Protein AF-E8N208-F1 (afdb_monomer_lite)

Foldseek 3Di:
DQLVLLVLLAPDAPPPQVPPPPQPVVVVLLVVVVVVCPQQAPFAFEEEEGGHPLLVVLVSCLVPLRYQYEYAHQDPVVVVVSVVVCSVVRPSYYYDNGDDPAAGQEYEYADRLQLDFLVRSLVVLLVCLVNHPWKYKYKDKALQQLLVLLSLLLVCVVPVDDDGDRDHPVSNVVSCVSSVWFKKKQKTDADPCQLVSLVRPPPDDPLLSVLSVCCSVLCLDPRVSHNITMIIMTTSDPVNDRPPDPPRIDRDDPVVRPDNDPSSCVVSVVSSVVSVCVVDDDVVSVVSVVVSVVVSVVVVVVVVVVVVVCPDPVVVVVVVVVVVVVVQPDDPDPVVVVVVVVCVVVVVVVVVLCPQLVLVVVLLLVLQVALFEEEEAEDAACQHLDHDLVNQLQVLSQVVRYQYEYEHDPPDPDDAHWDDPDRSYTYHPDDLLSQQPRAAHAYEDELPGCVSVVSHDNYQYEYEDEFDLVVDPDPSVSSVVSVVVCLPPHLAYEAQAPLSCVVSCVSCVVYYHQHAADPLVLLLVLPVDDDQADPLCNVQVVVVQAEAEDEDEDEPFADLVLVLLLLVVCVSYAYEYEEAPPPCVVVVSPCVVRPRYYYPYYDGPSCVSSNLSRHLAYEARTDDDPRQLSDRDHVLLSNLSNLHAYEYEPRNNNVVQPRHQYDPHSVSSNVSVVVRNVRSPPPVSNVSSNVRNVCRHSSVSSVVVVVSQDSVSGRSDLLSVLVVVCVVVVHDDDPVVSVVLSVVLVVLLVVLLVVCVVCCVQDQLAQFAEEEEQCQQVNNQLNSVVSHHPAYEYEHLDPSRQVNNVVVCVSSVHDYHYDNDHLLDPCLCVVAAGQEYEYEQHLQQDPCSLSSLLSNLNRYDAQGKYKYKAFQLQALLCCLANPPGGAHLLSLDAQVLSQQQVCVVVVPDGDRGHDDDAPVVVCVSCVVSQKDKDWDPPDFDQLVRLLVSNVVSLVSSLVRLVVDDHPPVSSVSSNVSSVVVSVVSVVCSPPPVCRVVCRSNHVDRITIMMITHD

pLDDT: mean 77.42, std 19.36, range [30.36, 98.5]

Organism: Anaerolinea thermophila (strain DSM 14523 / JCM 11388 / NBRC 100420 / UNI-1) (NCBI:txid926569)

Radius of gyration: 39.67 Å; chains: 1; bounding box: 84×79×106 Å

InterPro domains:
  IPR013216 Methyltransferase type 11 [PF08241] (771-867)
  IPR029063 S-adenosyl-L-methionine-dependent methyltransferase superfamily [G3DSA:3.40.50.150] (732-886)
  IPR029063 S-adenosyl-L-methionine-dependent methyltransferase superfamily [SSF53335] (754-905)

Structure (mmCIF, N/CA/C/O backbone):
data_AF-E8N208-F1
#
_entry.id   AF-E8N208-F1
#
loop_
_atom_site.group_PDB
_atom_site.id
_atom_site.type_symbol
_atom_site.label_atom_id
_atom_site.label_alt_id
_atom_site.label_comp_id
_atom_site.label_asym_id
_atom_site.label_entity_id
_atom_site.label_seq_id
_atom_site.pdbx_PDB_ins_code
_atom_site.Cartn_x
_atom_site.Cartn_y
_atom_site.Cartn_z
_atom_site.occupancy
_atom_site.B_iso_or_equiv
_atom_site.auth_seq_id
_atom_site.auth_comp_id
_atom_site.auth_asym_id
_atom_site.auth_atom_id
_atom_site.pdbx_PDB_model_num
ATOM 1 N N . MET A 1 1 ? 11.243 49.210 12.773 1.00 34.16 1 MET A N 1
ATOM 2 C CA . MET A 1 1 ? 12.028 47.958 12.659 1.00 34.16 1 MET A CA 1
ATOM 3 C C . MET A 1 1 ? 13.008 47.754 13.817 1.00 34.16 1 MET A C 1
ATOM 5 O O . MET A 1 1 ? 12.880 46.732 14.471 1.00 34.16 1 MET A O 1
ATOM 9 N N . GLN A 1 2 ? 13.943 48.672 14.122 1.00 40.09 2 GLN A N 1
ATOM 10 C CA . GLN A 1 2 ? 14.926 48.462 15.213 1.00 40.09 2 GLN A CA 1
ATOM 11 C C . GLN A 1 2 ? 14.310 48.450 16.634 1.00 40.09 2 GLN A C 1
ATOM 13 O O . GLN A 1 2 ? 14.629 47.556 17.413 1.00 40.09 2 GLN A O 1
ATOM 18 N N . GLU A 1 3 ? 13.372 49.351 16.958 1.00 40.22 3 GLU A N 1
ATOM 19 C CA . GLU A 1 3 ? 12.637 49.322 18.246 1.00 40.22 3 GLU A CA 1
ATOM 20 C C . GLU A 1 3 ? 11.702 48.111 18.378 1.00 40.22 3 GLU A C 1
ATOM 22 O O . GLU A 1 3 ? 11.586 47.507 19.441 1.00 40.22 3 GLU A O 1
ATOM 27 N N . GLU A 1 4 ? 11.050 47.724 17.280 1.00 44.53 4 GLU A N 1
ATOM 28 C CA . GLU A 1 4 ? 10.112 46.598 17.246 1.00 44.53 4 GLU A CA 1
ATOM 29 C C . GLU A 1 4 ? 10.820 45.264 17.532 1.00 44.53 4 GLU A C 1
ATOM 31 O O . GLU A 1 4 ? 10.284 44.405 18.225 1.00 44.53 4 GLU A O 1
ATOM 36 N N . TRP A 1 5 ? 12.065 45.123 17.069 1.00 52.34 5 TRP A N 1
ATOM 37 C CA . TRP A 1 5 ? 12.926 43.976 17.347 1.00 52.34 5 TRP A CA 1
ATOM 38 C C . TRP A 1 5 ? 13.444 43.956 18.797 1.00 52.34 5 TRP A C 1
ATOM 40 O O . TRP A 1 5 ? 13.391 42.918 19.454 1.00 52.34 5 TRP A O 1
ATOM 50 N N . LEU A 1 6 ? 13.866 45.105 19.341 1.00 47.66 6 LEU A N 1
ATOM 51 C CA . LEU A 1 6 ? 14.288 45.221 20.746 1.00 47.66 6 LEU A CA 1
ATOM 52 C C . LEU A 1 6 ? 13.152 44.926 21.732 1.00 47.66 6 LEU A C 1
ATOM 54 O O . LEU A 1 6 ? 13.389 44.339 22.788 1.00 47.66 6 LEU A O 1
ATOM 58 N N . ASN A 1 7 ? 11.920 45.299 21.386 1.00 48.69 7 ASN A N 1
ATOM 59 C CA . ASN A 1 7 ? 10.739 44.963 22.177 1.00 48.69 7 ASN A CA 1
ATOM 60 C C . ASN A 1 7 ? 10.411 43.463 22.106 1.00 48.69 7 ASN A C 1
ATOM 62 O O . ASN A 1 7 ? 10.060 42.879 23.127 1.00 48.69 7 ASN A O 1
ATOM 66 N N . ARG A 1 8 ? 10.609 42.814 20.947 1.00 50.25 8 ARG A N 1
ATOM 67 C CA . ARG A 1 8 ? 10.438 41.355 20.788 1.00 50.25 8 ARG A CA 1
ATOM 68 C C . ARG A 1 8 ? 11.477 40.530 21.559 1.00 50.25 8 ARG A C 1
ATOM 70 O O . ARG A 1 8 ? 11.149 39.446 22.020 1.00 50.25 8 ARG A O 1
ATOM 77 N N . LEU A 1 9 ? 12.696 41.044 21.751 1.00 46.03 9 LEU A N 1
ATOM 78 C CA . LEU A 1 9 ? 13.729 40.405 22.585 1.00 46.03 9 LEU A CA 1
ATOM 79 C C . LEU A 1 9 ? 13.490 40.539 24.101 1.00 46.03 9 LEU A C 1
ATOM 81 O O . LEU A 1 9 ? 14.233 39.942 24.874 1.00 46.03 9 LEU A O 1
ATOM 85 N N . ASN A 1 10 ? 12.522 41.350 24.542 1.00 46.81 10 ASN A N 1
ATOM 86 C CA . ASN A 1 10 ? 12.307 41.710 25.949 1.00 46.81 10 ASN A CA 1
ATOM 87 C C . ASN A 1 10 ? 11.037 41.072 26.550 1.00 46.81 10 ASN A C 1
ATOM 89 O O . ASN A 1 10 ? 10.277 41.739 27.251 1.00 46.81 10 ASN A O 1
ATOM 93 N N . THR A 1 11 ? 10.804 39.780 26.310 1.00 50.25 11 THR A N 1
ATOM 94 C CA . THR A 1 11 ? 9.727 39.006 26.958 1.00 50.25 11 THR A CA 1
ATOM 95 C C . THR A 1 11 ? 10.131 38.445 28.333 1.00 50.25 11 THR A C 1
ATOM 97 O O . THR A 1 11 ? 11.313 38.373 28.668 1.00 50.25 11 THR A O 1
ATOM 100 N N . VAL A 1 12 ? 9.119 38.108 29.145 1.00 46.12 12 VAL A N 1
ATOM 101 C CA . VAL A 1 12 ? 9.138 37.798 30.593 1.00 46.12 12 VAL A CA 1
ATOM 102 C C . VAL A 1 12 ? 10.417 37.096 31.095 1.00 46.12 12 VAL A C 1
ATOM 104 O O . VAL A 1 12 ? 10.746 35.981 30.700 1.00 46.12 12 VAL A O 1
ATOM 107 N N . SER A 1 13 ? 11.118 37.756 32.027 1.00 45.16 13 SER A N 1
ATOM 108 C CA . SER A 1 13 ? 12.423 37.338 32.557 1.00 45.16 13 SER A CA 1
ATOM 109 C C . SER A 1 13 ? 12.367 36.063 33.417 1.00 45.16 13 SER A C 1
ATOM 111 O O . SER A 1 13 ? 11.624 35.968 34.399 1.00 45.16 13 SER A O 1
ATOM 113 N N . PHE A 1 14 ? 13.260 35.123 33.092 1.00 44.62 14 PHE A N 1
ATOM 114 C CA . PHE A 1 14 ? 13.618 33.904 33.831 1.00 44.62 14 PHE A CA 1
ATOM 115 C C . PHE A 1 14 ? 14.007 34.113 35.304 1.00 44.62 14 PHE A C 1
ATOM 117 O O . PHE A 1 14 ? 13.986 33.191 36.121 1.00 44.62 14 PHE A O 1
ATOM 124 N N . LEU A 1 15 ? 14.328 35.343 35.698 1.00 49.44 15 LEU A N 1
ATOM 125 C CA . LEU A 1 15 ? 15.315 35.556 36.750 1.00 49.44 15 LEU A CA 1
ATOM 126 C C . LEU A 1 15 ? 14.773 36.079 38.085 1.00 49.44 15 LEU A C 1
ATOM 128 O O . LEU A 1 15 ? 15.570 36.334 38.985 1.00 49.44 15 LEU A O 1
ATOM 132 N N . LYS A 1 16 ? 13.451 36.122 38.315 1.00 44.47 16 LYS A N 1
ATOM 133 C CA . LYS A 1 16 ? 12.931 36.364 39.684 1.00 44.47 16 LYS A CA 1
ATOM 134 C C . LYS A 1 16 ? 13.411 35.315 40.709 1.00 44.47 16 LYS A C 1
ATOM 136 O O . LYS A 1 16 ? 13.384 35.595 41.904 1.00 44.47 16 LYS A O 1
ATOM 141 N N . LEU A 1 17 ? 13.852 34.130 40.265 1.00 43.59 17 LEU A N 1
ATOM 142 C CA . LEU A 1 17 ? 14.281 33.014 41.128 1.00 43.59 17 LEU A CA 1
ATOM 143 C C . LEU A 1 17 ? 15.786 32.697 41.071 1.00 43.59 17 LEU A C 1
ATOM 145 O O . LEU A 1 17 ? 16.362 32.394 42.111 1.00 43.59 17 LEU A O 1
ATOM 149 N N . PHE A 1 18 ? 16.448 32.833 39.916 1.00 44.03 18 PHE A N 1
ATOM 150 C CA . PHE A 1 18 ? 17.887 32.528 39.758 1.00 44.03 18 PHE A CA 1
ATOM 151 C C . PHE A 1 18 ? 18.795 33.415 40.629 1.00 44.03 18 PHE A C 1
ATOM 153 O O . PHE A 1 18 ? 19.931 33.062 40.928 1.00 44.03 18 PHE A O 1
ATOM 160 N N . LEU A 1 19 ? 18.304 34.595 41.029 1.00 44.56 19 LEU A N 1
ATOM 161 C CA . LEU A 1 19 ? 19.074 35.597 41.767 1.00 44.56 19 LEU A CA 1
ATOM 162 C C . LEU A 1 19 ? 18.880 35.549 43.287 1.00 44.56 19 LEU A C 1
ATOM 164 O O . LEU A 1 19 ? 19.514 36.343 43.987 1.00 44.56 19 LEU A O 1
ATOM 168 N N . LYS A 1 20 ? 18.088 34.612 43.829 1.00 47.81 20 LYS A N 1
ATOM 169 C CA . LYS A 1 20 ? 18.207 34.300 45.259 1.00 47.81 20 LYS A CA 1
ATOM 170 C C . LYS A 1 20 ? 19.536 33.574 45.463 1.00 47.81 20 LYS A C 1
ATOM 172 O O . LYS A 1 20 ? 19.741 32.500 44.912 1.00 47.81 20 LYS A O 1
ATOM 177 N N . LYS A 1 21 ? 20.445 34.186 46.231 1.00 47.88 21 LYS A N 1
A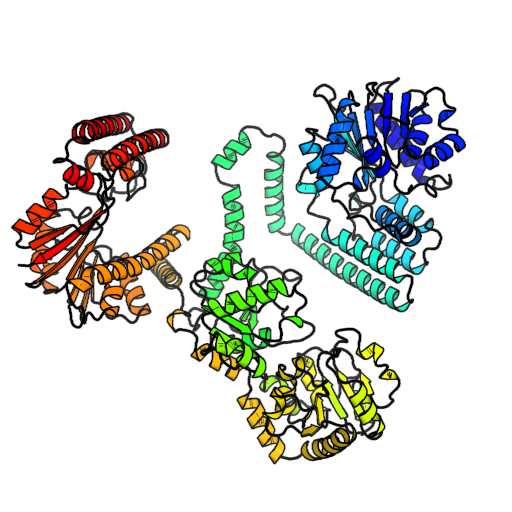TOM 178 C CA . LYS A 1 21 ? 21.837 33.761 46.506 1.00 47.88 21 LYS A CA 1
ATOM 179 C C . LYS A 1 21 ? 21.980 32.404 47.236 1.00 47.88 21 LYS A C 1
ATOM 181 O O . LYS A 1 21 ? 22.951 32.194 47.952 1.00 47.88 21 LYS A O 1
ATOM 186 N N . GLU A 1 22 ? 21.024 31.494 47.100 1.00 50.31 22 GLU A N 1
ATOM 187 C CA . GLU A 1 22 ? 20.866 30.310 47.951 1.00 50.31 22 GLU A CA 1
ATOM 188 C C . GLU A 1 22 ? 21.114 28.981 47.212 1.00 50.31 22 GLU A C 1
ATOM 190 O O . GLU A 1 22 ? 20.909 27.924 47.802 1.00 50.31 22 GLU A O 1
ATOM 195 N N . ILE A 1 23 ? 21.579 29.005 45.952 1.00 55.41 23 ILE A N 1
ATOM 196 C CA . ILE A 1 23 ? 21.948 27.798 45.186 1.00 55.41 23 ILE A CA 1
ATOM 197 C C . ILE A 1 23 ? 23.481 27.757 45.005 1.00 55.41 23 ILE A C 1
ATOM 199 O O . ILE A 1 23 ? 24.009 28.483 44.165 1.00 55.41 23 ILE A O 1
ATOM 203 N N . PRO A 1 24 ? 24.229 26.944 45.776 1.00 55.12 24 PRO A N 1
ATOM 204 C CA . PRO A 1 24 ? 25.699 26.890 45.743 1.00 55.12 24 PRO A CA 1
ATOM 205 C C . PRO A 1 24 ? 26.311 26.622 44.358 1.00 55.12 24 PRO A C 1
ATOM 207 O O . PRO A 1 24 ? 27.405 27.094 44.047 1.00 55.12 24 PRO A O 1
ATOM 210 N N . GLU A 1 25 ? 25.607 25.875 43.514 1.00 56.88 25 GLU A N 1
ATOM 211 C CA . GLU A 1 25 ? 26.068 25.427 42.203 1.00 56.88 25 GLU A CA 1
ATOM 212 C C . GLU A 1 25 ? 26.058 26.546 41.142 1.00 56.88 25 GLU A C 1
ATOM 214 O O . GLU A 1 25 ? 26.767 26.438 40.139 1.00 56.88 25 GLU A O 1
ATOM 219 N N . THR A 1 26 ? 25.341 27.663 41.352 1.00 58.56 26 THR A N 1
ATOM 220 C CA . THR A 1 26 ? 25.421 28.821 40.437 1.00 58.56 26 THR A CA 1
ATOM 221 C C . THR A 1 26 ? 26.799 29.481 40.485 1.00 58.56 26 THR A C 1
ATOM 223 O O . THR A 1 26 ? 27.277 29.973 39.466 1.00 58.56 26 THR A O 1
ATOM 226 N N . ALA A 1 27 ? 27.493 29.420 41.625 1.00 64.12 27 ALA A N 1
ATOM 227 C CA . ALA A 1 27 ? 28.842 29.963 41.769 1.00 64.12 27 ALA A CA 1
ATOM 228 C C . ALA A 1 27 ? 29.894 29.183 40.957 1.00 64.12 27 ALA A C 1
ATOM 230 O O . ALA A 1 27 ? 30.924 29.739 40.583 1.00 64.12 27 ALA A O 1
ATOM 231 N N . GLU A 1 28 ? 29.673 27.891 40.693 1.00 66.56 28 GLU A N 1
ATOM 232 C CA . GLU A 1 28 ? 30.559 27.084 39.843 1.00 66.56 28 GLU A CA 1
ATOM 233 C C . GLU A 1 28 ? 30.436 27.495 38.376 1.00 66.56 28 GLU A C 1
ATOM 235 O O . GLU A 1 28 ? 31.447 27.778 37.735 1.00 66.56 28 GLU A O 1
ATOM 240 N N . PHE A 1 29 ? 29.203 27.653 37.894 1.00 68.12 29 PHE A N 1
ATOM 241 C CA . PHE A 1 29 ? 28.941 28.179 36.559 1.00 68.12 29 PHE A CA 1
ATOM 242 C C . PHE A 1 29 ? 29.524 29.581 36.354 1.00 68.12 29 PHE A C 1
ATOM 244 O O . PHE A 1 29 ? 30.197 29.827 35.354 1.00 68.12 29 PHE A O 1
ATOM 251 N N . GLU A 1 30 ? 29.302 30.491 37.309 1.00 72.06 30 GLU A N 1
ATOM 252 C CA . GLU A 1 30 ? 29.840 31.852 37.242 1.00 72.06 30 GLU A CA 1
ATOM 253 C C . GLU A 1 30 ? 31.368 31.827 37.082 1.00 72.06 30 GLU A C 1
ATOM 255 O O . GLU A 1 30 ? 31.909 32.529 36.226 1.00 72.06 30 GLU A O 1
ATOM 260 N N . ARG A 1 31 ? 32.071 30.957 37.824 1.00 72.44 31 ARG A N 1
ATOM 261 C CA . ARG A 1 31 ? 33.530 30.782 37.705 1.00 72.44 31 ARG A CA 1
ATOM 262 C C . ARG A 1 31 ? 33.966 30.236 36.345 1.00 72.44 31 ARG A C 1
ATOM 264 O O . ARG A 1 31 ? 34.963 30.719 35.805 1.00 72.44 31 ARG A O 1
ATOM 271 N N . GLU A 1 32 ? 33.272 29.239 35.801 1.00 72.50 32 GLU A N 1
ATOM 272 C CA . GLU A 1 32 ? 33.605 28.655 34.493 1.00 72.50 32 GLU A CA 1
ATOM 273 C C . GLU A 1 32 ? 33.402 29.656 33.359 1.00 72.50 32 GLU A C 1
ATOM 275 O O . GLU A 1 32 ? 34.296 29.841 32.528 1.00 72.50 32 GLU A O 1
ATOM 280 N N . LEU A 1 33 ? 32.264 30.351 33.365 1.00 74.62 33 LEU A N 1
ATOM 281 C CA . LEU A 1 33 ? 31.959 31.387 32.390 1.00 74.62 33 LEU A CA 1
ATOM 282 C C . LEU A 1 33 ? 32.979 32.526 32.464 1.00 74.62 33 LEU A C 1
ATOM 284 O O . LEU A 1 33 ? 33.510 32.953 31.440 1.00 74.62 33 LEU A O 1
ATOM 288 N N . PHE A 1 34 ? 33.341 32.959 33.674 1.00 76.12 34 PHE A N 1
ATOM 289 C CA . PHE A 1 34 ? 34.406 33.937 33.862 1.00 76.12 34 PHE A CA 1
ATOM 290 C C . PHE A 1 34 ? 35.747 33.464 33.312 1.00 76.12 34 PHE A C 1
ATOM 292 O O . PHE A 1 34 ? 36.422 34.208 32.600 1.00 76.12 34 PHE A O 1
ATOM 299 N N . SER A 1 35 ? 36.145 32.232 33.632 1.00 76.38 35 SER A N 1
ATOM 300 C CA . SER A 1 35 ? 37.387 31.644 33.127 1.00 76.38 35 SER A CA 1
ATOM 301 C C . SER A 1 35 ? 37.410 31.619 31.601 1.00 76.38 35 SER A C 1
ATOM 303 O O . SER A 1 35 ? 38.442 31.897 30.994 1.00 76.38 35 SER A O 1
ATOM 305 N N . PHE A 1 36 ? 36.270 31.332 30.978 1.00 77.75 36 PHE A N 1
ATOM 306 C CA . PHE A 1 36 ? 36.134 31.303 29.534 1.00 77.75 36 PHE A CA 1
ATOM 307 C C . PHE A 1 36 ? 36.273 32.684 28.892 1.00 77.75 36 PHE A C 1
ATOM 309 O O . PHE A 1 36 ? 37.122 32.858 28.019 1.00 77.75 36 PHE A O 1
ATOM 316 N N . ILE A 1 37 ? 35.504 33.678 29.345 1.00 81.44 37 ILE A N 1
ATOM 317 C CA . ILE A 1 37 ? 35.535 35.026 28.758 1.00 81.44 37 ILE A CA 1
ATOM 318 C C . ILE A 1 37 ? 36.942 35.637 28.864 1.00 81.44 37 ILE A C 1
ATOM 320 O O . ILE A 1 37 ? 37.438 36.216 27.901 1.00 81.44 37 ILE A O 1
ATOM 324 N N . ARG A 1 38 ? 37.648 35.391 29.977 1.00 82.12 38 ARG A N 1
ATOM 325 C CA . ARG A 1 38 ? 39.053 35.794 30.190 1.00 82.12 38 ARG A CA 1
ATOM 326 C C . ARG A 1 38 ? 40.053 35.160 29.221 1.00 82.12 38 ARG A C 1
ATOM 328 O O . ARG A 1 38 ? 41.142 35.697 29.058 1.00 82.12 38 ARG A O 1
ATOM 335 N N . LYS A 1 39 ? 39.731 34.006 28.632 1.00 79.31 39 LYS A N 1
ATOM 336 C CA . LYS A 1 39 ? 40.598 33.332 27.652 1.00 79.31 39 LYS A CA 1
ATOM 337 C C . LYS A 1 39 ? 40.414 33.884 26.243 1.00 79.31 39 LYS A C 1
ATOM 339 O O . LYS A 1 39 ? 41.365 33.850 25.471 1.00 79.31 39 LYS A O 1
ATOM 344 N N . ILE A 1 40 ? 39.207 34.340 25.901 1.00 78.31 40 ILE A N 1
ATOM 345 C CA . ILE A 1 40 ? 38.879 34.775 24.535 1.00 78.31 40 ILE A CA 1
ATOM 346 C C . ILE A 1 40 ? 38.946 36.294 24.346 1.00 78.31 40 ILE A C 1
ATOM 348 O O . ILE A 1 40 ? 39.164 36.746 23.223 1.00 78.31 40 ILE A O 1
ATOM 352 N N . LEU A 1 41 ? 38.804 37.080 25.418 1.00 83.50 41 LEU A N 1
ATOM 353 C CA . LEU A 1 41 ? 38.895 38.539 25.376 1.00 83.50 41 LEU A CA 1
ATOM 354 C C . LEU A 1 41 ? 40.101 39.057 26.173 1.00 83.50 41 LEU A C 1
ATOM 356 O O . LEU A 1 41 ? 40.355 38.572 27.277 1.00 83.50 41 LEU A O 1
ATOM 360 N N . PRO A 1 42 ? 40.833 40.054 25.639 1.00 80.69 42 PRO A N 1
ATOM 361 C CA . PRO A 1 42 ? 41.924 40.694 26.362 1.00 80.69 42 PRO A CA 1
ATOM 362 C C . PRO A 1 42 ? 41.404 41.549 27.527 1.00 80.69 42 PRO A C 1
ATOM 364 O O . PRO A 1 42 ? 40.226 41.907 27.594 1.00 80.69 42 PRO A O 1
ATOM 367 N N . GLU A 1 43 ? 42.309 41.916 28.434 1.00 81.38 43 GLU A N 1
ATOM 368 C CA . GLU A 1 43 ? 42.041 42.931 29.456 1.00 81.38 43 GLU A CA 1
ATOM 369 C C . GLU A 1 43 ? 41.667 44.271 28.798 1.00 81.38 43 GLU A C 1
ATOM 371 O O . GLU A 1 43 ? 42.279 44.681 27.813 1.00 81.38 43 GLU A O 1
ATOM 376 N N . GLY A 1 44 ? 40.620 44.923 29.306 1.00 83.31 44 GLY A N 1
ATOM 377 C CA . GLY A 1 44 ? 39.994 46.100 28.695 1.00 83.31 44 GLY A CA 1
ATOM 378 C C . GLY A 1 44 ? 38.952 45.783 27.613 1.00 83.31 44 GLY A C 1
ATOM 379 O O . GLY A 1 44 ? 38.400 46.710 27.023 1.00 83.31 44 GLY A O 1
ATOM 380 N N . GLY A 1 45 ? 38.665 44.504 27.339 1.00 88.06 45 GLY A N 1
ATOM 381 C CA . GLY A 1 45 ? 37.713 44.094 26.304 1.00 88.06 45 GLY A CA 1
ATOM 382 C C . GLY A 1 45 ? 36.302 44.658 26.512 1.00 88.06 45 GLY A C 1
ATOM 383 O O . GLY A 1 45 ? 35.774 44.673 27.628 1.00 88.06 45 GLY A O 1
ATOM 384 N N . ARG A 1 46 ? 35.677 45.110 25.421 1.00 92.56 46 ARG A N 1
ATOM 385 C CA . ARG A 1 46 ? 34.329 45.693 25.405 1.00 92.56 46 ARG A CA 1
ATOM 386 C C . ARG A 1 46 ? 33.279 44.633 25.066 1.00 92.56 46 ARG A C 1
ATOM 388 O O . ARG A 1 46 ? 33.323 44.051 23.985 1.00 92.56 46 ARG A O 1
ATOM 395 N N . ILE A 1 47 ? 32.300 44.425 25.945 1.00 92.44 47 ILE A N 1
ATOM 396 C CA . ILE A 1 47 ? 31.214 43.452 25.752 1.00 92.44 47 ILE A CA 1
ATOM 397 C C . ILE A 1 47 ? 29.863 44.168 25.705 1.00 92.44 47 ILE A C 1
ATOM 399 O O . ILE A 1 47 ? 29.491 44.831 26.670 1.00 92.44 47 ILE A O 1
ATOM 403 N N . LEU A 1 48 ? 29.110 44.001 24.619 1.00 91.00 48 LEU A N 1
ATOM 404 C CA . LEU A 1 48 ? 27.723 44.457 24.511 1.00 91.00 48 LEU A CA 1
ATOM 405 C C . LEU A 1 48 ? 26.768 43.292 24.775 1.00 91.00 48 LEU A C 1
ATOM 407 O O . LEU A 1 48 ? 26.796 42.298 24.057 1.00 91.00 48 LEU A O 1
ATOM 411 N N . LEU A 1 49 ? 25.902 43.419 25.774 1.00 87.50 49 LEU A N 1
ATOM 412 C CA . LEU A 1 49 ? 24.853 42.458 26.104 1.00 87.50 49 LEU A CA 1
ATOM 413 C C . LEU A 1 49 ? 23.511 42.971 25.580 1.00 87.50 49 LEU A C 1
ATOM 415 O O . LEU A 1 49 ? 23.113 44.080 25.934 1.00 87.50 49 LEU A O 1
ATOM 419 N N . ALA A 1 50 ? 22.811 42.181 24.766 1.00 80.44 50 ALA A N 1
ATOM 420 C CA . ALA A 1 50 ? 21.545 42.580 24.147 1.00 80.44 50 ALA A CA 1
ATOM 421 C C . ALA A 1 50 ? 20.414 41.569 24.411 1.00 80.44 50 ALA A C 1
ATOM 423 O O . ALA A 1 50 ? 20.607 40.362 24.271 1.00 80.44 50 ALA A O 1
ATOM 424 N N . GLY A 1 51 ? 19.219 42.079 24.736 1.00 70.12 51 GLY A N 1
ATOM 425 C CA . GLY A 1 51 ? 17.982 41.294 24.883 1.00 70.12 51 GLY A CA 1
ATOM 426 C C . GLY A 1 51 ? 17.754 40.657 26.263 1.00 70.12 51 GLY A C 1
ATOM 427 O O . GLY A 1 51 ? 18.477 40.927 27.226 1.00 70.12 51 GLY A O 1
ATOM 428 N N . SER A 1 52 ? 16.729 39.803 26.368 1.00 61.34 52 SER A N 1
ATOM 429 C CA . SER A 1 52 ? 16.395 39.058 27.589 1.00 61.34 52 SER A CA 1
ATOM 430 C C . SER A 1 52 ? 17.577 38.208 28.076 1.00 61.34 52 SER A C 1
ATOM 432 O O . SER A 1 52 ? 18.206 37.491 27.295 1.00 61.34 52 SER A O 1
ATOM 434 N N . GLY A 1 53 ? 17.882 38.292 29.376 1.00 63.66 53 GLY A N 1
ATOM 435 C CA . GLY A 1 53 ? 19.023 37.610 30.007 1.00 63.66 53 GLY A CA 1
ATOM 436 C C . GLY A 1 53 ? 20.307 38.450 30.098 1.00 63.66 53 GLY A C 1
ATOM 437 O O . GLY A 1 53 ? 21.217 38.085 30.847 1.00 63.66 53 GLY A O 1
ATOM 438 N N . ALA A 1 54 ? 20.366 39.619 29.437 1.00 70.56 54 ALA A N 1
ATOM 439 C CA . ALA A 1 54 ? 21.471 40.578 29.581 1.00 70.56 54 ALA A CA 1
ATOM 440 C C . ALA A 1 54 ? 21.667 41.040 31.036 1.00 70.56 54 ALA A C 1
ATOM 442 O O . ALA A 1 54 ? 22.775 41.390 31.437 1.00 70.56 54 ALA A O 1
ATOM 443 N N . GLU A 1 55 ? 20.605 40.990 31.840 1.00 65.25 55 GLU A N 1
ATOM 444 C CA . GLU A 1 55 ? 20.611 41.401 33.239 1.00 65.25 55 GLU A CA 1
ATOM 445 C C . GLU A 1 55 ? 21.526 40.531 34.108 1.00 65.25 55 GLU A C 1
ATOM 447 O O . GLU A 1 55 ? 22.400 41.029 34.820 1.00 65.25 55 GLU A O 1
ATOM 452 N N . TRP A 1 56 ? 21.365 39.211 34.016 1.00 68.19 56 TRP A N 1
ATOM 453 C CA . TRP A 1 56 ? 22.128 38.266 34.824 1.00 68.19 56 TRP A CA 1
ATOM 454 C C . TRP A 1 56 ? 23.556 38.103 34.316 1.00 68.19 56 TRP A C 1
ATOM 456 O O . TRP A 1 56 ? 24.489 38.164 35.118 1.00 68.19 56 TRP A O 1
ATOM 466 N N . LEU A 1 57 ? 23.748 37.971 32.998 1.00 72.88 57 LEU A N 1
ATOM 467 C CA . LEU A 1 57 ? 25.096 37.888 32.441 1.00 72.88 57 LEU A CA 1
ATOM 468 C C . LEU A 1 57 ? 25.870 39.188 32.700 1.00 72.88 57 LEU A C 1
ATOM 470 O O . LEU A 1 57 ? 27.048 39.145 33.046 1.00 72.88 57 LEU A O 1
ATOM 474 N N . GLY A 1 58 ? 25.186 40.334 32.621 1.00 76.06 58 GLY A N 1
ATOM 475 C CA . GLY A 1 58 ? 25.736 41.639 32.973 1.00 76.06 58 GLY A CA 1
ATOM 476 C C . GLY A 1 58 ? 26.164 41.699 34.427 1.00 76.06 58 GLY A C 1
ATOM 477 O O . GLY A 1 58 ? 27.284 42.108 34.708 1.00 76.06 58 GLY A O 1
ATOM 478 N N . ARG A 1 59 ? 25.331 41.215 35.352 1.00 73.94 59 ARG A N 1
ATOM 479 C CA . ARG A 1 59 ? 25.671 41.157 36.779 1.00 73.94 59 ARG A CA 1
ATOM 480 C C . ARG A 1 59 ? 26.842 40.232 37.085 1.00 73.94 59 ARG A C 1
ATOM 482 O O . ARG A 1 59 ? 27.629 40.551 37.974 1.00 73.94 59 ARG A O 1
ATOM 489 N N . ILE A 1 60 ? 26.950 39.094 36.397 1.00 75.50 60 ILE A N 1
ATOM 490 C CA . ILE A 1 60 ? 28.116 38.218 36.526 1.00 75.50 60 ILE A CA 1
ATOM 491 C C . ILE A 1 60 ? 29.332 38.994 36.053 1.00 75.50 60 ILE A C 1
ATOM 493 O O . ILE A 1 60 ? 30.175 39.321 36.875 1.00 75.50 60 ILE A O 1
ATOM 497 N N . LEU A 1 61 ? 29.380 39.369 34.773 1.00 81.69 61 LEU A N 1
ATOM 498 C CA . LEU A 1 61 ? 30.564 39.967 34.158 1.00 81.69 61 LEU A CA 1
ATOM 499 C C . LEU A 1 61 ? 30.983 41.287 34.813 1.00 81.69 61 LEU A C 1
ATOM 501 O O . LEU A 1 61 ? 32.174 41.579 34.855 1.00 81.69 61 LEU A O 1
ATOM 505 N N . ALA A 1 62 ? 30.042 42.050 35.377 1.00 82.00 62 ALA A N 1
ATOM 506 C CA . ALA A 1 62 ? 30.335 43.299 36.071 1.00 82.00 62 ALA A CA 1
ATOM 507 C C . ALA A 1 62 ? 31.224 43.093 37.310 1.00 82.00 62 ALA A C 1
ATOM 509 O O . ALA A 1 62 ? 31.961 43.997 37.682 1.00 82.00 62 ALA A O 1
ATOM 510 N N . GLN A 1 63 ? 31.248 41.900 37.916 1.00 81.31 63 GLN A N 1
ATOM 511 C CA . GLN A 1 63 ? 32.147 41.612 39.043 1.00 81.31 63 GLN A CA 1
ATOM 512 C C . GLN A 1 63 ? 33.638 41.622 38.649 1.00 81.31 63 GLN A C 1
ATOM 514 O O . GLN A 1 63 ? 34.496 41.645 39.530 1.00 81.31 63 GLN A O 1
ATOM 519 N N . ASP A 1 64 ? 33.965 41.608 37.351 1.00 82.81 64 ASP A N 1
ATOM 520 C CA . ASP A 1 64 ? 35.334 41.698 36.842 1.00 82.81 64 ASP A CA 1
ATOM 521 C C . ASP A 1 64 ? 35.561 43.060 36.163 1.00 82.81 64 ASP A C 1
ATOM 523 O O . ASP A 1 64 ? 35.142 43.258 35.019 1.00 82.81 64 ASP A O 1
ATOM 527 N N . PRO A 1 65 ? 36.247 44.009 36.827 1.00 82.38 65 PRO A N 1
ATOM 528 C CA . PRO A 1 65 ? 36.412 45.372 36.320 1.00 82.38 65 PRO A CA 1
ATOM 529 C C . PRO A 1 65 ? 37.309 45.464 35.076 1.00 82.38 65 PRO A C 1
ATOM 531 O O . PRO A 1 65 ? 37.480 46.547 34.522 1.00 82.38 65 PRO A O 1
ATOM 534 N N . ARG A 1 66 ? 37.891 44.345 34.625 1.00 82.81 66 ARG A N 1
ATOM 535 C CA . ARG A 1 66 ? 38.721 44.283 33.417 1.00 82.81 66 ARG A CA 1
ATOM 536 C C . ARG A 1 66 ? 37.920 44.356 32.122 1.00 82.81 66 ARG A C 1
ATOM 538 O O . ARG A 1 66 ? 38.535 44.537 31.077 1.00 82.81 66 ARG A O 1
ATOM 545 N N . PHE A 1 67 ? 36.596 44.201 32.157 1.00 88.69 67 PHE A N 1
ATOM 546 C CA . PHE A 1 67 ? 35.746 44.314 30.971 1.00 88.69 67 PHE A CA 1
ATOM 547 C C . PHE A 1 67 ? 34.867 45.560 31.036 1.00 88.69 67 PHE A C 1
ATOM 549 O O . PHE A 1 67 ? 34.292 45.879 32.076 1.00 88.69 67 PHE A O 1
ATOM 556 N N . HIS A 1 68 ? 34.714 46.234 29.899 1.00 90.50 68 HIS A N 1
ATOM 557 C CA . HIS A 1 68 ? 33.768 47.335 29.751 1.00 90.50 68 HIS A CA 1
ATOM 558 C C . HIS A 1 68 ? 32.449 46.804 29.200 1.00 90.50 68 HIS A C 1
ATOM 560 O O . HIS A 1 68 ? 32.403 46.299 28.078 1.00 90.50 68 HIS A O 1
ATOM 566 N N . LEU A 1 69 ? 31.373 46.921 29.973 1.00 90.56 69 LEU A N 1
ATOM 567 C CA . LEU A 1 69 ? 30.083 46.329 29.635 1.00 90.56 69 LEU A CA 1
ATOM 568 C C . LEU A 1 69 ? 29.104 47.384 29.125 1.00 90.56 69 LEU A C 1
ATOM 570 O O . LEU A 1 69 ? 28.859 48.394 29.783 1.00 90.56 69 LEU A O 1
ATOM 574 N N . GLY A 1 70 ? 28.509 47.126 27.968 1.00 89.38 70 GLY A N 1
ATOM 575 C CA . GLY A 1 70 ? 27.305 47.793 27.494 1.00 89.38 70 GLY A CA 1
ATOM 576 C C . GLY A 1 70 ? 26.109 46.876 27.702 1.00 89.38 70 GLY A C 1
ATOM 577 O O . GLY A 1 70 ? 26.161 45.715 27.312 1.00 89.38 70 GLY A O 1
ATOM 578 N N . VAL A 1 71 ? 25.028 47.373 28.292 1.00 84.75 71 VAL A N 1
ATOM 579 C CA . VAL A 1 71 ? 23.765 46.634 28.414 1.00 84.75 71 VAL A CA 1
ATOM 580 C C . VAL A 1 71 ? 22.727 47.343 27.561 1.00 84.75 71 VAL A C 1
ATOM 582 O O . VAL A 1 71 ? 22.348 48.464 27.877 1.00 84.75 71 VAL A O 1
ATOM 585 N N . LEU A 1 72 ? 22.284 46.708 26.478 1.00 82.25 72 LEU A N 1
ATOM 586 C CA . LEU A 1 72 ? 21.244 47.217 25.590 1.00 82.25 72 LEU A CA 1
ATOM 587 C C . LEU A 1 72 ? 19.878 46.684 26.037 1.00 82.25 72 LEU A C 1
ATOM 589 O O . LEU A 1 72 ? 19.562 45.510 25.827 1.00 82.25 72 LEU A O 1
ATOM 593 N N . CYS A 1 73 ? 19.069 47.546 26.656 1.00 73.19 73 CYS A N 1
ATOM 594 C CA . CYS A 1 73 ? 17.762 47.183 27.200 1.00 73.19 73 CYS A CA 1
ATOM 595 C C . CYS A 1 73 ? 16.720 48.280 26.936 1.00 73.19 73 CYS A C 1
ATOM 597 O O . CYS A 1 73 ? 16.757 49.341 27.556 1.00 73.19 73 CYS A O 1
ATOM 599 N N . ALA A 1 74 ? 15.762 48.011 26.043 1.00 62.06 74 ALA A N 1
ATOM 600 C CA . ALA A 1 74 ? 14.693 48.951 25.691 1.00 62.06 74 ALA A CA 1
ATOM 601 C C . ALA A 1 74 ? 13.505 48.941 26.677 1.00 62.06 74 ALA A C 1
ATOM 603 O O . ALA A 1 74 ? 12.729 49.889 26.697 1.00 62.06 74 ALA A O 1
ATOM 604 N N . SER A 1 75 ? 13.358 47.900 27.512 1.00 66.38 75 SER A N 1
ATOM 605 C CA . SER A 1 75 ? 12.226 47.761 28.442 1.00 66.38 75 SER A CA 1
ATOM 606 C C . SER A 1 75 ? 12.402 48.633 29.696 1.00 66.38 75 SER A C 1
ATOM 608 O O . SER A 1 75 ? 13.298 48.355 30.502 1.00 66.38 75 SER A O 1
ATOM 610 N N . PRO A 1 76 ? 11.527 49.630 29.948 1.00 64.88 76 PRO A N 1
ATOM 611 C CA . PRO A 1 76 ? 11.624 50.494 31.131 1.00 64.88 76 PRO A CA 1
ATOM 612 C C . PRO A 1 76 ? 11.531 49.729 32.460 1.00 64.88 76 PRO A C 1
ATOM 614 O O . PRO A 1 76 ? 12.125 50.129 33.461 1.00 64.88 76 PRO A O 1
ATOM 617 N N . ILE A 1 77 ? 10.809 48.603 32.473 1.00 62.81 77 ILE A N 1
ATOM 618 C CA . ILE A 1 77 ? 10.643 47.742 33.654 1.00 62.81 77 ILE A CA 1
ATOM 619 C C . ILE A 1 77 ? 11.977 47.072 34.011 1.00 62.81 77 ILE A C 1
ATOM 621 O O . ILE A 1 77 ? 12.400 47.099 35.167 1.00 62.81 77 ILE A O 1
ATOM 625 N N . HIS A 1 78 ? 12.663 46.521 33.010 1.00 65.06 78 HIS A N 1
ATOM 626 C CA . HIS A 1 78 ? 13.980 45.900 33.165 1.00 65.06 78 HIS A CA 1
ATOM 627 C C . HIS A 1 78 ? 15.062 46.937 33.512 1.00 65.06 78 HIS A C 1
ATOM 629 O O . HIS A 1 78 ? 15.882 46.710 34.400 1.00 65.06 78 HIS A O 1
ATOM 635 N N . GLN A 1 79 ? 15.012 48.136 32.916 1.00 70.25 79 GLN A N 1
ATOM 636 C CA . GLN A 1 79 ? 15.900 49.248 33.283 1.00 70.25 79 GLN A CA 1
ATOM 637 C C . GLN A 1 79 ? 15.782 49.622 34.771 1.00 70.25 79 GLN A C 1
ATOM 639 O O . GLN A 1 79 ? 16.798 49.746 35.459 1.00 70.25 79 GLN A O 1
ATOM 644 N N . GLN A 1 80 ? 14.556 49.763 35.293 1.00 68.75 80 GLN A N 1
ATOM 645 C CA . GLN A 1 80 ? 14.331 50.052 36.715 1.00 68.75 80 GLN A CA 1
ATOM 646 C C . GLN A 1 80 ? 14.826 48.923 37.626 1.00 68.75 80 GLN A C 1
ATOM 648 O O . GLN A 1 80 ? 15.346 49.197 38.710 1.00 68.75 80 GLN A O 1
ATOM 653 N N . GLN A 1 81 ? 14.679 47.666 37.205 1.00 66.38 81 GLN A N 1
ATOM 654 C CA . GLN A 1 81 ? 15.139 46.508 37.968 1.00 66.38 81 GLN A CA 1
ATOM 655 C C . GLN A 1 81 ? 16.671 46.463 38.054 1.00 66.38 81 GLN A C 1
ATOM 657 O O . GLN A 1 81 ? 17.225 46.389 39.150 1.00 66.38 81 GLN A O 1
ATOM 662 N N . LEU A 1 82 ? 17.358 46.610 36.922 1.00 68.31 82 LEU A N 1
ATOM 663 C CA . LEU A 1 82 ? 18.819 46.661 36.865 1.00 68.31 82 LEU A CA 1
ATOM 664 C C . LEU A 1 82 ? 19.415 47.828 37.660 1.00 68.31 82 LEU A C 1
ATOM 666 O O . LEU A 1 82 ? 20.462 47.685 38.297 1.00 68.31 82 LEU A O 1
ATOM 670 N N . ALA A 1 83 ? 18.731 48.976 37.662 1.00 70.44 83 ALA A N 1
ATOM 671 C CA . ALA A 1 83 ? 19.113 50.123 38.475 1.00 70.44 83 ALA A CA 1
ATOM 672 C C . ALA A 1 83 ? 18.968 49.840 39.981 1.00 70.44 83 ALA A C 1
ATOM 674 O O . ALA A 1 83 ? 19.862 50.194 40.751 1.00 70.44 83 ALA A O 1
ATOM 675 N N . LYS A 1 84 ? 17.891 49.158 40.408 1.00 70.12 84 LYS A N 1
ATOM 676 C CA . LYS A 1 84 ? 17.697 48.733 41.810 1.00 70.12 84 LYS A CA 1
ATOM 677 C C . LYS A 1 84 ? 18.764 47.748 42.286 1.00 70.12 84 LYS A C 1
ATOM 679 O O . LYS A 1 84 ? 19.117 47.769 43.460 1.00 70.12 84 LYS A O 1
ATOM 684 N N . GLU A 1 85 ? 19.290 46.916 41.392 1.00 66.62 85 GLU A N 1
ATOM 685 C CA . GLU A 1 85 ? 20.367 45.963 41.697 1.00 66.62 85 GLU A CA 1
ATOM 686 C C . GLU A 1 85 ? 21.768 46.602 41.714 1.00 66.62 85 GLU A C 1
ATOM 688 O O . GLU A 1 85 ? 22.756 45.920 41.985 1.00 66.62 85 GLU A O 1
ATOM 693 N N . GLY A 1 86 ? 21.874 47.911 41.453 1.00 70.06 86 GLY A N 1
ATOM 694 C CA . GLY A 1 86 ? 23.134 48.655 41.515 1.00 70.06 86 GLY A CA 1
ATOM 695 C C . GLY A 1 86 ? 24.096 48.366 40.358 1.00 70.06 86 GLY A C 1
ATOM 696 O O . GLY A 1 86 ? 25.246 48.799 40.406 1.00 70.06 86 GLY A O 1
ATOM 697 N N . LEU A 1 87 ? 23.653 47.670 39.302 1.00 75.88 87 LEU A N 1
ATOM 698 C CA . LEU A 1 87 ? 24.518 47.265 38.187 1.00 75.88 87 LEU A CA 1
ATOM 699 C C . LEU A 1 87 ? 25.161 48.474 37.485 1.00 75.88 87 LEU A C 1
ATOM 701 O O . LEU A 1 87 ? 26.348 48.461 37.176 1.00 75.88 87 LEU A O 1
ATOM 705 N N . PHE A 1 88 ? 24.390 49.548 37.301 1.00 76.12 88 PHE A N 1
ATOM 706 C CA . PHE A 1 88 ? 24.836 50.781 36.641 1.00 76.12 88 PHE A CA 1
ATOM 707 C C . PHE A 1 88 ? 25.581 51.756 37.562 1.00 76.12 88 PHE A C 1
ATOM 709 O O . PHE A 1 88 ? 25.968 52.834 37.123 1.00 76.12 88 PHE A O 1
ATOM 716 N N . GLN A 1 89 ? 25.777 51.409 38.838 1.00 76.69 89 GLN A N 1
ATOM 717 C CA . GLN A 1 89 ? 26.616 52.198 39.750 1.00 76.69 89 GLN A CA 1
ATOM 718 C C . GLN A 1 89 ? 28.107 51.872 39.572 1.00 76.69 89 GLN A C 1
ATOM 720 O O . GLN A 1 89 ? 28.966 52.558 40.122 1.00 76.69 89 GLN A O 1
ATOM 725 N N . GLN A 1 90 ? 28.422 50.828 38.801 1.00 79.88 90 GLN A N 1
ATOM 726 C CA . GLN A 1 90 ? 29.786 50.416 38.506 1.00 79.88 90 GLN A CA 1
ATOM 727 C C . GLN A 1 90 ? 30.350 51.223 37.322 1.00 79.88 90 GLN A C 1
ATOM 729 O O . GLN A 1 90 ? 29.714 51.275 36.269 1.00 79.88 90 GLN A O 1
ATOM 734 N N . PRO A 1 91 ? 31.546 51.832 37.442 1.00 81.44 91 PRO A N 1
ATOM 735 C CA . PRO A 1 91 ? 32.066 52.780 36.448 1.00 81.44 91 PRO A CA 1
ATOM 736 C C . PRO A 1 91 ? 32.386 52.149 35.081 1.00 81.44 91 PRO A C 1
ATOM 738 O O . PRO A 1 91 ? 32.486 52.856 34.077 1.00 81.44 91 PRO A O 1
ATOM 741 N N . HIS A 1 92 ? 32.539 50.825 35.024 1.00 86.19 92 HIS A N 1
ATOM 742 C CA . HIS A 1 92 ? 32.813 50.048 33.814 1.00 86.19 92 HIS A CA 1
ATOM 743 C C . HIS A 1 92 ? 31.556 49.468 33.144 1.00 86.19 92 HIS A C 1
ATOM 745 O O . HIS A 1 92 ? 31.693 48.749 32.155 1.00 86.19 92 HIS A O 1
ATOM 751 N N . VAL A 1 93 ? 30.346 49.801 33.617 1.00 87.25 93 VAL A N 1
ATOM 752 C CA . VAL A 1 93 ? 29.068 49.344 33.042 1.00 87.25 93 VAL A CA 1
ATOM 753 C C . VAL A 1 93 ? 28.240 50.531 32.543 1.00 87.25 93 VAL A C 1
ATOM 755 O O . VAL A 1 93 ? 28.051 51.513 33.255 1.00 87.25 93 VAL A O 1
ATOM 758 N N . ARG A 1 94 ? 27.714 50.449 31.316 1.00 87.94 94 ARG A N 1
ATOM 759 C CA . ARG A 1 94 ? 26.871 51.487 30.700 1.00 87.94 94 ARG A CA 1
ATOM 760 C C . ARG A 1 94 ? 25.563 50.904 30.171 1.00 87.94 94 ARG A C 1
ATOM 762 O O . ARG A 1 94 ? 25.568 49.884 29.488 1.00 87.94 94 ARG A O 1
ATOM 769 N N . LEU A 1 95 ? 24.452 51.577 30.463 1.00 83.12 95 LEU A N 1
ATOM 770 C CA . LEU A 1 95 ? 23.135 51.267 29.906 1.00 83.12 95 LEU A CA 1
ATOM 771 C C . LEU A 1 95 ? 22.952 51.975 28.561 1.00 83.12 95 LEU A C 1
ATOM 773 O O . LEU A 1 95 ? 23.215 53.170 28.446 1.00 83.12 95 LEU A O 1
ATOM 777 N N . PHE A 1 96 ? 22.437 51.244 27.581 1.00 82.81 96 PHE A N 1
ATOM 778 C CA . PHE A 1 96 ? 22.000 51.751 26.290 1.00 82.81 96 PHE A CA 1
ATOM 779 C C . PHE A 1 96 ? 20.516 51.433 26.102 1.00 82.81 96 PHE A C 1
ATOM 781 O O . PHE A 1 96 ? 20.073 50.309 26.347 1.00 82.81 96 PHE A O 1
ATOM 788 N N . VAL A 1 97 ? 19.748 52.432 25.673 1.00 75.12 97 VAL A N 1
ATOM 789 C CA . VAL A 1 97 ? 18.323 52.276 25.328 1.00 75.12 97 VAL A CA 1
ATOM 790 C C . VAL A 1 97 ? 18.152 52.103 23.814 1.00 75.12 97 VAL A C 1
ATOM 792 O O . VAL A 1 97 ? 17.229 51.433 23.363 1.00 75.12 97 VAL A O 1
ATOM 795 N N . GLU A 1 98 ? 19.110 52.616 23.043 1.00 76.44 98 GLU A N 1
ATOM 796 C CA . GLU A 1 98 ? 19.222 52.471 21.593 1.00 76.44 98 GLU A CA 1
ATOM 797 C C . GLU A 1 98 ? 20.511 51.728 21.233 1.00 76.44 98 GLU A C 1
ATOM 799 O O . GLU A 1 98 ? 21.465 51.701 22.014 1.00 76.44 98 GLU A O 1
ATOM 804 N N . ILE A 1 99 ? 20.550 51.116 20.046 1.00 74.31 99 ILE A N 1
ATOM 805 C CA . ILE A 1 99 ? 21.720 50.364 19.580 1.00 74.31 99 ILE A CA 1
ATOM 806 C C . ILE A 1 99 ? 22.927 51.318 19.485 1.00 74.31 99 ILE A C 1
ATOM 808 O O . ILE A 1 99 ? 22.868 52.288 18.728 1.00 74.31 99 ILE A O 1
ATOM 812 N N . PRO A 1 100 ? 24.030 51.063 20.214 1.00 79.62 100 PRO A N 1
ATOM 813 C CA . PRO A 1 100 ? 25.209 51.918 20.146 1.00 79.62 100 PRO A CA 1
ATOM 814 C C . PRO A 1 100 ? 25.884 51.815 18.773 1.00 79.62 100 PRO A C 1
ATOM 816 O O . PRO A 1 100 ? 25.932 50.743 18.177 1.00 79.62 100 PRO A O 1
ATOM 819 N N . THR A 1 101 ? 26.454 52.921 18.294 1.00 75.62 101 THR A N 1
ATOM 820 C CA . THR A 1 101 ? 27.214 52.974 17.030 1.00 75.62 101 THR A CA 1
ATOM 821 C C . THR A 1 101 ? 28.668 52.527 17.178 1.00 75.62 101 THR A C 1
ATOM 823 O O . THR A 1 101 ? 29.348 52.282 16.182 1.00 75.62 101 THR A O 1
ATOM 826 N N . ASP A 1 102 ? 29.151 52.423 18.415 1.00 79.50 102 ASP A N 1
ATOM 827 C CA . ASP A 1 102 ? 30.496 51.956 18.726 1.00 79.50 102 ASP A CA 1
ATOM 828 C C . ASP A 1 102 ? 30.691 50.479 18.360 1.00 79.50 102 ASP A C 1
ATOM 830 O O . ASP A 1 102 ? 29.785 49.661 18.504 1.00 79.50 102 ASP A O 1
ATOM 834 N N . SER A 1 103 ? 31.921 50.123 17.986 1.00 81.81 103 SER A N 1
ATOM 835 C CA . SER A 1 103 ? 32.339 48.729 17.822 1.00 81.81 103 SER A CA 1
ATOM 836 C C . SER A 1 103 ? 32.718 48.097 19.169 1.00 81.81 103 SER A C 1
ATOM 838 O O . SER A 1 103 ? 33.397 48.721 19.993 1.00 81.81 103 SER A O 1
ATOM 840 N N . TRP A 1 104 ? 32.289 46.853 19.386 1.00 91.31 104 TRP A N 1
ATOM 841 C CA . TRP A 1 104 ? 32.475 46.083 20.619 1.00 91.31 104 TRP A CA 1
ATOM 842 C C . TRP A 1 104 ? 33.276 44.813 20.342 1.00 91.31 104 TRP A C 1
ATOM 844 O O . TRP A 1 104 ? 33.033 44.139 19.347 1.00 91.31 104 TRP A O 1
ATOM 854 N N . ASP A 1 105 ? 34.209 44.443 21.222 1.00 89.75 105 ASP A N 1
ATOM 855 C CA . ASP A 1 105 ? 35.009 43.221 21.048 1.00 89.75 105 ASP A CA 1
ATOM 856 C C . ASP A 1 105 ? 34.139 41.960 21.022 1.00 89.75 105 ASP A C 1
ATOM 858 O O . ASP A 1 105 ? 34.394 41.041 20.241 1.00 89.75 105 ASP A O 1
ATOM 862 N N . MET A 1 106 ? 33.075 41.934 21.825 1.00 90.38 106 MET A N 1
ATOM 863 C CA . MET A 1 106 ? 32.078 40.872 21.792 1.00 90.38 106 MET A CA 1
ATOM 864 C C . MET A 1 106 ? 30.662 41.425 21.909 1.00 90.38 106 MET A C 1
ATOM 866 O O . MET A 1 106 ? 30.376 42.230 22.792 1.00 90.38 106 MET A O 1
ATOM 870 N N . VAL A 1 107 ? 29.757 40.937 21.066 1.00 90.69 107 VAL A N 1
ATOM 871 C CA . VAL A 1 107 ? 28.312 41.153 21.219 1.00 90.69 107 VAL A CA 1
ATOM 872 C C . VAL A 1 107 ? 27.692 39.840 21.671 1.00 90.69 107 VAL A C 1
ATOM 874 O O . VAL A 1 107 ? 27.920 38.810 21.043 1.00 90.69 107 VAL A O 1
ATOM 877 N N . CYS A 1 108 ? 26.938 39.850 22.766 1.00 87.94 108 CYS A N 1
ATOM 878 C CA . CYS A 1 108 ? 26.342 38.656 23.345 1.00 87.94 108 CYS A CA 1
ATOM 879 C C . CYS A 1 108 ? 24.821 38.781 23.468 1.00 87.94 108 CYS A C 1
ATOM 881 O O . CYS A 1 108 ? 24.313 39.759 24.020 1.00 87.94 108 CYS A O 1
ATOM 883 N N . VAL A 1 109 ? 24.108 37.763 22.984 1.00 85.12 109 VAL A N 1
ATOM 884 C CA . VAL A 1 109 ? 22.657 37.610 23.131 1.00 85.12 109 VAL A CA 1
ATOM 885 C C . VAL A 1 109 ? 22.384 36.365 23.970 1.00 85.12 109 VAL A C 1
ATOM 887 O O . VAL A 1 109 ? 22.490 35.259 23.440 1.00 85.12 109 VAL A O 1
ATOM 890 N N . PRO A 1 110 ? 22.071 36.513 25.269 1.00 71.19 110 PRO A N 1
ATOM 891 C CA . PRO A 1 110 ? 21.932 35.375 26.169 1.00 71.19 110 PRO A CA 1
ATOM 892 C C . PRO A 1 110 ? 20.748 34.475 25.820 1.00 71.19 110 PRO A C 1
ATOM 894 O O . PRO A 1 110 ? 20.978 33.316 25.544 1.00 71.19 110 PRO A O 1
ATOM 897 N N . ASP A 1 111 ? 19.509 34.975 25.759 1.00 68.12 111 ASP A N 1
ATOM 898 C CA . ASP A 1 111 ? 18.338 34.086 25.594 1.00 68.12 111 ASP A CA 1
ATOM 899 C C . ASP A 1 111 ? 17.313 34.576 24.559 1.00 68.12 111 ASP A C 1
ATOM 901 O O . ASP A 1 111 ? 16.266 33.967 24.383 1.00 68.12 111 ASP A O 1
ATOM 905 N N . GLY A 1 112 ? 17.561 35.688 23.867 1.00 64.75 112 GLY A N 1
ATOM 906 C CA . GLY A 1 112 ? 16.520 36.335 23.058 1.00 64.75 112 GLY A CA 1
ATOM 907 C C . GLY A 1 112 ? 16.240 35.693 21.689 1.00 64.75 112 GLY A C 1
ATOM 908 O O . GLY A 1 112 ? 15.122 35.780 21.187 1.00 64.75 112 GLY A O 1
ATOM 909 N N . LEU A 1 113 ? 17.226 35.038 21.062 1.00 71.81 113 LEU A N 1
ATOM 910 C CA . LEU A 1 113 ? 17.089 34.544 19.678 1.00 71.81 113 LEU A CA 1
ATOM 911 C C . LEU A 1 113 ? 16.245 33.269 19.556 1.00 71.81 113 LEU A C 1
ATOM 913 O O . LEU A 1 113 ? 15.636 33.040 18.514 1.00 71.81 113 LEU A O 1
ATOM 917 N N . ILE A 1 114 ? 16.169 32.457 20.610 1.00 65.69 114 ILE A N 1
ATOM 918 C CA . ILE A 1 114 ? 15.426 31.184 20.608 1.00 65.69 114 ILE A CA 1
ATOM 919 C C . ILE A 1 114 ? 13.904 31.360 20.455 1.00 65.69 114 ILE A C 1
ATOM 921 O O . ILE A 1 114 ? 13.212 30.388 20.164 1.00 65.69 114 ILE A O 1
ATOM 925 N N . PHE A 1 115 ? 13.389 32.584 20.612 1.00 62.59 115 PHE A N 1
ATOM 926 C CA . PHE A 1 115 ? 11.970 32.922 20.451 1.00 62.59 115 PHE A CA 1
ATOM 927 C C . PHE A 1 115 ? 11.601 33.411 19.042 1.00 62.59 115 PHE A C 1
ATOM 929 O O . PHE A 1 115 ? 10.426 33.625 18.756 1.00 62.59 115 PHE A O 1
ATOM 936 N N . LEU A 1 116 ? 12.590 33.596 18.167 1.00 69.19 116 LEU A N 1
ATOM 937 C CA . LEU A 1 116 ? 12.420 34.128 16.816 1.00 69.19 116 LEU A CA 1
ATOM 938 C C . LEU A 1 116 ? 12.463 32.999 15.786 1.00 69.19 116 LEU A C 1
ATOM 940 O O . LEU A 1 116 ? 13.280 32.094 15.932 1.00 69.19 116 LEU A O 1
ATOM 944 N N . SER A 1 117 ? 11.651 33.062 14.727 1.00 74.69 117 SER A N 1
ATOM 945 C CA . SER A 1 117 ? 11.732 32.112 13.601 1.00 74.69 117 SER A CA 1
ATOM 946 C C . SER A 1 117 ? 13.129 32.083 12.961 1.00 74.69 117 SER A C 1
ATOM 948 O O . SER A 1 117 ? 13.897 33.026 13.107 1.00 74.69 117 SER A O 1
ATOM 950 N N . GLU A 1 118 ? 13.475 31.028 12.212 1.00 78.19 118 GLU A N 1
ATOM 951 C CA . GLU A 1 118 ? 14.790 30.914 11.547 1.00 78.19 118 GLU A CA 1
ATOM 952 C C . GLU A 1 118 ? 15.126 32.144 10.675 1.00 78.19 118 GLU A C 1
ATOM 954 O O . GLU A 1 118 ? 16.266 32.619 10.652 1.00 78.19 118 GLU A O 1
ATOM 959 N N . GLU A 1 119 ? 14.128 32.696 9.978 1.00 80.12 119 GLU A N 1
ATOM 960 C CA . GLU A 1 119 ? 14.280 33.916 9.179 1.00 80.12 119 GLU A CA 1
ATOM 961 C C . GLU A 1 119 ? 14.542 35.139 10.067 1.00 80.12 119 GLU A C 1
ATOM 963 O O . GLU A 1 119 ? 15.497 35.878 9.833 1.00 80.12 119 GLU A O 1
ATOM 968 N N . GLU A 1 120 ? 13.769 35.314 11.139 1.00 77.56 120 GLU A N 1
ATOM 969 C CA . GLU A 1 120 ? 13.958 36.410 12.096 1.00 77.56 120 GLU A CA 1
ATOM 970 C C . GLU A 1 120 ? 15.293 36.305 12.856 1.00 77.56 120 GLU A C 1
ATOM 972 O O . GLU A 1 120 ? 15.944 37.323 13.091 1.00 77.56 120 GLU A O 1
ATOM 977 N N . GLN A 1 121 ? 15.748 35.092 13.192 1.00 81.94 121 GLN A N 1
ATOM 978 C CA . GLN A 1 121 ? 17.076 34.834 13.757 1.00 81.94 121 GLN A CA 1
ATOM 979 C C . GLN A 1 121 ? 18.173 35.248 12.779 1.00 81.94 121 GLN A C 1
ATOM 981 O O . GLN A 1 121 ? 19.134 35.908 13.167 1.00 81.94 121 GLN A O 1
ATOM 986 N N . THR A 1 122 ? 18.025 34.889 11.502 1.00 84.06 122 THR A N 1
ATOM 987 C CA . THR A 1 122 ? 18.993 35.242 10.457 1.00 84.06 122 THR A CA 1
ATOM 988 C C . THR A 1 122 ? 19.135 36.759 10.336 1.00 84.06 122 THR A C 1
ATOM 990 O O . THR A 1 122 ? 20.253 37.277 10.312 1.00 84.06 122 THR A O 1
ATOM 993 N N . GLU A 1 123 ? 18.018 37.486 10.299 1.00 82.12 123 GLU A N 1
ATOM 994 C CA . GLU A 1 123 ? 18.027 38.949 10.199 1.00 82.12 123 GLU A CA 1
ATOM 995 C C . GLU A 1 123 ? 18.582 39.615 11.467 1.00 82.12 123 GLU A C 1
ATOM 997 O O . GLU A 1 123 ? 19.403 40.531 11.378 1.00 82.12 123 GLU A O 1
ATOM 1002 N N . ALA A 1 124 ? 18.238 39.098 12.649 1.00 80.44 124 ALA A N 1
ATOM 1003 C CA . ALA A 1 124 ? 18.798 39.538 13.925 1.00 80.44 124 ALA A CA 1
ATOM 1004 C C . ALA A 1 124 ? 20.332 39.400 13.969 1.00 80.44 124 ALA A C 1
ATOM 1006 O O . ALA A 1 124 ? 21.046 40.328 14.354 1.00 80.44 124 ALA A O 1
ATOM 1007 N N . LEU A 1 125 ? 20.853 38.251 13.529 1.00 85.50 125 LEU A N 1
ATOM 1008 C CA . LEU A 1 125 ? 22.290 37.978 13.490 1.00 85.50 125 LEU A CA 1
ATOM 1009 C C . LEU A 1 125 ? 23.019 38.881 12.490 1.00 85.50 125 LEU A C 1
ATOM 1011 O O . LEU A 1 125 ? 24.089 39.401 12.809 1.00 85.50 125 LEU A O 1
ATOM 1015 N N . LYS A 1 126 ? 22.433 39.133 11.311 1.00 83.50 126 LYS A N 1
ATOM 1016 C CA . LYS A 1 126 ? 22.980 40.085 10.328 1.00 83.50 126 LYS A CA 1
ATOM 1017 C C . LYS A 1 126 ? 23.036 41.515 10.865 1.00 83.50 126 LYS A C 1
ATOM 1019 O O . LYS A 1 126 ? 23.970 42.234 10.525 1.00 83.50 126 LYS A O 1
ATOM 1024 N N . ALA A 1 127 ? 22.073 41.921 11.694 1.00 82.19 127 ALA A N 1
ATOM 1025 C CA . ALA A 1 127 ? 22.035 43.256 12.289 1.00 82.19 127 ALA A CA 1
ATOM 1026 C C . ALA A 1 127 ? 23.047 43.435 13.434 1.00 82.19 127 ALA A C 1
ATOM 1028 O O . ALA A 1 127 ? 23.606 44.518 13.592 1.00 82.19 127 ALA A O 1
ATOM 1029 N N . LEU A 1 128 ? 23.303 42.384 14.220 1.00 83.44 128 LEU A N 1
ATOM 1030 C CA . LEU A 1 128 ? 24.247 42.421 15.344 1.00 83.44 128 LEU A CA 1
ATOM 1031 C C . LEU A 1 128 ? 25.704 42.229 14.921 1.00 83.44 128 LEU A C 1
ATOM 1033 O O . LEU A 1 128 ? 26.602 42.789 15.547 1.00 83.44 128 LEU A O 1
ATOM 1037 N N . LYS A 1 129 ? 25.949 41.458 13.856 1.00 85.75 129 LYS A N 1
ATOM 1038 C CA . LYS A 1 129 ? 27.296 41.153 13.354 1.00 85.75 129 LYS A CA 1
ATOM 1039 C C . LYS A 1 129 ? 28.185 42.399 13.157 1.00 85.75 129 LYS A C 1
ATOM 1041 O O . LYS A 1 129 ? 29.321 42.344 13.612 1.00 85.75 129 LYS A O 1
ATOM 1046 N N . PRO A 1 130 ? 27.720 43.521 12.568 1.00 85.31 130 PRO A N 1
ATOM 1047 C CA . PRO A 1 130 ? 28.540 44.723 12.382 1.00 85.31 130 PRO A CA 1
ATOM 1048 C C . PRO A 1 130 ? 28.974 45.415 13.682 1.00 85.31 130 PRO A C 1
ATOM 1050 O O . PRO A 1 130 ? 29.924 46.192 13.665 1.00 85.31 130 PRO A O 1
ATOM 1053 N N . LEU A 1 131 ? 28.284 45.159 14.799 1.00 85.75 131 LEU A N 1
ATOM 1054 C CA . LEU A 1 131 ? 28.610 45.743 16.103 1.00 85.75 131 LEU A CA 1
ATOM 1055 C C . LEU A 1 131 ? 29.750 44.993 16.806 1.00 85.75 131 LEU A C 1
ATOM 1057 O O . LEU A 1 131 ? 30.393 45.557 17.689 1.00 85.75 131 LEU A O 1
ATOM 1061 N N . ALA A 1 132 ? 30.009 43.740 16.419 1.00 88.25 132 ALA A N 1
ATOM 1062 C CA . ALA A 1 132 ? 31.081 42.914 16.958 1.00 88.25 132 ALA A CA 1
ATOM 1063 C C . ALA A 1 132 ? 32.357 43.046 16.111 1.00 88.25 132 ALA A C 1
ATOM 1065 O O . ALA A 1 132 ? 32.321 42.853 14.899 1.00 88.25 132 ALA A O 1
ATOM 1066 N N . SER A 1 133 ? 33.500 43.323 16.740 1.00 86.62 133 SER A N 1
ATOM 1067 C CA . SER A 1 133 ? 34.808 43.368 16.072 1.00 86.62 133 SER A CA 1
ATOM 1068 C C . SER A 1 133 ? 35.561 42.039 16.116 1.00 86.62 133 SER A C 1
ATOM 1070 O O . SER A 1 133 ? 36.398 41.799 15.244 1.00 86.62 133 SER A O 1
ATOM 1072 N N . ARG A 1 134 ? 35.280 41.175 17.108 1.00 85.81 134 ARG A N 1
ATOM 1073 C CA . ARG A 1 134 ? 35.918 39.852 17.243 1.00 85.81 134 ARG A CA 1
ATOM 1074 C C . ARG A 1 134 ? 34.914 38.710 17.312 1.00 85.81 134 ARG A C 1
ATOM 1076 O O . ARG A 1 134 ? 35.008 37.784 16.507 1.00 85.81 134 ARG A O 1
ATOM 1083 N N . TYR A 1 135 ? 33.941 38.778 18.225 1.00 87.75 135 TYR A N 1
ATOM 1084 C CA . TYR A 1 135 ? 33.045 37.648 18.497 1.00 87.75 135 TYR A CA 1
ATOM 1085 C C . TYR A 1 135 ? 31.568 38.034 18.610 1.00 87.75 135 TYR A C 1
ATOM 1087 O O . TYR A 1 135 ? 31.208 39.024 19.245 1.00 87.75 135 TYR A O 1
ATOM 1095 N N . LEU A 1 136 ? 30.703 37.179 18.069 1.00 87.94 136 LEU A N 1
ATOM 1096 C CA . LEU A 1 136 ? 29.278 37.145 18.378 1.00 87.94 136 LEU A CA 1
ATOM 1097 C C . LEU A 1 136 ? 28.999 35.919 19.254 1.00 87.94 136 LEU A C 1
ATOM 1099 O O . LEU A 1 136 ? 29.342 34.800 18.878 1.00 87.94 136 LEU A O 1
ATOM 1103 N N . ALA A 1 137 ? 28.401 36.121 20.424 1.00 86.06 137 ALA A N 1
ATOM 1104 C CA . ALA A 1 137 ? 28.111 35.066 21.386 1.00 86.06 137 ALA A CA 1
ATOM 1105 C C . ALA A 1 137 ? 26.598 34.902 21.578 1.00 86.06 137 ALA A C 1
ATOM 1107 O O . ALA A 1 137 ? 25.890 35.875 21.820 1.00 86.06 137 ALA A O 1
ATOM 1108 N N . ILE A 1 138 ? 26.092 33.677 21.492 1.00 83.25 138 ILE A N 1
ATOM 1109 C CA . ILE A 1 138 ? 24.664 33.374 21.617 1.00 83.25 138 ILE A CA 1
ATOM 1110 C C . ILE A 1 138 ? 24.494 32.337 22.714 1.00 83.25 138 ILE A C 1
ATOM 1112 O O . ILE A 1 138 ? 25.068 31.251 22.630 1.00 83.25 138 ILE A O 1
ATOM 1116 N N . GLY A 1 139 ? 23.725 32.671 23.742 1.00 76.44 139 GLY A N 1
ATOM 1117 C CA . GLY A 1 139 ? 23.302 31.689 24.725 1.00 76.44 139 GLY A CA 1
ATOM 1118 C C . GLY A 1 139 ? 22.122 30.880 24.183 1.00 76.44 139 GLY A C 1
ATOM 1119 O O . GLY A 1 139 ? 21.228 31.399 23.512 1.00 76.44 139 GLY A O 1
ATOM 1120 N N . ALA A 1 140 ? 22.153 29.570 24.401 1.00 71.69 140 ALA A N 1
ATOM 1121 C CA . ALA A 1 140 ? 21.045 28.696 24.052 1.00 71.69 140 ALA A CA 1
ATOM 1122 C C . ALA A 1 140 ? 21.005 27.480 24.991 1.00 71.69 140 ALA A C 1
ATOM 1124 O O . ALA A 1 140 ? 22.018 26.786 25.155 1.00 71.69 140 ALA A O 1
ATOM 1125 N N . PRO A 1 141 ? 19.850 27.156 25.599 1.00 64.06 141 PRO A N 1
ATOM 1126 C CA . PRO A 1 141 ? 19.678 25.873 26.265 1.00 64.06 141 PRO A CA 1
ATOM 1127 C C . PRO A 1 141 ? 19.716 24.747 25.223 1.00 64.06 141 PRO A C 1
ATOM 1129 O O . PRO A 1 141 ? 19.149 24.870 24.137 1.00 64.06 141 PRO A O 1
ATOM 1132 N N . ASN A 1 142 ? 20.366 23.623 25.538 1.00 60.19 142 ASN A N 1
ATOM 1133 C CA . ASN A 1 142 ? 20.300 22.464 24.647 1.00 60.19 142 ASN A CA 1
ATOM 1134 C C . ASN A 1 142 ? 18.923 21.778 24.713 1.00 60.19 142 ASN A C 1
ATOM 1136 O O . ASN A 1 142 ? 18.167 21.934 25.672 1.00 60.19 142 ASN A O 1
ATOM 1140 N N . SER A 1 143 ? 18.609 20.931 23.729 1.00 52.62 143 SER A N 1
ATOM 1141 C CA . SER A 1 143 ? 17.363 20.140 23.736 1.00 52.62 143 SER A CA 1
ATOM 1142 C C . SER A 1 143 ? 17.219 19.234 24.973 1.00 52.62 143 SER A C 1
ATOM 1144 O O . SER A 1 143 ? 16.117 18.830 25.327 1.00 52.62 143 SER A O 1
ATOM 1146 N N . GLY A 1 144 ? 18.331 18.891 25.638 1.00 51.84 144 GLY A N 1
ATOM 1147 C CA . GLY A 1 144 ? 18.364 18.116 26.884 1.00 51.84 144 GLY A CA 1
ATOM 1148 C C . GLY A 1 144 ? 18.176 18.943 28.157 1.00 51.84 144 GLY A C 1
ATOM 1149 O O . GLY A 1 144 ? 18.233 18.379 29.249 1.00 51.84 144 GLY A O 1
ATOM 1150 N N . ASN A 1 145 ? 17.946 20.250 28.042 1.00 57.56 145 ASN A N 1
ATOM 1151 C CA . ASN A 1 145 ? 17.713 21.164 29.149 1.00 57.56 145 ASN A CA 1
ATOM 1152 C C . ASN A 1 145 ? 16.207 21.247 29.456 1.00 57.56 145 ASN A C 1
ATOM 1154 O O . ASN A 1 145 ? 15.546 22.268 29.304 1.00 57.56 145 ASN A O 1
ATOM 1158 N N . TYR A 1 146 ? 15.631 20.109 29.833 1.00 57.69 146 TYR A N 1
ATOM 1159 C CA . TYR A 1 146 ? 14.190 19.946 30.044 1.00 57.69 146 TYR A CA 1
ATOM 1160 C C . TYR A 1 146 ? 13.646 20.759 31.232 1.00 57.69 146 TYR A C 1
ATOM 1162 O O . TYR A 1 146 ? 12.468 21.100 31.233 1.00 57.69 146 TYR A O 1
ATOM 1170 N N . TRP A 1 147 ? 14.473 21.116 32.223 1.00 56.12 147 TRP A N 1
ATOM 1171 C CA . TRP A 1 147 ? 14.052 21.984 33.333 1.00 56.12 147 TRP A CA 1
ATOM 1172 C C . TRP A 1 147 ? 13.869 23.444 32.913 1.00 56.12 147 TRP A C 1
ATOM 1174 O O . TRP A 1 147 ? 12.970 24.097 33.440 1.00 56.12 147 TRP A O 1
ATOM 1184 N N . TYR A 1 148 ? 14.643 23.940 31.940 1.00 56.09 148 TYR A N 1
ATOM 1185 C CA . TYR A 1 148 ? 14.401 25.248 31.324 1.00 56.09 148 TYR A CA 1
ATOM 1186 C C . TYR A 1 148 ? 13.005 25.280 30.692 1.00 56.09 148 TYR A C 1
ATOM 1188 O O . TYR A 1 148 ? 12.221 26.196 30.941 1.00 56.09 148 TYR A O 1
ATOM 1196 N N . TRP A 1 149 ? 12.651 24.211 29.972 1.00 58.81 149 TRP A N 1
ATOM 1197 C CA . TRP A 1 149 ? 11.324 24.047 29.385 1.00 58.81 149 TRP A CA 1
ATOM 1198 C C . TRP A 1 149 ? 10.228 23.906 30.450 1.00 58.81 149 TRP A C 1
ATOM 1200 O O . TRP A 1 149 ? 9.217 24.589 30.345 1.00 58.81 149 TRP A O 1
ATOM 1210 N N . ILE A 1 150 ? 10.434 23.114 31.514 1.00 58.66 150 ILE A N 1
ATOM 1211 C CA . ILE A 1 150 ? 9.495 23.007 32.653 1.00 58.66 150 ILE A CA 1
ATOM 1212 C C . ILE A 1 150 ? 9.198 24.383 33.257 1.00 58.66 150 ILE A C 1
ATOM 1214 O O . ILE A 1 150 ? 8.035 24.710 33.488 1.00 58.66 150 ILE A O 1
ATOM 1218 N N . TRP A 1 151 ? 10.232 25.184 33.524 1.00 56.47 151 TRP A N 1
ATOM 1219 C CA . TRP A 1 151 ? 10.058 26.526 34.072 1.00 56.47 151 TRP A CA 1
ATOM 1220 C C . TRP A 1 151 ? 9.281 27.425 33.110 1.00 56.47 151 TRP A C 1
ATOM 1222 O O . TRP A 1 151 ? 8.355 28.103 33.542 1.00 56.47 151 TRP A O 1
ATOM 1232 N N . TYR A 1 152 ? 9.626 27.402 31.821 1.00 57.19 152 TYR A N 1
ATOM 1233 C CA . TYR A 1 152 ? 8.979 28.235 30.811 1.00 57.19 152 TYR A CA 1
ATOM 1234 C C . TYR A 1 152 ? 7.489 27.898 30.681 1.00 57.19 152 TYR A C 1
ATOM 1236 O O . TYR A 1 152 ? 6.622 28.769 30.640 1.00 57.19 152 TYR A O 1
ATOM 1244 N N . ILE A 1 153 ? 7.177 26.601 30.664 1.00 55.81 153 ILE A N 1
ATOM 1245 C CA . ILE A 1 153 ? 5.803 26.104 30.657 1.00 55.81 153 ILE A CA 1
ATOM 1246 C C . ILE A 1 153 ? 5.082 26.583 31.916 1.00 55.81 153 ILE A C 1
ATOM 1248 O O . ILE A 1 153 ? 4.002 27.160 31.816 1.00 55.81 153 ILE A O 1
ATOM 1252 N N . TRP A 1 154 ? 5.695 26.408 33.089 1.00 55.78 154 TRP A N 1
ATOM 1253 C CA . TRP A 1 154 ? 5.144 26.867 34.360 1.00 55.78 154 TRP A CA 1
ATOM 1254 C C . TRP A 1 154 ? 4.844 28.368 34.342 1.00 55.78 154 TRP A C 1
ATOM 1256 O O . TRP A 1 154 ? 3.730 28.759 34.661 1.00 55.78 154 TRP A O 1
ATOM 1266 N N . THR A 1 155 ? 5.771 29.225 33.912 1.00 52.38 155 THR A N 1
ATOM 1267 C CA . THR A 1 155 ? 5.534 30.675 33.864 1.00 52.38 155 THR A CA 1
ATOM 1268 C C . THR A 1 155 ? 4.494 31.081 32.828 1.00 52.38 155 THR A C 1
ATOM 1270 O O . THR A 1 155 ? 3.654 31.916 33.157 1.00 52.38 155 THR A O 1
ATOM 1273 N N . SER A 1 156 ? 4.464 30.448 31.650 1.00 52.09 156 SER A N 1
ATOM 1274 C CA . SER A 1 156 ? 3.432 30.699 30.628 1.00 52.09 156 SER A CA 1
ATOM 1275 C C . SER A 1 156 ? 2.012 30.367 31.112 1.00 52.09 156 SER A C 1
ATOM 1277 O O . SER A 1 156 ? 1.061 31.086 30.801 1.00 52.09 156 SER A O 1
ATOM 1279 N N . LEU A 1 157 ? 1.864 29.335 31.956 1.00 50.09 157 LEU A N 1
ATOM 1280 C CA . LEU A 1 157 ? 0.581 28.957 32.561 1.00 50.09 157 LEU A CA 1
ATOM 1281 C C . LEU A 1 157 ? 0.046 30.015 33.541 1.00 50.09 157 LEU A C 1
ATOM 1283 O O . LEU A 1 157 ? -1.165 30.089 33.739 1.00 50.09 157 LEU A O 1
ATOM 1287 N N . TYR A 1 158 ? 0.917 30.850 34.117 1.00 49.47 158 TYR A N 1
ATOM 1288 C CA . TYR A 1 158 ? 0.537 31.936 35.029 1.00 49.47 158 TYR A CA 1
ATOM 1289 C C . TYR A 1 158 ? 0.594 33.336 34.394 1.00 49.47 158 TYR A C 1
ATOM 1291 O O . TYR A 1 158 ? 0.052 34.272 34.980 1.00 49.47 158 TYR A O 1
ATOM 1299 N N . SER A 1 159 ? 1.229 33.509 33.226 1.00 46.56 159 SER A N 1
ATOM 1300 C CA . SER A 1 159 ? 1.334 34.804 32.530 1.00 46.56 159 SER A CA 1
ATOM 1301 C C . SER A 1 159 ? 0.286 35.025 31.429 1.00 46.56 159 SER A C 1
ATOM 1303 O O . SER A 1 159 ? 0.222 36.126 30.891 1.00 46.56 159 SER A O 1
ATOM 1305 N N . HIS A 1 160 ? -0.554 34.028 31.112 1.00 45.19 160 HIS A N 1
ATOM 1306 C CA . HIS A 1 160 ? -1.534 34.044 30.005 1.00 45.19 160 HIS A CA 1
ATOM 1307 C C . HIS A 1 160 ? -0.930 34.245 28.599 1.00 45.19 160 HIS A C 1
ATOM 1309 O O . HIS A 1 160 ? -1.664 34.481 27.638 1.00 45.19 160 HIS A O 1
ATOM 1315 N N . GLU A 1 161 ? 0.388 34.123 28.450 1.00 42.81 161 GLU A N 1
ATOM 1316 C CA . GLU A 1 161 ? 1.065 34.225 27.157 1.00 42.81 161 GLU A CA 1
ATOM 1317 C C . GLU A 1 161 ? 1.058 32.876 26.419 1.00 42.81 161 GLU A C 1
ATOM 1319 O O . GLU A 1 161 ? 1.076 31.801 27.024 1.00 42.81 161 GLU A O 1
ATOM 1324 N N . ALA A 1 162 ? 1.015 32.919 25.085 1.00 40.44 162 ALA A N 1
ATOM 1325 C CA . ALA A 1 162 ? 1.055 31.714 24.264 1.00 40.44 162 ALA A CA 1
ATOM 1326 C C . ALA A 1 162 ? 2.408 30.999 24.412 1.00 40.44 162 ALA A C 1
ATOM 1328 O O . ALA A 1 162 ? 3.462 31.627 24.344 1.00 40.44 162 ALA A O 1
ATOM 1329 N N . LEU A 1 163 ? 2.378 29.670 24.552 1.00 45.94 163 LEU A N 1
ATOM 1330 C CA . LEU A 1 163 ? 3.586 28.843 24.488 1.00 45.94 163 LEU A CA 1
ATOM 1331 C C . LEU A 1 163 ? 4.273 29.065 23.125 1.00 45.94 163 LEU A C 1
ATOM 1333 O O . LEU A 1 163 ? 3.636 28.829 22.093 1.00 45.94 163 LEU A O 1
ATOM 1337 N N . PRO A 1 164 ? 5.542 29.505 23.082 1.00 45.91 164 PRO A N 1
ATOM 1338 C CA . PRO A 1 164 ? 6.261 29.688 21.842 1.00 45.91 164 PRO A CA 1
ATOM 1339 C C . PRO A 1 164 ? 6.514 28.329 21.201 1.00 45.91 164 PRO A C 1
ATOM 1341 O O . PRO A 1 164 ? 6.574 27.281 21.851 1.00 45.91 164 PRO A O 1
ATOM 1344 N N . LYS A 1 165 ? 6.698 28.359 19.885 1.00 46.00 165 LYS A N 1
ATOM 1345 C CA . LYS A 1 165 ? 7.149 27.200 19.124 1.00 46.00 165 LYS A CA 1
ATOM 1346 C C . LYS A 1 165 ? 8.547 26.837 19.635 1.00 46.00 165 LYS A C 1
ATOM 1348 O O . LYS A 1 165 ? 9.418 27.697 19.655 1.00 46.00 165 LYS A O 1
ATOM 1353 N N . ALA A 1 166 ? 8.772 25.595 20.063 1.00 45.62 166 ALA A N 1
ATOM 1354 C CA . ALA A 1 166 ? 10.116 25.134 20.399 1.00 45.62 166 ALA A CA 1
ATOM 1355 C C . ALA A 1 166 ? 10.964 25.143 19.117 1.00 45.62 166 ALA A C 1
ATOM 1357 O O . ALA A 1 166 ? 10.781 24.294 18.242 1.00 45.62 166 ALA A O 1
ATOM 1358 N N . ILE A 1 167 ? 11.836 26.137 18.966 1.00 52.94 167 ILE A N 1
ATOM 1359 C CA . ILE A 1 167 ? 12.722 26.241 17.805 1.00 52.94 167 ILE A CA 1
ATOM 1360 C C . ILE A 1 167 ? 13.947 25.369 18.052 1.00 52.94 167 ILE A C 1
ATOM 1362 O O . ILE A 1 167 ? 14.481 25.309 19.161 1.00 52.94 167 ILE A O 1
ATOM 1366 N N . GLN A 1 168 ? 14.344 24.614 17.031 1.00 54.84 168 GLN A N 1
ATOM 1367 C CA . GLN A 1 168 ? 15.349 23.573 17.175 1.00 54.84 168 GLN A CA 1
ATOM 1368 C C . GLN A 1 168 ? 16.752 24.166 17.023 1.00 54.84 168 GLN A C 1
ATOM 1370 O O . GLN A 1 168 ? 16.975 25.074 16.234 1.00 54.84 168 GLN A O 1
ATOM 1375 N N . GLU A 1 169 ? 17.736 23.609 17.733 1.00 60.44 169 GLU A N 1
ATOM 1376 C CA . GLU A 1 169 ? 19.153 24.010 17.642 1.00 60.44 169 GLU A CA 1
ATOM 1377 C C . GLU A 1 169 ? 19.674 24.005 16.187 1.00 60.44 169 GLU A C 1
ATOM 1379 O O . GLU A 1 169 ? 20.518 24.816 15.815 1.00 60.44 169 GLU A O 1
ATOM 1384 N N . LYS A 1 170 ? 19.095 23.149 15.331 1.00 62.25 170 LYS A N 1
ATOM 1385 C CA . LYS A 1 170 ? 19.350 23.113 13.883 1.00 62.25 170 LYS A CA 1
ATOM 1386 C C . LYS A 1 170 ? 18.971 24.420 13.167 1.00 62.25 170 LYS A C 1
ATOM 1388 O O . LYS A 1 170 ? 19.655 24.803 12.223 1.00 62.25 170 LYS A O 1
ATOM 1393 N N . ASP A 1 171 ? 17.912 25.090 13.615 1.00 70.19 171 ASP A N 1
ATOM 1394 C CA . ASP A 1 171 ? 17.380 26.303 12.998 1.00 70.19 171 ASP A CA 1
ATOM 1395 C C . ASP A 1 171 ? 18.324 27.475 13.317 1.00 70.19 171 ASP A C 1
ATOM 1397 O O . ASP A 1 171 ? 18.700 28.222 12.419 1.00 70.19 171 ASP A O 1
ATOM 1401 N N . LEU A 1 172 ? 18.848 27.544 14.549 1.00 73.88 172 LEU A N 1
ATOM 1402 C CA . LEU A 1 172 ? 19.862 28.531 14.946 1.00 73.88 172 LEU A CA 1
ATOM 1403 C C . LEU A 1 172 ? 21.197 28.331 14.210 1.00 73.88 172 LEU A C 1
ATOM 1405 O O . LEU A 1 172 ? 21.823 29.299 13.778 1.00 73.88 172 LEU A O 1
ATOM 1409 N N . ILE A 1 173 ? 21.631 27.078 14.030 1.00 72.12 173 ILE A N 1
ATOM 1410 C CA . ILE A 1 173 ? 22.830 26.753 13.237 1.00 72.12 173 ILE A CA 1
ATOM 1411 C C . ILE A 1 173 ? 22.630 27.168 11.775 1.00 72.12 173 ILE A C 1
ATOM 1413 O O . ILE A 1 173 ? 23.525 27.761 11.171 1.00 72.12 173 ILE A O 1
ATOM 1417 N N . SER A 1 174 ? 21.456 26.887 11.208 1.00 75.88 174 SER A N 1
ATOM 1418 C CA . SER A 1 174 ? 21.103 27.316 9.854 1.00 75.88 174 SER A CA 1
ATOM 1419 C C . SER A 1 174 ? 21.087 28.846 9.738 1.00 75.88 174 SER A C 1
ATOM 1421 O O . SER A 1 174 ? 21.662 29.401 8.799 1.00 75.88 174 SER A O 1
ATOM 1423 N N . ALA A 1 175 ? 20.535 29.552 10.727 1.00 80.56 175 ALA A N 1
ATOM 1424 C CA . ALA A 1 175 ? 20.526 31.011 10.769 1.00 80.56 175 ALA A CA 1
ATOM 1425 C C . ALA A 1 175 ? 21.944 31.612 10.841 1.00 80.56 175 ALA A C 1
ATOM 1427 O O . ALA A 1 175 ? 22.252 32.553 10.105 1.00 80.56 175 ALA A O 1
ATOM 1428 N N . LEU A 1 176 ? 22.843 31.035 11.650 1.00 78.19 176 LEU A N 1
ATOM 1429 C CA . LEU A 1 176 ? 24.264 31.411 11.709 1.00 78.19 176 LEU A CA 1
ATOM 1430 C C . LEU A 1 176 ? 24.959 31.249 10.346 1.00 78.19 176 LEU A C 1
ATOM 1432 O O . LEU A 1 176 ? 25.649 32.164 9.889 1.00 78.19 176 LEU A O 1
ATOM 1436 N N . GLN A 1 177 ? 24.715 30.130 9.655 1.00 77.69 177 GLN A N 1
ATOM 1437 C CA . GLN A 1 177 ? 25.254 29.883 8.313 1.00 77.69 177 GLN A CA 1
ATOM 1438 C C . GLN A 1 177 ? 24.726 30.897 7.290 1.00 77.69 177 GLN A C 1
ATOM 1440 O O . GLN A 1 177 ? 25.504 31.447 6.508 1.00 77.69 177 GLN A O 1
ATOM 1445 N N . ARG A 1 178 ? 23.423 31.209 7.317 1.00 81.12 178 ARG A N 1
ATOM 1446 C CA . ARG A 1 178 ? 22.809 32.219 6.435 1.00 81.12 178 ARG A CA 1
ATOM 1447 C C . ARG A 1 178 ? 23.280 33.646 6.737 1.00 81.12 178 ARG A C 1
ATOM 1449 O O . ARG A 1 178 ? 23.306 34.479 5.833 1.00 81.12 178 ARG A O 1
ATOM 1456 N N . ALA A 1 179 ? 23.687 33.930 7.974 1.00 79.56 179 ALA A N 1
ATOM 1457 C CA . ALA A 1 179 ? 24.337 35.184 8.366 1.00 79.56 179 ALA A CA 1
ATOM 1458 C C . ALA A 1 179 ? 25.847 35.227 8.016 1.00 79.56 179 ALA A C 1
ATOM 1460 O O . ALA A 1 179 ? 26.534 36.222 8.289 1.00 79.56 179 ALA A O 1
ATOM 1461 N N . GLY A 1 180 ? 26.379 34.167 7.394 1.00 78.06 180 GLY A N 1
ATOM 1462 C CA . GLY A 1 180 ? 27.779 34.065 6.987 1.00 78.06 180 GLY A CA 1
ATOM 1463 C C . GLY A 1 180 ? 28.734 34.040 8.178 1.00 78.06 180 GLY A C 1
ATOM 1464 O O . GLY A 1 180 ? 29.735 34.758 8.166 1.00 78.06 180 GLY A O 1
ATOM 1465 N N . LEU A 1 181 ? 28.374 33.309 9.234 1.00 76.75 181 LEU A N 1
ATOM 1466 C CA . LEU A 1 181 ? 29.178 33.109 10.437 1.00 76.75 181 LEU A CA 1
ATOM 1467 C C . LEU A 1 181 ? 29.517 31.620 10.578 1.00 76.75 181 LEU A C 1
ATOM 1469 O O . LEU A 1 181 ? 28.626 30.771 10.563 1.00 76.75 181 LEU A O 1
ATOM 1473 N N . GLU A 1 182 ? 30.800 31.301 10.739 1.00 66.44 182 GLU A N 1
ATOM 1474 C CA . GLU A 1 182 ? 31.232 29.985 11.220 1.00 66.44 182 GLU A CA 1
ATOM 1475 C C . GLU A 1 182 ? 31.257 30.012 12.756 1.00 66.44 182 GLU A C 1
ATOM 1477 O O . GLU A 1 182 ? 31.644 31.015 13.351 1.00 66.44 182 GLU A O 1
ATOM 1482 N N . SER A 1 183 ? 30.810 28.945 13.422 1.00 62.78 183 SER A N 1
ATOM 1483 C CA . SER A 1 183 ? 30.618 28.933 14.881 1.00 62.78 183 SER A CA 1
ATOM 1484 C C . SER A 1 183 ? 31.344 27.773 15.557 1.00 62.78 183 SER A C 1
ATOM 1486 O O . SER A 1 183 ? 31.288 26.643 15.066 1.00 62.78 183 SER A O 1
ATOM 1488 N N . ALA A 1 184 ? 31.920 28.014 16.735 1.00 59.97 184 ALA A N 1
ATOM 1489 C CA . ALA A 1 184 ? 32.330 26.962 17.663 1.00 59.97 184 ALA A CA 1
ATOM 1490 C C . ALA A 1 184 ? 31.486 27.033 18.943 1.00 59.97 184 ALA A C 1
ATOM 1492 O O . ALA A 1 184 ? 31.043 28.106 19.353 1.00 59.97 184 ALA A O 1
ATOM 1493 N N . ILE A 1 185 ? 31.251 25.890 19.588 1.00 60.94 185 ILE A N 1
ATOM 1494 C CA . ILE A 1 185 ? 30.436 25.832 20.808 1.00 60.94 185 ILE A CA 1
ATOM 1495 C C . ILE A 1 185 ? 31.325 25.598 22.018 1.00 60.94 185 ILE A C 1
ATOM 1497 O O . ILE A 1 185 ? 32.103 24.642 22.047 1.00 60.94 185 ILE A O 1
ATOM 1501 N N . GLN A 1 186 ? 31.123 26.426 23.044 1.00 58.94 186 GLN A N 1
ATOM 1502 C CA . GLN A 1 186 ? 31.503 26.095 24.407 1.00 58.94 186 GLN A CA 1
ATOM 1503 C C . GLN A 1 186 ? 30.252 25.660 25.176 1.00 58.94 186 GLN A C 1
ATOM 1505 O O . GLN A 1 186 ? 29.250 26.376 25.262 1.00 58.94 186 GLN A O 1
ATOM 1510 N N . VAL A 1 187 ? 30.307 24.457 25.737 1.00 54.72 187 VAL A N 1
ATOM 1511 C CA . VAL A 1 187 ? 29.245 23.924 26.592 1.00 54.72 187 VAL A CA 1
ATOM 1512 C C . VAL A 1 187 ? 29.537 24.344 28.029 1.00 54.72 187 VAL A C 1
ATOM 1514 O O . VAL A 1 187 ? 30.645 24.112 28.515 1.00 54.72 187 VAL A O 1
ATOM 1517 N N . PHE A 1 188 ? 28.553 24.943 28.696 1.00 56.06 188 PHE A N 1
ATOM 1518 C CA . PHE A 1 188 ? 28.570 25.179 30.135 1.00 56.06 188 PHE A CA 1
ATOM 1519 C C . PHE A 1 188 ? 27.425 24.397 30.786 1.00 56.06 188 PHE A C 1
ATOM 1521 O O . PHE A 1 188 ? 26.394 24.150 30.159 1.00 56.06 188 PHE A O 1
ATOM 1528 N N . LEU A 1 189 ? 27.586 24.065 32.067 1.00 54.16 189 LEU A N 1
ATOM 1529 C CA . LEU A 1 189 ? 26.604 23.380 32.921 1.00 54.16 189 LEU A CA 1
ATOM 1530 C C . LEU A 1 189 ? 26.474 21.862 32.725 1.00 54.16 189 LEU A C 1
ATOM 1532 O O . LEU A 1 189 ? 26.432 21.342 31.612 1.00 54.16 189 LEU A O 1
ATOM 1536 N N . GLY A 1 190 ? 26.367 21.164 33.860 1.00 52.66 190 GLY A N 1
ATOM 1537 C CA . GLY A 1 190 ? 26.174 19.718 33.955 1.00 52.66 190 GLY A CA 1
ATOM 1538 C C . GLY A 1 190 ? 25.058 19.312 34.930 1.00 52.66 190 GLY A C 1
ATOM 1539 O O . GLY A 1 190 ? 24.364 20.143 35.514 1.00 52.66 190 GLY A O 1
ATOM 1540 N N . GLN A 1 191 ? 24.920 17.999 35.142 1.00 48.00 191 GLN A N 1
ATOM 1541 C CA . GLN A 1 191 ? 23.817 17.328 35.855 1.00 48.00 191 GLN A CA 1
ATOM 1542 C C . GLN A 1 191 ? 23.443 17.865 37.247 1.00 48.00 191 GLN A C 1
ATOM 1544 O O . GLN A 1 191 ? 22.271 17.789 37.619 1.00 48.00 191 GLN A O 1
ATOM 1549 N N . LYS A 1 192 ? 24.410 18.374 38.026 1.00 52.50 192 LYS A N 1
ATOM 1550 C CA . LYS A 1 192 ? 24.246 18.654 39.468 1.00 52.50 192 LYS A CA 1
ATOM 1551 C C . LYS A 1 192 ? 23.166 19.694 39.788 1.00 52.50 192 LYS A C 1
ATOM 1553 O O . LYS A 1 192 ? 22.571 19.647 40.858 1.00 52.50 192 LYS A O 1
ATOM 1558 N N . LEU A 1 193 ? 22.874 20.592 38.852 1.00 54.31 193 LEU A N 1
ATOM 1559 C CA . LEU A 1 193 ? 21.935 21.699 39.052 1.00 54.31 193 LEU A CA 1
ATOM 1560 C C . LEU A 1 193 ? 20.468 21.265 38.999 1.00 54.31 193 LEU A C 1
ATOM 1562 O O . LEU A 1 193 ? 19.617 21.884 39.633 1.00 54.31 193 LEU A O 1
ATOM 1566 N N . THR A 1 194 ? 20.153 20.182 38.287 1.00 57.06 194 THR A N 1
ATOM 1567 C CA . THR A 1 194 ? 18.759 19.798 38.028 1.00 57.06 194 THR A CA 1
ATOM 1568 C C . THR A 1 194 ? 17.981 19.496 39.310 1.00 57.06 194 THR A C 1
ATOM 1570 O O . THR A 1 194 ? 16.819 19.885 39.444 1.00 57.06 194 THR A O 1
ATOM 1573 N N . HIS A 1 195 ? 18.626 18.838 40.282 1.00 58.19 195 HIS A N 1
ATOM 1574 C CA . HIS A 1 195 ? 18.003 18.524 41.568 1.00 58.19 195 HIS A CA 1
ATOM 1575 C C . HIS A 1 195 ? 17.652 19.777 42.370 1.00 58.19 195 HIS A C 1
ATOM 1577 O O . HIS A 1 195 ? 16.525 19.879 42.860 1.00 58.19 195 HIS A O 1
ATOM 1583 N N . ALA A 1 196 ? 18.579 20.735 42.435 1.00 58.12 196 ALA A N 1
ATOM 1584 C CA . ALA A 1 196 ? 18.396 22.006 43.128 1.00 58.12 196 ALA A CA 1
ATOM 1585 C C . ALA A 1 196 ? 17.303 22.875 42.476 1.00 58.12 196 ALA A C 1
ATOM 1587 O O . ALA A 1 196 ? 16.507 23.490 43.184 1.00 58.12 196 ALA A O 1
ATOM 1588 N N . TYR A 1 197 ? 17.204 22.870 41.141 1.00 61.03 197 TYR A N 1
ATOM 1589 C CA . TYR A 1 197 ? 16.218 23.668 40.401 1.00 61.03 197 TYR A CA 1
ATOM 1590 C C . TYR A 1 197 ? 14.778 23.199 40.589 1.00 61.03 197 TYR A C 1
ATOM 1592 O O . TYR A 1 197 ? 13.908 24.001 40.924 1.00 61.03 197 TYR A O 1
ATOM 1600 N N . VAL A 1 198 ? 14.513 21.903 40.401 1.00 61.47 198 VAL A N 1
ATOM 1601 C CA . VAL A 1 198 ? 13.154 21.345 40.543 1.00 61.47 198 VAL A CA 1
ATOM 1602 C C . VAL A 1 198 ? 12.633 21.530 41.973 1.00 61.47 198 VAL A C 1
ATOM 1604 O O . VAL A 1 198 ? 11.441 21.763 42.170 1.00 61.47 198 VAL A O 1
ATOM 1607 N N . HIS A 1 199 ? 13.530 21.508 42.964 1.00 60.94 199 HIS A N 1
ATOM 1608 C CA . HIS A 1 199 ? 13.192 21.750 44.367 1.00 60.94 199 HIS A CA 1
ATOM 1609 C C . HIS A 1 199 ? 12.714 23.194 44.609 1.00 60.94 199 HIS A C 1
ATOM 1611 O O . HIS A 1 199 ? 11.864 23.437 45.464 1.00 60.94 199 HIS A O 1
ATOM 1617 N N . TRP A 1 200 ? 13.234 24.157 43.845 1.00 56.94 200 TRP A N 1
ATOM 1618 C CA . TRP A 1 200 ? 12.966 25.589 44.011 1.00 56.94 200 TRP A CA 1
ATOM 1619 C C . TRP A 1 200 ? 11.744 26.116 43.243 1.00 56.94 200 TRP A C 1
ATOM 1621 O O . TRP A 1 200 ? 11.335 27.258 43.470 1.00 56.94 200 TRP A O 1
ATOM 1631 N N . LEU A 1 201 ? 11.123 25.310 42.372 1.00 58.44 201 LEU A N 1
ATOM 1632 C CA . LEU A 1 201 ? 9.869 25.664 41.696 1.00 58.44 201 LEU A CA 1
ATOM 1633 C C . LEU A 1 201 ? 8.715 25.710 42.721 1.00 58.44 201 LEU A C 1
ATOM 1635 O O . LEU A 1 201 ? 8.068 24.704 43.044 1.00 58.44 201 LEU A O 1
ATOM 1639 N N . TYR A 1 202 ? 8.505 26.902 43.286 1.00 49.59 202 TYR A N 1
ATOM 1640 C CA . TYR A 1 202 ? 7.476 27.205 44.282 1.00 49.59 202 TYR A CA 1
ATOM 1641 C C . TYR A 1 202 ? 6.071 26.957 43.711 1.00 49.59 202 TYR A C 1
ATOM 1643 O O . TYR A 1 202 ? 5.758 27.410 42.614 1.00 49.59 202 TYR A O 1
ATOM 1651 N N . GLY A 1 203 ? 5.220 26.249 44.462 1.00 52.56 203 GLY A N 1
ATOM 1652 C CA . GLY A 1 203 ? 3.838 25.936 44.065 1.00 52.56 203 GLY A CA 1
ATOM 1653 C C . GLY A 1 203 ? 3.656 24.650 43.249 1.00 52.56 203 GLY A C 1
ATOM 1654 O O . GLY A 1 203 ? 2.524 24.206 43.078 1.00 52.56 203 GLY A O 1
ATOM 1655 N N . MET A 1 204 ? 4.737 24.004 42.800 1.00 60.88 204 MET A N 1
ATOM 1656 C CA . MET A 1 204 ? 4.650 22.715 42.108 1.00 60.88 204 MET A CA 1
ATOM 1657 C C . MET A 1 204 ? 4.306 21.582 43.090 1.00 60.88 204 MET A C 1
ATOM 1659 O O . MET A 1 204 ? 4.979 21.425 44.110 1.00 60.88 204 MET A O 1
ATOM 1663 N N . GLN A 1 205 ? 3.283 20.776 42.777 1.00 58.47 205 GLN A N 1
ATOM 1664 C CA . GLN A 1 205 ? 2.914 19.614 43.595 1.00 58.47 205 GLN A CA 1
ATOM 1665 C C . GLN A 1 205 ? 4.065 18.605 43.701 1.00 58.47 205 GLN A C 1
ATOM 1667 O O . GLN A 1 205 ? 4.757 18.320 42.721 1.00 58.47 205 GLN A O 1
ATOM 1672 N N . GLU A 1 206 ? 4.218 18.011 44.885 1.00 63.41 206 GLU A N 1
ATOM 1673 C CA . GLU A 1 206 ? 5.308 17.079 45.190 1.00 63.41 206 GLU A CA 1
ATOM 1674 C C . GLU A 1 206 ? 5.321 15.860 44.256 1.00 63.41 206 GLU A C 1
ATOM 1676 O O . GLU A 1 206 ? 6.375 15.428 43.801 1.00 63.41 206 GLU A O 1
ATOM 1681 N N . SER A 1 207 ? 4.152 15.356 43.868 1.00 56.34 207 SER A N 1
ATOM 1682 C CA . SER A 1 207 ? 4.020 14.245 42.921 1.00 56.34 207 SER A CA 1
ATOM 1683 C C . SER A 1 207 ? 4.610 14.552 41.537 1.00 56.34 207 SER A C 1
ATOM 1685 O O . SER A 1 207 ? 5.281 13.698 40.955 1.00 56.34 207 SER A O 1
ATOM 1687 N N . LEU A 1 208 ? 4.426 15.775 41.030 1.00 58.50 208 LEU A N 1
ATOM 1688 C CA . LEU A 1 208 ? 5.000 16.209 39.756 1.00 58.50 208 LEU A CA 1
ATOM 1689 C C . LEU A 1 208 ? 6.520 16.386 39.864 1.00 58.50 208 LEU A C 1
ATOM 1691 O O . LEU A 1 208 ? 7.248 15.961 38.966 1.00 58.50 208 LEU A O 1
ATOM 1695 N N . ARG A 1 209 ? 7.020 16.915 40.991 1.00 65.31 209 ARG A N 1
ATOM 1696 C CA . ARG A 1 209 ? 8.469 16.967 41.263 1.00 65.31 209 ARG A CA 1
ATOM 1697 C C . ARG A 1 209 ? 9.090 15.575 41.253 1.00 65.31 209 ARG A C 1
ATOM 1699 O O . ARG A 1 209 ? 10.133 15.378 40.633 1.00 65.31 209 ARG A O 1
ATOM 1706 N N . GLN A 1 210 ? 8.433 14.596 41.877 1.00 62.53 210 GLN A N 1
ATOM 1707 C CA . GLN A 1 210 ? 8.910 13.213 41.889 1.00 62.53 210 GLN A CA 1
ATOM 1708 C C . GLN A 1 210 ? 8.927 12.589 40.488 1.00 62.53 210 GLN A C 1
ATOM 1710 O O . GLN A 1 210 ? 9.887 11.895 40.162 1.00 62.53 210 GLN A O 1
ATOM 1715 N N . ILE A 1 211 ? 7.946 12.881 39.625 1.00 58.91 211 ILE A N 1
ATOM 1716 C CA . ILE A 1 211 ? 7.956 12.438 38.217 1.00 58.91 211 ILE A CA 1
ATOM 1717 C C . ILE A 1 211 ? 9.146 13.040 37.463 1.00 58.91 211 ILE A C 1
ATOM 1719 O O . ILE A 1 211 ? 9.866 12.318 36.774 1.00 58.91 211 ILE A O 1
ATOM 1723 N N . ILE A 1 212 ? 9.404 14.339 37.635 1.00 60.41 212 ILE A N 1
ATOM 1724 C CA . ILE A 1 212 ? 10.540 15.021 37.003 1.00 60.41 212 ILE A CA 1
ATOM 1725 C C . ILE A 1 212 ? 11.869 14.417 37.492 1.00 60.41 212 ILE A C 1
ATOM 1727 O O . ILE A 1 212 ? 12.760 14.137 36.688 1.00 60.41 212 ILE A O 1
ATOM 1731 N N . TYR A 1 213 ? 11.997 14.133 38.792 1.00 65.25 213 TYR A N 1
ATOM 1732 C CA . TYR A 1 213 ? 13.181 13.473 39.348 1.00 65.25 213 TYR A CA 1
ATOM 1733 C C . TYR A 1 213 ? 13.356 12.031 38.875 1.00 65.25 213 TYR A C 1
ATOM 1735 O O . TYR A 1 213 ? 14.484 11.616 38.601 1.00 65.25 213 TYR A O 1
ATOM 1743 N N . GLN A 1 214 ? 12.272 11.264 38.768 1.00 58.09 214 GLN A N 1
ATOM 1744 C CA . GLN A 1 214 ? 12.303 9.903 38.238 1.00 58.09 214 GLN A CA 1
ATOM 1745 C C . GLN A 1 214 ? 12.703 9.908 36.762 1.00 58.09 214 GLN A C 1
ATOM 1747 O O . GLN A 1 214 ? 13.595 9.154 36.381 1.00 58.09 214 GLN A O 1
ATOM 1752 N N . ALA A 1 215 ? 12.150 10.819 35.956 1.00 55.41 215 ALA A N 1
ATOM 1753 C CA . ALA A 1 215 ? 12.552 11.008 34.567 1.00 55.41 215 ALA A CA 1
ATOM 1754 C C . ALA A 1 215 ? 14.041 11.380 34.456 1.00 55.41 215 ALA A C 1
ATOM 1756 O O . ALA A 1 215 ? 14.760 10.768 33.665 1.00 55.41 215 ALA A O 1
ATOM 1757 N N . HIS A 1 216 ? 14.547 12.282 35.305 1.00 58.12 216 HIS A N 1
ATOM 1758 C CA . HIS A 1 216 ? 15.972 12.626 35.339 1.00 58.12 216 HIS A CA 1
ATOM 1759 C C . HIS A 1 216 ? 16.871 11.424 35.648 1.00 58.12 216 HIS A C 1
ATOM 1761 O O . HIS A 1 216 ? 17.890 11.214 34.991 1.00 58.12 216 HIS A O 1
ATOM 1767 N N . ARG A 1 217 ? 16.491 10.632 36.659 1.00 56.06 217 ARG A N 1
ATOM 1768 C CA . ARG A 1 217 ? 17.266 9.484 37.153 1.00 56.06 217 ARG A CA 1
ATOM 1769 C C . ARG A 1 217 ? 17.131 8.236 36.276 1.00 56.06 217 ARG A C 1
ATOM 1771 O O . ARG A 1 217 ? 17.976 7.355 36.368 1.00 56.06 217 ARG A O 1
ATOM 1778 N N . SER A 1 218 ? 16.111 8.169 35.421 1.00 54.22 218 SER A N 1
ATOM 1779 C CA . SER A 1 218 ? 15.806 7.010 34.566 1.00 54.22 218 SER A CA 1
ATOM 1780 C C . SER A 1 218 ? 16.789 6.774 33.409 1.00 54.22 218 SER A C 1
ATOM 1782 O O . SER A 1 218 ? 16.667 5.774 32.707 1.00 54.22 218 SER A O 1
ATOM 1784 N N . GLY A 1 219 ? 17.731 7.692 33.158 1.00 49.03 219 GLY A N 1
ATOM 1785 C CA . GLY A 1 219 ? 18.668 7.591 32.032 1.00 49.03 219 GLY A CA 1
ATOM 1786 C C . GLY A 1 219 ? 18.044 7.862 30.654 1.00 49.03 219 GLY A C 1
ATOM 1787 O O . GLY A 1 219 ? 18.723 7.700 29.643 1.00 49.03 219 GLY A O 1
ATOM 1788 N N . LEU A 1 220 ? 16.779 8.312 30.592 1.00 46.25 220 LEU A N 1
ATOM 1789 C CA . LEU A 1 220 ? 16.090 8.734 29.357 1.00 46.25 220 LEU A CA 1
ATOM 1790 C C . LEU A 1 220 ? 16.790 9.899 28.625 1.00 46.25 220 LEU A C 1
ATOM 1792 O O . LEU A 1 220 ? 16.566 10.103 27.429 1.00 46.25 220 LEU A O 1
ATOM 1796 N N . ILE A 1 221 ? 17.632 10.652 29.341 1.00 46.84 221 ILE A N 1
ATOM 1797 C CA . ILE A 1 221 ? 18.509 11.702 28.815 1.00 46.84 221 ILE A CA 1
ATOM 1798 C C . ILE A 1 221 ? 19.956 11.236 29.037 1.00 46.84 221 ILE A C 1
ATOM 1800 O O . ILE A 1 221 ? 20.299 10.918 30.180 1.00 46.84 221 ILE A O 1
ATOM 1804 N N . PRO A 1 222 ? 20.809 11.182 27.992 1.00 44.28 222 PRO A N 1
ATOM 1805 C CA . PRO A 1 222 ? 22.197 10.757 28.130 1.00 44.28 222 PRO A CA 1
ATOM 1806 C C . PRO A 1 222 ? 22.920 11.568 29.205 1.00 44.28 222 PRO A C 1
ATOM 1808 O O . PRO A 1 222 ? 22.894 12.799 29.192 1.00 44.28 222 PRO A O 1
ATOM 1811 N N . GLN A 1 223 ? 23.580 10.873 30.133 1.00 48.81 223 GLN A N 1
ATOM 1812 C CA . GLN A 1 223 ? 24.233 11.498 31.281 1.00 48.81 223 GLN A CA 1
ATOM 1813 C C . GLN A 1 223 ? 25.306 12.529 30.879 1.00 48.81 223 GLN A C 1
ATOM 1815 O O . GLN A 1 223 ? 25.454 13.541 31.562 1.00 48.81 223 GLN A O 1
ATOM 1820 N N . GLU A 1 224 ? 25.989 12.316 29.754 1.00 47.16 224 GLU A N 1
ATOM 1821 C CA . GLU A 1 224 ? 27.048 13.193 29.230 1.00 47.16 224 GLU A CA 1
ATOM 1822 C C . GLU A 1 224 ? 26.514 14.444 28.492 1.00 47.16 224 GLU A C 1
ATOM 1824 O O . GLU A 1 224 ? 27.266 15.384 28.262 1.00 47.16 224 GLU A O 1
ATOM 1829 N N . GLU A 1 225 ? 25.214 14.501 28.167 1.00 48.34 225 GLU A N 1
ATOM 1830 C CA . GLU A 1 225 ? 24.554 15.639 27.489 1.00 48.34 225 GLU A CA 1
ATOM 1831 C C . GLU A 1 225 ? 23.586 16.423 28.404 1.00 48.34 225 GLU A C 1
ATOM 1833 O O . GLU A 1 225 ? 22.877 17.333 27.950 1.00 48.34 225 GLU A O 1
ATOM 1838 N N . GLY A 1 226 ? 23.496 16.032 29.678 1.00 49.38 226 GLY A N 1
ATOM 1839 C CA . GLY A 1 226 ? 22.459 16.481 30.603 1.00 49.38 226 GLY A CA 1
ATOM 1840 C C . GLY A 1 226 ? 22.565 17.960 30.978 1.00 49.38 226 GLY A C 1
ATOM 1841 O O . GLY A 1 226 ? 23.583 18.387 31.513 1.00 49.38 226 GLY A O 1
ATOM 1842 N N . ALA A 1 227 ? 21.464 18.701 30.784 1.00 51.28 227 ALA A N 1
ATOM 1843 C CA . ALA A 1 227 ? 21.218 20.018 31.380 1.00 51.28 227 ALA A CA 1
ATOM 1844 C C . ALA A 1 227 ? 22.282 21.102 31.090 1.00 51.28 227 ALA A C 1
ATOM 1846 O O . ALA A 1 227 ? 22.690 21.824 31.999 1.00 51.28 227 ALA A O 1
ATOM 1847 N N . ALA A 1 228 ? 22.708 21.247 29.833 1.00 57.28 228 ALA A N 1
ATOM 1848 C CA . ALA A 1 228 ? 23.703 22.254 29.470 1.00 57.28 228 ALA A CA 1
ATOM 1849 C C . ALA A 1 228 ? 23.073 23.570 28.976 1.00 57.28 228 ALA A C 1
ATOM 1851 O O . ALA A 1 228 ? 22.175 23.565 28.124 1.00 57.28 228 ALA A O 1
ATOM 1852 N N . TYR A 1 229 ? 23.585 24.697 29.474 1.00 63.00 229 TYR A N 1
ATOM 1853 C CA . TYR A 1 229 ? 23.415 26.014 28.859 1.00 63.00 229 TYR A CA 1
ATOM 1854 C C . TYR A 1 229 ? 24.636 26.273 27.986 1.00 63.00 229 TYR A C 1
ATOM 1856 O O . TYR A 1 229 ? 25.772 26.265 28.457 1.00 63.00 229 TYR A O 1
ATOM 1864 N N . ARG A 1 230 ? 24.429 26.439 26.688 1.00 70.88 230 ARG A N 1
ATOM 1865 C CA . ARG A 1 230 ? 25.528 26.554 25.733 1.00 70.88 230 ARG A CA 1
ATOM 1866 C C . ARG A 1 230 ? 25.746 28.015 25.398 1.00 70.88 230 ARG A C 1
ATOM 1868 O O . ARG A 1 230 ? 24.781 28.738 25.183 1.00 70.88 230 ARG A O 1
ATOM 1875 N N . LEU A 1 231 ? 27.010 28.418 25.316 1.00 73.38 231 LEU A N 1
ATOM 1876 C CA . LEU A 1 231 ? 27.387 29.693 24.724 1.00 73.38 231 LEU A CA 1
ATOM 1877 C C . LEU A 1 231 ? 28.062 29.389 23.388 1.00 73.38 231 LEU A C 1
ATOM 1879 O O . LEU A 1 231 ? 29.184 28.880 23.322 1.00 73.38 231 LEU A O 1
ATOM 1883 N N . ILE A 1 232 ? 27.334 29.654 22.314 1.00 78.00 232 ILE A N 1
ATOM 1884 C CA . ILE A 1 232 ? 27.805 29.510 20.942 1.00 78.00 232 ILE A CA 1
ATOM 1885 C C . ILE A 1 232 ? 28.611 30.761 20.618 1.00 78.00 232 ILE A C 1
ATOM 1887 O O . ILE A 1 232 ? 28.068 31.860 20.679 1.00 78.00 232 ILE A O 1
ATOM 1891 N N . VAL A 1 233 ? 29.892 30.615 20.286 1.00 79.31 233 VAL A N 1
ATOM 1892 C CA . VAL A 1 233 ? 30.769 31.747 19.966 1.00 79.31 233 VAL A CA 1
ATOM 1893 C C . VAL A 1 233 ? 31.172 31.668 18.500 1.00 79.31 233 VAL A C 1
ATOM 1895 O O . VAL A 1 233 ? 31.792 30.703 18.049 1.00 79.31 233 VAL A O 1
ATOM 1898 N N . ALA A 1 234 ? 30.802 32.698 17.750 1.00 81.56 234 ALA A N 1
ATOM 1899 C CA . ALA A 1 234 ? 31.088 32.838 16.335 1.00 81.56 234 ALA A CA 1
ATOM 1900 C C . ALA A 1 234 ? 32.111 33.965 16.117 1.00 81.56 234 ALA A C 1
ATOM 1902 O O . ALA A 1 234 ? 31.803 35.125 16.416 1.00 81.56 234 ALA A O 1
ATOM 1903 N N . PRO A 1 235 ? 33.325 33.670 15.623 1.00 80.62 235 PRO A N 1
ATOM 1904 C CA . PRO A 1 235 ? 34.239 34.709 15.172 1.00 80.62 235 PRO A CA 1
ATOM 1905 C C . PRO A 1 235 ? 33.655 35.454 13.969 1.00 80.62 235 PRO A C 1
ATOM 1907 O O . PRO A 1 235 ? 33.143 34.845 13.031 1.00 80.62 235 PRO A O 1
ATOM 1910 N N . VAL A 1 236 ? 33.730 36.785 13.990 1.00 81.00 236 VAL A N 1
ATOM 1911 C CA . VAL A 1 236 ? 33.190 37.609 12.895 1.00 81.00 236 VAL A CA 1
ATOM 1912 C C . VAL A 1 236 ? 34.183 37.805 11.744 1.00 81.00 236 VAL A C 1
ATOM 1914 O O . VAL A 1 236 ? 33.755 38.060 10.617 1.00 81.00 236 VAL A O 1
ATOM 1917 N N . ASN A 1 237 ? 35.488 37.633 12.008 1.00 72.94 237 ASN A N 1
ATOM 1918 C CA . ASN A 1 237 ? 36.586 37.908 11.075 1.00 72.94 237 ASN A CA 1
ATOM 1919 C C . ASN A 1 237 ? 37.627 36.768 11.104 1.00 72.94 237 ASN A C 1
ATOM 1921 O O . ASN A 1 237 ? 37.862 36.179 12.159 1.00 72.94 237 ASN A O 1
ATOM 1925 N N . GLU A 1 238 ? 38.337 36.530 9.992 1.00 59.91 238 GLU A N 1
ATOM 1926 C CA . GLU A 1 238 ? 39.365 35.469 9.871 1.00 59.91 238 GLU A CA 1
ATOM 1927 C C . GLU A 1 238 ? 40.532 35.601 10.871 1.00 59.91 238 GLU A C 1
ATOM 1929 O O . GLU A 1 238 ? 41.170 34.612 11.222 1.00 59.91 238 GLU A O 1
ATOM 1934 N N . SER A 1 239 ? 40.804 36.810 11.373 1.00 56.78 239 SER A N 1
ATOM 1935 C CA . SER A 1 239 ? 41.846 37.079 12.375 1.00 56.78 239 SER A CA 1
ATOM 1936 C C . SER A 1 239 ? 41.434 36.758 13.819 1.00 56.78 239 SER A C 1
ATOM 1938 O O . SER A 1 239 ? 42.272 36.826 14.717 1.00 56.78 239 SER A O 1
ATOM 1940 N N . SER A 1 240 ? 40.165 36.412 14.061 1.00 59.53 240 SER A N 1
ATOM 1941 C CA . SER A 1 240 ? 39.605 36.120 15.391 1.00 59.53 240 SER A CA 1
ATOM 1942 C C . SER A 1 240 ? 39.508 34.614 15.648 1.00 59.53 240 SER A C 1
ATOM 1944 O O . SER A 1 240 ? 38.484 34.115 16.105 1.00 59.53 240 SER A O 1
ATOM 1946 N N . LEU A 1 241 ? 40.562 33.864 15.315 1.00 62.19 241 LEU A N 1
ATOM 1947 C CA . LEU A 1 241 ? 40.610 32.426 15.582 1.00 62.19 241 LEU A CA 1
ATOM 1948 C C . LEU A 1 241 ? 40.525 32.170 17.092 1.00 62.19 241 LEU A C 1
ATOM 1950 O O . LEU A 1 241 ? 41.239 32.792 17.882 1.00 62.19 241 LEU A O 1
ATOM 1954 N N . LEU A 1 242 ? 39.654 31.242 17.488 1.00 63.81 242 LEU A N 1
ATOM 1955 C CA . LEU A 1 242 ? 39.540 30.831 18.884 1.00 63.81 242 LEU A CA 1
ATOM 1956 C C . LEU A 1 242 ? 40.869 30.209 19.356 1.00 63.81 242 LEU A C 1
ATOM 1958 O O . LEU A 1 242 ? 41.519 29.516 18.570 1.00 63.81 242 LEU A O 1
ATOM 1962 N N . PRO A 1 243 ? 41.286 30.430 20.618 1.00 60.88 243 PRO A N 1
ATOM 1963 C CA . PRO A 1 243 ? 42.522 29.857 21.143 1.00 60.88 243 PRO A CA 1
ATOM 1964 C C . PRO A 1 243 ? 42.540 28.328 21.008 1.00 60.88 243 PRO A C 1
ATOM 1966 O O . PRO A 1 243 ? 41.526 27.671 21.256 1.00 60.88 243 PRO A O 1
ATOM 1969 N N . ASP A 1 244 ? 43.702 27.762 20.672 1.00 54.41 244 ASP A N 1
ATOM 1970 C CA . ASP A 1 244 ? 43.901 26.319 20.514 1.00 54.41 244 ASP A CA 1
ATOM 1971 C C . ASP A 1 244 ? 43.696 25.617 21.867 1.00 54.41 244 ASP A C 1
ATOM 1973 O O . ASP A 1 244 ? 44.564 25.633 22.741 1.00 54.41 244 ASP A O 1
ATOM 1977 N N . ALA A 1 245 ? 42.502 25.075 22.106 1.00 47.00 245 ALA A N 1
ATOM 1978 C CA . ALA A 1 245 ? 42.159 24.491 23.402 1.00 47.00 245 ALA A CA 1
ATOM 1979 C C . ALA A 1 245 ? 41.616 23.065 23.274 1.00 47.00 245 ALA A C 1
ATOM 1981 O O . ALA A 1 245 ? 40.510 22.756 23.705 1.00 47.00 245 ALA A O 1
ATOM 1982 N N . GLY A 1 246 ? 42.436 22.170 22.720 1.00 48.22 246 GLY A N 1
ATOM 1983 C CA . GLY A 1 246 ? 42.334 20.718 22.913 1.00 48.22 246 GLY A CA 1
ATOM 1984 C C . GLY A 1 246 ? 40.922 20.108 22.812 1.00 48.22 246 GLY A C 1
ATOM 1985 O O . GLY A 1 246 ? 40.085 20.537 22.027 1.00 48.22 246 GLY A O 1
ATOM 1986 N N . LYS A 1 247 ? 40.646 19.075 23.625 1.00 38.75 247 LYS A N 1
ATOM 1987 C CA . LYS A 1 247 ? 39.376 18.309 23.634 1.00 38.75 247 LYS A CA 1
ATOM 1988 C C . LYS A 1 247 ? 38.149 19.084 24.156 1.00 38.75 247 LYS A C 1
ATOM 1990 O O . LYS A 1 247 ? 37.076 18.498 24.262 1.00 38.75 247 LYS A O 1
ATOM 1995 N N . THR A 1 248 ? 38.307 20.350 24.539 1.00 44.69 248 THR A N 1
ATOM 1996 C CA . THR A 1 248 ? 37.262 21.160 25.190 1.00 44.69 248 THR A CA 1
ATOM 1997 C C . THR A 1 248 ? 36.346 21.893 24.215 1.00 44.69 248 THR A C 1
ATOM 1999 O O . THR A 1 248 ? 35.226 22.225 24.594 1.00 44.69 248 THR A O 1
ATOM 2002 N N . TRP A 1 249 ? 36.775 22.094 22.968 1.00 50.06 249 TRP A N 1
ATOM 2003 C CA . TRP A 1 249 ? 35.936 22.671 21.919 1.00 50.06 249 TRP A CA 1
ATOM 2004 C C . TRP A 1 249 ? 35.330 21.571 21.063 1.00 50.06 249 TRP A C 1
ATOM 2006 O O . TRP A 1 249 ? 36.014 20.631 20.656 1.00 50.06 249 TRP A O 1
ATOM 2016 N N . GLN A 1 250 ? 34.047 21.707 20.753 1.00 51.47 250 GLN A N 1
ATOM 2017 C CA . GLN A 1 250 ? 33.373 20.821 19.821 1.00 51.47 250 GLN A CA 1
ATOM 2018 C C . GLN A 1 250 ? 32.927 21.612 18.588 1.00 51.47 250 GLN A C 1
ATOM 2020 O O . GLN A 1 250 ? 32.217 22.614 18.694 1.00 51.47 250 GLN A O 1
ATOM 2025 N N . THR A 1 251 ? 33.359 21.170 17.403 1.00 46.44 251 THR A N 1
ATOM 2026 C CA . THR A 1 251 ? 32.881 21.716 16.130 1.00 46.44 251 THR A CA 1
ATOM 2027 C C . THR A 1 251 ? 31.449 21.251 15.908 1.00 46.44 251 THR A C 1
ATOM 2029 O O . THR A 1 251 ? 31.168 20.050 15.926 1.00 46.44 251 THR A O 1
ATOM 2032 N N . VAL A 1 252 ? 30.538 22.194 15.691 1.00 44.38 252 VAL A N 1
ATOM 2033 C CA . VAL A 1 252 ? 29.128 21.882 15.454 1.00 44.38 252 VAL A CA 1
ATOM 2034 C C . VAL A 1 252 ? 29.004 21.231 14.083 1.00 44.38 252 VAL A C 1
ATOM 2036 O O . VAL A 1 252 ? 29.286 21.862 13.068 1.00 44.38 252 VAL A O 1
ATOM 2039 N N . SER A 1 253 ? 28.606 19.961 14.031 1.00 43.72 253 SER A N 1
ATOM 2040 C CA . SER A 1 253 ? 28.266 19.297 12.767 1.00 43.72 253 SER A CA 1
ATOM 2041 C C . SER A 1 253 ? 26.767 19.022 12.714 1.00 43.72 253 SER A C 1
ATOM 2043 O O . SER A 1 253 ? 26.130 18.829 13.749 1.00 43.72 253 SER A O 1
ATOM 2045 N N . SER A 1 254 ? 26.203 18.917 11.508 1.00 38.00 254 SER A N 1
ATOM 2046 C CA . SER A 1 254 ? 24.792 18.560 11.290 1.00 38.00 254 SER A CA 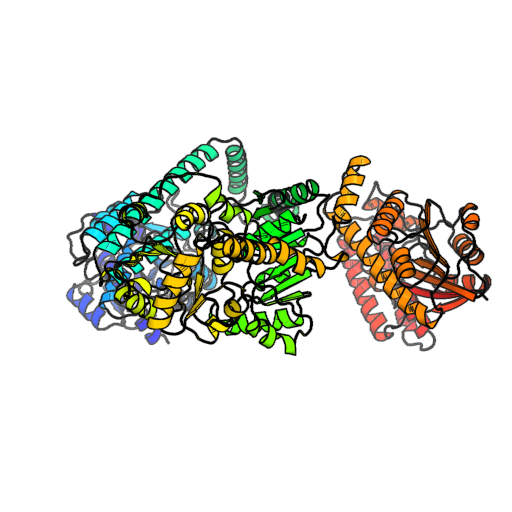1
ATOM 2047 C C . SER A 1 254 ? 24.376 17.212 11.903 1.00 38.00 254 SER A C 1
ATOM 2049 O O . SER A 1 254 ? 23.188 16.938 12.013 1.00 38.00 254 SER A O 1
ATOM 2051 N N . GLN A 1 255 ? 25.329 16.381 12.347 1.00 38.78 255 GLN A N 1
ATOM 2052 C CA . GLN A 1 255 ? 25.069 15.103 13.022 1.00 38.78 255 GLN A CA 1
ATOM 2053 C C . GLN A 1 255 ? 24.530 15.254 14.454 1.00 38.78 255 GLN A C 1
ATOM 2055 O O . GLN A 1 255 ? 24.137 14.262 15.058 1.00 38.78 255 GLN A O 1
ATOM 2060 N N . TRP A 1 256 ? 24.509 16.465 15.016 1.00 39.84 256 TRP A N 1
ATOM 2061 C CA . TRP A 1 256 ? 24.041 16.701 16.388 1.00 39.84 256 TRP A CA 1
ATOM 2062 C C . TRP A 1 256 ? 22.509 16.726 16.510 1.00 39.84 256 TRP A C 1
ATOM 2064 O O . TRP A 1 256 ? 21.976 16.665 17.616 1.00 39.84 256 TRP A O 1
ATOM 2074 N N . ALA A 1 257 ? 21.796 16.786 15.380 1.00 41.25 257 ALA A N 1
ATOM 2075 C CA . ALA A 1 257 ? 20.345 16.947 15.329 1.00 41.25 257 ALA A CA 1
ATOM 2076 C C . ALA A 1 257 ? 19.543 15.640 15.507 1.00 41.25 257 ALA A C 1
ATOM 2078 O O . ALA A 1 257 ? 18.366 15.705 15.850 1.00 41.25 257 ALA A O 1
ATOM 2079 N N . ASP A 1 258 ? 20.148 14.459 15.331 1.00 35.88 258 ASP A N 1
ATOM 2080 C CA . ASP A 1 258 ? 19.349 13.265 14.996 1.00 35.88 258 ASP A CA 1
ATOM 2081 C C . ASP A 1 258 ? 19.248 12.168 16.071 1.00 35.88 258 ASP A C 1
ATOM 2083 O O . ASP A 1 258 ? 18.433 11.260 15.926 1.00 35.88 258 ASP A O 1
ATOM 2087 N N . ALA A 1 259 ? 19.997 12.218 17.180 1.00 32.53 259 ALA A N 1
ATOM 2088 C CA . ALA A 1 259 ? 20.025 11.088 18.130 1.00 32.53 259 ALA A CA 1
ATOM 2089 C C . ALA A 1 259 ? 19.168 11.253 19.405 1.00 32.53 259 ALA A C 1
ATOM 2091 O O . ALA A 1 259 ? 18.950 10.276 20.117 1.00 32.53 259 ALA A O 1
ATOM 2092 N N . GLY A 1 260 ? 18.658 12.454 19.710 1.00 39.81 260 GLY A N 1
ATOM 2093 C CA . GLY A 1 260 ? 17.978 12.735 20.989 1.00 39.81 260 GLY A CA 1
ATOM 2094 C C . GLY A 1 260 ? 16.540 13.254 20.895 1.00 39.81 260 GLY A C 1
ATOM 2095 O O . GLY A 1 260 ? 15.896 13.437 21.925 1.00 39.81 260 GLY A O 1
ATOM 2096 N N . LEU A 1 261 ? 16.025 13.519 19.692 1.00 38.78 261 LEU A N 1
ATOM 2097 C CA . LEU A 1 261 ? 14.808 14.324 19.503 1.00 38.78 261 LEU A CA 1
ATOM 2098 C C . LEU A 1 261 ? 13.506 13.618 19.932 1.00 38.78 261 LEU A C 1
ATOM 2100 O O . LEU A 1 261 ? 12.566 14.270 20.378 1.00 38.78 261 LEU A O 1
ATOM 2104 N N . ILE A 1 262 ? 13.454 12.285 19.840 1.00 36.09 262 ILE A N 1
ATOM 2105 C CA . ILE A 1 262 ? 12.221 11.509 20.064 1.00 36.09 262 ILE A CA 1
ATOM 2106 C C . ILE A 1 262 ? 11.897 11.354 21.564 1.00 36.09 262 ILE A C 1
ATOM 2108 O O . ILE A 1 262 ? 10.724 11.339 21.927 1.00 36.09 262 ILE A O 1
ATOM 2112 N N . SER A 1 263 ? 12.898 11.273 22.456 1.00 40.22 263 SER A N 1
ATOM 2113 C CA . SER A 1 263 ? 12.643 11.150 23.908 1.00 40.22 263 SER A CA 1
ATOM 2114 C C . SER A 1 263 ? 12.365 12.495 24.587 1.00 40.22 263 SER A C 1
ATOM 2116 O O . SER A 1 263 ? 11.623 12.547 25.565 1.00 40.22 263 SER A O 1
ATOM 2118 N N . LYS A 1 264 ? 12.932 13.584 24.053 1.00 43.09 264 LYS A N 1
ATOM 2119 C CA . LYS A 1 264 ? 12.875 14.930 24.641 1.00 43.09 264 LYS A CA 1
ATOM 2120 C C . LYS A 1 264 ? 11.546 15.636 24.363 1.00 43.09 264 LYS A C 1
ATOM 2122 O O . LYS A 1 264 ? 10.980 16.204 25.291 1.00 43.09 264 LYS A O 1
ATOM 2127 N N . ASN A 1 265 ? 11.012 15.516 23.144 1.00 44.94 265 ASN A N 1
ATOM 2128 C CA . ASN A 1 265 ? 9.688 16.052 22.811 1.00 44.94 265 ASN A CA 1
ATOM 2129 C C . ASN A 1 265 ? 8.588 15.287 23.548 1.00 44.94 265 ASN A C 1
ATOM 2131 O O . ASN A 1 265 ? 7.739 15.911 24.149 1.00 44.94 265 ASN A O 1
ATOM 2135 N N . ALA A 1 266 ? 8.675 13.956 23.644 1.00 41.66 266 ALA A N 1
ATOM 2136 C CA . ALA A 1 266 ? 7.696 13.167 24.392 1.00 41.66 266 ALA A CA 1
ATOM 2137 C C . ALA A 1 266 ? 7.667 13.503 25.897 1.00 41.66 266 ALA A C 1
ATOM 2139 O O . ALA A 1 266 ? 6.594 13.548 26.488 1.00 41.66 266 ALA A O 1
ATOM 2140 N N . LEU A 1 267 ? 8.824 13.758 26.524 1.00 46.00 267 LEU A N 1
ATOM 2141 C CA . LEU A 1 267 ? 8.887 14.158 27.934 1.00 46.00 267 LEU A CA 1
ATOM 2142 C C . LEU A 1 267 ? 8.417 15.604 28.137 1.00 46.00 267 LEU A C 1
ATOM 2144 O O . LEU A 1 267 ? 7.684 15.870 29.084 1.00 46.00 267 LEU A O 1
ATOM 2148 N N . ALA A 1 268 ? 8.814 16.525 27.255 1.00 47.81 268 ALA A N 1
ATOM 2149 C CA . ALA A 1 268 ? 8.337 17.903 27.281 1.00 47.81 268 ALA A CA 1
ATOM 2150 C C . ALA A 1 268 ? 6.823 17.961 27.043 1.00 47.81 268 ALA A C 1
ATOM 2152 O O . ALA A 1 268 ? 6.130 18.589 27.827 1.00 47.81 268 ALA A O 1
ATOM 2153 N N . ASP A 1 269 ? 6.297 17.231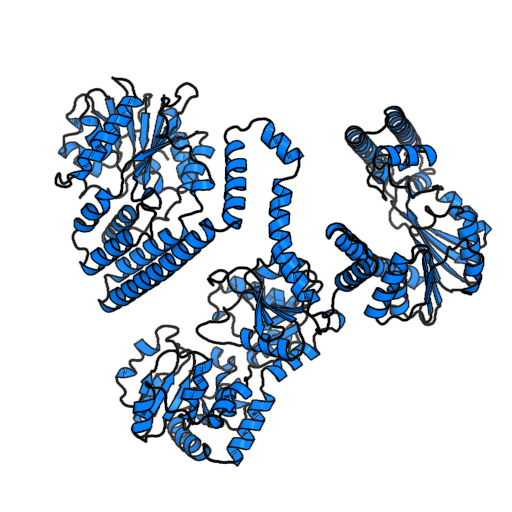 26.061 1.00 45.97 269 ASP A N 1
ATOM 2154 C CA . ASP A 1 269 ? 4.868 17.119 25.760 1.00 45.97 269 ASP A CA 1
ATOM 2155 C C . ASP A 1 269 ? 4.107 16.462 26.917 1.00 45.97 269 ASP A C 1
ATOM 2157 O O . ASP A 1 269 ? 3.065 16.970 27.319 1.00 45.97 269 ASP A O 1
ATOM 2161 N N . ALA A 1 270 ? 4.642 15.399 27.531 1.00 46.94 270 ALA A N 1
ATOM 2162 C CA . ALA A 1 270 ? 4.042 14.768 28.709 1.00 46.94 270 ALA A CA 1
ATOM 2163 C C . ALA A 1 270 ? 4.024 15.701 29.930 1.00 46.94 270 ALA A C 1
ATOM 2165 O O . ALA A 1 270 ? 3.062 15.692 30.692 1.00 46.94 270 ALA A O 1
ATOM 2166 N N . ILE A 1 271 ? 5.051 16.536 30.108 1.00 49.44 271 ILE A N 1
ATOM 2167 C CA . ILE A 1 271 ? 5.125 17.548 31.168 1.00 49.44 271 ILE A CA 1
ATOM 2168 C C . ILE A 1 271 ? 4.219 18.747 30.857 1.00 49.44 271 ILE A C 1
ATOM 2170 O O . ILE A 1 271 ? 3.567 19.243 31.767 1.00 49.44 271 ILE A O 1
ATOM 2174 N N . VAL A 1 272 ? 4.135 19.199 29.599 1.00 47.81 272 VAL A N 1
ATOM 2175 C CA . VAL A 1 272 ? 3.190 20.230 29.131 1.00 47.81 272 VAL A CA 1
ATOM 2176 C C . VAL A 1 272 ? 1.767 19.756 29.361 1.00 47.81 272 VAL A C 1
ATOM 2178 O O . VAL A 1 272 ? 0.958 20.518 29.884 1.00 47.81 272 VAL A O 1
ATOM 2181 N N . LEU A 1 273 ? 1.462 18.505 29.007 1.00 44.31 273 LEU A N 1
ATOM 2182 C CA . LEU A 1 273 ? 0.195 17.876 29.343 1.00 44.31 273 LEU A CA 1
ATOM 2183 C C . LEU A 1 273 ? 0.025 17.866 30.864 1.00 44.31 273 LEU A C 1
ATOM 2185 O O . LEU A 1 273 ? -0.908 18.488 31.348 1.00 44.31 273 LEU A O 1
ATOM 2189 N N . ALA A 1 274 ? 0.931 17.267 31.637 1.00 47.44 274 ALA A N 1
ATOM 2190 C CA . ALA A 1 274 ? 0.801 17.165 33.094 1.00 47.44 274 ALA A CA 1
ATOM 2191 C C . ALA A 1 274 ? 0.632 18.527 33.800 1.00 47.44 274 ALA A C 1
ATOM 2193 O O . ALA A 1 274 ? -0.130 18.629 34.756 1.00 47.44 274 ALA A O 1
ATOM 2194 N N . ALA A 1 275 ? 1.306 19.576 33.321 1.00 47.00 275 ALA A N 1
ATOM 2195 C CA . ALA A 1 275 ? 1.224 20.936 33.848 1.00 47.00 275 ALA A CA 1
ATOM 2196 C C . ALA A 1 275 ? -0.066 21.656 33.411 1.00 47.00 275 ALA A C 1
ATOM 2198 O O . ALA A 1 275 ? -0.703 22.308 34.235 1.00 47.00 275 ALA A O 1
ATOM 2199 N N . ARG A 1 276 ? -0.522 21.481 32.158 1.00 44.97 276 ARG A N 1
ATOM 2200 C CA . ARG A 1 276 ? -1.857 21.933 31.707 1.00 44.97 276 ARG A CA 1
ATOM 2201 C C . ARG A 1 276 ? -2.984 21.217 32.459 1.00 44.97 276 ARG A C 1
ATOM 2203 O O . ARG A 1 276 ? -4.012 21.823 32.744 1.00 44.97 276 ARG A O 1
ATOM 2210 N N . TYR A 1 277 ? -2.774 19.949 32.806 1.00 45.31 277 TYR A N 1
ATOM 2211 C CA . TYR A 1 277 ? -3.703 19.105 33.557 1.00 45.31 277 TYR A CA 1
ATOM 2212 C C . TYR A 1 277 ? -3.549 19.231 35.075 1.00 45.31 277 TYR A C 1
ATOM 2214 O O . TYR A 1 277 ? -4.362 18.680 35.807 1.00 45.31 277 TYR A O 1
ATOM 2222 N N . GLN A 1 278 ? -2.601 20.024 35.588 1.00 45.97 278 GLN A N 1
ATOM 2223 C CA . GLN A 1 278 ? -2.488 20.297 37.027 1.00 45.97 278 GLN A CA 1
ATOM 2224 C C . GLN A 1 278 ? -3.669 21.115 37.585 1.00 45.97 278 GLN A C 1
ATOM 2226 O O . GLN A 1 278 ? -3.774 21.312 38.794 1.00 45.97 278 GLN A O 1
ATOM 2231 N N . ALA A 1 279 ? -4.603 21.517 36.718 1.00 45.22 279 ALA A N 1
ATOM 2232 C CA . ALA A 1 279 ? -5.931 21.973 37.100 1.00 45.22 279 ALA A CA 1
ATOM 2233 C C . ALA A 1 279 ? -6.904 20.828 37.480 1.00 45.22 279 ALA A C 1
ATOM 2235 O O . ALA A 1 279 ? -7.980 21.125 37.996 1.00 45.22 279 ALA A O 1
ATOM 2236 N N . GLN A 1 280 ? -6.584 19.542 37.245 1.00 45.22 280 GLN A N 1
ATOM 2237 C CA . GLN A 1 280 ? -7.512 18.415 37.441 1.00 45.22 280 GLN A CA 1
ATOM 2238 C C . GLN A 1 280 ? -6.849 17.078 37.881 1.00 45.22 280 GLN A C 1
ATOM 2240 O O . GLN A 1 280 ? -6.313 16.322 37.088 1.00 45.22 280 GLN A O 1
ATOM 2245 N N . SER A 1 281 ? -7.060 16.720 39.157 1.00 51.69 281 SER A N 1
ATOM 2246 C CA . SER A 1 281 ? -7.066 15.366 39.771 1.00 51.69 281 SER A CA 1
ATOM 2247 C C . SER A 1 281 ? -5.779 14.503 39.864 1.00 51.69 281 SER A C 1
ATOM 2249 O O . SER A 1 281 ? -4.967 14.387 38.954 1.00 51.69 281 SER A O 1
ATOM 2251 N N . ALA A 1 282 ? -5.646 13.790 40.995 1.00 44.34 282 ALA A N 1
ATOM 2252 C CA . ALA A 1 282 ? -4.510 12.925 41.349 1.00 44.34 282 ALA A CA 1
ATOM 2253 C C . ALA A 1 282 ? -4.424 11.596 40.565 1.00 44.34 282 ALA A C 1
ATOM 2255 O O . ALA A 1 282 ? -3.364 10.978 40.513 1.00 44.34 282 ALA A O 1
ATOM 2256 N N . GLN A 1 283 ? -5.517 11.153 39.939 1.00 43.59 283 GLN A N 1
ATOM 2257 C CA . GLN A 1 283 ? -5.587 9.854 39.259 1.00 43.59 283 GLN A CA 1
ATOM 2258 C C . GLN A 1 283 ? -4.829 9.847 37.919 1.00 43.59 283 GLN A C 1
ATOM 2260 O O . GLN A 1 283 ? -4.284 8.825 37.516 1.00 43.59 283 GLN A O 1
ATOM 2265 N N . GLN A 1 284 ? -4.710 11.008 37.272 1.00 44.66 284 GLN A N 1
ATOM 2266 C CA . GLN A 1 284 ? -3.989 11.181 36.004 1.00 44.66 284 GLN A CA 1
ATOM 2267 C C . GLN A 1 284 ? -2.461 11.189 36.192 1.00 44.66 284 GLN A C 1
ATOM 2269 O O . GLN A 1 284 ? -1.710 10.758 35.318 1.00 44.66 284 GLN A O 1
ATOM 2274 N N . ILE A 1 285 ? -1.995 11.597 37.376 1.00 46.50 285 ILE A N 1
ATOM 2275 C CA . ILE A 1 285 ? -0.584 11.531 37.783 1.00 46.50 285 ILE A CA 1
ATOM 2276 C C . ILE A 1 285 ? -0.126 10.071 37.922 1.00 46.50 285 ILE A C 1
ATOM 2278 O O . ILE A 1 285 ? 1.004 9.744 37.564 1.00 46.50 285 ILE A O 1
ATOM 2282 N N . GLN A 1 286 ? -1.007 9.179 38.382 1.00 47.94 286 GLN A N 1
ATOM 2283 C CA . GLN A 1 286 ? -0.711 7.752 38.511 1.00 47.94 286 GLN A CA 1
ATOM 2284 C C . GLN A 1 286 ? -0.552 7.072 37.140 1.00 47.94 286 GLN A C 1
ATOM 2286 O O . GLN A 1 286 ? 0.388 6.306 36.941 1.00 47.94 286 GLN A O 1
ATOM 2291 N N . THR A 1 287 ? -1.382 7.432 36.156 1.00 46.78 287 THR A N 1
ATOM 2292 C CA . THR A 1 287 ? -1.251 6.950 34.768 1.00 46.78 287 THR A CA 1
ATOM 2293 C C . THR A 1 287 ? 0.080 7.371 34.136 1.00 46.78 287 THR A C 1
ATOM 2295 O O . THR A 1 287 ? 0.745 6.562 33.493 1.00 46.78 287 THR A O 1
ATOM 2298 N N . LEU A 1 288 ? 0.527 8.606 34.383 1.00 43.38 288 LEU A N 1
ATOM 2299 C CA . LEU A 1 288 ? 1.832 9.089 33.915 1.00 43.38 288 LEU A CA 1
ATOM 2300 C C . LEU A 1 288 ? 3.006 8.370 34.599 1.00 43.38 288 LEU A C 1
ATOM 2302 O O . LEU A 1 288 ? 4.009 8.073 33.949 1.00 43.38 288 LEU A O 1
ATOM 2306 N N . GLN A 1 289 ? 2.895 8.050 35.893 1.00 46.44 289 GLN A N 1
ATOM 2307 C CA . GLN A 1 289 ? 3.904 7.253 36.602 1.00 46.44 289 GLN A CA 1
ATOM 2308 C C . GLN A 1 289 ? 4.033 5.843 36.009 1.00 46.44 289 GLN A C 1
ATOM 2310 O O . GLN A 1 289 ? 5.149 5.353 35.818 1.00 46.44 289 GLN A O 1
ATOM 2315 N N . GLU A 1 290 ? 2.912 5.208 35.669 1.00 49.03 290 GLU A N 1
ATOM 2316 C CA . GLU A 1 290 ? 2.882 3.888 35.032 1.00 49.03 290 GLU A CA 1
ATOM 2317 C C . GLU A 1 290 ? 3.486 3.917 33.618 1.00 49.03 290 GLU A C 1
ATOM 2319 O O . GLU A 1 290 ? 4.253 3.022 33.248 1.00 49.03 290 GLU A O 1
ATOM 2324 N N . GLU A 1 291 ? 3.217 4.976 32.852 1.00 43.59 291 GLU A N 1
ATOM 2325 C CA . GLU A 1 291 ? 3.752 5.170 31.503 1.00 43.59 291 GLU A CA 1
ATOM 2326 C C . GLU A 1 291 ? 5.271 5.414 31.507 1.00 43.59 291 GLU A C 1
ATOM 2328 O O . GLU A 1 291 ? 6.006 4.783 30.739 1.00 43.59 291 GLU A O 1
ATOM 2333 N N . VAL A 1 292 ? 5.778 6.232 32.436 1.00 42.78 292 VAL A N 1
ATOM 2334 C CA . VAL A 1 292 ? 7.225 6.434 32.628 1.00 42.78 292 VAL A CA 1
ATOM 2335 C C . VAL A 1 292 ? 7.906 5.123 33.032 1.00 42.78 292 VAL A C 1
ATOM 2337 O O . VAL A 1 292 ? 8.914 4.751 32.430 1.00 42.78 292 VAL A O 1
ATOM 2340 N N . GLN A 1 293 ? 7.339 4.366 33.978 1.00 46.22 293 GLN A N 1
ATOM 2341 C CA . GLN A 1 293 ? 7.884 3.067 34.396 1.00 46.22 293 GLN A CA 1
ATOM 2342 C C . GLN A 1 293 ? 7.874 2.021 33.272 1.00 46.22 293 GLN A C 1
ATOM 2344 O O . GLN A 1 293 ? 8.774 1.178 33.182 1.00 46.22 293 GLN A O 1
ATOM 2349 N N . TYR A 1 294 ? 6.860 2.040 32.408 1.00 45.28 294 TYR A N 1
ATOM 2350 C CA . TYR A 1 294 ? 6.805 1.192 31.219 1.00 45.28 294 TYR A CA 1
ATOM 2351 C C . TYR A 1 294 ? 7.904 1.562 30.213 1.00 45.28 294 TYR A C 1
ATOM 2353 O O . TYR A 1 294 ? 8.645 0.687 29.751 1.00 45.28 294 TYR A O 1
ATOM 2361 N N . LEU A 1 295 ? 8.077 2.855 29.929 1.00 40.31 295 LEU A N 1
ATOM 2362 C CA . LEU A 1 295 ? 9.116 3.345 29.024 1.00 40.31 295 LEU A CA 1
ATOM 2363 C C . LEU A 1 295 ? 10.530 3.072 29.557 1.00 40.31 295 LEU A C 1
ATOM 2365 O O . LEU A 1 295 ? 11.397 2.678 28.777 1.00 40.31 295 LEU A O 1
ATOM 2369 N N . THR A 1 296 ? 10.762 3.190 30.871 1.00 41.72 296 THR A N 1
ATOM 2370 C CA . THR A 1 296 ? 12.048 2.844 31.506 1.00 41.72 296 THR A CA 1
ATOM 2371 C C . THR A 1 296 ? 12.386 1.359 31.338 1.00 41.72 296 THR A C 1
ATOM 2373 O O . THR A 1 296 ? 13.495 1.030 30.919 1.00 41.72 296 THR A O 1
ATOM 2376 N N . ARG A 1 297 ? 11.428 0.449 31.576 1.00 47.38 297 ARG A N 1
ATOM 2377 C CA . ARG A 1 297 ? 11.633 -1.004 31.390 1.00 47.38 297 ARG A CA 1
ATOM 2378 C C . ARG A 1 297 ? 11.955 -1.363 29.939 1.00 47.38 297 ARG A C 1
ATOM 2380 O O . ARG A 1 297 ? 12.873 -2.137 29.681 1.00 47.38 297 ARG A O 1
ATOM 2387 N N . LYS A 1 298 ? 11.249 -0.746 28.990 1.00 39.94 298 LYS A N 1
ATOM 2388 C CA . LYS A 1 298 ? 11.460 -0.948 27.551 1.00 39.94 298 LYS A CA 1
ATOM 2389 C C . LYS A 1 298 ? 12.820 -0.426 27.072 1.00 39.94 298 LYS A C 1
ATOM 2391 O O . LYS A 1 298 ? 13.447 -1.051 26.221 1.00 39.94 298 LYS A O 1
ATOM 2396 N N . ASN A 1 299 ? 13.299 0.690 27.624 1.00 40.62 299 ASN A N 1
ATOM 2397 C CA . ASN A 1 299 ? 14.620 1.228 27.289 1.00 40.62 299 ASN A CA 1
ATOM 2398 C C . ASN A 1 299 ? 15.768 0.412 27.890 1.00 40.62 299 ASN A C 1
ATOM 2400 O O . ASN A 1 299 ? 16.782 0.242 27.223 1.00 40.62 299 ASN A O 1
ATOM 2404 N N . GLN A 1 300 ? 15.608 -0.130 29.101 1.00 42.69 300 GLN A N 1
ATOM 2405 C CA . GLN A 1 300 ? 16.596 -1.043 29.681 1.00 42.69 300 GLN A CA 1
ATOM 2406 C C . GLN A 1 300 ? 16.758 -2.296 28.808 1.00 42.69 300 GLN A C 1
ATOM 2408 O O . GLN A 1 300 ? 17.875 -2.697 28.500 1.00 42.69 300 GLN A O 1
ATOM 2413 N N . GLN A 1 301 ? 15.645 -2.837 28.309 1.00 42.88 301 GLN A N 1
ATOM 2414 C CA . GLN A 1 301 ? 15.643 -3.965 27.380 1.00 42.88 301 GLN A CA 1
ATOM 2415 C C . GLN A 1 301 ? 16.359 -3.636 26.054 1.00 42.88 301 GLN A C 1
ATOM 2417 O O . GLN A 1 301 ? 17.176 -4.423 25.583 1.00 42.88 301 GLN A O 1
ATOM 2422 N N . LEU A 1 302 ? 16.134 -2.437 25.501 1.00 38.00 302 LEU A N 1
ATOM 2423 C CA . LEU A 1 302 ? 16.857 -1.928 24.326 1.00 38.00 302 LEU A CA 1
ATOM 2424 C C . LEU A 1 302 ? 18.354 -1.710 24.596 1.00 38.00 302 LEU A C 1
ATOM 2426 O O . LEU A 1 302 ? 19.172 -1.980 23.721 1.00 38.00 302 LEU A O 1
ATOM 2430 N N . LEU A 1 303 ? 18.739 -1.248 25.789 1.00 39.78 303 LEU A N 1
ATOM 2431 C CA . LEU A 1 303 ? 20.144 -1.110 26.187 1.00 39.78 303 LEU A CA 1
ATOM 2432 C C . LEU A 1 303 ? 20.832 -2.473 26.305 1.00 39.78 303 LEU A C 1
ATOM 2434 O O . LEU A 1 303 ? 21.976 -2.626 25.872 1.00 39.78 303 LEU A O 1
ATOM 2438 N N . ASP A 1 304 ? 20.134 -3.473 26.836 1.00 45.12 304 ASP A N 1
ATOM 2439 C CA . ASP A 1 304 ? 20.632 -4.843 26.947 1.00 45.12 304 ASP A CA 1
ATOM 2440 C C . ASP A 1 304 ? 20.773 -5.500 25.560 1.00 45.12 304 ASP A C 1
ATOM 2442 O O . ASP A 1 304 ? 21.726 -6.244 25.307 1.00 45.12 304 ASP A O 1
ATOM 2446 N N . GLU A 1 305 ? 19.870 -5.189 24.628 1.00 40.09 305 GLU A N 1
ATOM 2447 C CA . GLU A 1 305 ? 19.947 -5.582 23.216 1.00 40.09 305 GLU A CA 1
ATOM 2448 C C . GLU A 1 305 ? 21.065 -4.838 22.467 1.00 40.09 305 GLU A C 1
ATOM 2450 O O . GLU A 1 305 ? 21.830 -5.460 21.730 1.00 40.09 305 GLU A O 1
ATOM 2455 N N . MET A 1 306 ? 21.252 -3.536 22.709 1.00 36.12 306 MET A N 1
ATOM 2456 C CA . MET A 1 306 ? 22.363 -2.744 22.163 1.00 36.12 306 MET A CA 1
ATOM 2457 C C . MET A 1 306 ? 23.719 -3.204 22.698 1.00 36.12 306 MET A C 1
ATOM 2459 O O . MET A 1 306 ? 24.707 -3.175 21.967 1.00 36.12 306 MET A O 1
ATOM 2463 N N . THR A 1 307 ? 23.788 -3.644 23.953 1.00 42.84 307 THR A N 1
ATOM 2464 C CA . THR A 1 307 ? 25.006 -4.197 24.559 1.00 42.84 307 THR A CA 1
ATOM 2465 C C . THR A 1 307 ? 25.333 -5.562 23.952 1.00 42.84 307 THR A C 1
ATOM 2467 O O . THR A 1 307 ? 26.484 -5.818 23.596 1.00 42.84 307 THR A O 1
ATOM 2470 N N . ARG A 1 308 ? 24.318 -6.403 23.707 1.00 43.88 308 ARG A N 1
ATOM 2471 C CA . ARG A 1 308 ? 24.469 -7.648 22.934 1.00 43.88 308 ARG A CA 1
ATOM 2472 C C . ARG A 1 308 ? 24.897 -7.387 21.488 1.00 43.88 308 ARG A C 1
ATOM 2474 O O . ARG A 1 308 ? 25.797 -8.059 20.991 1.00 43.88 308 ARG A O 1
ATOM 2481 N N . PHE A 1 309 ? 24.329 -6.372 20.840 1.00 37.59 309 PHE A N 1
ATOM 2482 C CA . PHE A 1 309 ? 24.715 -5.949 19.495 1.00 37.59 309 PHE A CA 1
ATOM 2483 C C . PHE A 1 309 ? 26.154 -5.417 19.455 1.00 37.59 309 PHE A C 1
ATOM 2485 O O . PHE A 1 309 ? 26.913 -5.819 18.578 1.00 37.59 309 PHE A O 1
ATOM 2492 N N . ARG A 1 310 ? 26.574 -4.602 20.437 1.00 37.22 310 ARG A N 1
ATOM 2493 C CA . ARG A 1 310 ? 27.955 -4.097 20.589 1.00 37.22 310 ARG A CA 1
ATOM 2494 C C . ARG A 1 310 ? 28.997 -5.206 20.727 1.00 37.22 310 ARG A C 1
ATOM 2496 O O . ARG A 1 310 ? 30.122 -5.041 20.273 1.00 37.22 310 ARG A O 1
ATOM 2503 N N . ASN A 1 311 ? 28.615 -6.340 21.301 1.00 45.66 311 ASN A N 1
ATOM 2504 C CA . ASN A 1 311 ? 29.490 -7.500 21.459 1.00 45.66 311 ASN A CA 1
ATOM 2505 C C . ASN A 1 311 ? 29.429 -8.475 20.265 1.00 45.66 311 ASN A C 1
ATOM 2507 O O . ASN A 1 311 ? 30.071 -9.523 20.299 1.00 45.66 311 ASN A O 1
ATOM 2511 N N . SER A 1 312 ? 28.677 -8.149 19.206 1.00 43.16 312 SER A N 1
ATOM 2512 C CA . SER A 1 312 ? 28.527 -8.998 18.021 1.00 43.16 312 SER A CA 1
ATOM 2513 C C . SER A 1 312 ? 29.586 -8.710 16.938 1.00 43.16 312 SER A C 1
ATOM 2515 O O . SER A 1 312 ? 30.071 -7.578 16.816 1.00 43.16 312 SER A O 1
ATOM 2517 N N . PRO A 1 313 ? 29.894 -9.687 16.062 1.00 38.50 313 PRO A N 1
ATOM 2518 C CA . PRO A 1 313 ? 30.754 -9.479 14.891 1.00 38.50 313 PRO A CA 1
ATOM 2519 C C . PRO A 1 313 ? 30.256 -8.359 13.958 1.00 38.50 313 PRO A C 1
ATOM 2521 O O . PRO A 1 313 ? 31.059 -7.661 13.336 1.00 38.50 313 PRO A O 1
ATOM 2524 N N . ALA A 1 314 ? 28.938 -8.130 13.912 1.00 39.94 314 ALA A N 1
ATOM 2525 C CA . ALA A 1 314 ? 28.320 -7.055 13.138 1.00 39.94 314 ALA A CA 1
ATOM 2526 C C . ALA A 1 314 ? 28.722 -5.657 13.648 1.00 39.94 314 ALA A C 1
ATOM 2528 O O . ALA A 1 314 ? 28.924 -4.741 12.848 1.00 39.94 314 ALA A O 1
ATOM 2529 N N . TRP A 1 315 ? 28.929 -5.491 14.960 1.00 41.41 315 TRP A N 1
ATOM 2530 C CA . TRP A 1 315 ? 29.405 -4.227 15.527 1.00 41.41 315 TRP A CA 1
ATOM 2531 C C . TRP A 1 315 ? 30.898 -3.992 15.300 1.00 41.41 315 TRP A C 1
ATOM 2533 O O . TRP A 1 315 ? 31.307 -2.854 15.092 1.00 41.41 315 TRP A O 1
ATOM 2543 N N . LEU A 1 316 ? 31.717 -5.046 15.245 1.00 40.16 316 LEU A N 1
ATOM 2544 C CA . LEU A 1 316 ? 33.115 -4.948 14.801 1.00 40.16 316 LEU A CA 1
ATOM 2545 C C . LEU A 1 316 ? 33.212 -4.447 13.352 1.00 40.16 316 LEU A C 1
ATOM 2547 O O . LEU A 1 316 ? 34.011 -3.552 13.071 1.00 40.16 316 LEU A O 1
ATOM 2551 N N . GLY A 1 317 ? 32.341 -4.942 12.465 1.00 38.03 317 GLY A N 1
ATOM 2552 C CA . GLY A 1 317 ? 32.196 -4.430 11.098 1.00 38.03 317 GLY A CA 1
ATOM 2553 C C . GLY A 1 317 ? 31.747 -2.964 11.053 1.00 38.03 317 GLY A C 1
ATOM 2554 O O . GLY A 1 317 ? 32.334 -2.156 10.332 1.00 38.03 317 GLY A O 1
ATOM 2555 N N . TYR A 1 318 ? 30.777 -2.587 11.890 1.00 40.84 318 TYR A N 1
ATOM 2556 C CA . TYR A 1 318 ? 30.310 -1.203 12.033 1.00 40.84 318 TYR A CA 1
ATOM 2557 C C . TYR A 1 318 ? 31.388 -0.259 12.600 1.00 40.84 318 TYR A C 1
ATOM 2559 O O . TYR A 1 318 ? 31.539 0.872 12.144 1.00 40.84 318 TYR A O 1
ATOM 2567 N N . ARG A 1 319 ? 32.198 -0.716 13.560 1.00 39.91 319 ARG A N 1
ATOM 2568 C CA . ARG A 1 319 ? 33.276 0.076 14.172 1.00 39.91 319 ARG A CA 1
ATOM 2569 C C . ARG A 1 319 ? 34.467 0.251 13.231 1.00 39.91 319 ARG A C 1
ATOM 2571 O O . ARG A 1 319 ? 35.121 1.292 13.265 1.00 39.91 319 ARG A O 1
ATOM 2578 N N . LEU A 1 320 ? 34.740 -0.744 12.386 1.00 38.53 320 LEU A N 1
ATOM 2579 C CA . LEU A 1 320 ? 35.717 -0.639 11.302 1.00 38.53 320 LEU A CA 1
ATOM 2580 C C . LEU A 1 320 ? 35.240 0.369 10.244 1.00 38.53 320 LEU A C 1
ATOM 2582 O O . LEU A 1 320 ? 36.017 1.222 9.821 1.00 38.53 320 LEU A O 1
ATOM 2586 N N . PHE A 1 321 ? 33.947 0.342 9.905 1.00 40.62 321 PHE A N 1
ATOM 2587 C CA . PHE A 1 321 ? 33.294 1.341 9.056 1.00 40.62 321 PHE A CA 1
ATOM 2588 C C . PHE A 1 321 ? 33.362 2.760 9.654 1.00 40.62 321 PHE A C 1
ATOM 2590 O O . PHE A 1 321 ? 33.746 3.689 8.947 1.00 40.62 321 PHE A O 1
ATOM 2597 N N . GLU A 1 322 ? 33.099 2.939 10.954 1.00 40.19 322 GLU A N 1
ATOM 2598 C CA . GLU A 1 322 ? 33.208 4.242 11.633 1.00 40.19 322 GLU A CA 1
ATOM 2599 C C . GLU A 1 322 ? 34.654 4.740 11.752 1.00 40.19 322 GLU A C 1
ATOM 2601 O O . GLU A 1 322 ? 34.902 5.927 11.565 1.00 40.19 322 GLU A O 1
ATOM 2606 N N . LYS A 1 323 ? 35.639 3.862 11.981 1.00 39.41 323 LYS A N 1
ATOM 2607 C CA . LYS A 1 323 ? 37.061 4.252 11.963 1.00 39.41 323 LYS A CA 1
ATOM 2608 C C . LYS A 1 323 ? 37.509 4.726 10.579 1.00 39.41 323 LYS A C 1
ATOM 2610 O O . LYS A 1 323 ? 38.241 5.708 10.478 1.00 39.41 323 LYS A O 1
ATOM 2615 N N . VAL A 1 324 ? 37.042 4.067 9.517 1.00 38.38 324 VAL A N 1
ATOM 2616 C CA . VAL A 1 324 ? 37.282 4.500 8.132 1.00 38.38 324 VAL A CA 1
ATOM 2617 C C . VAL A 1 324 ? 36.551 5.817 7.845 1.00 38.38 324 VAL A C 1
ATOM 2619 O O . VAL A 1 324 ? 37.127 6.708 7.232 1.00 38.38 324 VAL A O 1
ATOM 2622 N N . ARG A 1 325 ? 35.325 5.995 8.352 1.00 37.53 325 ARG A N 1
ATOM 2623 C CA . ARG A 1 325 ? 34.556 7.246 8.245 1.00 37.53 325 ARG A CA 1
ATOM 2624 C C . ARG A 1 325 ? 35.246 8.420 8.952 1.00 37.53 325 ARG A C 1
ATOM 2626 O O . ARG A 1 325 ? 35.335 9.503 8.381 1.00 37.53 325 ARG A O 1
ATOM 2633 N N . GLN A 1 326 ? 35.768 8.199 10.159 1.00 38.44 326 GLN A N 1
ATOM 2634 C CA . GLN A 1 326 ? 36.439 9.207 10.991 1.00 38.44 326 GLN A CA 1
ATOM 2635 C C . GLN A 1 326 ? 37.813 9.616 10.446 1.00 38.44 326 GLN A C 1
ATOM 2637 O O . GLN A 1 326 ? 38.169 10.788 10.521 1.00 38.44 326 GLN A O 1
ATOM 2642 N N . ALA A 1 327 ? 38.555 8.696 9.823 1.00 38.84 327 ALA A N 1
ATOM 2643 C CA . ALA A 1 327 ? 39.819 9.019 9.155 1.00 38.84 327 ALA A CA 1
ATOM 2644 C C . ALA A 1 327 ? 39.645 9.891 7.889 1.00 38.84 327 ALA A C 1
ATOM 2646 O O . ALA A 1 327 ? 40.621 10.439 7.384 1.00 38.84 327 ALA A O 1
ATOM 2647 N N . ILE A 1 328 ? 38.416 10.022 7.369 1.00 38.38 328 ILE A N 1
ATOM 2648 C CA . ILE A 1 328 ? 38.098 10.689 6.093 1.00 38.38 328 ILE A CA 1
ATOM 2649 C C . ILE A 1 328 ? 37.412 12.062 6.296 1.00 38.38 328 ILE A C 1
ATOM 2651 O O . ILE A 1 328 ? 37.273 12.824 5.341 1.00 38.38 328 ILE A O 1
ATOM 2655 N N . LEU A 1 329 ? 37.009 12.425 7.520 1.00 36.53 329 LEU A N 1
ATOM 2656 C CA . LEU A 1 329 ? 36.214 13.633 7.802 1.00 36.53 329 LEU A CA 1
ATOM 2657 C C . LEU A 1 329 ? 36.833 14.508 8.907 1.00 36.53 329 LEU A C 1
ATOM 2659 O O . LEU A 1 329 ? 36.220 14.728 9.949 1.00 36.53 329 LEU A O 1
ATOM 2663 N N . PRO A 1 330 ? 38.049 15.027 8.683 1.00 37.66 330 PRO A N 1
ATOM 2664 C CA . PRO A 1 330 ? 38.231 16.466 8.856 1.00 37.66 330 PRO A CA 1
ATOM 2665 C C . PRO A 1 330 ? 39.193 17.021 7.801 1.00 37.66 330 PRO A C 1
ATOM 2667 O O . PRO A 1 330 ? 40.384 17.200 8.031 1.00 37.66 330 PRO A O 1
ATOM 2670 N N . SER A 1 331 ? 38.688 17.235 6.591 1.00 30.36 331 SER A N 1
ATOM 2671 C CA . SER A 1 331 ? 39.170 18.258 5.653 1.00 30.36 331 SER A CA 1
ATOM 2672 C C . SER A 1 331 ? 38.378 18.122 4.358 1.00 30.36 331 SER A C 1
ATOM 2674 O O . SER A 1 331 ? 38.348 17.063 3.733 1.00 30.36 331 SER A O 1
ATOM 2676 N N . GLY A 1 332 ? 37.764 19.216 3.908 1.00 44.34 332 GLY A N 1
ATOM 2677 C CA . GLY A 1 332 ? 37.171 19.363 2.573 1.00 44.34 332 GLY A CA 1
ATOM 2678 C C . GLY A 1 332 ? 38.202 19.315 1.432 1.00 44.34 332 GLY A C 1
ATOM 2679 O O . GLY A 1 332 ? 38.100 20.040 0.444 1.00 44.34 332 GLY A O 1
ATOM 2680 N N . GLY A 1 333 ? 39.234 18.485 1.554 1.00 42.50 333 GLY A N 1
ATOM 2681 C CA . GLY A 1 333 ? 40.300 18.321 0.584 1.00 42.50 333 GLY A CA 1
ATOM 2682 C C . GLY A 1 333 ? 39.961 17.272 -0.472 1.00 42.50 333 GLY A C 1
ATOM 2683 O O . GLY A 1 333 ? 39.118 16.401 -0.283 1.00 42.50 333 GLY A O 1
ATOM 2684 N N . ARG A 1 334 ? 40.658 17.359 -1.606 1.00 34.66 334 ARG A N 1
ATOM 2685 C CA . ARG A 1 334 ? 40.665 16.486 -2.803 1.00 34.66 334 ARG A CA 1
ATOM 2686 C C . ARG A 1 334 ? 40.261 14.997 -2.649 1.00 34.66 334 ARG A C 1
ATOM 2688 O O . ARG A 1 334 ? 39.768 14.441 -3.626 1.00 34.66 334 ARG A O 1
ATOM 2695 N N . ALA A 1 335 ? 40.395 14.362 -1.484 1.00 35.81 335 ALA A N 1
ATOM 2696 C CA . ALA A 1 335 ? 40.035 12.966 -1.222 1.00 35.81 335 ALA A CA 1
ATOM 2697 C C . ALA A 1 335 ? 38.522 12.660 -1.300 1.00 35.81 335 ALA A C 1
ATOM 2699 O O . ALA A 1 335 ? 38.150 11.629 -1.852 1.00 35.81 335 ALA A O 1
ATOM 2700 N N . VAL A 1 336 ? 37.627 13.555 -0.857 1.00 38.56 336 VAL A N 1
ATOM 2701 C CA . VAL A 1 336 ? 36.162 13.344 -0.990 1.00 38.56 336 VAL A CA 1
ATOM 2702 C C . VAL A 1 336 ? 35.718 13.452 -2.454 1.00 38.56 336 VAL A C 1
ATOM 2704 O O . VAL A 1 336 ? 34.883 12.676 -2.919 1.00 38.56 336 VAL A O 1
ATOM 2707 N N . ARG A 1 337 ? 36.351 14.343 -3.231 1.00 41.47 337 ARG A N 1
ATOM 2708 C CA . ARG A 1 337 ? 36.184 14.406 -4.694 1.00 41.47 337 ARG A CA 1
ATOM 2709 C C . ARG A 1 337 ? 36.752 13.167 -5.395 1.00 41.47 337 ARG A C 1
ATOM 2711 O O . ARG A 1 337 ? 36.195 12.758 -6.404 1.00 41.47 337 ARG A O 1
ATOM 2718 N N . TYR A 1 338 ? 37.791 12.540 -4.840 1.00 38.69 338 TYR A N 1
ATOM 2719 C CA . TYR A 1 338 ? 38.381 11.290 -5.334 1.00 38.69 338 TYR A CA 1
ATOM 2720 C C . TYR A 1 338 ? 37.544 10.043 -4.973 1.00 38.69 338 TYR A C 1
ATOM 2722 O O . TYR A 1 338 ? 37.352 9.170 -5.812 1.00 38.69 338 TYR A O 1
ATOM 2730 N N . LEU A 1 339 ? 36.946 9.983 -3.777 1.00 36.34 339 LEU A N 1
ATOM 2731 C CA . LEU A 1 339 ? 36.089 8.874 -3.327 1.00 36.34 339 LEU A CA 1
ATOM 2732 C C . LEU A 1 339 ? 34.667 8.926 -3.915 1.00 36.34 339 LEU A C 1
ATOM 2734 O O . LEU A 1 339 ? 34.102 7.877 -4.229 1.00 36.34 339 LEU A O 1
ATOM 2738 N N . ASN A 1 340 ? 34.118 10.121 -4.170 1.00 37.44 340 ASN A N 1
ATOM 2739 C CA . ASN A 1 340 ? 32.925 10.278 -5.015 1.00 37.44 340 ASN A CA 1
ATOM 2740 C C . ASN A 1 340 ? 33.202 9.867 -6.471 1.00 37.44 340 ASN A C 1
ATOM 2742 O O . ASN A 1 340 ? 32.317 9.307 -7.116 1.00 37.44 340 ASN A O 1
ATOM 2746 N N . ARG A 1 341 ? 34.444 10.032 -6.953 1.00 38.94 341 ARG A N 1
ATOM 2747 C CA . ARG A 1 341 ? 34.918 9.480 -8.237 1.00 38.94 341 ARG A CA 1
ATOM 2748 C C . ARG A 1 341 ? 35.008 7.943 -8.240 1.00 38.94 341 ARG A C 1
ATOM 2750 O O . ARG A 1 341 ? 34.991 7.355 -9.312 1.00 38.94 341 ARG A O 1
ATOM 2757 N N . LEU A 1 342 ? 35.061 7.296 -7.066 1.00 39.12 342 LEU A N 1
ATOM 2758 C CA . LEU A 1 342 ? 35.188 5.837 -6.883 1.00 39.12 342 LEU A CA 1
ATOM 2759 C C . LEU A 1 342 ? 33.878 5.117 -6.464 1.00 39.12 342 LEU A C 1
ATOM 2761 O O . LEU A 1 342 ? 33.864 3.893 -6.331 1.00 39.12 342 LEU A O 1
ATOM 2765 N N . GLY A 1 343 ? 32.759 5.829 -6.261 1.00 31.69 343 GLY A N 1
ATOM 2766 C CA . GLY A 1 343 ? 31.407 5.238 -6.185 1.00 31.69 343 GLY A CA 1
ATOM 2767 C C . GLY A 1 343 ? 31.003 4.492 -4.895 1.00 31.69 343 GLY A C 1
ATOM 2768 O O . GLY A 1 343 ? 30.001 3.771 -4.899 1.00 31.69 343 GLY A O 1
ATOM 2769 N N . TRP A 1 344 ? 31.727 4.650 -3.783 1.00 32.78 344 TRP A N 1
ATOM 2770 C CA . TRP A 1 344 ? 31.553 3.845 -2.556 1.00 32.78 344 TRP A CA 1
ATOM 2771 C C . TRP A 1 344 ? 30.296 4.152 -1.712 1.00 32.78 344 TRP A C 1
ATOM 2773 O O . TRP A 1 344 ? 29.605 3.226 -1.291 1.00 32.78 344 TRP A O 1
ATOM 2783 N N . VAL A 1 345 ? 29.903 5.418 -1.527 1.00 32.09 345 VAL A N 1
ATOM 2784 C CA . VAL A 1 345 ? 28.652 5.789 -0.809 1.00 32.09 345 VAL A CA 1
ATOM 2785 C C . VAL A 1 345 ? 27.411 5.248 -1.536 1.00 32.09 345 VAL A C 1
ATOM 2787 O O . VAL A 1 345 ? 26.452 4.765 -0.931 1.00 32.09 345 VAL A O 1
ATOM 2790 N N . ARG A 1 346 ? 27.481 5.226 -2.871 1.00 35.16 346 ARG A N 1
ATOM 2791 C CA . ARG A 1 346 ? 26.476 4.633 -3.757 1.00 35.16 346 ARG A CA 1
ATOM 2792 C C . ARG A 1 346 ? 26.452 3.098 -3.671 1.00 35.16 346 ARG A C 1
ATOM 2794 O O . ARG A 1 346 ? 25.448 2.512 -4.059 1.00 35.16 346 ARG A O 1
ATOM 2801 N N . LYS A 1 347 ? 27.513 2.432 -3.187 1.00 33.78 347 LYS A N 1
ATOM 2802 C CA . LYS A 1 347 ? 27.545 0.977 -2.918 1.00 33.78 347 LYS A CA 1
ATOM 2803 C C . LYS A 1 347 ? 26.867 0.613 -1.589 1.00 33.78 347 LYS A C 1
ATOM 2805 O O . LYS A 1 347 ? 26.159 -0.381 -1.555 1.00 33.78 347 LYS A O 1
ATOM 2810 N N . VAL A 1 348 ? 26.994 1.429 -0.538 1.00 32.16 348 VAL A N 1
ATOM 2811 C CA . VAL A 1 348 ? 26.380 1.155 0.785 1.00 32.16 348 VAL A CA 1
ATOM 2812 C C . VAL A 1 348 ? 24.866 1.401 0.790 1.00 32.16 348 VAL A C 1
ATOM 2814 O O . VAL A 1 348 ? 24.110 0.562 1.270 1.00 32.16 348 VAL A O 1
ATOM 2817 N N . ARG A 1 349 ? 24.385 2.488 0.165 1.00 31.88 349 ARG A N 1
ATOM 2818 C CA . ARG A 1 349 ? 22.936 2.667 -0.078 1.00 31.88 349 ARG A CA 1
ATOM 2819 C C . ARG A 1 349 ? 22.363 1.554 -0.963 1.00 31.88 349 ARG A C 1
ATOM 2821 O O . ARG A 1 349 ? 21.261 1.090 -0.698 1.00 31.88 349 ARG A O 1
ATOM 2828 N N . ARG A 1 350 ? 23.131 1.084 -1.958 1.00 34.69 350 ARG A N 1
ATOM 2829 C CA . ARG A 1 350 ? 22.794 -0.121 -2.738 1.00 34.69 350 ARG A CA 1
ATOM 2830 C C . ARG A 1 350 ? 22.758 -1.382 -1.881 1.00 34.69 350 ARG A C 1
ATOM 2832 O O . ARG A 1 350 ? 21.942 -2.232 -2.175 1.00 34.69 350 ARG A O 1
ATOM 2839 N N . PHE A 1 351 ? 23.595 -1.512 -0.854 1.00 34.03 351 PHE A N 1
ATOM 2840 C CA . PHE A 1 351 ? 23.645 -2.689 0.018 1.00 34.03 351 PHE A CA 1
ATOM 2841 C C . PHE A 1 351 ? 22.396 -2.813 0.911 1.00 34.03 351 PHE A C 1
ATOM 2843 O O . PHE A 1 351 ? 21.764 -3.859 0.919 1.00 34.03 351 PHE A O 1
ATOM 2850 N N . ILE A 1 352 ? 21.963 -1.736 1.580 1.00 38.28 352 ILE A N 1
ATOM 2851 C CA . ILE A 1 352 ? 20.724 -1.756 2.392 1.00 38.28 352 ILE A CA 1
ATOM 2852 C C . ILE A 1 352 ? 19.476 -1.841 1.504 1.00 38.28 352 ILE A C 1
ATOM 2854 O O . ILE A 1 352 ? 18.545 -2.576 1.820 1.00 38.28 352 ILE A O 1
ATOM 2858 N N . PHE A 1 353 ? 19.463 -1.121 0.372 1.00 40.94 353 PHE A N 1
ATOM 2859 C CA . PHE A 1 353 ? 18.402 -1.263 -0.626 1.00 40.94 353 PHE A CA 1
ATOM 2860 C C . PHE A 1 353 ? 18.328 -2.701 -1.147 1.00 40.94 353 PHE A C 1
ATOM 2862 O O . PHE A 1 353 ? 17.234 -3.245 -1.214 1.00 40.94 353 PHE A O 1
ATOM 2869 N N . ARG A 1 354 ? 19.478 -3.332 -1.431 1.00 48.41 354 ARG A N 1
ATOM 2870 C CA . ARG A 1 354 ? 19.560 -4.741 -1.828 1.00 48.41 354 ARG A CA 1
ATOM 2871 C C . ARG A 1 354 ? 19.000 -5.674 -0.767 1.00 48.41 354 ARG A C 1
ATOM 2873 O O . ARG A 1 354 ? 18.374 -6.624 -1.178 1.00 48.41 354 ARG A O 1
ATOM 2880 N N . ASN A 1 355 ? 19.154 -5.421 0.531 1.00 59.91 355 ASN A N 1
ATOM 2881 C CA . ASN A 1 355 ? 18.708 -6.388 1.542 1.00 59.91 355 ASN A CA 1
ATOM 2882 C C . ASN A 1 355 ? 17.177 -6.488 1.664 1.00 59.91 355 ASN A C 1
ATOM 2884 O O . ASN A 1 355 ? 16.657 -7.585 1.538 1.00 59.91 355 ASN A O 1
ATOM 2888 N N . TYR A 1 356 ? 16.438 -5.382 1.828 1.00 72.69 356 TYR A N 1
ATOM 2889 C CA . TYR A 1 356 ? 14.962 -5.456 1.916 1.00 72.69 356 TYR A CA 1
ATOM 2890 C C . TYR A 1 356 ? 14.288 -5.684 0.563 1.00 72.69 356 TYR A C 1
ATOM 2892 O O . TYR A 1 356 ? 13.204 -6.253 0.492 1.00 72.69 356 TYR A O 1
ATOM 2900 N N . TYR A 1 357 ? 14.909 -5.224 -0.523 1.00 66.38 357 TYR A N 1
ATOM 2901 C CA . TYR A 1 357 ? 14.441 -5.568 -1.859 1.00 66.38 357 TYR A CA 1
ATOM 2902 C C . TYR A 1 357 ? 14.687 -7.049 -2.168 1.00 66.38 357 TYR A C 1
ATOM 2904 O O . TYR A 1 357 ? 13.800 -7.693 -2.709 1.00 66.38 357 TYR A O 1
ATOM 2912 N N . ALA A 1 358 ? 15.850 -7.600 -1.801 1.00 61.22 358 ALA A N 1
ATOM 2913 C CA . ALA A 1 358 ? 16.118 -9.030 -1.943 1.00 61.22 358 ALA A CA 1
ATOM 2914 C C . ALA A 1 358 ? 15.167 -9.847 -1.076 1.00 61.22 358 ALA A C 1
ATOM 2916 O O . ALA A 1 358 ? 14.579 -10.772 -1.596 1.00 61.22 358 ALA A O 1
ATOM 2917 N N . GLU A 1 359 ? 14.922 -9.457 0.177 1.00 76.06 359 GLU A N 1
ATOM 2918 C CA . GLU A 1 359 ? 13.952 -10.138 1.045 1.00 76.06 359 GLU A CA 1
ATOM 2919 C C . GLU A 1 359 ? 12.533 -10.123 0.446 1.00 76.06 359 GLU A C 1
ATOM 2921 O O . GLU A 1 359 ? 11.857 -11.148 0.437 1.00 76.06 359 GLU A O 1
ATOM 2926 N N . LEU A 1 360 ? 12.094 -8.990 -0.123 1.00 80.81 360 LEU A N 1
ATOM 2927 C CA . LEU A 1 360 ? 10.828 -8.916 -0.862 1.00 80.81 360 LEU A CA 1
ATOM 2928 C C . LEU A 1 360 ? 10.810 -9.884 -2.044 1.00 80.81 360 LEU A C 1
ATOM 2930 O O . LEU A 1 360 ? 9.826 -10.588 -2.243 1.00 80.81 360 LEU A O 1
ATOM 2934 N N . MET A 1 361 ? 11.890 -9.905 -2.822 1.00 69.62 361 MET A N 1
ATOM 2935 C CA . MET A 1 361 ? 12.019 -10.785 -3.977 1.00 69.62 361 MET A CA 1
ATOM 2936 C C . MET A 1 361 ? 12.072 -12.254 -3.559 1.00 69.62 361 MET A C 1
ATOM 2938 O O . MET A 1 361 ? 11.384 -13.058 -4.165 1.00 69.62 361 MET A O 1
ATOM 2942 N N . ASP A 1 362 ? 12.765 -12.604 -2.478 1.00 72.38 362 ASP A N 1
ATOM 2943 C CA . ASP A 1 362 ? 12.814 -13.959 -1.925 1.00 72.38 362 ASP A CA 1
ATOM 2944 C C . ASP A 1 362 ? 11.422 -14.429 -1.480 1.00 72.38 362 ASP A C 1
ATOM 2946 O O . ASP A 1 362 ? 11.041 -15.569 -1.741 1.00 72.38 362 ASP A O 1
ATOM 2950 N N . ILE A 1 363 ? 10.624 -13.543 -0.874 1.00 81.19 363 ILE A N 1
ATOM 2951 C CA . ILE A 1 363 ? 9.225 -13.834 -0.536 1.00 81.19 363 ILE A CA 1
ATOM 2952 C C . ILE A 1 363 ? 8.396 -14.029 -1.808 1.00 81.19 363 ILE A C 1
ATOM 2954 O O . ILE A 1 363 ? 7.665 -15.011 -1.913 1.00 81.19 363 ILE A O 1
ATOM 2958 N N . LEU A 1 364 ? 8.520 -13.137 -2.793 1.00 74.06 364 LEU A N 1
ATOM 2959 C CA . LEU A 1 364 ? 7.833 -13.286 -4.080 1.00 74.06 364 LEU A CA 1
ATOM 2960 C C . LEU A 1 364 ? 8.225 -14.602 -4.775 1.00 74.06 364 LEU A C 1
ATOM 2962 O O . LEU A 1 364 ? 7.364 -15.275 -5.335 1.00 74.06 364 LEU A O 1
ATOM 2966 N N . HIS A 1 365 ? 9.495 -15.005 -4.677 1.00 61.94 365 HIS A N 1
ATOM 2967 C CA . HIS A 1 365 ? 10.021 -16.246 -5.238 1.00 61.94 365 HIS A CA 1
ATOM 2968 C C . HIS A 1 365 ? 9.470 -17.491 -4.542 1.00 61.94 365 HIS A C 1
ATOM 2970 O O . HIS A 1 365 ? 9.101 -18.460 -5.205 1.00 61.94 365 HIS A O 1
ATOM 2976 N N . ALA A 1 366 ? 9.393 -17.465 -3.209 1.00 68.88 366 ALA A N 1
ATOM 2977 C CA . ALA A 1 366 ? 8.860 -18.568 -2.416 1.00 68.88 366 ALA A CA 1
ATOM 2978 C C . ALA A 1 366 ? 7.362 -18.822 -2.674 1.00 68.88 366 ALA A C 1
ATOM 2980 O O . ALA A 1 366 ? 6.884 -19.929 -2.438 1.00 68.88 366 ALA A O 1
ATOM 2981 N N . HIS A 1 367 ? 6.640 -17.818 -3.185 1.00 75.62 367 HIS A N 1
ATOM 2982 C CA . HIS A 1 367 ? 5.193 -17.836 -3.426 1.00 75.62 367 HIS A CA 1
ATOM 2983 C C . HIS A 1 367 ? 4.841 -17.734 -4.923 1.00 75.62 367 HIS A C 1
ATOM 2985 O O . HIS A 1 367 ? 3.885 -17.063 -5.304 1.00 75.62 367 HIS A O 1
ATOM 2991 N N . GLY A 1 368 ? 5.600 -18.399 -5.801 1.00 57.72 368 GLY A N 1
ATOM 2992 C CA . GLY A 1 368 ? 5.382 -18.370 -7.258 1.00 57.72 368 GLY A CA 1
ATOM 2993 C C . GLY A 1 368 ? 4.069 -19.005 -7.761 1.00 57.72 368 GLY A C 1
ATOM 2994 O O . GLY A 1 368 ? 3.752 -18.885 -8.944 1.00 57.72 368 GLY A O 1
ATOM 2995 N N . ASP A 1 369 ? 3.307 -19.675 -6.892 1.00 69.69 369 ASP A N 1
ATOM 2996 C CA . ASP A 1 369 ? 2.011 -20.317 -7.167 1.00 69.69 369 ASP A CA 1
ATOM 2997 C C . ASP A 1 369 ? 0.792 -19.424 -6.858 1.00 69.69 369 ASP A C 1
ATOM 2999 O O . ASP A 1 369 ? -0.350 -19.824 -7.100 1.00 69.69 369 ASP A O 1
ATOM 3003 N N . VAL A 1 370 ? 1.007 -18.229 -6.299 1.00 77.44 370 VAL A N 1
ATOM 3004 C CA . VAL A 1 370 ? -0.083 -17.334 -5.884 1.00 77.44 370 VAL A CA 1
ATOM 3005 C C . VAL A 1 370 ? -0.788 -16.689 -7.071 1.00 77.44 370 VAL A C 1
ATOM 3007 O O . VAL A 1 370 ? -0.194 -16.419 -8.114 1.00 77.44 370 VAL A O 1
ATOM 3010 N N . LYS A 1 371 ? -2.080 -16.390 -6.892 1.00 77.50 371 LYS A N 1
ATOM 3011 C CA . LYS A 1 371 ? -2.910 -15.758 -7.926 1.00 77.50 371 LYS A CA 1
ATOM 3012 C C . LYS A 1 371 ? -2.360 -14.386 -8.309 1.00 77.50 371 LYS A C 1
ATOM 3014 O O . LYS A 1 371 ? -2.305 -14.076 -9.488 1.00 77.50 371 LYS A O 1
ATOM 3019 N N . GLY A 1 372 ? -1.916 -13.602 -7.324 1.00 83.94 372 GLY A N 1
ATOM 3020 C CA . GLY A 1 372 ? -1.262 -12.304 -7.492 1.00 83.94 372 GLY A CA 1
ATOM 3021 C C . GLY A 1 372 ? -0.876 -11.675 -6.156 1.00 83.94 372 GLY A C 1
ATOM 3022 O O . GLY A 1 372 ? -1.035 -12.298 -5.103 1.00 83.94 372 GLY A O 1
ATOM 3023 N N . VAL A 1 373 ? -0.402 -10.428 -6.203 1.00 91.44 373 VAL A N 1
ATOM 3024 C CA . VAL A 1 373 ? 0.030 -9.667 -5.022 1.00 91.44 373 VAL A CA 1
ATOM 3025 C C . VAL A 1 373 ? -0.997 -8.594 -4.670 1.00 91.44 373 VAL A C 1
ATOM 3027 O O . VAL A 1 373 ? -1.358 -7.778 -5.519 1.00 91.44 373 VAL A O 1
ATOM 3030 N N . ILE A 1 374 ? -1.430 -8.574 -3.409 1.00 95.38 374 ILE A N 1
ATOM 3031 C CA . ILE A 1 374 ? -2.273 -7.521 -2.840 1.00 95.38 374 ILE A CA 1
ATOM 3032 C C . ILE A 1 374 ? -1.475 -6.737 -1.804 1.00 95.38 374 ILE A C 1
ATOM 3034 O O . ILE A 1 374 ? -0.872 -7.311 -0.899 1.00 95.38 374 ILE A O 1
ATOM 3038 N N . VAL A 1 375 ? -1.505 -5.412 -1.907 1.00 96.44 375 VAL A N 1
ATOM 3039 C CA . VAL A 1 375 ? -0.853 -4.517 -0.951 1.00 96.44 375 VAL A CA 1
ATOM 3040 C C . VAL A 1 375 ? -1.902 -3.664 -0.249 1.00 96.44 375 VAL A C 1
ATOM 3042 O O . VAL A 1 375 ? -2.716 -2.998 -0.888 1.00 96.44 375 VAL A O 1
ATOM 3045 N N . PHE A 1 376 ? -1.858 -3.663 1.080 1.00 97.38 376 PHE A N 1
ATOM 3046 C CA . PHE A 1 376 ? -2.574 -2.720 1.932 1.00 97.38 376 PHE A CA 1
ATOM 3047 C C . PHE A 1 376 ? -1.575 -1.646 2.375 1.00 97.38 376 PHE A C 1
ATOM 3049 O O . PHE A 1 376 ? -0.734 -1.931 3.233 1.00 97.38 376 PHE A O 1
ATOM 3056 N N . PRO A 1 377 ? -1.621 -0.425 1.806 1.00 95.69 377 PRO A N 1
ATOM 3057 C CA . PRO A 1 377 ? -0.798 0.684 2.266 1.00 95.69 377 PRO A CA 1
ATOM 3058 C C . PRO A 1 377 ? -1.086 1.016 3.738 1.00 95.69 377 PRO A C 1
ATOM 3060 O O . PRO A 1 377 ? -2.158 0.664 4.251 1.00 95.69 377 PRO A O 1
ATOM 3063 N N . PRO A 1 378 ? -0.171 1.740 4.411 1.00 92.88 378 PRO A N 1
ATOM 3064 C CA . PRO A 1 378 ? -0.364 2.138 5.798 1.00 92.88 378 PRO A CA 1
ATOM 3065 C C . PRO A 1 378 ? -1.742 2.765 6.045 1.00 92.88 378 PRO A C 1
ATOM 3067 O O . PRO A 1 378 ? -2.158 3.703 5.363 1.00 92.88 378 PRO A O 1
ATOM 3070 N N . SER A 1 379 ? -2.468 2.195 7.006 1.00 88.31 379 SER A N 1
ATOM 3071 C CA . SER A 1 379 ? -3.807 2.632 7.415 1.00 88.31 379 SER A CA 1
ATOM 3072 C C . SER A 1 379 ? -3.956 2.484 8.929 1.00 88.31 379 SER A C 1
ATOM 3074 O O . SER A 1 379 ? -3.573 3.381 9.674 1.00 88.31 379 SER A O 1
ATOM 3076 N N . ILE A 1 380 ? -4.428 1.330 9.392 1.00 88.81 380 ILE A N 1
ATOM 3077 C CA . ILE A 1 380 ? -4.518 0.972 10.809 1.00 88.81 380 ILE A CA 1
ATOM 3078 C C . ILE A 1 380 ? -3.493 -0.109 11.140 1.00 88.81 380 ILE A C 1
ATOM 3080 O O . ILE A 1 380 ? -3.200 -0.978 10.317 1.00 88.81 380 ILE A O 1
ATOM 3084 N N . GLU A 1 381 ? -2.932 -0.068 12.345 1.00 89.00 381 GLU A N 1
ATOM 3085 C CA . GLU A 1 381 ? -1.965 -1.077 12.779 1.00 89.00 381 GLU A CA 1
ATOM 3086 C C . GLU A 1 381 ? -2.613 -2.466 12.945 1.00 89.00 381 GLU A C 1
ATOM 3088 O O . GLU A 1 381 ? -3.817 -2.597 13.178 1.00 89.00 381 GLU A O 1
ATOM 3093 N N . TRP A 1 382 ? -1.816 -3.534 12.853 1.00 90.38 382 TRP A N 1
ATOM 3094 C CA . TRP A 1 382 ? -2.361 -4.897 12.966 1.00 90.38 382 TRP A CA 1
ATOM 3095 C C . TRP A 1 382 ? -2.911 -5.214 14.359 1.00 90.38 382 TRP A C 1
ATOM 3097 O O . TRP A 1 382 ? -3.939 -5.872 14.491 1.00 90.38 382 TRP A O 1
ATOM 3107 N N . LYS A 1 383 ? -2.228 -4.729 15.403 1.00 84.44 383 LYS A N 1
ATOM 3108 C CA . LYS A 1 383 ? -2.619 -4.898 16.812 1.00 84.44 383 LYS A CA 1
ATOM 3109 C C . LYS A 1 383 ? -3.443 -3.714 17.330 1.00 84.44 383 LYS A C 1
ATOM 3111 O O . LYS A 1 383 ? -3.339 -3.366 18.503 1.00 84.44 383 LYS A O 1
ATOM 3116 N N . ALA A 1 384 ? -4.210 -3.070 16.450 1.00 78.06 384 ALA A N 1
ATOM 3117 C CA . ALA A 1 384 ? -5.002 -1.903 16.809 1.00 78.06 384 ALA A CA 1
ATOM 3118 C C . ALA A 1 384 ? -6.000 -2.254 17.917 1.00 78.06 384 ALA A C 1
ATOM 3120 O O . ALA A 1 384 ? -6.483 -3.384 18.000 1.00 78.06 384 ALA A O 1
ATOM 3121 N N . THR A 1 385 ? -6.364 -1.254 18.725 1.00 70.31 385 THR A N 1
ATOM 3122 C CA . THR A 1 385 ? -7.365 -1.391 19.799 1.00 70.31 385 THR A CA 1
ATOM 3123 C C . THR A 1 385 ? -8.683 -1.999 19.309 1.00 70.31 385 THR A C 1
ATOM 3125 O O . THR A 1 385 ? -9.379 -2.660 20.073 1.00 70.31 385 THR A O 1
ATOM 3128 N N . LEU A 1 386 ? -9.033 -1.773 18.042 1.00 81.25 386 LEU A N 1
ATOM 3129 C CA . LEU A 1 386 ? -10.167 -2.398 17.377 1.00 81.25 386 LEU A CA 1
ATOM 3130 C C . LEU A 1 386 ? -9.647 -3.144 16.151 1.00 81.25 386 LEU A C 1
ATOM 3132 O O . LEU A 1 386 ? -8.984 -2.549 15.299 1.00 81.25 386 LEU A O 1
ATOM 3136 N N . TYR A 1 387 ? -9.972 -4.430 16.061 1.00 86.56 387 TYR A N 1
ATOM 3137 C CA . TYR A 1 387 ? -9.727 -5.230 14.867 1.00 86.56 387 TYR A CA 1
ATOM 3138 C C . TYR A 1 387 ? -10.847 -4.955 13.859 1.00 86.56 387 TYR A C 1
ATOM 3140 O O . TYR A 1 387 ? -12.019 -4.952 14.232 1.00 86.56 387 TYR A O 1
ATOM 3148 N N . GLN A 1 388 ? -10.496 -4.616 12.621 1.00 90.12 388 GLN A N 1
ATOM 3149 C CA . GLN A 1 388 ? -11.404 -3.964 11.677 1.00 90.12 388 GLN A CA 1
ATOM 3150 C C . GLN A 1 388 ? -11.334 -4.614 10.286 1.00 90.12 388 GLN A C 1
ATOM 3152 O O . GLN A 1 388 ? -10.588 -5.562 10.024 1.00 90.12 388 GLN A O 1
ATOM 3157 N N . ARG A 1 389 ? -12.142 -4.079 9.366 1.00 93.12 389 ARG A N 1
ATOM 3158 C CA . ARG A 1 389 ? -12.251 -4.512 7.967 1.00 93.12 389 ARG A CA 1
ATOM 3159 C C . ARG A 1 389 ? -10.901 -4.712 7.244 1.00 93.12 389 ARG A C 1
ATOM 3161 O O . ARG A 1 389 ? -10.757 -5.765 6.623 1.00 93.12 389 ARG A O 1
ATOM 3168 N N . PRO A 1 390 ? -9.903 -3.804 7.316 1.00 95.31 390 PRO A N 1
ATOM 3169 C CA . PRO A 1 390 ? -8.634 -3.986 6.605 1.00 95.31 390 PRO A CA 1
ATOM 3170 C C . PRO A 1 390 ? -7.899 -5.277 6.984 1.00 95.31 390 PRO A C 1
ATOM 3172 O O . PRO A 1 390 ? -7.436 -5.999 6.100 1.00 95.31 390 PRO A O 1
ATOM 3175 N N . GLN A 1 391 ? -7.817 -5.603 8.280 1.00 95.19 391 GLN A N 1
ATOM 3176 C CA . GLN A 1 391 ? -7.120 -6.812 8.724 1.00 95.19 391 GLN A CA 1
ATOM 3177 C C . GLN A 1 391 ? -7.876 -8.083 8.306 1.00 95.19 391 GLN A C 1
ATOM 3179 O O . GLN A 1 391 ? -7.265 -9.062 7.873 1.00 95.19 391 GLN A O 1
ATOM 3184 N N . HIS A 1 392 ? -9.209 -8.053 8.370 1.00 95.81 392 HIS A N 1
ATOM 3185 C CA . HIS A 1 392 ? -10.046 -9.164 7.928 1.00 95.81 392 HIS A CA 1
ATOM 3186 C C . HIS A 1 392 ? -9.957 -9.432 6.426 1.00 95.81 392 HIS A C 1
ATOM 3188 O O . HIS A 1 392 ? -9.825 -10.587 6.017 1.00 95.81 392 HIS A O 1
ATOM 3194 N N . LEU A 1 393 ? -9.998 -8.382 5.603 1.00 97.19 393 LEU A N 1
ATOM 3195 C CA . LEU A 1 393 ? -9.850 -8.518 4.157 1.00 97.19 393 LEU A CA 1
ATOM 3196 C C . LEU A 1 393 ? -8.465 -9.042 3.787 1.00 97.19 393 LEU A C 1
ATOM 3198 O O . LEU A 1 393 ? -8.369 -9.921 2.937 1.00 97.19 393 LEU A O 1
ATOM 3202 N N . ALA A 1 394 ? -7.408 -8.580 4.459 1.00 97.44 394 ALA A N 1
ATOM 3203 C CA . ALA A 1 394 ? -6.058 -9.091 4.238 1.00 97.44 394 ALA A CA 1
ATOM 3204 C C . ALA A 1 394 ? -5.960 -10.609 4.487 1.00 97.44 394 ALA A C 1
ATOM 3206 O O . ALA A 1 394 ? -5.409 -11.334 3.659 1.00 97.44 394 ALA A O 1
ATOM 3207 N N . LEU A 1 395 ? -6.563 -11.112 5.573 1.00 96.50 395 LEU A N 1
ATOM 3208 C CA . LEU A 1 395 ? -6.655 -12.556 5.837 1.00 96.50 395 LEU A CA 1
ATOM 3209 C C . LEU A 1 395 ? -7.496 -13.292 4.791 1.00 96.50 395 LEU A C 1
ATOM 3211 O O . LEU A 1 395 ? -7.126 -14.384 4.365 1.00 96.50 395 LEU A O 1
ATOM 3215 N N . ALA A 1 396 ? -8.630 -12.719 4.387 1.00 96.81 396 ALA A N 1
ATOM 3216 C CA . ALA A 1 396 ? -9.518 -13.333 3.408 1.00 96.81 396 ALA A CA 1
ATOM 3217 C C . ALA A 1 396 ? -8.847 -13.457 2.032 1.00 96.81 396 ALA A C 1
ATOM 3219 O O . ALA A 1 396 ? -8.863 -14.536 1.449 1.00 96.81 396 ALA A O 1
ATOM 3220 N N . PHE A 1 397 ? -8.174 -12.409 1.552 1.00 96.94 397 PHE A N 1
ATOM 3221 C CA . PHE A 1 397 ? -7.406 -12.458 0.306 1.00 96.94 397 PHE A CA 1
ATOM 3222 C C . PHE A 1 397 ? -6.280 -13.500 0.350 1.00 96.94 397 PHE A C 1
ATOM 3224 O O . PHE A 1 397 ? -6.110 -14.254 -0.610 1.00 96.94 397 PHE A O 1
ATOM 3231 N N . ALA A 1 398 ? -5.558 -13.600 1.471 1.00 95.94 398 ALA A N 1
ATOM 3232 C CA . ALA A 1 398 ? -4.517 -14.613 1.643 1.00 95.94 398 ALA A CA 1
ATOM 3233 C C . ALA A 1 398 ? -5.086 -16.045 1.579 1.00 95.94 398 ALA A C 1
ATOM 3235 O O . ALA A 1 398 ? -4.552 -16.907 0.873 1.00 95.94 398 ALA A O 1
ATOM 3236 N N . ARG A 1 399 ? -6.232 -16.285 2.239 1.00 94.62 399 ARG A N 1
ATOM 3237 C CA . ARG A 1 399 ? -6.975 -17.561 2.178 1.00 94.62 399 ARG A CA 1
ATOM 3238 C C . ARG A 1 399 ? -7.462 -17.888 0.760 1.00 94.62 399 ARG A C 1
ATOM 3240 O O . ARG A 1 399 ? -7.480 -19.054 0.384 1.00 94.62 399 ARG A O 1
ATOM 3247 N N . GLU A 1 400 ? -7.781 -16.873 -0.039 1.00 93.50 400 GLU A N 1
ATOM 3248 C CA . GLU A 1 400 ? -8.177 -17.011 -1.447 1.00 93.50 400 GLU A CA 1
ATOM 3249 C C . GLU A 1 400 ? -6.994 -17.193 -2.417 1.00 93.50 400 GLU A C 1
ATOM 3251 O O . GLU A 1 400 ? -7.194 -17.275 -3.632 1.00 93.50 400 GLU A O 1
ATOM 3256 N N . GLY A 1 401 ? -5.764 -17.308 -1.908 1.00 88.50 401 GLY A N 1
ATOM 3257 C CA . GLY A 1 401 ? -4.581 -17.650 -2.700 1.00 88.50 401 GLY A CA 1
ATOM 3258 C C . GLY A 1 401 ? -3.795 -16.463 -3.248 1.00 88.50 401 GLY A C 1
ATOM 3259 O O . GLY A 1 401 ? -3.015 -16.645 -4.180 1.00 88.50 401 GLY A O 1
ATOM 3260 N N . TYR A 1 402 ? -3.985 -15.269 -2.689 1.00 93.25 402 TYR A N 1
ATOM 3261 C CA . TYR A 1 402 ? -3.145 -14.105 -2.972 1.00 93.25 402 TYR A CA 1
ATOM 3262 C C . TYR A 1 402 ? -1.984 -14.007 -1.984 1.00 93.25 402 TYR A C 1
ATOM 3264 O O . TYR A 1 402 ? -2.117 -14.395 -0.825 1.00 93.25 402 TYR A O 1
ATOM 3272 N N . LEU A 1 403 ? -0.865 -13.438 -2.428 1.00 94.88 403 LEU A N 1
ATOM 3273 C CA . LEU A 1 403 ? 0.195 -12.984 -1.536 1.00 94.88 403 LEU A CA 1
ATOM 3274 C C . LEU A 1 403 ? -0.138 -11.572 -1.058 1.00 94.88 403 LEU A C 1
ATOM 3276 O O . LEU A 1 403 ? -0.300 -10.661 -1.868 1.00 94.88 403 LEU A O 1
ATOM 3280 N N . VAL A 1 404 ? -0.258 -11.384 0.251 1.00 97.00 404 VAL A N 1
ATOM 3281 C CA . VAL A 1 404 ? -0.741 -10.139 0.846 1.00 97.00 404 VAL A CA 1
ATOM 3282 C C . VAL A 1 404 ? 0.353 -9.476 1.675 1.00 97.00 404 VAL A C 1
ATOM 3284 O O . VAL A 1 404 ? 0.899 -10.074 2.601 1.00 97.00 404 VAL A O 1
ATOM 3287 N N . PHE A 1 405 ? 0.623 -8.205 1.386 1.00 96.50 405 PHE A N 1
ATOM 3288 C CA . PHE A 1 405 ? 1.482 -7.347 2.195 1.00 96.50 405 PHE A CA 1
ATOM 3289 C C . PHE A 1 405 ? 0.639 -6.302 2.918 1.00 96.50 405 PHE A C 1
ATOM 3291 O O . PHE A 1 405 ? 0.003 -5.454 2.291 1.00 96.50 405 PHE A O 1
ATOM 3298 N N . TYR A 1 406 ? 0.647 -6.355 4.246 1.00 97.12 406 TYR A N 1
ATOM 3299 C CA . TYR A 1 406 ? -0.031 -5.397 5.106 1.00 97.12 406 TYR A CA 1
ATOM 3300 C C . TYR A 1 406 ? 0.988 -4.429 5.716 1.00 97.12 406 TYR A C 1
ATOM 3302 O O . TYR A 1 406 ? 1.724 -4.770 6.652 1.00 97.12 406 TYR A O 1
ATOM 3310 N N . CYS A 1 407 ? 1.047 -3.213 5.173 1.00 94.94 407 CYS A N 1
ATOM 3311 C CA . CYS A 1 407 ? 2.020 -2.204 5.573 1.00 94.94 407 CYS A CA 1
ATOM 3312 C C . CYS A 1 407 ? 1.589 -1.513 6.876 1.00 94.94 407 CYS A C 1
ATOM 3314 O O . CYS A 1 407 ? 0.510 -0.931 6.968 1.00 94.94 407 CYS A O 1
ATOM 3316 N N . GLN A 1 408 ? 2.443 -1.565 7.899 1.00 91.00 408 GLN A N 1
ATOM 3317 C CA . GLN A 1 408 ? 2.201 -0.933 9.196 1.00 91.00 408 GLN A CA 1
ATOM 3318 C C . GLN A 1 408 ? 2.429 0.589 9.126 1.00 91.00 408 GLN A C 1
ATOM 3320 O O . GLN A 1 408 ? 3.395 1.029 8.498 1.00 91.00 408 GLN A O 1
ATOM 3325 N N . PRO A 1 409 ? 1.613 1.402 9.824 1.00 85.75 409 PRO A N 1
ATOM 3326 C CA . PRO A 1 409 ? 1.876 2.829 10.011 1.00 85.75 409 PRO A CA 1
ATOM 3327 C C . PRO A 1 409 ? 3.216 3.132 10.697 1.00 85.75 409 PRO A C 1
ATOM 3329 O O . PRO A 1 409 ? 3.707 2.357 11.520 1.00 85.75 409 PRO A O 1
ATOM 3332 N N . GLU A 1 410 ? 3.795 4.304 10.416 1.00 74.94 410 GLU A N 1
ATOM 3333 C CA . GLU A 1 410 ? 5.123 4.687 10.928 1.00 74.94 410 GLU A CA 1
ATOM 3334 C C . GLU A 1 410 ? 5.212 4.710 12.462 1.00 74.94 410 GLU A C 1
ATOM 3336 O O . GLU A 1 410 ? 6.251 4.337 13.026 1.00 74.94 410 GLU A O 1
ATOM 3341 N N . TYR A 1 411 ? 4.115 5.085 13.132 1.00 74.12 411 TYR A N 1
ATOM 3342 C CA . TYR A 1 411 ? 4.021 5.173 14.592 1.00 74.12 411 TYR A CA 1
ATOM 3343 C C . TYR A 1 411 ? 4.131 3.808 15.298 1.00 74.12 411 TYR A C 1
ATOM 3345 O O . TYR A 1 411 ? 4.438 3.752 16.492 1.00 74.12 411 TYR A O 1
ATOM 3353 N N . VAL A 1 412 ? 3.939 2.695 14.579 1.00 70.50 412 VAL A N 1
ATOM 3354 C CA . VAL A 1 412 ? 4.044 1.336 15.128 1.00 70.50 412 VAL A CA 1
ATOM 3355 C C . VAL A 1 412 ? 5.512 0.989 15.378 1.00 70.50 412 VAL A C 1
ATOM 3357 O O . VAL A 1 412 ? 6.340 0.988 14.465 1.00 70.50 412 VAL A O 1
ATOM 3360 N N . ARG A 1 413 ? 5.880 0.658 16.621 1.00 60.75 413 ARG A N 1
ATOM 3361 C CA . ARG A 1 413 ? 7.251 0.225 16.959 1.00 60.75 413 ARG A CA 1
ATOM 3362 C C . ARG A 1 413 ? 7.439 -1.274 16.676 1.00 60.75 413 ARG A C 1
ATOM 3364 O O . ARG A 1 413 ? 7.350 -2.080 17.596 1.00 60.75 413 ARG A O 1
ATOM 3371 N N . SER A 1 414 ? 7.714 -1.631 15.422 1.00 62.59 414 SER A N 1
ATOM 3372 C CA . SER A 1 414 ? 8.118 -2.980 14.989 1.00 62.59 414 SER A CA 1
ATOM 3373 C C . SER A 1 414 ? 9.440 -2.948 14.214 1.00 62.59 414 SER A C 1
ATOM 3375 O O . SER A 1 414 ? 9.817 -1.906 13.668 1.00 62.59 414 SER A O 1
ATOM 3377 N N . SER A 1 415 ? 10.144 -4.083 14.166 1.00 57.62 415 SER A N 1
ATOM 3378 C CA . SER A 1 415 ? 11.367 -4.221 13.370 1.00 57.62 415 SER A CA 1
ATOM 3379 C C . SER A 1 415 ? 11.064 -4.043 11.874 1.00 57.62 415 SER A C 1
ATOM 3381 O O . SER A 1 415 ? 10.084 -4.625 11.397 1.00 57.62 415 SER A O 1
ATOM 3383 N N . PRO A 1 416 ? 11.871 -3.267 11.124 1.00 67.25 416 PRO A N 1
ATOM 3384 C CA . PRO A 1 416 ? 11.769 -3.219 9.666 1.00 67.25 416 PRO A CA 1
ATOM 3385 C C . PRO A 1 416 ? 12.040 -4.610 9.066 1.00 67.25 416 PRO A C 1
ATOM 3387 O O . PRO A 1 416 ? 12.784 -5.394 9.651 1.00 67.25 416 PRO A O 1
ATOM 3390 N N . GLY A 1 417 ? 11.408 -4.915 7.932 1.00 79.69 417 GLY A N 1
ATOM 3391 C CA . GLY A 1 417 ? 11.418 -6.242 7.298 1.00 79.69 417 GLY A CA 1
ATOM 3392 C C . GLY A 1 417 ? 10.006 -6.765 7.033 1.00 79.69 417 GLY A C 1
ATOM 3393 O O . GLY A 1 417 ? 9.030 -6.040 7.266 1.00 79.69 417 GLY A O 1
ATOM 3394 N N . TYR A 1 418 ? 9.907 -8.004 6.553 1.00 89.12 418 TYR A N 1
ATOM 3395 C CA . TYR A 1 418 ? 8.640 -8.667 6.240 1.00 89.12 418 TYR A CA 1
ATOM 3396 C C . TYR A 1 418 ? 8.418 -9.850 7.186 1.00 89.12 418 TYR A C 1
ATOM 3398 O O . TYR A 1 418 ? 9.206 -10.787 7.239 1.00 89.12 418 TYR A O 1
ATOM 3406 N N . HIS A 1 419 ? 7.318 -9.823 7.934 1.00 91.56 419 HIS A N 1
ATOM 3407 C CA . HIS A 1 419 ? 7.016 -10.816 8.965 1.00 91.56 419 HIS A CA 1
ATOM 3408 C C . HIS A 1 419 ? 5.748 -11.570 8.595 1.00 91.56 419 HIS A C 1
ATOM 3410 O O . HIS A 1 419 ? 4.661 -10.991 8.620 1.00 91.56 419 HIS A O 1
ATOM 3416 N N . GLU A 1 420 ? 5.873 -12.851 8.258 1.00 94.06 420 GLU A N 1
ATOM 3417 C CA . GLU A 1 420 ? 4.710 -13.696 7.987 1.00 94.06 420 GLU A CA 1
ATOM 3418 C C . GLU A 1 420 ? 3.922 -13.937 9.280 1.00 94.06 420 GLU A C 1
ATOM 3420 O O . GLU A 1 420 ? 4.470 -14.387 10.287 1.00 94.06 420 GLU A O 1
ATOM 3425 N N . ILE A 1 421 ? 2.631 -13.614 9.265 1.00 92.75 421 ILE A N 1
ATOM 3426 C CA . ILE A 1 421 ? 1.734 -13.766 10.426 1.00 92.75 421 ILE A CA 1
ATOM 3427 C C . ILE A 1 421 ? 0.605 -14.769 10.186 1.00 92.75 421 ILE A C 1
ATOM 3429 O O . ILE A 1 421 ? -0.035 -15.229 11.129 1.00 92.75 421 ILE A O 1
ATOM 3433 N N . ALA A 1 422 ? 0.356 -15.094 8.923 1.00 92.94 422 ALA A N 1
ATOM 3434 C CA . ALA A 1 422 ? -0.498 -16.169 8.456 1.00 92.94 422 ALA A CA 1
ATOM 3435 C C . ALA A 1 422 ? 0.022 -16.591 7.073 1.00 92.94 422 ALA A C 1
ATOM 3437 O O . ALA A 1 422 ? 0.679 -15.773 6.426 1.00 92.94 422 ALA A O 1
ATOM 3438 N N . PRO A 1 423 ? -0.270 -17.816 6.600 1.00 93.81 423 PRO A N 1
ATOM 3439 C CA . PRO A 1 423 ? 0.174 -18.261 5.283 1.00 93.81 423 PRO A CA 1
ATOM 3440 C C . PRO A 1 423 ? -0.147 -17.223 4.205 1.00 93.81 423 PRO A C 1
ATOM 3442 O O . PRO A 1 423 ? -1.312 -16.846 4.055 1.00 93.81 423 PRO A O 1
ATOM 3445 N N . ARG A 1 424 ? 0.882 -16.771 3.475 1.00 94.88 424 ARG A N 1
ATOM 3446 C CA . ARG A 1 424 ? 0.780 -15.762 2.398 1.00 94.88 424 ARG A CA 1
ATOM 3447 C C . ARG A 1 424 ? 0.396 -14.348 2.865 1.00 94.88 424 ARG A C 1
ATOM 3449 O O . ARG A 1 424 ? 0.034 -13.519 2.035 1.00 94.88 424 ARG A O 1
ATOM 3456 N N . LEU A 1 425 ? 0.480 -14.040 4.160 1.00 97.00 425 LEU A N 1
ATOM 3457 C CA . LEU A 1 425 ? 0.204 -12.712 4.714 1.00 97.00 425 LEU A CA 1
ATOM 3458 C C . LEU A 1 425 ? 1.388 -12.197 5.534 1.00 97.00 425 LEU A C 1
ATOM 3460 O O . LEU A 1 425 ? 1.685 -12.701 6.621 1.00 97.00 425 LEU A O 1
ATOM 3464 N N . TYR A 1 426 ? 2.001 -11.124 5.042 1.00 95.94 426 TYR A N 1
ATOM 3465 C CA . TYR A 1 426 ? 3.173 -10.495 5.637 1.00 95.94 426 TYR A CA 1
ATOM 3466 C C . TYR A 1 426 ? 2.833 -9.121 6.209 1.00 95.94 426 TYR A C 1
ATOM 3468 O O . TYR A 1 426 ? 2.312 -8.252 5.510 1.00 95.94 426 TYR A O 1
ATOM 3476 N N . LEU A 1 427 ? 3.195 -8.888 7.471 1.00 94.44 427 LEU A N 1
ATOM 3477 C CA . LEU A 1 427 ? 3.275 -7.543 8.032 1.00 94.44 427 LEU A CA 1
ATOM 3478 C C . LEU A 1 427 ? 4.611 -6.921 7.663 1.00 94.44 427 LEU A C 1
ATOM 3480 O O . LEU A 1 427 ? 5.654 -7.545 7.842 1.00 94.44 427 LEU A O 1
ATOM 3484 N N . THR A 1 428 ? 4.602 -5.671 7.216 1.00 91.56 428 THR A N 1
ATOM 3485 C CA . THR A 1 428 ? 5.847 -4.993 6.851 1.00 91.56 428 THR A CA 1
ATOM 3486 C C . THR A 1 428 ? 5.893 -3.550 7.318 1.00 91.56 428 THR A C 1
ATOM 3488 O O . THR A 1 428 ? 4.872 -2.870 7.387 1.00 91.56 428 THR A O 1
ATOM 3491 N N . LYS A 1 429 ? 7.101 -3.086 7.647 1.00 85.75 429 LYS A N 1
ATOM 3492 C CA . LYS A 1 429 ? 7.407 -1.680 7.964 1.00 85.75 429 LYS A CA 1
ATOM 3493 C C . LYS A 1 429 ? 8.491 -1.108 7.041 1.00 85.75 429 LYS A C 1
ATOM 3495 O O . LYS A 1 429 ? 9.170 -0.139 7.374 1.00 85.75 429 LYS A O 1
ATOM 3500 N N . VAL A 1 430 ? 8.727 -1.756 5.905 1.00 81.81 430 VAL A N 1
ATOM 3501 C CA . VAL A 1 430 ? 9.647 -1.238 4.889 1.00 81.81 430 VAL A CA 1
ATOM 3502 C C . VAL A 1 430 ? 9.027 -0.027 4.189 1.00 81.81 430 VAL A C 1
ATOM 3504 O O . VAL A 1 430 ? 7.808 0.096 4.085 1.00 81.81 430 VAL A O 1
ATOM 3507 N N . GLU A 1 431 ? 9.864 0.887 3.704 1.00 79.06 431 GLU A N 1
ATOM 3508 C CA . GLU A 1 431 ? 9.381 2.064 2.977 1.00 79.06 431 GLU A CA 1
ATOM 3509 C C . GLU A 1 431 ? 8.626 1.671 1.694 1.00 79.06 431 GLU A C 1
ATOM 3511 O O . GLU A 1 431 ? 9.064 0.804 0.938 1.00 79.06 431 GLU A O 1
ATOM 3516 N N . MET A 1 432 ? 7.543 2.379 1.367 1.00 86.19 432 MET A N 1
ATOM 3517 C CA . MET A 1 432 ? 6.703 2.041 0.208 1.00 86.19 432 MET A CA 1
ATOM 3518 C C . MET A 1 432 ? 7.458 2.003 -1.130 1.00 86.19 432 MET A C 1
ATOM 3520 O O . MET A 1 432 ? 7.071 1.264 -2.029 1.00 86.19 432 MET A O 1
ATOM 3524 N N . LYS A 1 433 ? 8.587 2.715 -1.259 1.00 79.62 433 LYS A N 1
ATOM 3525 C CA . LYS A 1 433 ? 9.437 2.710 -2.464 1.00 79.62 433 LYS A CA 1
ATOM 3526 C C . LYS A 1 433 ? 9.895 1.317 -2.919 1.00 79.62 433 LYS A C 1
ATOM 3528 O O . LYS A 1 433 ? 10.221 1.168 -4.092 1.00 79.62 433 LYS A O 1
ATOM 3533 N N . TYR A 1 434 ? 9.947 0.324 -2.026 1.00 80.19 434 TYR A N 1
ATOM 3534 C CA . TYR A 1 434 ? 10.325 -1.050 -2.385 1.00 80.19 434 TYR A CA 1
ATOM 3535 C C . TYR A 1 434 ? 9.235 -1.767 -3.194 1.00 80.19 434 TYR A C 1
ATOM 3537 O O . TYR A 1 434 ? 9.557 -2.602 -4.035 1.00 80.19 434 TYR A O 1
ATOM 3545 N N . PHE A 1 435 ? 7.969 -1.378 -3.018 1.00 84.50 435 PHE A N 1
ATOM 3546 C CA . PHE A 1 435 ? 6.824 -1.927 -3.750 1.00 84.50 435 PHE A CA 1
ATOM 3547 C C . PHE A 1 435 ? 6.711 -1.410 -5.188 1.00 84.50 435 PHE A C 1
ATOM 3549 O O . PHE A 1 435 ? 5.949 -1.962 -5.977 1.00 84.50 435 PHE A O 1
ATOM 3556 N N . LYS A 1 436 ? 7.504 -0.397 -5.564 1.00 78.00 436 LYS A N 1
ATOM 3557 C CA . LYS A 1 436 ? 7.493 0.192 -6.912 1.00 78.00 436 LYS A CA 1
ATOM 3558 C C . LYS A 1 436 ? 7.866 -0.799 -8.009 1.00 78.00 436 LYS A C 1
ATOM 3560 O O . LYS A 1 436 ? 7.443 -0.634 -9.146 1.00 78.00 436 LYS A O 1
ATOM 3565 N N . ASN A 1 437 ? 8.656 -1.802 -7.653 1.00 68.06 437 ASN A N 1
ATOM 3566 C CA . ASN A 1 437 ? 9.138 -2.824 -8.571 1.00 68.06 437 ASN A CA 1
ATOM 3567 C C . ASN A 1 437 ? 8.207 -4.038 -8.634 1.00 68.06 437 ASN A C 1
ATOM 3569 O O . ASN A 1 437 ? 8.510 -4.978 -9.348 1.00 68.06 437 ASN A O 1
ATOM 3573 N N . ILE A 1 438 ? 7.102 -4.048 -7.881 1.00 75.12 438 ILE A N 1
ATOM 3574 C CA . ILE A 1 438 ? 6.060 -5.042 -8.106 1.00 75.12 438 ILE A CA 1
ATOM 3575 C C . ILE A 1 438 ? 5.264 -4.557 -9.311 1.00 75.12 438 ILE A C 1
ATOM 3577 O O . ILE A 1 438 ? 4.685 -3.468 -9.279 1.00 75.12 438 ILE A O 1
ATOM 3581 N N . SER A 1 439 ? 5.251 -5.344 -10.378 1.00 62.75 439 SER A N 1
ATOM 3582 C CA . SER A 1 439 ? 4.433 -5.048 -11.546 1.00 62.75 439 SER A CA 1
ATOM 3583 C C . SER A 1 439 ? 2.950 -5.251 -11.265 1.00 62.75 439 SER A C 1
ATOM 3585 O O . SER A 1 439 ? 2.521 -6.354 -10.935 1.00 62.75 439 SER A O 1
ATOM 3587 N N . ARG A 1 440 ? 2.163 -4.187 -11.466 1.00 74.75 440 ARG A N 1
ATOM 3588 C CA . ARG A 1 440 ? 0.693 -4.195 -11.417 1.00 74.75 440 ARG A CA 1
ATOM 3589 C C . ARG A 1 440 ? 0.081 -4.836 -10.159 1.00 74.75 440 ARG A C 1
ATOM 3591 O O . ARG A 1 440 ? -0.833 -5.648 -10.287 1.00 74.75 440 ARG A O 1
ATOM 3598 N N . PRO A 1 441 ? 0.532 -4.492 -8.939 1.00 89.94 441 PRO A N 1
ATOM 3599 C CA . PRO A 1 441 ? -0.076 -5.024 -7.729 1.00 89.94 441 PRO A CA 1
ATOM 3600 C C . PRO A 1 441 ? -1.528 -4.563 -7.623 1.00 89.94 441 PRO A C 1
ATOM 3602 O O . PRO A 1 441 ? -1.877 -3.454 -8.037 1.00 89.94 441 PRO A O 1
ATOM 3605 N N . VAL A 1 442 ? -2.365 -5.381 -6.995 1.00 94.69 442 VAL A N 1
ATOM 3606 C CA . VAL A 1 442 ? -3.678 -4.931 -6.537 1.00 94.69 442 VAL A CA 1
ATOM 3607 C C . VAL A 1 442 ? -3.470 -4.153 -5.241 1.00 94.69 442 VAL A C 1
ATOM 3609 O O . VAL A 1 442 ? -2.846 -4.654 -4.307 1.00 94.69 442 VAL A O 1
ATOM 3612 N N . VAL A 1 443 ? -3.964 -2.920 -5.162 1.00 96.31 443 VAL A N 1
ATOM 3613 C CA . VAL A 1 443 ? -3.728 -2.052 -4.001 1.00 96.31 443 VAL A CA 1
ATOM 3614 C C . VAL A 1 443 ? -5.047 -1.550 -3.431 1.00 96.31 443 VAL A C 1
ATOM 3616 O O . VAL A 1 443 ? -5.851 -0.949 -4.144 1.00 96.31 443 VAL A O 1
ATOM 3619 N N . MET A 1 444 ? -5.246 -1.790 -2.133 1.00 97.19 444 MET A N 1
ATOM 3620 C CA . MET A 1 444 ? -6.440 -1.388 -1.384 1.00 97.19 444 MET A CA 1
ATOM 3621 C C . MET A 1 444 ? -6.264 0.023 -0.815 1.00 97.19 444 MET A C 1
ATOM 3623 O O . MET A 1 444 ? -5.522 0.220 0.148 1.00 97.19 444 MET A O 1
ATOM 3627 N N . PHE A 1 445 ? -6.950 1.007 -1.389 1.00 97.31 445 PHE A N 1
ATOM 3628 C CA . PHE A 1 445 ? -6.925 2.395 -0.934 1.00 97.31 445 PHE A CA 1
ATOM 3629 C C . PHE A 1 445 ? -8.200 2.788 -0.185 1.00 97.31 445 PHE A C 1
ATOM 3631 O O . PHE A 1 445 ? -9.305 2.363 -0.513 1.00 97.31 445 PHE A O 1
ATOM 3638 N N . TYR A 1 446 ? -8.017 3.679 0.785 1.00 95.94 446 TYR A N 1
ATOM 3639 C CA . TYR A 1 446 ? -9.047 4.330 1.588 1.00 95.94 446 TYR A CA 1
ATOM 3640 C C . TYR A 1 446 ? -8.984 5.852 1.352 1.00 95.94 446 TYR A C 1
ATOM 3642 O O . TYR A 1 446 ? -8.004 6.357 0.792 1.00 95.94 446 TYR A O 1
ATOM 3650 N N . PRO A 1 447 ? -9.984 6.638 1.797 1.00 93.50 447 PRO A N 1
ATOM 3651 C CA . PRO A 1 447 ? -10.017 8.086 1.551 1.00 93.50 447 PRO A CA 1
ATOM 3652 C C . PRO A 1 447 ? -8.782 8.865 2.054 1.00 93.50 447 PRO A C 1
ATOM 3654 O O . PRO A 1 447 ? -8.485 9.951 1.560 1.00 93.50 447 PRO A O 1
ATOM 3657 N N . TYR A 1 448 ? -8.042 8.315 3.018 1.00 93.12 448 TYR A N 1
ATOM 3658 C CA . TYR A 1 448 ? -6.968 8.996 3.748 1.00 93.12 448 TYR A CA 1
ATOM 3659 C C . TYR A 1 448 ? -5.541 8.543 3.393 1.00 93.12 448 TYR A C 1
ATOM 3661 O O . TYR A 1 448 ? -4.604 8.993 4.045 1.00 93.12 448 TYR A O 1
ATOM 3669 N N . ASN A 1 449 ? -5.340 7.645 2.419 1.00 93.00 449 ASN A N 1
ATOM 3670 C CA . ASN A 1 449 ? -4.010 7.074 2.141 1.00 93.00 449 ASN A CA 1
ATOM 3671 C C . ASN A 1 449 ? -3.568 7.158 0.662 1.00 93.00 449 ASN A C 1
ATOM 3673 O O . ASN A 1 449 ? -2.689 6.414 0.226 1.00 93.00 449 ASN A O 1
ATOM 3677 N N . ARG A 1 450 ? -4.123 8.111 -0.107 1.00 93.62 450 ARG A N 1
ATOM 3678 C CA . ARG A 1 450 ? -3.752 8.382 -1.517 1.00 93.62 450 ARG A CA 1
ATOM 3679 C C . ARG A 1 450 ? -2.272 8.714 -1.713 1.00 93.62 450 ARG A C 1
ATOM 3681 O O . ARG A 1 450 ? -1.715 8.398 -2.761 1.00 93.62 450 ARG A O 1
ATOM 3688 N N . GLU A 1 451 ? -1.631 9.315 -0.717 1.00 92.12 451 GLU A N 1
ATOM 3689 C CA . GLU A 1 451 ? -0.211 9.698 -0.727 1.00 92.12 451 GLU A CA 1
ATOM 3690 C C . GLU A 1 451 ? 0.754 8.550 -1.075 1.00 92.12 451 GLU A C 1
ATOM 3692 O O . GLU A 1 451 ? 1.860 8.804 -1.553 1.00 92.12 451 GLU A O 1
ATOM 3697 N N . TYR A 1 452 ? 0.332 7.290 -0.917 1.00 94.25 452 TYR A N 1
ATOM 3698 C CA . TYR A 1 452 ? 1.149 6.127 -1.261 1.00 94.25 452 TYR A CA 1
ATOM 3699 C C . TYR A 1 452 ? 1.050 5.673 -2.726 1.00 94.25 452 TYR A C 1
ATOM 3701 O O . TYR A 1 452 ? 1.869 4.866 -3.164 1.00 94.25 452 TYR A O 1
ATOM 3709 N N . LEU A 1 453 ? 0.095 6.187 -3.507 1.00 92.12 453 LEU A N 1
ATOM 3710 C CA . LEU A 1 453 ? -0.111 5.794 -4.907 1.00 92.12 453 LEU A CA 1
ATOM 3711 C C . LEU A 1 453 ? 1.145 5.910 -5.800 1.00 92.12 453 LEU A C 1
ATOM 3713 O O . LEU A 1 453 ? 1.390 4.978 -6.566 1.00 92.12 453 LEU A O 1
ATOM 3717 N N . PRO A 1 454 ? 1.988 6.962 -5.700 1.00 89.50 454 PRO A N 1
ATOM 3718 C CA . PRO A 1 454 ? 3.183 7.102 -6.543 1.00 89.50 454 PRO A CA 1
ATOM 3719 C C . PRO A 1 454 ? 4.260 6.023 -6.337 1.00 89.50 454 PRO A C 1
ATOM 3721 O O . PRO A 1 454 ? 5.232 5.971 -7.096 1.00 89.50 454 PRO A O 1
ATOM 3724 N N . TYR A 1 455 ? 4.129 5.187 -5.302 1.00 87.06 455 TYR A N 1
ATOM 3725 C CA . TYR A 1 455 ? 5.064 4.102 -5.009 1.00 87.06 455 TYR A CA 1
ATOM 3726 C C . TYR A 1 455 ? 4.710 2.782 -5.688 1.00 87.06 455 TYR A C 1
ATOM 3728 O O . TYR A 1 455 ? 5.398 1.797 -5.451 1.00 87.06 455 TYR A O 1
ATOM 3736 N N . PHE A 1 456 ? 3.684 2.751 -6.532 1.00 85.88 456 PHE A N 1
ATOM 3737 C CA . PHE A 1 456 ? 3.285 1.558 -7.267 1.00 85.88 456 PHE A CA 1
ATOM 3738 C C . PHE A 1 456 ? 3.377 1.798 -8.771 1.00 85.88 456 PHE A C 1
ATOM 3740 O O . PHE A 1 456 ? 3.063 2.888 -9.253 1.00 85.88 456 PHE A O 1
ATOM 3747 N N . ASN A 1 457 ? 3.807 0.779 -9.514 1.00 74.44 457 ASN A N 1
ATOM 3748 C CA . ASN A 1 457 ? 3.862 0.824 -10.969 1.00 74.44 457 ASN A CA 1
ATOM 3749 C C . ASN A 1 457 ? 2.597 0.185 -11.559 1.00 74.44 457 ASN A C 1
ATOM 3751 O O . ASN A 1 457 ? 2.376 -1.012 -11.386 1.00 74.44 457 ASN A O 1
ATOM 3755 N N . GLU A 1 458 ? 1.767 0.997 -12.222 1.00 81.44 458 GLU A N 1
ATOM 3756 C CA . GLU A 1 458 ? 0.482 0.586 -12.817 1.00 81.44 458 GLU A CA 1
ATOM 3757 C C . GLU A 1 458 ? -0.419 -0.269 -11.892 1.00 81.44 458 GLU A C 1
ATOM 3759 O O . GLU A 1 458 ? -0.882 -1.335 -12.306 1.00 81.44 458 GLU A O 1
ATOM 3764 N N . PRO A 1 459 ? -0.671 0.136 -10.631 1.00 90.62 459 PRO A N 1
ATOM 3765 C CA . PRO A 1 459 ? -1.462 -0.681 -9.717 1.00 90.62 459 PRO A CA 1
ATOM 3766 C C . PRO A 1 459 ? -2.903 -0.860 -10.206 1.00 90.62 459 PRO A C 1
ATOM 3768 O O . PRO A 1 459 ? -3.508 0.070 -10.741 1.00 90.62 459 PRO A O 1
ATOM 3771 N N . TYR A 1 460 ? -3.487 -2.023 -9.919 1.00 92.62 460 TYR A N 1
ATOM 3772 C CA . TYR A 1 460 ? -4.936 -2.190 -9.937 1.00 92.62 460 TYR A CA 1
ATOM 3773 C C . TYR A 1 460 ? -5.502 -1.633 -8.626 1.00 92.62 460 TYR A C 1
ATOM 3775 O O . TYR A 1 460 ? -5.412 -2.250 -7.565 1.00 92.62 460 TYR A O 1
ATOM 3783 N N . VAL A 1 461 ? -6.046 -0.425 -8.686 1.00 95.94 461 VAL A N 1
ATOM 3784 C CA . VAL A 1 461 ? -6.547 0.324 -7.535 1.00 95.94 461 VAL A CA 1
ATOM 3785 C C . VAL A 1 461 ? -7.965 -0.126 -7.197 1.00 95.94 461 VAL A C 1
ATOM 3787 O O . VAL A 1 461 ? -8.896 0.062 -7.987 1.00 95.94 461 VAL A O 1
ATOM 3790 N N . ILE A 1 462 ? -8.127 -0.660 -5.987 1.00 97.50 462 ILE A N 1
ATOM 3791 C CA . ILE A 1 462 ? -9.426 -0.846 -5.341 1.00 97.50 462 ILE A CA 1
ATOM 3792 C C . ILE A 1 462 ? -9.611 0.305 -4.358 1.00 97.50 462 ILE A C 1
ATOM 3794 O O . ILE A 1 462 ? -8.819 0.464 -3.431 1.00 97.50 462 ILE A O 1
ATOM 3798 N N . TYR A 1 463 ? -10.648 1.110 -4.560 1.00 98.06 463 TYR A N 1
ATOM 3799 C CA . TYR A 1 463 ? -11.047 2.152 -3.627 1.00 98.06 463 TYR A CA 1
ATOM 3800 C C . TYR A 1 463 ? -12.199 1.660 -2.750 1.00 98.06 463 TYR A C 1
ATOM 3802 O O . TYR A 1 463 ? -13.294 1.411 -3.255 1.00 98.06 463 TYR A O 1
ATOM 3810 N N . ASP A 1 464 ? -11.937 1.518 -1.451 1.00 97.19 464 ASP A N 1
ATOM 3811 C CA . ASP A 1 464 ? -12.905 1.083 -0.443 1.00 97.19 464 ASP A CA 1
ATOM 3812 C C . ASP A 1 464 ? -13.496 2.308 0.272 1.00 97.19 464 ASP A C 1
ATOM 3814 O O . ASP A 1 464 ? -12.850 2.936 1.121 1.00 97.19 464 ASP A O 1
ATOM 3818 N N . TYR A 1 465 ? -14.716 2.690 -0.117 1.00 96.31 465 TYR A N 1
ATOM 3819 C CA . TYR A 1 465 ? -15.469 3.769 0.514 1.00 96.31 465 TYR A CA 1
ATOM 3820 C C . TYR A 1 465 ? -16.209 3.222 1.739 1.00 96.31 465 TYR A C 1
ATOM 3822 O O . TYR A 1 465 ? -17.314 2.684 1.642 1.00 96.31 465 TYR A O 1
ATOM 3830 N N . ILE A 1 466 ? -15.525 3.296 2.884 1.00 92.38 466 ILE A N 1
ATOM 3831 C CA . ILE A 1 466 ? -15.900 2.551 4.093 1.00 92.38 466 ILE A CA 1
ATOM 3832 C C . ILE A 1 466 ? -16.889 3.263 5.020 1.00 92.38 466 ILE A C 1
ATOM 3834 O O . ILE A 1 466 ? -17.650 2.566 5.682 1.00 92.38 466 ILE A O 1
ATOM 3838 N N . ASP A 1 467 ? -16.865 4.595 5.070 1.00 90.50 467 ASP A N 1
ATOM 3839 C CA . ASP A 1 467 ? -17.680 5.445 5.950 1.00 90.50 467 ASP A CA 1
ATOM 3840 C C . ASP A 1 467 ? -17.770 6.863 5.361 1.00 90.50 467 ASP A C 1
ATOM 3842 O O . ASP A 1 467 ? -16.971 7.229 4.490 1.00 90.50 467 ASP A O 1
ATOM 3846 N N . GLU A 1 468 ? -18.700 7.671 5.879 1.00 88.25 468 GLU A N 1
ATOM 3847 C CA . GLU A 1 468 ? -18.784 9.109 5.589 1.00 88.25 468 GLU A CA 1
ATOM 3848 C C . GLU A 1 468 ? -17.444 9.813 5.871 1.00 88.25 468 GLU A C 1
ATOM 3850 O O . GLU A 1 468 ? -16.742 9.504 6.840 1.00 88.25 468 GLU A O 1
ATOM 3855 N N . LEU A 1 469 ? -17.064 10.774 5.023 1.00 90.94 469 LEU A N 1
ATOM 3856 C CA . LEU A 1 469 ? -15.724 11.374 5.067 1.00 90.94 469 LEU A CA 1
ATOM 3857 C C . LEU A 1 469 ? -15.465 12.142 6.376 1.00 90.94 469 LEU A C 1
ATOM 3859 O O . LEU A 1 469 ? -14.327 12.212 6.836 1.00 90.94 469 LEU A O 1
ATOM 3863 N N . GLU A 1 470 ? -16.514 12.675 6.997 1.00 85.94 470 GLU A N 1
ATOM 3864 C CA . GLU A 1 470 ? -16.497 13.425 8.254 1.00 85.94 470 GLU A CA 1
ATOM 3865 C C . GLU A 1 470 ? -16.107 12.572 9.470 1.00 85.94 470 GLU A C 1
ATOM 3867 O O . GLU A 1 470 ? -15.768 13.116 10.524 1.00 85.94 470 GLU A O 1
ATOM 3872 N N . VAL A 1 471 ? -16.151 11.242 9.348 1.00 82.06 471 VAL A N 1
ATOM 3873 C CA . VAL A 1 471 ? -15.805 10.319 10.438 1.00 82.06 471 VAL A CA 1
ATOM 3874 C C . VAL A 1 471 ? -14.287 10.227 10.637 1.00 82.06 471 VAL A C 1
ATOM 3876 O O . VAL A 1 471 ? -13.820 9.934 11.740 1.00 82.06 471 VAL A O 1
ATOM 3879 N N . PHE A 1 472 ? -13.485 10.502 9.603 1.00 84.88 472 PHE A N 1
ATOM 3880 C CA . PHE A 1 472 ? -12.030 10.366 9.675 1.00 84.88 472 PHE A CA 1
ATOM 3881 C C . PHE A 1 472 ? -11.354 11.597 10.286 1.00 84.88 472 PHE A C 1
ATOM 3883 O O . PHE A 1 472 ? -11.701 12.737 10.005 1.00 84.88 472 PHE A O 1
ATOM 3890 N N . SER A 1 473 ? -10.288 11.377 11.058 1.00 78.00 473 SER A N 1
ATOM 3891 C CA . SER A 1 473 ? -9.542 12.444 11.749 1.00 78.00 473 SER A CA 1
ATOM 3892 C C . SER A 1 473 ? -8.640 13.306 10.844 1.00 78.00 473 SER A C 1
ATOM 3894 O O . SER A 1 473 ? -7.824 14.069 11.358 1.00 78.00 473 SER A O 1
ATOM 3896 N N . ARG A 1 474 ? -8.737 13.179 9.512 1.00 81.88 474 ARG A N 1
ATOM 3897 C CA . ARG A 1 474 ? -7.973 13.990 8.544 1.00 81.88 474 ARG A CA 1
ATOM 3898 C C . ARG A 1 474 ? -8.778 15.215 8.089 1.00 81.88 474 ARG A C 1
ATOM 3900 O O . ARG A 1 474 ? -10.003 15.202 8.183 1.00 81.88 474 ARG A O 1
ATOM 3907 N N . PRO A 1 475 ? -8.124 16.273 7.574 1.00 88.12 475 PRO A N 1
ATOM 3908 C CA . PRO A 1 475 ? -8.830 17.442 7.061 1.00 88.12 475 PRO A CA 1
ATOM 3909 C C . PRO A 1 475 ? -9.844 17.067 5.970 1.00 88.12 475 PRO A C 1
ATOM 3911 O O . PRO A 1 475 ? -9.483 16.492 4.944 1.00 88.12 475 PRO A O 1
ATOM 3914 N N . LEU A 1 476 ? -11.112 17.442 6.162 1.00 89.25 476 LEU A N 1
ATOM 3915 C CA . LEU A 1 476 ? -12.195 17.114 5.229 1.00 89.25 476 LEU A CA 1
ATOM 3916 C C . LEU A 1 476 ? -11.914 17.531 3.765 1.00 89.25 476 LEU A C 1
ATOM 3918 O O . LEU A 1 476 ? -12.193 16.726 2.877 1.00 89.25 476 LEU A O 1
ATOM 3922 N N . PRO A 1 477 ? -11.307 18.703 3.466 1.00 91.44 477 PRO A N 1
ATOM 3923 C CA . PRO A 1 477 ? -10.974 19.066 2.085 1.00 91.44 477 PRO A CA 1
ATOM 3924 C C . PRO A 1 477 ? -10.015 18.082 1.395 1.00 91.44 477 PRO A C 1
ATOM 3926 O O . PRO A 1 477 ? -10.190 17.783 0.214 1.00 91.44 477 PRO A O 1
ATOM 3929 N N . GLU A 1 478 ? -9.035 17.546 2.132 1.00 91.56 478 GLU A N 1
ATOM 3930 C CA . GLU A 1 478 ? -8.087 16.541 1.629 1.00 91.56 478 GLU A CA 1
ATOM 3931 C C . GLU A 1 478 ? -8.817 15.229 1.316 1.00 91.56 478 GLU A C 1
ATOM 3933 O O . GLU A 1 478 ? -8.659 14.658 0.236 1.00 91.56 478 GLU A O 1
ATOM 3938 N N . LEU A 1 479 ? -9.686 14.782 2.228 1.00 94.75 479 LEU A N 1
A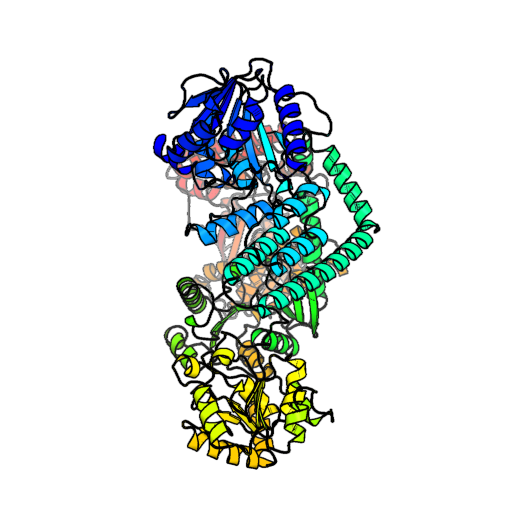TOM 3939 C CA . LEU A 1 479 ? -10.492 13.573 2.052 1.00 94.75 479 LEU A CA 1
ATOM 3940 C C . LEU A 1 479 ? -11.440 13.685 0.853 1.00 94.75 479 LEU A C 1
ATOM 3942 O O . LEU A 1 479 ? -11.543 12.749 0.064 1.00 94.75 479 LEU A O 1
ATOM 3946 N N . GLN A 1 480 ? -12.084 14.840 0.670 1.00 94.88 480 GLN A N 1
ATOM 3947 C CA . GLN A 1 480 ? -12.954 15.118 -0.477 1.00 94.88 480 GLN A CA 1
ATOM 3948 C C . GLN A 1 480 ? -12.181 15.153 -1.802 1.00 94.88 480 GLN A C 1
ATOM 3950 O O . GLN A 1 480 ? -12.687 14.718 -2.841 1.00 94.88 480 GLN A O 1
ATOM 3955 N N . GLU A 1 481 ? -10.957 15.684 -1.810 1.00 94.62 481 GLU A N 1
ATOM 3956 C CA . GLU A 1 481 ? -10.091 15.627 -2.988 1.00 94.62 481 GLU A CA 1
ATOM 3957 C C . GLU A 1 481 ? -9.708 14.181 -3.323 1.00 94.62 481 GLU A C 1
ATOM 3959 O O . GLU A 1 481 ? -9.867 13.748 -4.468 1.00 94.62 481 GLU A O 1
ATOM 3964 N N . ASN A 1 482 ? -9.271 13.418 -2.322 1.00 96.56 482 ASN A N 1
ATOM 3965 C CA . ASN A 1 482 ? -8.884 12.022 -2.488 1.00 96.56 482 ASN A CA 1
ATOM 3966 C C . ASN A 1 482 ? -10.056 11.155 -2.954 1.00 96.56 482 ASN A C 1
ATOM 3968 O O . ASN A 1 482 ? -9.897 10.372 -3.889 1.00 96.56 482 ASN A O 1
ATOM 3972 N N . HIS A 1 483 ? -11.238 11.339 -2.365 1.00 97.25 483 HIS A N 1
ATOM 3973 C CA . HIS A 1 483 ? -12.469 10.665 -2.768 1.00 97.25 483 HIS A CA 1
ATOM 3974 C C . HIS A 1 483 ? -12.777 10.918 -4.251 1.00 97.25 483 HIS A C 1
ATOM 3976 O O . HIS A 1 483 ? -12.876 9.976 -5.037 1.00 97.25 483 HIS A O 1
ATOM 3982 N N . ARG A 1 484 ? -12.801 12.187 -4.687 1.00 96.06 484 ARG A N 1
ATOM 3983 C CA . ARG A 1 484 ? -13.019 12.540 -6.105 1.00 96.06 484 ARG A CA 1
ATOM 3984 C C . ARG A 1 484 ? -11.948 11.968 -7.030 1.00 96.06 484 ARG A C 1
ATOM 3986 O O . ARG A 1 484 ? -12.260 11.563 -8.151 1.00 96.06 484 ARG A O 1
ATOM 3993 N N . PHE A 1 485 ? -10.692 11.942 -6.587 1.00 96.19 485 PHE A N 1
ATOM 3994 C CA . PHE A 1 485 ? -9.604 11.336 -7.346 1.00 96.19 485 PHE A CA 1
ATOM 3995 C C . PHE A 1 485 ? -9.842 9.837 -7.552 1.00 96.19 485 PHE A C 1
ATOM 3997 O O . PHE A 1 485 ? -9.767 9.363 -8.687 1.00 96.19 485 PHE A O 1
ATOM 4004 N N . PHE A 1 486 ? -10.154 9.096 -6.490 1.00 97.62 486 PHE A N 1
ATOM 4005 C CA . PHE A 1 486 ? -10.353 7.656 -6.587 1.00 97.62 486 PHE A CA 1
ATOM 4006 C C . PHE A 1 486 ? -11.607 7.284 -7.367 1.00 97.62 486 PHE A C 1
ATOM 4008 O O . PHE A 1 486 ? -11.534 6.372 -8.185 1.00 97.62 486 PHE A O 1
ATOM 4015 N N . LEU A 1 487 ? -12.708 8.029 -7.232 1.00 96.06 487 LEU A N 1
ATOM 4016 C CA . LEU A 1 487 ? -13.885 7.803 -8.072 1.00 96.06 487 LEU A CA 1
ATOM 4017 C C . LEU A 1 487 ? -13.541 7.858 -9.567 1.00 96.06 487 LEU A C 1
ATOM 4019 O O . LEU A 1 487 ? -14.035 7.037 -10.330 1.00 96.06 487 LEU A O 1
ATOM 4023 N N . ARG A 1 488 ? -12.643 8.759 -9.984 1.00 93.19 488 ARG A N 1
ATOM 4024 C CA . ARG A 1 488 ? -12.229 8.898 -11.391 1.00 93.19 488 ARG A CA 1
ATOM 4025 C C . ARG A 1 488 ? -11.186 7.878 -11.851 1.00 93.19 488 ARG A C 1
ATOM 4027 O O . ARG A 1 488 ? -11.163 7.555 -13.032 1.00 93.19 488 ARG A O 1
ATOM 4034 N N . ASN A 1 489 ? -10.299 7.430 -10.961 1.00 91.62 489 ASN A N 1
ATOM 4035 C CA . ASN A 1 489 ? -9.073 6.718 -11.352 1.00 91.62 489 ASN A CA 1
ATOM 4036 C C . ASN A 1 489 ? -8.983 5.270 -10.848 1.00 91.62 489 ASN A C 1
ATOM 4038 O O . ASN A 1 489 ? -8.159 4.513 -11.358 1.00 91.62 489 ASN A O 1
ATOM 4042 N N . ALA A 1 490 ? -9.782 4.875 -9.853 1.00 94.94 490 ALA A N 1
ATOM 4043 C CA . ALA A 1 490 ? -9.762 3.512 -9.334 1.00 94.94 490 ALA A CA 1
ATOM 4044 C C . ALA A 1 490 ? -10.394 2.535 -10.332 1.00 94.94 490 ALA A C 1
ATOM 4046 O O . ALA A 1 490 ? -11.479 2.800 -10.857 1.00 94.94 490 ALA A O 1
ATOM 4047 N N . GLN A 1 491 ? -9.758 1.385 -10.553 1.00 94.06 491 GLN A N 1
ATOM 4048 C CA . GLN A 1 491 ? -10.301 0.335 -11.420 1.00 94.06 491 GLN A CA 1
ATOM 4049 C C . GLN A 1 491 ? -11.547 -0.301 -10.798 1.00 94.06 491 GLN A C 1
ATOM 4051 O O . GLN A 1 491 ? -12.491 -0.617 -11.514 1.00 94.06 491 GLN A O 1
ATOM 4056 N N . LEU A 1 492 ? -11.593 -0.409 -9.469 1.00 95.56 492 LEU A N 1
ATOM 4057 C CA . LEU A 1 492 ? -12.763 -0.879 -8.735 1.00 95.56 492 LEU A CA 1
ATOM 4058 C C . LEU A 1 492 ? -13.103 0.087 -7.600 1.00 95.56 492 LEU A C 1
ATOM 4060 O O . LEU A 1 492 ? -12.237 0.433 -6.801 1.00 95.56 492 LEU A O 1
ATOM 4064 N N . VAL A 1 493 ? -14.370 0.487 -7.514 1.00 98.12 493 VAL A N 1
ATOM 4065 C CA . VAL A 1 493 ? -14.917 1.230 -6.372 1.00 98.12 493 VAL A CA 1
ATOM 4066 C C . VAL A 1 493 ? -15.896 0.328 -5.646 1.00 98.12 493 VAL A C 1
ATOM 4068 O O . VAL A 1 493 ? -16.787 -0.259 -6.264 1.00 98.12 493 VAL A O 1
ATOM 4071 N N . ILE A 1 494 ? -15.722 0.211 -4.337 1.00 97.62 494 ILE A N 1
ATOM 4072 C CA . ILE A 1 494 ? -16.633 -0.522 -3.467 1.00 97.62 494 ILE A CA 1
ATOM 4073 C C . ILE A 1 494 ? -17.137 0.397 -2.357 1.00 97.62 494 ILE A C 1
ATOM 4075 O O . ILE A 1 494 ? -16.438 1.320 -1.944 1.00 97.62 494 ILE A O 1
ATOM 4079 N N . ALA A 1 495 ? -18.352 0.138 -1.893 1.00 96.88 495 ALA A N 1
ATOM 4080 C CA . ALA A 1 495 ? -18.987 0.843 -0.791 1.00 96.88 495 ALA A CA 1
ATOM 4081 C C . ALA A 1 495 ? -19.519 -0.166 0.232 1.00 96.88 495 ALA A C 1
ATOM 4083 O O . ALA A 1 495 ? -19.985 -1.249 -0.133 1.00 96.88 495 ALA A O 1
ATOM 4084 N N . THR A 1 496 ? -19.448 0.175 1.515 1.00 94.81 496 THR A N 1
ATOM 4085 C CA . THR A 1 496 ? -19.833 -0.724 2.618 1.00 94.81 496 THR A CA 1
ATOM 4086 C C . THR A 1 496 ? -21.324 -0.691 2.957 1.00 94.81 496 THR A C 1
ATOM 4088 O O . THR A 1 496 ? -21.799 -1.623 3.605 1.00 94.81 496 THR A O 1
ATOM 4091 N N . ALA A 1 497 ? -22.061 0.331 2.513 1.00 94.00 497 ALA A N 1
ATOM 4092 C CA . ALA A 1 497 ? -23.485 0.535 2.792 1.00 94.00 497 ALA A CA 1
ATOM 4093 C C . ALA A 1 497 ? -24.241 1.072 1.564 1.00 94.00 497 ALA A C 1
ATOM 4095 O O . ALA A 1 497 ? -23.635 1.672 0.671 1.00 94.00 497 ALA A O 1
ATOM 4096 N N . ASP A 1 498 ? -25.564 0.875 1.518 1.00 93.62 498 ASP A N 1
ATOM 4097 C CA . ASP A 1 498 ? -26.406 1.305 0.394 1.00 93.62 498 ASP A CA 1
ATOM 4098 C C . ASP A 1 498 ? -26.364 2.821 0.193 1.00 93.62 498 ASP A C 1
ATOM 4100 O O . ASP A 1 498 ? -26.252 3.275 -0.940 1.00 93.62 498 ASP A O 1
ATOM 4104 N N . SER A 1 499 ? -26.401 3.603 1.273 1.00 91.94 499 SER A N 1
ATOM 4105 C CA . SER A 1 499 ? -26.311 5.069 1.211 1.00 91.94 499 SER A CA 1
ATOM 4106 C C . SER A 1 499 ? -24.997 5.533 0.581 1.00 91.94 499 SER A C 1
ATOM 4108 O O . SER A 1 499 ? -25.009 6.365 -0.322 1.00 91.94 499 SER A O 1
ATOM 4110 N N . LEU A 1 500 ? -23.867 4.952 0.991 1.00 94.50 500 LEU A N 1
ATOM 4111 C CA . LEU A 1 500 ? -22.553 5.259 0.417 1.00 94.50 500 LEU A CA 1
ATOM 4112 C C . LEU A 1 500 ? -22.483 4.857 -1.062 1.00 94.50 500 LEU A C 1
ATOM 4114 O O . LEU A 1 500 ? -21.907 5.571 -1.882 1.00 94.50 500 LEU A O 1
ATOM 4118 N N . LEU A 1 501 ? -23.092 3.723 -1.423 1.00 95.81 501 LEU A N 1
ATOM 4119 C CA . LEU A 1 501 ? -23.160 3.275 -2.809 1.00 95.81 501 LEU A CA 1
ATOM 4120 C C . LEU A 1 501 ? -24.021 4.208 -3.669 1.00 95.81 501 LEU A C 1
ATOM 4122 O O . LEU A 1 501 ? -23.643 4.523 -4.795 1.00 95.81 501 LEU A O 1
ATOM 4126 N N . GLU A 1 502 ? -25.169 4.646 -3.156 1.00 94.75 502 GLU A N 1
ATOM 4127 C CA . GLU A 1 502 ? -26.062 5.605 -3.809 1.00 94.75 502 GLU A CA 1
ATOM 4128 C C . GLU A 1 502 ? -25.341 6.923 -4.102 1.00 94.75 502 GLU A C 1
ATOM 4130 O O . GLU A 1 502 ? -25.418 7.404 -5.231 1.00 94.75 502 GLU A O 1
ATOM 4135 N N . GLN A 1 503 ? -24.563 7.441 -3.144 1.00 93.81 503 GLN A N 1
ATOM 4136 C CA . GLN A 1 503 ? -23.778 8.669 -3.320 1.00 93.81 503 GLN A CA 1
ATOM 4137 C C . GLN A 1 503 ? -22.776 8.579 -4.481 1.00 93.81 503 GLN A C 1
ATOM 4139 O O . GLN A 1 503 ? -22.574 9.549 -5.211 1.00 93.81 503 GLN A O 1
ATOM 4144 N N . VAL A 1 504 ? -22.134 7.422 -4.670 1.00 95.81 504 VAL A N 1
ATOM 4145 C CA . VAL A 1 504 ? -21.093 7.269 -5.701 1.00 95.81 504 VAL A CA 1
ATOM 4146 C C . VAL A 1 504 ? -21.629 6.755 -7.035 1.00 95.81 504 VAL A C 1
ATOM 4148 O O . VAL A 1 504 ? -20.960 6.930 -8.053 1.00 95.81 504 VAL A O 1
ATOM 4151 N N . ARG A 1 505 ? -22.821 6.141 -7.064 1.00 94.12 505 ARG A N 1
ATOM 4152 C CA . ARG A 1 505 ? -23.396 5.472 -8.246 1.00 94.12 505 ARG A CA 1
ATOM 4153 C C . ARG A 1 505 ? -23.625 6.391 -9.436 1.00 94.12 505 ARG A C 1
ATOM 4155 O O . ARG A 1 505 ? -23.513 5.929 -10.568 1.00 94.12 505 ARG A O 1
ATOM 4162 N N . GLU A 1 506 ? -23.905 7.670 -9.197 1.00 88.94 506 GLU A N 1
ATOM 4163 C CA . GLU A 1 506 ? -24.048 8.656 -10.275 1.00 88.94 506 GLU A CA 1
ATOM 4164 C C . GLU A 1 506 ? -22.751 8.817 -11.083 1.00 88.94 506 GLU A C 1
ATOM 4166 O O . GLU A 1 506 ? -22.786 9.009 -12.296 1.00 88.94 506 GLU A O 1
ATOM 4171 N N . ILE A 1 507 ? -21.597 8.699 -10.419 1.00 91.88 507 ILE A N 1
ATOM 4172 C CA . ILE A 1 507 ? -20.268 8.836 -11.031 1.00 91.88 507 ILE A CA 1
ATOM 4173 C C . ILE A 1 507 ? -19.709 7.461 -11.427 1.00 91.88 507 ILE A C 1
ATOM 4175 O O . ILE A 1 507 ? -19.017 7.330 -12.437 1.00 91.88 507 ILE A O 1
ATOM 4179 N N . ARG A 1 508 ? -19.990 6.435 -10.620 1.00 94.69 508 ARG A N 1
ATOM 4180 C CA . ARG A 1 508 ? -19.488 5.064 -10.744 1.00 94.69 508 ARG A CA 1
ATOM 4181 C C . ARG A 1 508 ? -20.640 4.065 -10.749 1.00 94.69 508 ARG A C 1
ATOM 4183 O O . ARG A 1 508 ? -20.874 3.393 -9.744 1.00 94.69 508 ARG A O 1
ATOM 4190 N N . PRO A 1 509 ? -21.353 3.923 -11.881 1.00 93.00 509 PRO A N 1
ATOM 4191 C CA . PRO A 1 509 ? -22.449 2.960 -12.001 1.00 93.00 509 PRO A CA 1
ATOM 4192 C C . PRO A 1 509 ? -21.981 1.502 -11.853 1.00 93.00 509 PRO A C 1
ATOM 4194 O O . PRO A 1 509 ? -22.781 0.615 -11.570 1.00 93.00 509 PRO A O 1
ATOM 4197 N N . ASP A 1 510 ? -20.683 1.252 -12.025 1.00 92.75 510 ASP A N 1
ATOM 4198 C CA . ASP A 1 510 ? -20.014 -0.034 -11.838 1.00 92.75 510 ASP A CA 1
ATOM 4199 C C . ASP A 1 510 ? -19.582 -0.314 -10.384 1.00 92.75 510 ASP A C 1
ATOM 4201 O O . ASP A 1 510 ? -19.085 -1.414 -10.114 1.00 92.75 510 ASP A O 1
ATOM 4205 N N . ALA A 1 511 ? -19.766 0.645 -9.463 1.00 96.38 511 ALA A N 1
ATOM 4206 C CA . ALA A 1 511 ? -19.426 0.489 -8.052 1.00 96.38 511 ALA A CA 1
ATOM 4207 C C . ALA A 1 511 ? -20.213 -0.657 -7.395 1.00 96.38 511 ALA A C 1
ATOM 4209 O O . ALA A 1 511 ? -21.388 -0.894 -7.698 1.00 96.38 511 ALA A O 1
ATOM 4210 N N . LEU A 1 512 ? -19.560 -1.368 -6.473 1.00 96.19 512 LEU A N 1
ATOM 4211 C CA . LEU A 1 512 ? -20.127 -2.547 -5.818 1.00 96.19 512 LEU A CA 1
ATOM 4212 C C . LEU A 1 512 ? -20.463 -2.315 -4.351 1.00 96.19 512 LEU A C 1
ATOM 4214 O O . LEU A 1 512 ? -19.657 -1.776 -3.597 1.00 96.19 512 LEU A O 1
ATOM 4218 N N . LEU A 1 513 ? -21.619 -2.833 -3.930 1.00 96.00 513 LEU A N 1
ATOM 4219 C CA . LEU A 1 513 ? -21.922 -2.998 -2.514 1.00 96.00 513 LEU A CA 1
ATOM 4220 C C . LEU A 1 513 ? -21.116 -4.180 -1.969 1.00 96.00 513 LEU A C 1
ATOM 4222 O O . LEU A 1 513 ? -21.353 -5.325 -2.357 1.00 96.00 513 LEU A O 1
ATOM 4226 N N . VAL A 1 514 ? -20.192 -3.912 -1.052 1.00 96.44 514 VAL A N 1
ATOM 4227 C CA . VAL A 1 514 ? -19.406 -4.932 -0.349 1.00 96.44 514 VAL A CA 1
ATOM 4228 C C . VAL A 1 514 ? -19.476 -4.648 1.155 1.00 96.44 514 VAL A C 1
ATOM 4230 O O . VAL A 1 514 ? -18.560 -4.025 1.705 1.00 96.44 514 VAL A O 1
ATOM 4233 N N . PRO A 1 515 ? -20.543 -5.103 1.843 1.00 94.75 515 PRO A N 1
ATOM 4234 C CA . PRO A 1 515 ? -20.738 -4.842 3.266 1.00 94.75 515 PRO A CA 1
ATOM 4235 C C . PRO A 1 515 ? -19.648 -5.468 4.134 1.00 94.75 515 PRO A C 1
ATOM 4237 O O . PRO A 1 515 ? -18.797 -6.234 3.664 1.00 94.75 515 PRO A O 1
ATOM 4240 N N . ASN A 1 516 ? -19.673 -5.179 5.432 1.00 95.38 516 ASN A N 1
ATOM 4241 C CA . ASN A 1 516 ? -18.818 -5.896 6.375 1.00 95.38 516 ASN A CA 1
ATOM 4242 C C . ASN A 1 516 ? -19.209 -7.380 6.472 1.00 95.38 516 ASN A C 1
ATOM 4244 O O . ASN A 1 516 ? -20.254 -7.814 5.970 1.00 95.38 516 ASN A O 1
ATOM 4248 N N . GLY A 1 517 ? -18.318 -8.175 7.057 1.00 95.00 517 GLY A N 1
ATOM 4249 C CA . GLY A 1 517 ? -18.529 -9.604 7.238 1.00 95.00 517 GLY A CA 1
ATOM 4250 C C . GLY A 1 517 ? -18.038 -10.119 8.583 1.00 95.00 517 GLY A C 1
ATOM 4251 O O . GLY A 1 517 ? -17.709 -9.338 9.475 1.00 95.00 517 GLY A O 1
ATOM 4252 N N . VAL A 1 518 ? -17.997 -11.444 8.711 1.00 95.88 518 VAL A N 1
ATOM 4253 C CA . VAL A 1 518 ? -17.585 -12.160 9.927 1.00 95.88 518 VAL A CA 1
ATOM 4254 C C . VAL A 1 518 ? -16.513 -13.213 9.642 1.00 95.88 518 VAL A C 1
ATOM 4256 O O . VAL A 1 518 ? -16.522 -13.860 8.592 1.00 95.88 518 VAL A O 1
ATOM 4259 N N . ASP A 1 519 ? -15.590 -13.418 10.589 1.00 95.00 519 ASP A N 1
ATOM 4260 C CA . ASP A 1 519 ? -14.818 -14.666 10.665 1.00 95.00 519 ASP A CA 1
ATOM 4261 C C . ASP A 1 519 ? -15.660 -15.699 11.426 1.00 95.00 519 ASP A C 1
ATOM 4263 O O . ASP A 1 519 ? -15.621 -15.795 12.653 1.00 95.00 519 ASP A O 1
ATOM 4267 N N . TYR A 1 520 ? -16.494 -16.427 10.682 1.00 95.06 520 TYR A N 1
ATOM 4268 C CA . TYR A 1 520 ? -17.444 -17.389 11.246 1.00 95.06 520 TYR A CA 1
ATOM 4269 C C . TYR A 1 520 ? -16.749 -18.448 12.116 1.00 95.06 520 TYR A C 1
ATOM 4271 O O . TYR A 1 520 ? -17.237 -18.794 13.191 1.00 95.06 520 TYR A O 1
ATOM 4279 N N . GLY A 1 521 ? -15.572 -18.920 11.688 1.00 92.31 521 GLY A N 1
ATOM 4280 C CA . GLY A 1 521 ? -14.797 -19.917 12.422 1.00 92.31 521 GLY A CA 1
ATOM 4281 C C . GLY A 1 521 ? -14.287 -19.404 13.768 1.00 92.31 521 GLY A C 1
ATOM 4282 O O . GLY A 1 521 ? -14.257 -20.170 14.726 1.00 92.31 521 GLY A O 1
ATOM 4283 N N . HIS A 1 522 ? -13.929 -18.118 13.869 1.00 93.06 522 HIS A N 1
ATOM 4284 C CA . HIS A 1 522 ? -13.520 -17.485 15.131 1.00 93.06 522 HIS A CA 1
ATOM 4285 C C . HIS A 1 522 ? -14.639 -17.501 16.178 1.00 93.06 522 HIS A C 1
ATOM 4287 O O . HIS A 1 522 ? -14.428 -17.930 17.312 1.00 93.06 522 HIS A O 1
ATOM 4293 N N . PHE A 1 523 ? -15.849 -17.096 15.789 1.00 94.19 523 PHE A N 1
ATOM 4294 C CA . PHE A 1 523 ? -16.977 -16.974 16.717 1.00 94.19 523 PHE A CA 1
ATOM 4295 C C . PHE A 1 523 ? -17.722 -18.287 16.973 1.00 94.19 523 PHE A C 1
ATOM 4297 O O . PHE A 1 523 ? -18.315 -18.434 18.034 1.00 94.19 523 PHE A O 1
ATOM 4304 N N . GLN A 1 524 ? -17.609 -19.294 16.105 1.00 91.81 524 GLN A N 1
ATOM 4305 C CA . GLN A 1 524 ? -18.110 -20.645 16.401 1.00 91.81 524 GLN A CA 1
ATOM 4306 C C . GLN A 1 524 ? -17.331 -21.355 17.524 1.00 91.81 524 GLN A C 1
ATOM 4308 O O . GLN A 1 524 ? -17.832 -22.298 18.142 1.00 91.81 524 GLN A O 1
ATOM 4313 N N . GLN A 1 525 ? -16.123 -20.887 17.862 1.00 86.25 525 GLN A N 1
ATOM 4314 C CA . GLN A 1 525 ? -15.338 -21.454 18.968 1.00 86.25 525 GLN A CA 1
ATOM 4315 C C . GLN A 1 525 ? -16.051 -21.355 20.320 1.00 86.25 525 GLN A C 1
ATOM 4317 O O . GLN A 1 525 ? -15.737 -22.142 21.218 1.00 86.25 525 GLN A O 1
ATOM 4322 N N . VAL A 1 526 ? -17.042 -20.460 20.462 1.00 85.00 526 VAL A N 1
ATOM 4323 C CA . VAL A 1 526 ? -17.858 -20.341 21.680 1.00 85.00 526 VAL A CA 1
ATOM 4324 C C . VAL A 1 526 ? -18.497 -21.662 22.094 1.00 85.00 526 VAL A C 1
ATOM 4326 O O . VAL A 1 526 ? -18.715 -21.851 23.286 1.00 85.00 526 VAL A O 1
ATOM 4329 N N . TRP A 1 527 ? -18.749 -22.584 21.159 1.00 82.12 527 TRP A N 1
ATOM 4330 C CA . TRP A 1 527 ? -19.370 -23.885 21.422 1.00 82.12 527 TRP A CA 1
ATOM 4331 C C . TRP A 1 527 ? -18.369 -25.042 21.536 1.00 82.12 527 TRP A C 1
ATOM 4333 O O . TRP A 1 527 ? -18.706 -26.088 22.085 1.00 82.12 527 TRP A O 1
ATOM 4343 N N . GLN A 1 528 ? -17.131 -24.861 21.069 1.00 74.56 528 GLN A N 1
ATOM 4344 C CA . GLN A 1 528 ? -16.136 -25.937 20.972 1.00 74.56 528 GLN A CA 1
ATOM 4345 C C . GLN A 1 528 ? -15.372 -26.187 22.279 1.00 74.56 528 GLN A C 1
ATOM 4347 O O . GLN A 1 528 ? -14.942 -27.311 22.533 1.00 74.56 528 GLN A O 1
ATOM 4352 N N . LYS A 1 529 ? -15.193 -25.158 23.117 1.00 69.12 529 LYS A N 1
ATOM 4353 C CA . LYS A 1 529 ? -14.438 -25.254 24.376 1.00 69.12 529 LYS A CA 1
ATOM 4354 C C . LYS A 1 529 ? -15.321 -24.916 25.572 1.00 69.12 529 LYS A C 1
ATOM 4356 O O . LYS A 1 529 ? -15.939 -23.855 25.615 1.00 69.12 529 LYS A O 1
ATOM 4361 N N . GLN A 1 530 ? -15.371 -25.805 26.565 1.00 75.31 530 GLN A N 1
ATOM 4362 C CA . GLN A 1 530 ? -15.940 -25.476 27.873 1.00 75.31 530 GLN A CA 1
ATOM 4363 C C . GLN A 1 530 ? -14.871 -24.773 28.716 1.00 75.31 530 GLN A C 1
ATOM 4365 O O . GLN A 1 530 ? -14.050 -25.419 29.359 1.00 75.31 530 GLN A O 1
ATOM 4370 N N . GLU A 1 531 ? -14.872 -23.442 28.685 1.00 81.88 531 GLU A N 1
ATOM 4371 C CA . GLU A 1 531 ? -13.995 -22.596 29.504 1.00 81.88 531 GLU A CA 1
ATOM 4372 C C . GLU A 1 531 ? -14.831 -21.824 30.540 1.00 81.88 531 GLU A C 1
ATOM 4374 O O . GLU A 1 531 ? -15.942 -21.403 30.204 1.00 81.88 531 GLU A O 1
ATOM 4379 N N . PRO A 1 532 ? -14.344 -21.632 31.785 1.00 89.50 532 PRO A N 1
ATOM 4380 C CA . PRO A 1 532 ? -15.038 -20.840 32.807 1.00 89.50 532 PRO A CA 1
ATOM 4381 C C . PRO A 1 532 ? -15.178 -19.362 32.391 1.00 89.50 532 PRO A C 1
ATOM 4383 O O . PRO A 1 532 ? -14.423 -18.902 31.529 1.00 89.50 532 PRO A O 1
ATOM 4386 N N . PRO A 1 533 ? -16.123 -18.597 32.978 1.00 92.38 533 PRO A N 1
ATOM 4387 C CA . PRO A 1 533 ? -16.292 -17.195 32.617 1.00 92.38 533 PRO A CA 1
ATOM 4388 C C . PRO A 1 533 ? -15.038 -16.386 32.973 1.00 92.38 533 PRO A C 1
ATOM 4390 O O . PRO A 1 533 ? -14.437 -16.640 34.025 1.00 92.38 533 PRO A O 1
ATOM 4393 N N . PRO A 1 534 ? -14.645 -15.400 32.141 1.00 95.00 534 PRO A N 1
ATOM 4394 C CA . PRO A 1 534 ? -13.583 -14.458 32.485 1.00 95.00 534 PRO A CA 1
ATOM 4395 C C . PRO A 1 534 ? -13.810 -13.820 33.861 1.00 95.00 534 PRO A C 1
ATOM 4397 O O . PRO A 1 534 ? -14.952 -13.597 34.262 1.00 95.00 534 PRO A O 1
ATOM 4400 N N . HIS A 1 535 ? -12.729 -13.520 34.588 1.00 95.06 535 HIS A N 1
ATOM 4401 C CA . HIS A 1 535 ? -12.800 -13.082 35.990 1.00 95.06 535 HIS A CA 1
ATOM 4402 C C . HIS A 1 535 ? -13.699 -11.856 36.203 1.00 95.06 535 HIS A C 1
ATOM 4404 O O . HIS A 1 535 ? -14.455 -11.805 37.168 1.00 95.06 535 HIS A O 1
ATOM 4410 N N . ASP A 1 536 ? -13.648 -10.900 35.281 1.00 95.75 536 ASP A N 1
ATOM 4411 C CA . ASP A 1 536 ? -14.443 -9.676 35.313 1.00 95.75 536 ASP A CA 1
ATOM 4412 C C . ASP A 1 536 ? -15.891 -9.865 34.838 1.00 95.75 536 ASP A C 1
ATOM 4414 O O . ASP A 1 536 ? -16.731 -9.035 35.159 1.00 95.75 536 ASP A O 1
ATOM 4418 N N . LEU A 1 537 ? -16.207 -10.958 34.131 1.00 96.75 537 LEU A N 1
ATOM 4419 C CA . LEU A 1 537 ? -17.576 -11.335 33.753 1.00 96.75 537 LEU A CA 1
ATOM 4420 C C . LEU A 1 537 ? -18.244 -12.257 34.791 1.00 96.75 537 LEU A C 1
ATOM 4422 O O . LEU A 1 537 ? -19.471 -12.294 34.908 1.00 96.75 537 LEU A O 1
ATOM 4426 N N . ALA A 1 538 ? -17.441 -13.007 35.552 1.00 96.38 538 ALA A N 1
ATOM 4427 C CA . ALA A 1 538 ? -17.895 -14.033 36.485 1.00 96.38 538 ALA A CA 1
ATOM 4428 C C . ALA A 1 538 ? -18.961 -13.562 37.498 1.00 96.38 538 ALA A C 1
ATOM 4430 O O . ALA A 1 538 ? -19.909 -14.324 37.707 1.00 96.38 538 ALA A O 1
ATOM 4431 N N . PRO A 1 539 ? -18.900 -12.346 38.089 1.00 96.06 539 PRO A N 1
ATOM 4432 C CA . PRO A 1 539 ? -19.935 -11.881 39.017 1.00 96.06 539 PRO A CA 1
ATOM 4433 C C . PRO A 1 539 ? -21.335 -11.823 38.387 1.00 96.06 539 PRO A C 1
ATOM 4435 O O . PRO A 1 539 ? -22.318 -12.232 39.006 1.00 96.06 539 PRO A O 1
ATOM 4438 N N . MET A 1 540 ? -21.434 -11.388 37.127 1.00 96.50 540 MET A N 1
ATOM 4439 C CA . MET A 1 540 ? -22.711 -11.303 36.413 1.00 96.50 540 MET A CA 1
ATOM 4440 C C . MET A 1 540 ? -23.253 -12.694 36.092 1.00 96.50 540 MET A C 1
ATOM 4442 O O . MET A 1 540 ? -24.441 -12.942 36.290 1.00 96.50 540 MET A O 1
ATOM 4446 N N . VAL A 1 541 ? -22.389 -13.634 35.702 1.00 95.12 541 VAL A N 1
ATOM 4447 C CA . VAL A 1 541 ? -22.783 -15.037 35.477 1.00 95.12 541 VAL A CA 1
ATOM 4448 C C . VAL A 1 541 ? -23.276 -15.684 36.778 1.00 95.12 541 VAL A C 1
ATOM 4450 O O . VAL A 1 541 ? -24.293 -16.375 36.791 1.00 95.12 541 VAL A O 1
ATOM 4453 N N . GLN A 1 542 ? -22.607 -15.416 37.903 1.00 95.44 542 GLN A N 1
ATOM 4454 C CA . GLN A 1 542 ? -22.992 -15.935 39.221 1.00 95.44 542 GLN A CA 1
ATOM 4455 C C . GLN A 1 542 ? -24.334 -15.387 39.719 1.00 95.44 542 GLN A C 1
ATOM 4457 O O . GLN A 1 542 ? -25.035 -16.085 40.452 1.00 95.44 542 GLN A O 1
ATOM 4462 N N . SER A 1 543 ? -24.725 -14.179 39.298 1.00 94.62 543 SER A N 1
ATOM 4463 C CA . SER A 1 543 ? -26.023 -13.588 39.653 1.00 94.62 543 SER A CA 1
ATOM 4464 C C . SER A 1 543 ? -27.228 -14.359 39.092 1.00 94.62 543 SER A C 1
ATOM 4466 O O . SER A 1 543 ? -28.346 -14.153 39.562 1.00 94.62 543 SER A O 1
ATOM 4468 N N . LYS A 1 544 ? -27.010 -15.235 38.094 1.00 93.38 544 LYS A N 1
ATOM 4469 C CA . LYS A 1 544 ? -28.032 -16.003 37.352 1.00 93.38 544 LYS A CA 1
ATOM 4470 C C . LYS A 1 544 ? -29.090 -15.160 36.630 1.00 93.38 544 LYS A C 1
ATOM 4472 O O . LYS A 1 544 ? -30.057 -15.716 36.115 1.00 93.38 544 LYS A O 1
ATOM 4477 N N . ARG A 1 545 ? -28.921 -13.838 36.588 1.00 96.81 545 ARG A N 1
ATOM 4478 C CA . ARG A 1 545 ? -29.719 -12.946 35.745 1.00 96.81 545 ARG A CA 1
ATOM 4479 C C . ARG A 1 545 ? -29.255 -13.070 34.293 1.00 96.81 545 ARG A C 1
ATOM 4481 O O . ARG A 1 545 ? -28.043 -13.196 34.091 1.00 96.81 545 ARG A O 1
ATOM 4488 N N . PRO A 1 546 ? -30.165 -12.994 33.305 1.00 97.69 546 PRO A N 1
ATOM 4489 C CA . PRO A 1 546 ? -29.777 -13.004 31.903 1.00 97.69 546 PRO A CA 1
ATOM 4490 C C . PRO A 1 546 ? -28.784 -11.886 31.582 1.00 97.69 546 PRO A C 1
ATOM 4492 O O . PRO A 1 546 ? -28.891 -10.784 32.127 1.00 97.69 546 PRO A O 1
ATOM 4495 N N . ILE A 1 547 ? -27.833 -12.158 30.693 1.00 98.38 547 ILE A N 1
ATOM 4496 C CA . ILE A 1 547 ? -26.823 -11.200 30.247 1.00 98.38 547 ILE A CA 1
ATOM 4497 C C . ILE A 1 547 ? -27.145 -10.739 28.826 1.00 98.38 547 ILE A C 1
ATOM 4499 O O . ILE A 1 547 ? -27.059 -11.514 27.873 1.00 98.38 547 ILE A O 1
ATOM 4503 N N . VAL A 1 548 ? -27.454 -9.450 28.678 1.00 98.50 548 VAL A N 1
ATOM 4504 C CA . VAL A 1 548 ? -27.586 -8.779 27.381 1.00 98.50 548 VAL A CA 1
ATOM 4505 C C . VAL A 1 548 ? -26.321 -7.977 27.118 1.00 98.50 548 VAL A C 1
ATOM 4507 O O . VAL A 1 548 ? -26.020 -7.005 27.812 1.00 98.50 548 VAL A O 1
ATOM 4510 N N . GLY A 1 549 ? -25.546 -8.410 26.130 1.00 97.94 549 GLY A N 1
ATOM 4511 C CA . GLY A 1 549 ? -24.208 -7.882 25.904 1.00 97.94 549 GLY A CA 1
ATOM 4512 C C . GLY A 1 549 ? -24.065 -6.997 24.670 1.00 97.94 549 GLY A C 1
ATOM 4513 O O . GLY A 1 549 ? -24.704 -7.214 23.642 1.00 97.94 549 GLY A O 1
ATOM 4514 N N . TYR A 1 550 ? -23.159 -6.030 24.749 1.00 97.94 550 TYR A N 1
ATOM 4515 C CA . TYR A 1 550 ? -22.607 -5.305 23.609 1.00 97.94 550 TYR A CA 1
ATOM 4516 C C . TYR A 1 550 ? -21.089 -5.334 23.694 1.00 97.94 550 TYR A C 1
ATOM 4518 O O . TYR A 1 550 ? -20.510 -5.153 24.769 1.00 97.94 550 TYR A O 1
ATOM 4526 N N . TYR A 1 551 ? -20.441 -5.477 22.542 1.00 95.56 551 TYR A N 1
ATOM 4527 C CA . TYR A 1 551 ? -19.036 -5.137 22.426 1.00 95.56 551 TYR A CA 1
ATOM 4528 C C . TYR A 1 551 ? -18.751 -4.261 21.205 1.00 95.56 551 TYR A C 1
ATOM 4530 O O . TYR A 1 551 ? -19.419 -4.348 20.172 1.00 95.56 551 TYR A O 1
ATOM 4538 N N . GLY A 1 552 ? -17.729 -3.420 21.320 1.00 91.81 552 GLY A N 1
ATOM 4539 C CA . GLY A 1 552 ? -17.284 -2.494 20.283 1.00 91.81 552 GLY A CA 1
ATOM 4540 C C . GLY A 1 552 ? -16.910 -1.138 20.869 1.00 91.81 552 GLY A C 1
ATOM 4541 O O . GLY A 1 552 ? -17.059 -0.906 22.063 1.00 91.81 552 GLY A O 1
ATOM 4542 N N . ALA A 1 553 ? -16.431 -0.224 20.026 1.00 90.62 553 ALA A N 1
ATOM 4543 C CA . ALA A 1 553 ? -16.186 1.152 20.448 1.00 90.62 553 ALA A CA 1
ATOM 4544 C C . ALA A 1 553 ? -17.449 1.768 21.073 1.00 90.62 553 ALA A C 1
ATOM 4546 O O . ALA A 1 553 ? -18.542 1.674 20.497 1.00 90.62 553 ALA A O 1
ATOM 4547 N N . LEU A 1 554 ? -17.275 2.367 22.249 1.00 92.19 554 LEU A N 1
ATOM 4548 C CA . LEU A 1 554 ? -18.294 3.124 22.966 1.00 92.19 554 LEU A CA 1
ATOM 4549 C C . LEU A 1 554 ? -18.001 4.599 22.702 1.00 92.19 554 LEU A C 1
ATOM 4551 O O . LEU A 1 554 ? -16.967 5.110 23.129 1.00 92.19 554 LEU A O 1
ATOM 4555 N N . ALA A 1 555 ? -18.859 5.235 21.913 1.00 90.25 555 ALA A N 1
ATOM 4556 C CA . ALA A 1 555 ? -18.683 6.602 21.441 1.00 90.25 555 ALA A CA 1
ATOM 4557 C C . ALA A 1 555 ? -20.042 7.307 21.340 1.00 90.25 555 ALA A C 1
ATOM 4559 O O . ALA A 1 555 ? -21.071 6.695 21.620 1.00 90.25 555 ALA A O 1
ATOM 4560 N N . ARG A 1 556 ? -20.073 8.548 20.847 1.00 89.56 556 ARG A N 1
ATOM 4561 C CA . ARG A 1 556 ? -21.300 9.349 20.671 1.00 89.56 556 ARG A CA 1
ATOM 4562 C C . ARG A 1 556 ? -22.425 8.695 19.855 1.00 89.56 556 ARG A C 1
ATOM 4564 O O . ARG A 1 556 ? -23.564 9.133 19.947 1.00 89.56 556 ARG A O 1
ATOM 4571 N N . TRP A 1 557 ? -22.123 7.698 19.019 1.00 88.81 557 TRP A N 1
ATOM 4572 C CA . TRP A 1 557 ? -23.137 6.956 18.255 1.00 88.81 557 TRP A CA 1
ATOM 4573 C C . TRP A 1 557 ? -23.819 5.854 19.073 1.00 88.81 557 TRP A C 1
ATOM 4575 O O . TRP A 1 557 ? -24.817 5.302 18.620 1.00 88.81 557 TRP A O 1
ATOM 4585 N N . PHE A 1 558 ? -23.293 5.501 20.247 1.00 93.50 558 PHE A N 1
ATOM 4586 C CA . PHE A 1 558 ? -23.933 4.570 21.168 1.00 93.50 558 PHE A CA 1
ATOM 4587 C C . PHE A 1 558 ? -24.998 5.312 21.987 1.00 93.50 558 PHE A C 1
ATOM 4589 O O . PHE A 1 558 ? -24.713 6.336 22.603 1.00 93.50 558 PHE A O 1
ATOM 4596 N N . ASP A 1 559 ? -26.224 4.798 22.005 1.00 95.00 559 ASP A N 1
ATOM 4597 C CA . ASP A 1 559 ? -27.359 5.424 22.681 1.00 95.00 559 ASP A CA 1
ATOM 4598 C C . ASP A 1 559 ? -27.393 5.041 24.169 1.00 95.00 559 ASP A C 1
ATOM 4600 O O . ASP A 1 559 ? -28.040 4.080 24.606 1.00 95.00 559 ASP A O 1
ATOM 4604 N N . TYR A 1 560 ? -26.633 5.795 24.963 1.00 95.12 560 TYR A N 1
ATOM 4605 C CA . TYR A 1 560 ? -26.547 5.601 26.408 1.00 95.12 560 TYR A CA 1
ATOM 4606 C C . TYR A 1 560 ? -27.871 5.901 27.131 1.00 95.12 560 TYR A C 1
ATOM 4608 O O . TYR A 1 560 ? -28.150 5.292 28.168 1.00 95.12 560 TYR A O 1
ATOM 4616 N N . ASP A 1 561 ? -28.696 6.805 26.597 1.00 94.25 561 ASP A N 1
ATOM 4617 C CA . ASP A 1 561 ? -29.972 7.194 27.202 1.00 94.25 561 ASP A CA 1
ATOM 4618 C C . ASP A 1 561 ? -31.042 6.124 26.990 1.00 94.25 561 ASP A C 1
ATOM 4620 O O . ASP A 1 561 ? -31.783 5.802 27.926 1.00 94.25 561 ASP A O 1
ATOM 4624 N N . LEU A 1 562 ? -31.095 5.529 25.795 1.00 95.69 562 LEU A N 1
ATOM 4625 C CA . LEU A 1 562 ? -31.912 4.352 25.520 1.00 95.69 562 LEU A CA 1
ATOM 4626 C C . LEU A 1 562 ? -31.516 3.204 26.446 1.00 95.69 562 LEU A C 1
ATOM 4628 O O . LEU A 1 562 ? -32.383 2.632 27.108 1.00 95.69 562 LEU A O 1
ATOM 4632 N N . LEU A 1 563 ? -30.217 2.901 26.555 1.00 96.44 563 LEU A N 1
ATOM 4633 C CA . LEU A 1 563 ? -29.745 1.830 27.430 1.00 96.44 563 LEU A CA 1
ATOM 4634 C C . LEU A 1 563 ? -30.141 2.074 28.893 1.00 96.44 563 LEU A C 1
ATOM 4636 O O . LEU A 1 563 ? -30.636 1.155 29.544 1.00 96.44 563 LEU A O 1
ATOM 4640 N N . ARG A 1 564 ? -29.983 3.301 29.406 1.00 95.69 564 ARG A N 1
ATOM 4641 C CA . ARG A 1 564 ? -30.375 3.653 30.782 1.00 95.69 564 ARG A CA 1
ATOM 4642 C C . ARG A 1 564 ? -31.867 3.413 31.024 1.00 95.69 564 ARG A C 1
ATOM 4644 O O . ARG A 1 564 ? -32.240 2.847 32.050 1.00 95.69 564 ARG A O 1
ATOM 4651 N N . GLN A 1 565 ? -32.718 3.814 30.080 1.00 96.12 565 GLN A N 1
ATOM 4652 C CA . GLN A 1 565 ? -34.168 3.629 30.180 1.00 96.12 565 GLN A CA 1
ATOM 4653 C C . GLN A 1 565 ? -34.565 2.150 30.113 1.00 96.12 565 GLN A C 1
ATOM 4655 O O . GLN A 1 565 ? -35.393 1.701 30.903 1.00 96.12 565 GLN A O 1
ATOM 4660 N N . VAL A 1 566 ? -33.950 1.371 29.221 1.00 97.12 566 VAL A N 1
ATOM 4661 C CA . VAL A 1 566 ? -34.198 -0.075 29.115 1.00 97.12 566 VAL A CA 1
ATOM 4662 C C . VAL A 1 566 ? -33.720 -0.807 30.370 1.00 97.12 566 VAL A C 1
ATOM 4664 O O . VAL A 1 566 ? -34.444 -1.650 30.895 1.00 97.12 566 VAL A O 1
ATOM 4667 N N . ALA A 1 567 ? -32.552 -0.448 30.902 1.00 96.69 567 ALA A N 1
ATOM 4668 C CA . ALA A 1 567 ? -32.019 -1.029 32.130 1.00 96.69 567 ALA A CA 1
ATOM 4669 C C . ALA A 1 567 ? -32.922 -0.764 33.343 1.00 96.69 567 ALA A C 1
ATOM 4671 O O . ALA A 1 567 ? -33.121 -1.666 34.157 1.00 96.69 567 ALA A O 1
ATOM 4672 N N . ALA A 1 568 ? -33.531 0.426 33.424 1.00 95.62 568 ALA A N 1
ATOM 4673 C CA . ALA A 1 568 ? -34.516 0.758 34.453 1.00 95.62 568 ALA A CA 1
ATOM 4674 C C . ALA A 1 568 ? -35.814 -0.062 34.327 1.00 95.62 568 ALA A C 1
ATOM 4676 O O . ALA A 1 568 ? -36.414 -0.419 35.339 1.00 95.62 568 ALA A O 1
ATOM 4677 N N . LEU A 1 569 ? -36.235 -0.395 33.101 1.00 97.00 569 LEU A N 1
ATOM 4678 C CA . LEU A 1 569 ? -37.380 -1.280 32.853 1.00 97.00 569 LEU A CA 1
ATOM 4679 C C . LEU A 1 569 ? -37.073 -2.753 33.167 1.00 97.00 569 LEU A C 1
ATOM 4681 O O . LEU A 1 569 ? -38.010 -3.530 33.343 1.00 97.00 569 LEU A O 1
ATOM 4685 N N . ARG A 1 570 ? -35.790 -3.139 33.218 1.00 96.31 570 ARG A N 1
ATOM 4686 C CA . ARG A 1 570 ? -35.320 -4.531 33.319 1.00 96.31 570 ARG A CA 1
ATOM 4687 C C . ARG A 1 570 ? -34.293 -4.750 34.436 1.00 96.31 570 ARG A C 1
ATOM 4689 O O . ARG A 1 570 ? -33.168 -5.175 34.160 1.00 96.31 570 ARG A O 1
ATOM 4696 N N . PRO A 1 571 ? -34.655 -4.518 35.714 1.00 95.88 571 PRO A N 1
ATOM 4697 C CA . PRO A 1 571 ? -33.757 -4.771 36.847 1.00 95.88 571 PRO A CA 1
ATOM 4698 C C . PRO A 1 571 ? -33.388 -6.260 37.008 1.00 95.88 571 PRO A C 1
ATOM 4700 O O . PRO A 1 571 ? -32.452 -6.598 37.735 1.00 95.88 571 PRO A O 1
ATOM 4703 N N . ASP A 1 572 ? -34.123 -7.149 36.339 1.00 96.62 572 ASP A N 1
ATOM 4704 C CA . ASP A 1 572 ? -33.910 -8.593 36.256 1.00 96.62 572 ASP A CA 1
ATOM 4705 C C . ASP A 1 572 ? -32.808 -9.008 35.264 1.00 96.62 572 ASP A C 1
ATOM 4707 O O . ASP A 1 572 ? -32.395 -10.164 35.293 1.00 96.62 572 ASP A O 1
ATOM 4711 N N . VAL A 1 573 ? -32.300 -8.090 34.434 1.00 98.06 573 VAL A N 1
ATOM 4712 C CA . VAL A 1 573 ? -31.305 -8.349 33.378 1.00 98.06 573 VAL A CA 1
ATOM 4713 C C . VAL A 1 573 ? -30.001 -7.607 33.668 1.00 98.06 573 VAL A C 1
ATOM 4715 O O . VAL A 1 573 ? -30.027 -6.453 34.090 1.00 98.06 573 VAL A O 1
ATOM 4718 N N . ASN A 1 574 ? -28.861 -8.248 33.398 1.00 98.31 574 ASN A N 1
ATOM 4719 C CA . ASN A 1 574 ? -27.543 -7.616 33.400 1.00 98.31 574 ASN A CA 1
ATOM 4720 C C . ASN A 1 574 ? -27.188 -7.119 31.992 1.00 98.31 574 ASN A C 1
ATOM 4722 O O . ASN A 1 574 ? -27.093 -7.914 31.058 1.00 98.31 574 ASN A O 1
ATOM 4726 N N . PHE A 1 575 ? -26.908 -5.828 31.848 1.00 98.25 575 PHE A N 1
ATOM 4727 C CA . PHE A 1 575 ? -26.406 -5.237 30.610 1.00 98.25 575 PHE A CA 1
ATOM 4728 C C . PHE A 1 575 ? -24.885 -5.128 30.667 1.00 98.25 575 PHE A C 1
ATOM 4730 O O . PHE A 1 575 ? -24.345 -4.416 31.510 1.00 98.25 575 PHE A O 1
ATOM 4737 N N . VAL A 1 576 ? -24.178 -5.829 29.784 1.00 98.06 576 VAL A N 1
ATOM 4738 C CA . VAL A 1 576 ? -22.707 -5.885 29.795 1.00 98.06 576 VAL A CA 1
ATOM 4739 C C . VAL A 1 576 ? -22.138 -5.166 28.576 1.00 98.06 576 VAL A C 1
ATOM 4741 O O . VAL A 1 576 ? -22.470 -5.493 27.441 1.00 98.06 576 VAL A O 1
ATOM 4744 N N . LEU A 1 577 ? -21.252 -4.200 28.810 1.00 97.69 577 LEU A N 1
ATOM 4745 C CA . LEU A 1 577 ? -20.587 -3.394 27.790 1.00 97.69 577 LEU A CA 1
ATOM 4746 C C . LEU A 1 577 ? -19.091 -3.713 27.762 1.00 97.69 577 LEU A C 1
ATOM 4748 O O . LEU A 1 577 ? -18.402 -3.606 28.778 1.00 97.69 577 LEU A O 1
ATOM 4752 N N . ILE A 1 578 ? -18.569 -4.055 26.587 1.00 96.56 578 ILE A N 1
ATOM 4753 C CA . ILE A 1 578 ? -17.150 -4.348 26.371 1.00 96.56 578 ILE A CA 1
ATOM 4754 C C . ILE A 1 578 ? -16.605 -3.443 25.265 1.00 96.56 578 ILE A C 1
ATOM 4756 O O . ILE A 1 578 ? -17.052 -3.484 24.125 1.00 96.56 578 ILE A O 1
ATOM 4760 N N . GLY A 1 579 ? -15.589 -2.648 25.566 1.00 92.94 579 GLY A N 1
ATOM 4761 C CA . GLY A 1 579 ? -14.953 -1.796 24.572 1.00 92.94 579 GLY A CA 1
ATOM 4762 C C . GLY A 1 579 ? -14.219 -0.602 25.163 1.00 92.94 579 GLY A C 1
ATOM 4763 O O . GLY A 1 579 ? -14.397 -0.279 26.344 1.00 92.94 579 GLY A O 1
ATOM 4764 N N . PRO A 1 580 ? -13.366 0.049 24.355 1.00 91.31 580 PRO A N 1
ATOM 4765 C CA . PRO A 1 580 ? -12.735 1.297 24.745 1.00 91.31 580 PRO A CA 1
ATOM 4766 C C . PRO A 1 580 ? -13.767 2.429 24.792 1.00 91.31 580 PRO A C 1
ATOM 4768 O O . PRO A 1 580 ? -14.673 2.492 23.958 1.00 91.31 580 PRO A O 1
ATOM 4771 N N . ASP A 1 581 ? -13.567 3.340 25.740 1.00 89.94 581 ASP A N 1
ATOM 4772 C CA . ASP A 1 581 ? -14.163 4.674 25.713 1.00 89.94 581 ASP A CA 1
ATOM 4773 C C . ASP A 1 581 ? -13.479 5.469 24.595 1.00 89.94 581 ASP A C 1
ATOM 4775 O O . ASP A 1 581 ? -12.312 5.843 24.722 1.00 89.94 581 ASP A O 1
ATOM 4779 N N . TYR A 1 582 ? -14.151 5.593 23.452 1.00 84.19 582 TYR A N 1
ATOM 4780 C CA . TYR A 1 582 ? -13.536 6.059 22.210 1.00 84.19 582 TYR A CA 1
ATOM 4781 C C . TYR A 1 582 ? -13.403 7.585 22.157 1.00 84.19 582 TYR A C 1
ATOM 4783 O O . TYR A 1 582 ? -12.421 8.096 21.625 1.00 84.19 582 TYR A O 1
ATOM 4791 N N . ASP A 1 583 ? -14.373 8.309 22.716 1.00 86.19 583 ASP A N 1
ATOM 4792 C CA . ASP A 1 583 ? -14.440 9.777 22.700 1.00 86.19 583 ASP A CA 1
ATOM 4793 C C . ASP A 1 583 ? -14.775 10.399 24.072 1.00 86.19 583 ASP A C 1
ATOM 4795 O O . ASP A 1 583 ? -15.054 11.594 24.160 1.00 86.19 583 ASP A O 1
ATOM 4799 N N . GLY A 1 584 ? -14.729 9.617 25.156 1.00 86.38 584 GLY A N 1
ATOM 4800 C CA . GLY A 1 584 ? -15.014 10.070 26.522 1.00 86.38 584 GLY A CA 1
ATOM 4801 C C . GLY A 1 584 ? -16.488 9.961 26.926 1.00 86.38 584 GLY A C 1
ATOM 4802 O O . GLY A 1 584 ? -16.829 10.223 28.084 1.00 86.38 584 GLY A O 1
ATOM 4803 N N . THR A 1 585 ? -17.382 9.608 25.997 1.00 87.50 585 THR A N 1
ATOM 4804 C CA . THR A 1 585 ? -18.835 9.718 26.199 1.00 87.50 585 THR A CA 1
ATOM 4805 C C . THR A 1 585 ? -19.401 8.724 27.206 1.00 87.50 585 THR A C 1
ATOM 4807 O O . THR A 1 585 ? -20.301 9.096 27.956 1.00 87.50 585 THR A O 1
ATOM 4810 N N . ILE A 1 586 ? -18.872 7.498 27.321 1.00 88.44 586 ILE A N 1
ATOM 4811 C CA . ILE A 1 586 ? -19.402 6.543 28.315 1.00 88.44 586 ILE A CA 1
ATOM 4812 C C . ILE A 1 586 ? -19.144 7.015 29.750 1.00 88.44 586 ILE A C 1
ATOM 4814 O O . ILE A 1 586 ? -20.004 6.860 30.617 1.00 88.44 586 ILE A O 1
ATOM 4818 N N . ARG A 1 587 ? -17.988 7.638 30.011 1.00 85.19 587 ARG A N 1
ATOM 4819 C CA . ARG A 1 587 ? -17.687 8.208 31.334 1.00 85.19 587 ARG A CA 1
ATOM 4820 C C . ARG A 1 587 ? -18.608 9.379 31.663 1.00 85.19 587 ARG A C 1
ATOM 4822 O O . ARG A 1 587 ? -18.999 9.530 32.814 1.00 85.19 587 ARG A O 1
ATOM 4829 N N . GLN A 1 588 ? -18.971 10.173 30.657 1.00 86.25 588 GLN A N 1
ATOM 4830 C CA . GLN A 1 588 ? -19.933 11.272 30.793 1.00 86.25 588 GLN A CA 1
ATOM 4831 C C . GLN A 1 588 ? -21.374 10.773 30.962 1.00 86.25 588 GLN A C 1
ATOM 4833 O O . GLN A 1 588 ? -22.193 11.450 31.574 1.00 86.25 588 GLN A O 1
ATOM 4838 N N . ALA A 1 589 ? -21.691 9.578 30.459 1.00 86.44 589 ALA A N 1
ATOM 4839 C CA . ALA A 1 589 ? -23.017 8.983 30.586 1.00 86.44 589 ALA A CA 1
ATOM 4840 C C . ALA A 1 589 ? -23.341 8.479 32.008 1.00 86.44 589 ALA A C 1
ATOM 4842 O O . ALA A 1 589 ? -24.492 8.108 32.258 1.00 86.44 589 ALA A O 1
ATOM 4843 N N . HIS A 1 590 ? -22.365 8.460 32.928 1.00 83.94 590 HIS A N 1
ATOM 4844 C CA . HIS A 1 590 ? -22.533 8.078 34.339 1.00 83.94 590 HIS A CA 1
ATOM 4845 C C . HIS A 1 590 ? -23.274 6.742 34.543 1.00 83.94 590 HIS A C 1
ATOM 4847 O O . HIS A 1 590 ? -24.138 6.601 35.410 1.00 83.94 590 HIS A O 1
ATOM 4853 N N . LEU A 1 591 ? -22.964 5.745 33.704 1.00 84.44 591 LEU A N 1
ATOM 4854 C CA . LEU A 1 591 ? -23.610 4.427 33.765 1.00 84.44 591 LEU A CA 1
ATOM 4855 C C . LEU A 1 591 ? -23.237 3.626 35.020 1.00 84.44 591 LEU A C 1
ATOM 4857 O O . LEU A 1 591 ? -23.950 2.693 35.370 1.00 84.44 591 LEU A O 1
ATOM 4861 N N . ASP A 1 592 ? -22.176 4.018 35.727 1.00 78.75 592 ASP A N 1
ATOM 4862 C CA . ASP A 1 592 ? -21.773 3.481 37.032 1.00 78.75 592 ASP A CA 1
ATOM 4863 C C . ASP A 1 592 ? -22.848 3.657 38.118 1.00 78.75 592 ASP A C 1
ATOM 4865 O O . ASP A 1 592 ? -22.859 2.928 39.109 1.00 78.75 592 ASP A O 1
ATOM 4869 N N . GLN A 1 593 ? -23.791 4.578 37.912 1.00 82.38 593 GLN A N 1
ATOM 4870 C CA . GLN A 1 593 ? -24.923 4.806 38.810 1.00 82.38 593 GLN A CA 1
ATOM 4871 C C . GLN A 1 593 ? -26.079 3.815 38.589 1.00 82.38 593 GLN A C 1
ATOM 4873 O O . GLN A 1 593 ? -27.029 3.788 39.373 1.00 82.38 593 GLN A O 1
ATOM 4878 N N . VAL A 1 594 ? -26.027 2.995 37.535 1.00 90.50 594 VAL A N 1
ATOM 4879 C CA . VAL A 1 594 ? -27.091 2.052 37.173 1.00 90.50 594 VAL A CA 1
ATOM 4880 C C . VAL A 1 594 ? -26.668 0.632 37.546 1.00 90.50 594 VAL A C 1
ATOM 4882 O O . VAL A 1 594 ? -25.812 0.032 36.907 1.00 90.50 594 VAL A O 1
ATOM 4885 N N . SER A 1 595 ? -27.300 0.074 38.583 1.00 93.06 595 SER A N 1
ATOM 4886 C CA . SER A 1 595 ? -26.847 -1.163 39.253 1.00 93.06 595 SER A CA 1
ATOM 4887 C C . SER A 1 595 ? -26.776 -2.431 38.388 1.00 93.06 595 SER A C 1
ATOM 4889 O O . SER A 1 595 ? -26.142 -3.403 38.792 1.00 93.06 595 SER A O 1
ATOM 4891 N N . ASN A 1 596 ? -27.439 -2.446 37.232 1.00 97.25 596 ASN A N 1
ATOM 4892 C CA . ASN A 1 596 ? -27.478 -3.576 36.309 1.00 97.25 596 ASN A CA 1
ATOM 4893 C C . ASN A 1 596 ? -26.806 -3.285 34.955 1.00 97.25 596 ASN A C 1
ATOM 4895 O O . ASN A 1 596 ? -27.006 -4.052 34.015 1.00 97.25 596 ASN A O 1
ATOM 4899 N N . ILE A 1 597 ? -26.008 -2.216 34.847 1.00 97.31 597 ILE A N 1
ATOM 4900 C CA . ILE A 1 597 ? -25.140 -1.951 33.694 1.00 97.31 597 ILE A CA 1
ATOM 4901 C C . ILE A 1 597 ? -23.676 -2.112 34.121 1.00 97.31 597 ILE A C 1
ATOM 4903 O O . ILE A 1 597 ? -23.221 -1.491 35.076 1.00 97.31 597 ILE A O 1
ATOM 4907 N N . PHE A 1 598 ? -22.914 -2.920 33.384 1.00 96.38 598 PHE A N 1
ATOM 4908 C CA . PHE A 1 598 ? -21.529 -3.263 33.703 1.00 96.38 598 PHE A CA 1
ATOM 4909 C C . PHE A 1 598 ? -20.616 -2.973 32.516 1.00 96.38 598 PHE A C 1
ATOM 4911 O O . PHE A 1 598 ? -20.710 -3.628 31.480 1.00 96.38 598 PHE A O 1
ATOM 4918 N N . TRP A 1 599 ? -19.695 -2.023 32.668 1.00 95.75 599 TRP A N 1
ATOM 4919 C CA . TRP A 1 599 ? -18.661 -1.747 31.670 1.00 95.75 599 TRP A CA 1
ATOM 4920 C C . TRP A 1 599 ? -17.346 -2.437 32.042 1.00 95.75 599 TRP A C 1
ATOM 4922 O O . TRP A 1 599 ? -16.731 -2.114 33.055 1.00 95.75 599 TRP A O 1
ATOM 4932 N N . LEU A 1 600 ? -16.900 -3.380 31.208 1.00 95.19 600 LEU A N 1
ATOM 4933 C CA . LEU A 1 600 ? -15.722 -4.227 31.465 1.00 95.19 600 LEU A CA 1
ATOM 4934 C C . LEU A 1 600 ? -14.439 -3.717 30.787 1.00 95.19 600 LEU A C 1
ATOM 4936 O O . LEU A 1 600 ? -13.408 -4.397 30.777 1.00 95.19 600 LEU A O 1
ATOM 4940 N N . GLY A 1 601 ? -14.492 -2.520 30.196 1.00 92.81 601 GLY A N 1
ATOM 4941 C CA . GLY A 1 601 ? -13.387 -1.943 29.437 1.00 92.81 601 GLY A CA 1
ATOM 4942 C C . GLY A 1 601 ? -13.097 -2.687 28.130 1.00 92.81 601 GLY A C 1
ATOM 4943 O O . GLY A 1 601 ? -13.902 -3.481 27.641 1.00 92.81 601 GLY A O 1
ATOM 4944 N N . LYS A 1 602 ? -11.936 -2.404 27.534 1.00 92.50 602 LYS A N 1
ATOM 4945 C CA . LYS A 1 602 ? -11.499 -3.027 26.276 1.00 92.50 602 LYS A CA 1
ATOM 4946 C C . LYS A 1 602 ? -11.066 -4.483 26.481 1.00 92.50 602 LYS A C 1
ATOM 4948 O O . LYS A 1 602 ? -10.489 -4.806 27.519 1.00 92.50 602 LYS A O 1
ATOM 4953 N N . LYS A 1 603 ? -11.288 -5.317 25.462 1.00 92.81 603 LYS A N 1
ATOM 4954 C CA . LYS A 1 603 ? -10.799 -6.702 25.362 1.00 92.81 603 LYS A CA 1
ATOM 4955 C C . LYS A 1 603 ? -10.163 -6.927 24.003 1.00 92.81 603 LYS A C 1
ATOM 4957 O O . LYS A 1 603 ? -10.583 -6.306 23.025 1.00 92.81 603 LYS A O 1
ATOM 4962 N N . ASP A 1 604 ? -9.177 -7.813 23.955 1.00 90.50 604 ASP A N 1
ATOM 4963 C CA . ASP A 1 604 ? -8.560 -8.200 22.694 1.00 90.50 604 ASP A CA 1
ATOM 4964 C C . ASP A 1 604 ? -9.564 -8.982 21.840 1.00 90.50 604 ASP A C 1
ATOM 4966 O O . ASP A 1 604 ? -10.353 -9.781 22.346 1.00 90.50 604 ASP A O 1
ATOM 4970 N N . TYR A 1 605 ? -9.509 -8.791 20.519 1.00 90.88 605 TYR A N 1
ATOM 4971 C CA . TYR A 1 605 ? -10.413 -9.451 19.567 1.00 90.88 605 TYR A CA 1
ATOM 4972 C C . TYR A 1 605 ? -10.448 -10.983 19.729 1.00 90.88 605 TYR A C 1
ATOM 4974 O O . TYR A 1 605 ? -11.496 -11.619 19.607 1.00 90.88 605 TYR A O 1
ATOM 4982 N N . GLN A 1 606 ? -9.296 -11.574 20.060 1.00 89.88 606 GLN A N 1
ATOM 4983 C CA . GLN A 1 606 ? -9.150 -13.014 20.271 1.00 89.88 606 GLN A CA 1
ATOM 4984 C C . GLN A 1 606 ? -9.882 -13.521 21.526 1.00 89.88 606 GLN A C 1
ATOM 4986 O O . GLN A 1 606 ? -10.180 -14.708 21.626 1.00 89.88 606 GLN A O 1
ATOM 4991 N N . GLU A 1 607 ? -10.189 -12.642 22.481 1.00 91.38 607 GLU A N 1
ATOM 4992 C CA . GLU A 1 607 ? -10.877 -12.997 23.724 1.00 91.38 607 GLU A CA 1
ATOM 4993 C C . GLU A 1 607 ? -12.393 -12.818 23.647 1.00 91.38 607 GLU A C 1
ATOM 4995 O O . GLU A 1 607 ? -13.108 -13.420 24.447 1.00 91.38 607 GLU A O 1
ATOM 5000 N N . LEU A 1 608 ? -12.902 -12.043 22.682 1.00 93.75 608 LEU A N 1
ATOM 5001 C CA . LEU A 1 608 ? -14.333 -11.745 22.555 1.00 93.75 608 LEU A CA 1
ATOM 5002 C C . LEU A 1 608 ? -15.235 -12.994 22.539 1.00 93.75 608 LEU A C 1
ATOM 5004 O O . LEU A 1 608 ? -16.252 -12.957 23.238 1.00 93.75 608 LEU A O 1
ATOM 5008 N N . PRO A 1 609 ? -14.888 -14.119 21.871 1.00 94.44 609 PRO A N 1
ATOM 5009 C CA . PRO A 1 609 ? -15.686 -15.344 21.956 1.00 94.44 609 PRO A CA 1
ATOM 5010 C C . PRO A 1 609 ? -15.888 -15.843 23.399 1.00 94.44 609 PRO A C 1
ATOM 5012 O O . PRO A 1 609 ? -16.981 -16.283 23.759 1.00 94.44 609 PRO A O 1
ATOM 5015 N N . LYS A 1 610 ? -14.880 -15.715 24.273 1.00 93.69 610 LYS A N 1
ATOM 5016 C CA . LYS A 1 610 ? -14.977 -16.155 25.678 1.00 93.69 610 LYS A CA 1
ATOM 5017 C C . LYS A 1 610 ? -16.042 -15.383 26.450 1.00 93.69 610 LYS A C 1
ATOM 5019 O O . LYS A 1 610 ? -16.718 -15.964 27.291 1.00 93.69 610 LYS A O 1
ATOM 5024 N N . TYR A 1 611 ? -16.197 -14.093 26.156 1.00 95.25 611 TYR A N 1
ATOM 5025 C CA . TYR A 1 611 ? -17.243 -13.255 26.741 1.00 95.25 611 TYR A CA 1
ATOM 5026 C C . TYR A 1 611 ? -18.601 -13.544 26.097 1.00 95.25 611 TYR A C 1
ATOM 5028 O O . TYR A 1 611 ? -19.578 -13.796 26.800 1.00 95.25 611 TYR A O 1
ATOM 5036 N N . LEU A 1 612 ? -18.640 -13.582 24.762 1.00 95.38 612 LEU A N 1
ATOM 5037 C CA . LEU A 1 612 ? -19.856 -13.786 23.976 1.00 95.38 612 LEU A CA 1
ATOM 5038 C C . LEU A 1 612 ? -20.571 -15.096 24.323 1.00 95.38 612 LEU A C 1
ATOM 5040 O O . LEU A 1 612 ? -21.798 -15.135 24.335 1.00 95.38 612 LEU A O 1
ATOM 5044 N N . ARG A 1 613 ? -19.825 -16.152 24.674 1.00 93.25 613 ARG A N 1
ATOM 5045 C CA . ARG A 1 613 ? -20.374 -17.433 25.149 1.00 93.25 613 ARG A CA 1
ATOM 5046 C C . ARG A 1 613 ? -21.440 -17.256 26.237 1.00 93.25 613 ARG A C 1
ATOM 5048 O O . ARG A 1 613 ? -22.455 -17.950 26.196 1.00 93.25 613 ARG A O 1
ATOM 5055 N N . TYR A 1 614 ? -21.206 -16.335 27.168 1.00 94.75 614 TYR A N 1
ATOM 5056 C CA . TYR A 1 614 ? -22.041 -16.099 28.348 1.00 94.75 614 TYR A CA 1
ATOM 5057 C C . TYR A 1 614 ? -23.128 -15.044 28.141 1.00 94.75 614 TYR A C 1
ATOM 5059 O O . TYR A 1 614 ? -23.893 -14.787 29.062 1.00 94.75 614 TYR A O 1
ATOM 5067 N N . PHE A 1 615 ? -23.205 -14.420 26.966 1.00 96.75 615 PHE A N 1
ATOM 5068 C CA . PHE A 1 615 ? -24.328 -13.549 26.638 1.00 96.75 615 PHE A CA 1
ATOM 5069 C C . PHE A 1 615 ? -25.536 -14.411 26.271 1.00 96.75 615 PHE A C 1
ATOM 5071 O O . PHE A 1 615 ? -25.414 -15.333 25.465 1.00 96.75 615 PHE A O 1
ATOM 5078 N N . ASP A 1 616 ? -26.699 -14.119 26.839 1.00 96.88 616 ASP A N 1
ATOM 5079 C CA . ASP A 1 616 ? -27.958 -14.780 26.481 1.00 96.88 616 ASP A CA 1
ATOM 5080 C C . ASP A 1 616 ? -28.581 -14.128 25.240 1.00 96.88 616 ASP A C 1
ATOM 5082 O O . ASP A 1 616 ? -29.157 -14.805 24.390 1.00 96.88 616 ASP A O 1
ATOM 5086 N N . ALA A 1 617 ? -28.387 -12.816 25.099 1.00 97.81 617 ALA A N 1
ATOM 5087 C CA . ALA A 1 617 ? -28.709 -12.041 23.909 1.00 97.81 617 ALA A CA 1
ATOM 5088 C C . ALA A 1 617 ? -27.682 -10.916 23.710 1.00 97.81 617 ALA A C 1
ATOM 5090 O O . ALA A 1 617 ? -26.918 -10.566 24.614 1.00 97.81 617 ALA A O 1
ATOM 5091 N N . CYS A 1 618 ? -27.666 -10.328 22.520 1.00 98.19 618 CYS A N 1
ATOM 5092 C CA . CYS A 1 618 ? -26.808 -9.200 22.188 1.00 98.19 618 CYS A CA 1
ATOM 5093 C C . CYS A 1 618 ? -27.632 -7.974 21.799 1.00 98.19 618 CYS A C 1
ATOM 5095 O O . CYS A 1 618 ? -28.780 -8.083 21.370 1.00 98.19 618 CYS A O 1
ATOM 5097 N N . MET A 1 619 ? -27.037 -6.794 21.934 1.00 97.62 619 MET A N 1
ATOM 5098 C CA . MET A 1 619 ? -27.687 -5.536 21.577 1.00 97.62 619 MET A CA 1
ATOM 5099 C C . MET A 1 619 ? -26.788 -4.644 20.732 1.00 97.62 619 MET A C 1
ATOM 5101 O O . MET A 1 619 ? -25.570 -4.685 20.869 1.00 97.62 619 MET A O 1
ATOM 5105 N N . ILE A 1 620 ? -27.387 -3.811 19.882 1.00 97.00 620 ILE A N 1
ATOM 5106 C CA . ILE A 1 620 ? -26.716 -2.741 19.129 1.00 97.00 620 ILE A CA 1
ATOM 5107 C C . ILE A 1 620 ? -27.596 -1.476 19.225 1.00 97.00 620 ILE A C 1
ATOM 5109 O O . ILE A 1 620 ? -28.379 -1.193 18.317 1.00 97.00 620 ILE A O 1
ATOM 5113 N N . PRO A 1 621 ? -27.534 -0.740 20.353 1.00 95.31 621 PRO A N 1
ATOM 5114 C CA . PRO A 1 621 ? -28.384 0.421 20.601 1.00 95.31 621 PRO A CA 1
ATOM 5115 C C . PRO A 1 621 ? -27.706 1.688 20.074 1.00 95.31 621 PRO A C 1
ATOM 5117 O O . PRO A 1 621 ? -27.051 2.408 20.820 1.00 95.31 621 PRO A O 1
ATOM 5120 N N . PHE A 1 622 ? -27.762 1.923 18.767 1.00 94.50 622 PHE A N 1
ATOM 5121 C CA . PHE A 1 622 ? -27.119 3.092 18.158 1.00 94.50 622 PHE A CA 1
ATOM 5122 C C . PHE A 1 622 ? -28.107 4.238 17.959 1.00 94.50 622 PHE A C 1
ATOM 5124 O O . PHE A 1 622 ? -29.262 3.999 17.603 1.00 94.50 622 PHE A O 1
ATOM 5131 N N . VAL A 1 623 ? -27.633 5.474 18.124 1.00 91.25 623 VAL A N 1
ATOM 5132 C CA . VAL A 1 623 ? -28.396 6.686 17.802 1.00 91.25 623 VAL A CA 1
ATOM 5133 C C . VAL A 1 623 ? -28.687 6.691 16.302 1.00 91.25 623 VAL A C 1
ATOM 5135 O O . VAL A 1 623 ? -27.762 6.647 15.492 1.00 91.25 623 VAL A O 1
ATOM 5138 N N . VAL A 1 624 ? -29.961 6.745 15.918 1.00 89.19 624 VAL A N 1
ATOM 5139 C CA . VAL A 1 624 ? -30.381 6.704 14.507 1.00 89.19 624 VAL A CA 1
ATOM 5140 C C . VAL A 1 624 ? -30.223 8.092 13.877 1.00 89.19 624 VAL A C 1
ATOM 5142 O O . VAL A 1 624 ? -30.855 9.050 14.315 1.00 89.19 624 VAL A O 1
ATOM 5145 N N . ASN A 1 625 ? -29.344 8.204 12.881 1.00 85.00 625 ASN A N 1
ATOM 5146 C CA . ASN A 1 625 ? -29.052 9.409 12.100 1.00 85.00 625 ASN A CA 1
ATOM 5147 C C . ASN A 1 625 ? -28.439 9.017 10.740 1.00 85.00 625 ASN A C 1
ATOM 5149 O O . ASN A 1 625 ? -28.220 7.835 10.476 1.00 85.00 625 ASN A O 1
ATOM 5153 N N . ASP A 1 626 ? -28.139 9.994 9.882 1.00 74.50 626 ASP A N 1
ATOM 5154 C CA . ASP A 1 626 ? -27.609 9.737 8.532 1.00 74.50 626 ASP A CA 1
ATOM 5155 C C . ASP A 1 626 ? -26.300 8.923 8.545 1.00 74.50 626 ASP A C 1
ATOM 5157 O O . ASP A 1 626 ? -26.133 8.002 7.747 1.00 74.50 626 ASP A O 1
ATOM 5161 N N . ILE A 1 627 ? -25.413 9.169 9.517 1.00 75.00 627 ILE A N 1
ATOM 5162 C CA . ILE A 1 627 ? -24.145 8.433 9.669 1.00 75.00 627 ILE A CA 1
ATOM 5163 C C . ILE A 1 627 ? -24.409 6.966 10.041 1.00 75.00 627 ILE A C 1
ATOM 5165 O O . ILE A 1 627 ? -23.792 6.054 9.484 1.00 75.00 627 ILE A O 1
ATOM 5169 N N . THR A 1 628 ? -25.341 6.699 10.963 1.00 79.75 628 THR A N 1
ATOM 5170 C CA . THR A 1 628 ? -25.671 5.320 11.361 1.00 79.75 628 THR A CA 1
ATOM 5171 C C . THR A 1 628 ? -26.528 4.590 10.329 1.00 79.75 628 THR A C 1
ATOM 5173 O O . THR A 1 628 ? -26.479 3.360 10.263 1.00 79.75 628 THR A O 1
ATOM 5176 N N . HIS A 1 629 ? -27.221 5.307 9.438 1.00 81.62 629 HIS A N 1
ATOM 5177 C CA . HIS A 1 629 ? -27.811 4.716 8.234 1.00 81.62 629 HIS A CA 1
ATOM 5178 C C . HIS A 1 629 ? -26.754 4.225 7.232 1.00 81.62 629 HIS A C 1
ATOM 5180 O O . HIS A 1 629 ? -27.010 3.225 6.563 1.00 81.62 629 HIS A O 1
ATOM 5186 N N . SER A 1 630 ? -25.574 4.851 7.196 1.00 78.69 630 SER A N 1
ATOM 5187 C CA . SER A 1 630 ? -24.405 4.425 6.408 1.00 78.69 630 SER A CA 1
ATOM 5188 C C . SER A 1 630 ? -23.517 3.383 7.109 1.00 78.69 630 SER A C 1
ATOM 5190 O O . SER A 1 630 ? -22.475 3.004 6.582 1.00 78.69 630 SER A O 1
ATOM 5192 N N . THR A 1 631 ? -23.908 2.878 8.286 1.00 84.25 631 THR A N 1
ATOM 5193 C CA . THR A 1 631 ? -23.094 1.932 9.065 1.00 84.25 631 THR A CA 1
ATOM 5194 C C . THR A 1 631 ? -23.485 0.476 8.796 1.00 84.25 631 THR A C 1
ATOM 5196 O O . THR A 1 631 ? -24.591 0.057 9.126 1.00 84.25 631 THR A O 1
ATOM 5199 N N . SER A 1 632 ? -22.543 -0.342 8.311 1.00 86.62 632 SER A N 1
ATOM 5200 C CA . SER A 1 632 ? -22.671 -1.809 8.219 1.00 86.62 632 SER A CA 1
ATOM 5201 C C . SER A 1 632 ? -22.019 -2.492 9.444 1.00 86.62 632 SER A C 1
ATOM 5203 O O . SER A 1 632 ? -20.810 -2.749 9.421 1.00 86.62 632 SER A O 1
ATOM 5205 N N . PRO A 1 633 ? -22.746 -2.830 10.527 1.00 86.12 633 PRO A N 1
ATOM 5206 C CA . PRO A 1 633 ? -22.132 -3.292 11.773 1.00 86.12 633 PRO A CA 1
ATOM 5207 C C . PRO A 1 633 ? -21.594 -4.728 11.685 1.00 86.12 633 PRO A C 1
ATOM 5209 O O . PRO A 1 633 ? -22.350 -5.691 11.647 1.00 86.12 633 PRO A O 1
ATOM 5212 N N . LEU A 1 634 ? -20.271 -4.880 11.769 1.00 91.75 634 LEU A N 1
ATOM 5213 C CA . LEU A 1 634 ? -19.590 -6.186 11.792 1.00 91.75 634 LEU A CA 1
ATOM 5214 C C . LEU A 1 634 ? -20.070 -7.094 12.938 1.00 91.75 634 LEU A C 1
ATOM 5216 O O . LEU A 1 634 ? -20.410 -8.252 12.708 1.00 91.75 634 LEU A O 1
ATOM 5220 N N . LYS A 1 635 ? -20.233 -6.523 14.136 1.00 92.81 635 LYS A N 1
ATOM 5221 C CA . LYS A 1 635 ? -20.719 -7.208 15.343 1.00 92.81 635 LYS A CA 1
ATOM 5222 C C . LYS A 1 635 ? -22.065 -7.928 15.174 1.00 92.81 635 LYS A C 1
ATOM 5224 O O . LYS A 1 635 ? -22.296 -8.926 15.842 1.00 92.81 635 LYS A O 1
ATOM 5229 N N . LEU A 1 636 ? -22.927 -7.479 14.255 1.00 94.88 636 LEU A N 1
ATOM 5230 C CA . LEU A 1 636 ? -24.194 -8.155 13.961 1.00 94.88 636 LEU A CA 1
ATOM 5231 C C . LEU A 1 636 ? -23.962 -9.593 13.481 1.00 94.88 636 LEU A C 1
ATOM 5233 O O . LEU A 1 636 ? -24.552 -10.535 14.006 1.00 94.88 636 LEU A O 1
ATOM 5237 N N . PHE A 1 637 ? -23.062 -9.756 12.513 1.00 95.75 637 PHE A N 1
ATOM 5238 C CA . PHE A 1 637 ? -22.731 -11.059 11.946 1.00 95.75 637 PHE A CA 1
ATOM 5239 C C . PHE A 1 637 ? -21.916 -11.914 12.921 1.00 95.75 637 PHE A C 1
ATOM 5241 O O . PHE A 1 637 ? -22.045 -13.134 12.917 1.00 95.75 637 PHE A O 1
ATOM 5248 N N . GLU A 1 638 ? -21.115 -11.288 13.783 1.00 96.19 638 GLU A N 1
ATOM 5249 C CA . GLU A 1 638 ? -20.367 -11.975 14.841 1.00 96.19 638 GLU A CA 1
ATOM 5250 C C . GLU A 1 638 ? -21.290 -12.577 15.908 1.00 96.19 638 GLU A C 1
ATOM 5252 O O . GLU A 1 638 ? -21.124 -13.739 16.280 1.00 96.19 638 GLU A O 1
ATOM 5257 N N . TYR A 1 639 ? -22.313 -11.834 16.347 1.00 96.94 639 TYR A N 1
ATOM 5258 C CA . TYR A 1 639 ? -23.331 -12.342 17.270 1.00 96.94 639 TYR A CA 1
ATOM 5259 C C . TYR A 1 639 ? -24.119 -13.501 16.656 1.00 96.94 639 TYR A C 1
ATOM 5261 O O . TYR A 1 639 ? -24.306 -14.531 17.305 1.00 96.94 639 TYR A O 1
ATOM 5269 N N . MET A 1 640 ? -24.503 -13.381 15.383 1.00 95.88 640 MET A N 1
ATOM 5270 C CA . MET A 1 640 ? -25.193 -14.454 14.665 1.00 95.88 640 MET A CA 1
ATOM 5271 C C . MET A 1 640 ? -24.316 -15.697 14.468 1.00 95.88 640 MET A C 1
ATOM 5273 O O . MET A 1 640 ? -24.803 -16.808 14.661 1.00 95.88 640 MET A O 1
ATOM 5277 N N . ALA A 1 641 ? -23.020 -15.537 14.184 1.00 96.25 641 ALA A N 1
ATOM 5278 C CA . ALA A 1 641 ? -22.076 -16.657 14.103 1.00 96.25 641 ALA A CA 1
ATOM 5279 C C . ALA A 1 641 ? -21.922 -17.417 15.437 1.00 96.25 641 ALA A C 1
ATOM 5281 O O . ALA A 1 641 ? -21.533 -18.581 15.437 1.00 96.25 641 ALA A O 1
ATOM 5282 N N . ALA A 1 642 ? -22.237 -16.773 16.564 1.00 95.31 642 ALA A N 1
ATOM 5283 C CA . ALA A 1 642 ? -22.284 -17.374 17.897 1.00 95.31 642 ALA A CA 1
ATOM 5284 C C . ALA A 1 642 ? -23.706 -17.775 18.341 1.00 95.31 642 ALA A C 1
ATOM 5286 O O . ALA A 1 642 ? -23.920 -18.079 19.518 1.00 95.31 642 ALA A O 1
ATOM 5287 N N . HIS A 1 643 ? -24.678 -17.753 17.422 1.00 95.75 643 HIS A N 1
ATOM 5288 C CA . HIS A 1 643 ? -26.098 -18.045 17.659 1.00 95.75 643 HIS A CA 1
ATOM 5289 C C . HIS A 1 643 ? -26.782 -17.143 18.693 1.00 95.75 643 HIS A C 1
ATOM 5291 O O . HIS A 1 643 ? -27.745 -17.558 19.338 1.00 95.75 643 HIS A O 1
ATOM 5297 N N . LYS A 1 644 ? -26.299 -15.911 18.874 1.00 96.25 644 LYS A N 1
ATOM 5298 C CA . LYS A 1 644 ? -26.860 -14.962 19.841 1.00 96.25 644 LYS A CA 1
ATOM 5299 C C . LYS A 1 644 ? -27.892 -14.050 19.170 1.00 96.25 644 LYS A C 1
ATOM 5301 O O . LYS A 1 644 ? -27.523 -13.308 18.258 1.00 96.25 644 LYS A O 1
ATOM 5306 N N . PRO A 1 645 ? -29.165 -14.070 19.611 1.00 97.50 645 PRO A N 1
ATOM 5307 C CA . PRO A 1 645 ? -30.185 -13.144 19.132 1.00 97.50 645 PRO A CA 1
ATOM 5308 C C . PRO A 1 645 ? -29.801 -11.690 19.378 1.00 97.50 645 PRO A C 1
ATOM 5310 O O . PRO A 1 645 ? -29.268 -11.364 20.439 1.00 97.50 645 PRO A O 1
ATOM 5313 N N . VAL A 1 646 ? -30.071 -10.819 18.403 1.00 97.62 646 VAL A N 1
ATOM 5314 C CA . VAL A 1 646 ? -29.627 -9.418 18.431 1.00 97.62 646 VAL A CA 1
ATOM 5315 C C . VAL A 1 646 ? -30.816 -8.466 18.442 1.00 97.62 646 VAL A C 1
ATOM 5317 O O . VAL A 1 646 ? -31.638 -8.499 17.526 1.00 97.62 646 VAL A O 1
ATOM 5320 N N . VAL A 1 647 ? -30.863 -7.582 19.442 1.00 97.81 647 VAL A N 1
ATOM 5321 C CA . VAL A 1 647 ? -31.791 -6.443 19.501 1.00 97.81 647 VAL A CA 1
ATOM 5322 C C . VAL A 1 647 ? -31.090 -5.178 19.005 1.00 97.81 647 VAL A C 1
ATOM 5324 O O . VAL A 1 647 ? -30.017 -4.825 19.493 1.00 97.81 647 VAL A O 1
ATOM 5327 N N . ILE A 1 648 ? -31.665 -4.482 18.029 1.00 96.31 648 ILE A N 1
ATOM 5328 C CA . ILE A 1 648 ? -31.003 -3.381 17.318 1.00 96.31 648 ILE A CA 1
ATOM 5329 C C . ILE A 1 648 ? -31.943 -2.193 17.097 1.00 96.31 648 ILE A C 1
ATOM 5331 O O . ILE A 1 648 ? -33.148 -2.368 16.912 1.00 96.31 648 ILE A O 1
ATOM 5335 N N . THR A 1 649 ? -31.394 -0.976 17.095 1.00 95.94 649 THR A N 1
ATOM 5336 C CA . THR A 1 649 ? -32.125 0.217 16.634 1.00 95.94 649 THR A CA 1
ATOM 5337 C C . THR A 1 649 ? -32.350 0.169 15.113 1.00 95.94 649 THR A C 1
ATOM 5339 O O . THR A 1 649 ? -31.632 -0.555 14.420 1.00 95.94 649 THR A O 1
ATOM 5342 N N . PRO A 1 650 ? -33.352 0.871 14.544 1.00 93.19 650 PRO A N 1
ATOM 5343 C CA . PRO A 1 650 ? -33.744 0.735 13.132 1.00 93.19 650 PRO A CA 1
ATOM 5344 C C . PRO A 1 650 ? -32.743 1.365 12.137 1.00 93.19 650 PRO A C 1
ATOM 5346 O O . PRO A 1 650 ? -33.057 2.300 11.402 1.00 93.19 650 PRO A O 1
ATOM 5349 N N . MET A 1 651 ? -31.519 0.836 12.082 1.00 91.44 651 MET A N 1
ATOM 5350 C CA . MET A 1 651 ? -30.482 1.229 11.126 1.00 91.44 651 MET A CA 1
ATOM 5351 C C . MET A 1 651 ? -30.716 0.564 9.766 1.00 91.44 651 MET A C 1
ATOM 5353 O O . MET A 1 651 ? -30.943 -0.646 9.688 1.00 91.44 651 MET A O 1
ATOM 5357 N N . ARG A 1 652 ? -30.603 1.347 8.683 1.00 90.12 652 ARG A N 1
ATOM 5358 C CA . ARG A 1 652 ? -30.940 0.934 7.302 1.00 90.12 652 ARG A CA 1
ATOM 5359 C C . ARG A 1 652 ? -30.242 -0.364 6.896 1.00 90.12 652 ARG A C 1
ATOM 5361 O O . ARG A 1 652 ? -30.905 -1.304 6.467 1.00 90.12 652 ARG A O 1
ATOM 5368 N N . GLU A 1 653 ? -28.929 -0.438 7.102 1.00 90.12 653 GLU A N 1
ATOM 5369 C CA . GLU A 1 653 ? -28.135 -1.619 6.752 1.00 90.12 653 GLU A CA 1
ATOM 5370 C C . GLU A 1 653 ? -28.528 -2.869 7.543 1.00 90.12 653 GLU A C 1
ATOM 5372 O O . GLU A 1 653 ? -28.569 -3.976 7.008 1.00 90.12 653 GLU A O 1
ATOM 5377 N N . SER A 1 654 ? -28.860 -2.690 8.821 1.00 89.56 654 SER A N 1
ATOM 5378 C CA . SER A 1 654 ? -29.145 -3.798 9.732 1.00 89.56 654 SER A CA 1
ATOM 5379 C C . SER A 1 654 ? -30.520 -4.410 9.498 1.00 89.56 654 SER A C 1
ATOM 5381 O O . SER A 1 654 ? -30.664 -5.628 9.574 1.00 89.56 654 SER A O 1
ATOM 5383 N N . MET A 1 655 ? -31.516 -3.592 9.144 1.00 90.56 655 MET A N 1
ATOM 5384 C CA . MET A 1 655 ? -32.886 -4.050 8.873 1.00 90.56 655 MET A CA 1
ATOM 5385 C C . MET A 1 655 ? -32.998 -4.994 7.665 1.00 90.56 655 MET A C 1
ATOM 5387 O O . MET A 1 655 ? -33.998 -5.693 7.535 1.00 90.56 655 MET A O 1
ATOM 5391 N N . LYS A 1 656 ? -31.977 -5.059 6.801 1.00 90.25 656 LYS A N 1
ATOM 5392 C CA . LYS A 1 656 ? -31.901 -6.031 5.695 1.00 90.25 656 LYS A CA 1
ATOM 5393 C C . LYS A 1 656 ? -31.583 -7.456 6.158 1.00 90.25 656 LYS A C 1
ATOM 5395 O O . LYS A 1 656 ? -31.706 -8.394 5.377 1.00 90.25 656 LYS A O 1
ATOM 5400 N N . THR A 1 657 ? -31.119 -7.619 7.394 1.00 92.19 657 THR A N 1
ATOM 5401 C CA . THR A 1 657 ? -30.637 -8.904 7.905 1.00 92.19 657 THR A CA 1
ATOM 5402 C C . THR A 1 657 ? -31.794 -9.702 8.499 1.00 92.19 657 THR A C 1
ATOM 5404 O O . THR A 1 657 ? -32.434 -9.256 9.447 1.00 92.19 657 THR A O 1
ATOM 5407 N N . GLU A 1 658 ? -32.067 -10.896 7.969 1.00 92.62 658 GLU A N 1
ATOM 5408 C CA . GLU A 1 658 ? -33.082 -11.788 8.542 1.00 92.62 658 GLU A CA 1
ATOM 5409 C C . GLU A 1 658 ? -32.735 -12.160 9.998 1.00 92.62 658 GLU A C 1
ATOM 5411 O O . GLU A 1 658 ? -31.583 -12.445 10.320 1.00 92.62 658 GLU A O 1
ATOM 5416 N N . GLY A 1 659 ? -33.734 -12.208 10.884 1.00 91.00 659 GLY A N 1
ATOM 5417 C CA . GLY A 1 659 ? -33.551 -12.675 12.266 1.00 91.00 659 GLY A CA 1
ATOM 5418 C C . GLY A 1 659 ? -33.035 -11.637 13.265 1.00 91.00 659 GLY A C 1
ATOM 5419 O O . GLY A 1 659 ? -32.725 -12.001 14.399 1.00 91.00 659 GLY A O 1
ATOM 5420 N N . VAL A 1 660 ? -32.944 -10.362 12.882 1.00 93.69 660 VAL A N 1
ATOM 5421 C CA . VAL A 1 660 ? -32.692 -9.262 13.828 1.00 93.69 660 VAL A CA 1
ATOM 5422 C C . VAL A 1 660 ? -33.996 -8.782 14.461 1.00 93.69 660 VAL A C 1
ATOM 5424 O O . VAL A 1 660 ? -35.035 -8.726 13.802 1.00 93.69 660 VAL A O 1
ATOM 5427 N N . LEU A 1 661 ? -33.947 -8.408 15.739 1.00 96.62 661 LEU A N 1
ATOM 5428 C CA . LEU A 1 661 ? -35.089 -7.852 16.462 1.00 96.62 661 LEU A CA 1
ATOM 5429 C C . LEU A 1 661 ? -34.951 -6.332 16.527 1.00 96.62 661 LEU A C 1
ATOM 5431 O O . LEU A 1 661 ? -34.024 -5.812 17.142 1.00 96.62 661 LEU A O 1
ATOM 5435 N N . VAL A 1 662 ? -35.859 -5.609 15.876 1.00 96.25 662 VAL A N 1
ATOM 5436 C CA . VAL A 1 662 ? -35.749 -4.152 15.721 1.00 96.25 662 VAL A CA 1
ATOM 5437 C C . VAL A 1 662 ? -36.619 -3.426 16.742 1.00 96.25 662 VAL A C 1
ATOM 5439 O O . VAL A 1 662 ? -37.818 -3.692 16.851 1.00 96.25 662 VAL A O 1
ATOM 5442 N N . ALA A 1 663 ? -36.036 -2.459 17.448 1.00 95.19 663 ALA A N 1
ATOM 5443 C CA . ALA A 1 663 ? -36.737 -1.622 18.414 1.00 95.19 663 ALA A CA 1
ATOM 5444 C C . ALA A 1 663 ? -36.321 -0.148 18.323 1.00 95.19 663 ALA A C 1
ATOM 5446 O O . ALA A 1 663 ? -35.144 0.177 18.240 1.00 95.19 663 ALA A O 1
ATOM 5447 N N . ASP A 1 664 ? -37.308 0.743 18.374 1.00 91.25 664 ASP A N 1
ATOM 5448 C CA . ASP A 1 664 ? -37.179 2.199 18.194 1.00 91.25 664 ASP A CA 1
ATOM 5449 C C . ASP A 1 664 ? -37.476 3.002 19.475 1.00 91.25 664 ASP A C 1
ATOM 5451 O O . ASP A 1 664 ? -37.261 4.208 19.519 1.00 91.25 664 ASP A O 1
ATOM 5455 N N . THR A 1 665 ? -37.964 2.339 20.524 1.00 95.75 665 THR A N 1
ATOM 5456 C CA . THR A 1 665 ? -38.360 2.945 21.802 1.00 95.75 665 THR A CA 1
ATOM 5457 C C . THR A 1 665 ? -37.909 2.064 22.968 1.00 95.75 665 THR A C 1
ATOM 5459 O O . THR A 1 665 ? -37.836 0.844 22.799 1.00 95.75 665 THR A O 1
ATOM 5462 N N . PRO A 1 666 ? -37.662 2.617 24.172 1.00 97.06 666 PRO A N 1
ATOM 5463 C CA . PRO A 1 666 ? -37.243 1.827 25.333 1.00 97.06 666 PRO A CA 1
ATOM 5464 C C . PRO A 1 666 ? -38.202 0.678 25.683 1.00 97.06 666 PRO A C 1
ATOM 5466 O O . PRO A 1 666 ? -37.763 -0.418 26.025 1.00 97.06 666 PRO A O 1
ATOM 5469 N N . GLN A 1 667 ? -39.515 0.893 25.556 1.00 97.94 667 GLN A N 1
ATOM 5470 C CA . GLN A 1 667 ? -40.533 -0.124 25.839 1.00 97.94 667 GLN A CA 1
ATOM 5471 C C . GLN A 1 667 ? -40.464 -1.273 24.832 1.00 97.94 667 GLN A C 1
ATOM 5473 O O . GLN A 1 667 ? -40.429 -2.437 25.229 1.00 97.94 667 GLN A O 1
ATOM 5478 N N . LYS A 1 668 ? -40.389 -0.955 23.535 1.00 97.62 668 LYS A N 1
ATOM 5479 C CA . LYS A 1 668 ? -40.236 -1.962 22.481 1.00 97.62 668 LYS A CA 1
ATOM 5480 C C . LYS A 1 668 ? -38.891 -2.674 22.587 1.00 97.62 668 LYS A C 1
ATOM 5482 O O . LYS A 1 668 ? -38.828 -3.877 22.380 1.00 97.62 668 LYS A O 1
ATOM 5487 N N . PHE A 1 669 ? -37.829 -1.966 22.964 1.00 97.94 669 PHE A N 1
ATOM 5488 C CA . PHE A 1 669 ? -36.504 -2.554 23.158 1.00 97.94 669 PHE A CA 1
ATOM 5489 C C . PHE A 1 669 ? -36.521 -3.556 24.313 1.00 97.94 669 PHE A C 1
ATOM 5491 O O . PHE A 1 669 ? -36.044 -4.674 24.153 1.00 97.94 669 PHE A O 1
ATOM 5498 N N . SER A 1 670 ? -37.159 -3.207 25.433 1.00 97.75 670 SER A N 1
ATOM 5499 C CA . SER A 1 670 ? -37.393 -4.120 26.558 1.00 97.75 670 SER A CA 1
ATOM 5500 C C . SER A 1 670 ? -38.181 -5.374 26.144 1.00 97.75 670 SER A C 1
ATOM 5502 O O . SER A 1 670 ? -37.781 -6.487 26.481 1.00 97.75 670 SER A O 1
ATOM 5504 N N . GLN A 1 671 ? -39.242 -5.219 25.341 1.00 97.81 671 GLN A N 1
ATOM 5505 C CA . GLN A 1 671 ? -40.004 -6.350 24.788 1.00 97.81 671 GLN A CA 1
ATOM 5506 C C . GLN A 1 671 ? -39.155 -7.223 23.853 1.00 97.81 671 GLN A C 1
ATOM 5508 O O . GLN A 1 671 ? -39.215 -8.448 23.917 1.00 97.81 671 GLN A O 1
ATOM 5513 N N . MET A 1 672 ? -38.338 -6.611 22.993 1.00 98.19 672 MET A N 1
ATOM 5514 C CA . MET A 1 672 ? -37.445 -7.345 22.095 1.00 98.19 672 MET A CA 1
ATOM 5515 C C . MET A 1 672 ? -36.321 -8.059 22.848 1.00 98.19 672 MET A C 1
ATOM 5517 O O . MET A 1 672 ? -35.870 -9.098 22.381 1.00 98.19 672 MET A O 1
ATOM 5521 N N . VAL A 1 673 ? -35.904 -7.573 24.023 1.00 97.62 673 VAL A N 1
ATOM 5522 C CA . VAL A 1 673 ? -35.005 -8.328 24.910 1.00 97.62 673 VAL A CA 1
ATOM 5523 C C . VAL A 1 673 ? -35.668 -9.631 25.364 1.00 97.62 673 VAL A C 1
ATOM 5525 O O . VAL A 1 673 ? -35.022 -10.672 25.304 1.00 97.62 673 VAL A O 1
ATOM 5528 N N . ASP A 1 674 ? -36.952 -9.631 25.733 1.00 96.81 674 ASP A N 1
ATOM 5529 C CA . ASP A 1 674 ? -37.647 -10.878 26.095 1.00 96.81 674 ASP A CA 1
ATOM 5530 C C . ASP A 1 674 ? -37.735 -11.862 24.928 1.00 96.81 674 ASP A C 1
ATOM 5532 O O . ASP A 1 674 ? -37.494 -13.058 25.102 1.00 96.81 674 ASP A O 1
ATOM 5536 N N . GLU A 1 675 ? -38.049 -11.370 23.729 1.00 97.50 675 GLU A N 1
ATOM 5537 C CA . GLU A 1 675 ? -38.060 -12.208 22.527 1.00 97.50 675 GLU A CA 1
ATOM 5538 C C . GLU A 1 675 ? -36.660 -12.750 22.202 1.00 97.50 675 GLU A C 1
ATOM 5540 O O . GLU A 1 675 ? -36.511 -13.935 21.903 1.00 97.50 675 GLU A O 1
ATOM 5545 N N . ALA A 1 676 ? -35.616 -11.932 22.351 1.00 97.62 676 ALA A N 1
ATOM 5546 C CA . ALA A 1 676 ? -34.231 -12.354 22.166 1.00 97.62 676 ALA A CA 1
ATOM 5547 C C . ALA A 1 676 ? -33.855 -13.490 23.129 1.00 97.62 676 ALA A C 1
ATOM 5549 O O . ALA A 1 676 ? -33.314 -14.509 22.703 1.00 97.62 676 ALA A O 1
ATOM 5550 N N . LEU A 1 677 ? -34.203 -13.363 24.411 1.00 96.38 677 LEU A N 1
ATOM 5551 C CA . LEU A 1 677 ? -33.918 -14.384 25.422 1.00 96.38 677 LEU A CA 1
ATOM 5552 C C . LEU A 1 677 ? -34.632 -15.716 25.130 1.00 96.38 677 LEU A C 1
ATOM 5554 O O . LEU A 1 677 ? -34.061 -16.780 25.362 1.00 96.38 677 LEU A O 1
ATOM 5558 N N . LYS A 1 678 ? -35.847 -15.685 24.561 1.00 95.56 678 LYS A N 1
ATOM 5559 C CA . LYS A 1 678 ? -36.564 -16.901 24.123 1.00 95.56 678 LYS A CA 1
ATOM 5560 C C . LYS A 1 678 ? -35.902 -17.570 22.915 1.00 95.56 678 LYS A C 1
ATOM 5562 O O . LYS A 1 678 ? -35.914 -18.796 22.808 1.00 95.56 678 LYS A O 1
ATOM 5567 N N . LEU A 1 679 ? -35.338 -16.784 21.997 1.00 95.31 679 LEU A N 1
ATOM 5568 C CA . LEU A 1 679 ? -34.713 -17.292 20.772 1.00 95.31 679 LEU A CA 1
ATOM 5569 C C . LEU A 1 679 ? -33.344 -17.943 21.007 1.00 95.31 679 LEU A C 1
ATOM 5571 O O . LEU A 1 679 ? -32.945 -18.784 20.203 1.00 95.31 679 LEU A O 1
ATOM 5575 N N . GLY A 1 680 ? -32.638 -17.609 22.093 1.00 86.88 680 GLY A N 1
ATOM 5576 C CA . GLY A 1 680 ? -31.256 -18.050 22.328 1.00 86.88 680 GLY A CA 1
ATOM 5577 C C . GLY A 1 680 ? -31.059 -19.572 22.346 1.00 86.88 680 GLY A C 1
ATOM 5578 O O . GLY A 1 680 ? -29.992 -20.056 21.974 1.00 86.88 680 GLY A O 1
ATOM 5579 N N . GLY A 1 681 ? -32.093 -20.336 22.710 1.00 85.75 681 GLY A N 1
ATOM 5580 C CA . GLY A 1 681 ? -32.098 -21.805 22.675 1.00 85.75 681 GLY A CA 1
ATOM 5581 C C . GLY A 1 681 ? -32.894 -22.422 21.520 1.00 85.75 681 GLY A C 1
ATOM 5582 O O . GLY A 1 681 ? -33.099 -23.633 21.519 1.00 85.75 681 GLY A O 1
ATOM 5583 N N . ASN A 1 682 ? -33.397 -21.622 20.575 1.00 94.25 682 ASN A N 1
ATOM 5584 C CA . ASN A 1 682 ? -34.286 -22.089 19.514 1.00 94.25 682 ASN A CA 1
ATOM 5585 C C . ASN A 1 682 ? -33.485 -22.649 18.316 1.00 94.25 682 ASN A C 1
ATOM 5587 O O . ASN A 1 682 ? -32.822 -21.874 17.622 1.00 94.25 682 ASN A O 1
ATOM 5591 N N . PRO A 1 683 ? -33.602 -23.952 17.983 1.00 94.62 683 PRO A N 1
ATOM 5592 C CA . PRO A 1 683 ? -32.855 -24.552 16.873 1.00 94.62 683 PRO A CA 1
ATOM 5593 C C . PRO A 1 683 ? -33.143 -23.921 15.504 1.00 94.62 683 PRO A C 1
ATOM 5595 O O . PRO A 1 683 ? -32.250 -23.842 14.662 1.00 94.62 683 PRO A O 1
ATOM 5598 N N . ALA A 1 684 ? -34.371 -23.445 15.271 1.00 95.69 684 ALA A N 1
ATOM 5599 C CA . ALA A 1 684 ? -34.723 -22.768 14.023 1.00 95.69 684 ALA A CA 1
ATOM 5600 C C . ALA A 1 684 ? -34.023 -21.405 13.908 1.00 95.69 684 ALA A C 1
ATOM 5602 O O . ALA A 1 684 ? -33.600 -21.016 12.819 1.00 95.69 684 ALA A O 1
ATOM 5603 N N . TYR A 1 685 ? -33.845 -20.702 15.035 1.00 96.12 685 TYR A N 1
ATOM 5604 C CA . TYR A 1 685 ? -33.060 -19.471 15.069 1.00 96.12 685 TYR A CA 1
ATOM 5605 C C . TYR A 1 685 ? -31.577 -19.745 14.805 1.00 96.12 685 TYR A C 1
ATOM 5607 O O . TYR A 1 685 ? -30.959 -19.020 14.034 1.00 96.12 685 TYR A O 1
ATOM 5615 N N . HIS A 1 686 ? -31.011 -20.810 15.380 1.00 94.94 686 HIS A N 1
ATOM 5616 C CA . HIS A 1 686 ? -29.608 -21.181 15.149 1.00 94.94 686 HIS A CA 1
ATOM 5617 C C . HIS A 1 686 ? -29.330 -21.462 13.669 1.00 94.94 686 HIS A C 1
ATOM 5619 O O . HIS A 1 686 ? -28.388 -20.911 13.110 1.00 94.94 686 HIS A O 1
ATOM 5625 N N . GLN A 1 687 ? -30.207 -22.222 13.001 1.00 95.81 687 GLN A N 1
ATOM 5626 C CA . GLN A 1 687 ? -30.103 -22.476 11.557 1.00 95.81 687 GLN A CA 1
ATOM 5627 C C . GLN A 1 687 ? -30.201 -21.191 10.722 1.00 95.81 687 GLN A C 1
ATOM 5629 O O . GLN A 1 687 ? -29.478 -21.023 9.738 1.00 95.81 687 GLN A O 1
ATOM 5634 N N . LEU A 1 688 ? -31.095 -20.274 11.106 1.00 96.44 688 LEU A N 1
ATOM 5635 C CA . LEU A 1 688 ? -31.206 -18.956 10.486 1.00 96.44 688 LEU A CA 1
ATOM 5636 C C . LEU A 1 688 ? -29.915 -18.146 10.670 1.00 96.44 688 LEU A C 1
ATOM 5638 O O . LEU A 1 688 ? -29.387 -17.625 9.689 1.00 96.44 688 LEU A O 1
ATOM 5642 N N . ALA A 1 689 ? -29.405 -18.068 11.897 1.00 96.00 689 ALA A N 1
ATOM 5643 C CA . ALA A 1 689 ? -28.211 -17.311 12.244 1.00 96.00 689 ALA A CA 1
ATOM 5644 C C . ALA A 1 689 ? -26.965 -17.848 11.521 1.00 96.00 689 ALA A C 1
ATOM 5646 O O . ALA A 1 689 ? -26.212 -17.058 10.953 1.00 96.00 689 ALA A O 1
ATOM 5647 N N . ASP A 1 690 ? -26.801 -19.174 11.435 1.00 95.06 690 ASP A N 1
ATOM 5648 C CA . ASP A 1 690 ? -25.719 -19.808 10.672 1.00 95.06 690 ASP A CA 1
ATOM 5649 C C . ASP A 1 690 ? -25.797 -19.474 9.194 1.00 95.06 690 ASP A C 1
ATOM 5651 O O . ASP A 1 690 ? -24.809 -19.056 8.591 1.00 95.06 690 ASP A O 1
ATOM 5655 N N . ARG A 1 691 ? -26.989 -19.613 8.606 1.00 96.38 691 ARG A N 1
ATOM 5656 C CA . ARG A 1 691 ? -27.219 -19.258 7.209 1.00 96.38 691 ARG A CA 1
ATOM 5657 C C . ARG A 1 691 ? -26.829 -17.802 6.972 1.00 96.38 691 ARG A C 1
ATOM 5659 O O . ARG A 1 691 ? -26.044 -17.540 6.067 1.00 96.38 691 ARG A O 1
ATOM 5666 N N . VAL A 1 692 ? -27.316 -16.864 7.779 1.00 95.44 692 VAL A N 1
ATOM 5667 C CA . VAL A 1 692 ? -26.984 -15.441 7.624 1.00 95.44 692 VAL A CA 1
ATOM 5668 C C . VAL A 1 692 ? -25.482 -15.199 7.791 1.00 95.44 692 VAL A C 1
ATOM 5670 O O . VAL A 1 692 ? -24.877 -14.557 6.934 1.00 95.44 692 VAL A O 1
ATOM 5673 N N . ALA A 1 693 ? -24.846 -15.730 8.833 1.00 95.38 693 ALA A N 1
ATOM 5674 C CA . ALA A 1 693 ? -23.428 -15.503 9.091 1.00 95.38 693 ALA A CA 1
ATOM 5675 C C . ALA A 1 693 ? -22.522 -16.103 7.996 1.00 95.38 693 ALA A C 1
ATOM 5677 O O . ALA A 1 693 ? -21.602 -15.431 7.527 1.00 95.38 693 ALA A O 1
ATOM 5678 N N . LEU A 1 694 ? -22.813 -17.320 7.517 1.00 94.88 694 LEU A N 1
ATOM 5679 C CA . LEU A 1 694 ? -22.059 -17.988 6.446 1.00 94.88 694 LEU A CA 1
ATOM 5680 C C . LEU A 1 694 ? -22.158 -17.250 5.101 1.00 94.88 694 LEU A C 1
ATOM 5682 O O . LEU A 1 694 ? -21.159 -17.144 4.385 1.00 94.88 694 LEU A O 1
ATOM 5686 N N . HIS A 1 695 ? -23.322 -16.675 4.780 1.00 94.00 695 HIS A N 1
ATOM 5687 C CA . HIS A 1 695 ? -23.492 -15.833 3.585 1.00 94.00 695 HIS A CA 1
ATOM 5688 C C . HIS A 1 695 ? -22.766 -14.481 3.690 1.00 94.00 695 HIS A C 1
ATOM 5690 O O . HIS A 1 695 ? -22.554 -13.812 2.679 1.00 94.00 695 HIS A O 1
ATOM 5696 N N . ASN A 1 696 ? -22.371 -14.068 4.897 1.00 94.62 696 ASN A N 1
ATOM 5697 C CA . ASN A 1 696 ? -21.755 -12.772 5.169 1.00 94.62 696 ASN A CA 1
ATOM 5698 C C . ASN A 1 696 ? -20.326 -12.915 5.730 1.00 94.62 696 ASN A C 1
ATOM 5700 O O . ASN A 1 696 ? -19.885 -12.101 6.536 1.00 94.62 696 ASN A O 1
ATOM 5704 N N . THR A 1 697 ? -19.569 -13.930 5.304 1.00 97.00 697 THR A N 1
ATOM 5705 C CA . THR A 1 697 ? -18.162 -14.091 5.715 1.00 97.00 697 THR A CA 1
ATOM 5706 C C . THR A 1 697 ? -17.220 -13.136 4.984 1.00 97.00 697 THR A C 1
ATOM 5708 O O . THR A 1 697 ? -17.487 -12.693 3.865 1.00 97.00 697 THR A O 1
ATOM 5711 N N . TRP A 1 698 ? -16.064 -12.847 5.587 1.00 96.94 698 TRP A N 1
ATOM 5712 C CA . TRP A 1 698 ? -15.017 -12.053 4.931 1.00 96.94 698 TRP A CA 1
ATOM 5713 C C . TRP A 1 698 ? -14.479 -12.697 3.647 1.00 96.94 698 TRP A C 1
ATOM 5715 O O . TRP A 1 698 ? -14.130 -11.981 2.712 1.00 96.94 698 TRP A O 1
ATOM 5725 N N . GLN A 1 699 ? -14.471 -14.030 3.564 1.00 95.44 699 GLN A N 1
ATOM 5726 C CA . GLN A 1 699 ? -14.126 -14.779 2.353 1.00 95.44 699 GLN A CA 1
ATOM 5727 C C . GLN A 1 699 ? -15.096 -14.466 1.211 1.00 95.44 699 GLN A C 1
ATOM 5729 O O . GLN A 1 699 ? -14.648 -14.138 0.117 1.00 95.44 699 GLN A O 1
ATOM 5734 N N . VAL A 1 700 ? -16.408 -14.454 1.475 1.00 95.62 700 VAL A N 1
ATOM 5735 C CA . VAL A 1 700 ? -17.412 -14.050 0.475 1.00 95.62 700 VAL A CA 1
ATOM 5736 C C . VAL A 1 700 ? -17.166 -12.610 0.004 1.00 95.62 700 VAL A C 1
ATOM 5738 O O . VAL A 1 700 ? -17.243 -12.341 -1.193 1.00 95.62 700 VAL A O 1
ATOM 5741 N N . ARG A 1 701 ? -16.791 -11.685 0.904 1.00 96.25 701 ARG A N 1
ATOM 5742 C CA . ARG A 1 701 ? -16.442 -10.298 0.521 1.00 96.25 701 ARG A CA 1
ATOM 5743 C C . ARG A 1 701 ? -15.214 -10.235 -0.379 1.00 96.25 701 ARG A C 1
ATOM 5745 O O . ARG A 1 701 ? -15.243 -9.557 -1.404 1.00 96.25 701 ARG A O 1
ATOM 5752 N N . ALA A 1 702 ? -14.151 -10.954 -0.024 1.00 96.19 702 ALA A N 1
ATOM 5753 C CA . ALA A 1 702 ? -12.953 -11.038 -0.851 1.00 96.19 702 ALA A CA 1
ATOM 5754 C C . ALA A 1 702 ? -13.272 -11.628 -2.231 1.00 96.19 702 ALA A C 1
ATOM 5756 O O . ALA A 1 702 ? -12.863 -11.056 -3.235 1.00 96.19 702 ALA A O 1
ATOM 5757 N N . GLN A 1 703 ? -14.073 -12.694 -2.309 1.00 93.81 703 GLN A N 1
ATOM 5758 C CA . GLN A 1 703 ? -14.487 -13.309 -3.575 1.00 93.81 703 GLN A CA 1
ATOM 5759 C C . GLN A 1 703 ? -15.285 -12.348 -4.472 1.00 93.81 703 GLN A C 1
ATOM 5761 O O . GLN A 1 703 ? -15.046 -12.311 -5.679 1.00 93.81 703 GLN A O 1
ATOM 5766 N N . GLN A 1 704 ? -16.169 -11.518 -3.901 1.00 94.44 704 GLN A N 1
ATOM 5767 C CA . GLN A 1 704 ? -16.879 -10.467 -4.647 1.00 94.44 704 GLN A CA 1
ATOM 5768 C C . GLN A 1 704 ? -15.912 -9.465 -5.296 1.00 94.44 704 GLN A C 1
ATOM 5770 O O . GLN A 1 704 ? -16.120 -9.062 -6.441 1.00 94.44 704 GLN A O 1
ATOM 5775 N N . MET A 1 705 ? -14.845 -9.086 -4.586 1.00 95.00 705 MET A N 1
ATOM 5776 C CA . MET A 1 705 ? -13.803 -8.203 -5.118 1.00 95.00 705 MET A CA 1
ATOM 5777 C C . MET A 1 705 ? -12.939 -8.916 -6.161 1.00 95.00 705 MET A C 1
ATOM 5779 O O . MET A 1 705 ? -12.732 -8.380 -7.247 1.00 95.00 705 MET A O 1
ATOM 5783 N N . ILE A 1 706 ? -12.490 -10.141 -5.870 1.00 91.62 706 ILE A N 1
ATOM 5784 C CA . ILE A 1 706 ? -11.655 -10.969 -6.755 1.00 91.62 706 ILE A CA 1
ATOM 5785 C C . ILE A 1 706 ? -12.329 -11.191 -8.106 1.00 91.62 706 ILE A C 1
ATOM 5787 O O . ILE A 1 706 ? -11.668 -11.078 -9.132 1.00 91.62 706 ILE A O 1
ATOM 5791 N N . ALA A 1 707 ? -13.645 -11.417 -8.128 1.00 89.00 707 ALA A N 1
ATOM 5792 C CA . ALA A 1 707 ? -14.410 -11.586 -9.363 1.00 89.00 707 ALA A CA 1
ATOM 5793 C C . ALA A 1 707 ? -14.344 -10.371 -10.313 1.00 89.00 707 ALA A C 1
ATOM 5795 O O . ALA A 1 707 ? -14.717 -10.486 -11.480 1.00 89.00 707 ALA A O 1
ATOM 5796 N N . ARG A 1 708 ? -13.898 -9.204 -9.828 1.00 88.06 708 ARG A N 1
ATOM 5797 C CA . ARG A 1 708 ? -13.693 -7.987 -10.625 1.00 88.06 708 ARG A CA 1
ATOM 5798 C C . ARG A 1 708 ? -12.229 -7.668 -10.903 1.00 88.06 708 ARG A C 1
ATOM 5800 O O . ARG A 1 708 ? -11.974 -6.792 -11.720 1.00 88.06 708 ARG A O 1
ATOM 5807 N N . ILE A 1 709 ? -11.282 -8.332 -10.245 1.00 83.94 709 ILE A N 1
ATOM 5808 C CA . ILE A 1 709 ? -9.856 -8.125 -10.506 1.00 83.94 709 ILE A CA 1
ATOM 5809 C C . ILE A 1 709 ? -9.531 -8.739 -11.875 1.00 83.94 709 ILE A C 1
ATOM 5811 O O . ILE A 1 709 ? -9.840 -9.902 -12.130 1.00 83.94 709 ILE A O 1
ATOM 5815 N N . SER A 1 710 ? -8.926 -7.955 -12.774 1.00 59.81 710 SER A N 1
ATOM 5816 C CA . SER A 1 710 ? -8.541 -8.441 -14.107 1.00 59.81 710 SER A CA 1
ATOM 5817 C C . SER A 1 710 ? -7.523 -9.591 -14.004 1.00 59.81 710 SER A C 1
ATOM 5819 O O . SER A 1 710 ? -6.595 -9.477 -13.203 1.00 59.81 710 SER A O 1
ATOM 5821 N N . PRO A 1 711 ? -7.604 -10.646 -14.840 1.00 52.34 711 PRO A N 1
ATOM 5822 C CA . PRO A 1 711 ? -6.576 -11.691 -14.907 1.00 52.34 711 PRO A CA 1
ATOM 5823 C C . PRO A 1 711 ? -5.165 -11.143 -15.188 1.00 52.34 711 PRO A C 1
ATOM 5825 O O . PRO A 1 711 ? -4.181 -11.710 -14.731 1.00 52.34 711 PRO A O 1
ATOM 5828 N N . ASP A 1 712 ? -5.058 -10.005 -15.887 1.00 51.22 712 ASP A N 1
ATOM 5829 C CA . ASP A 1 712 ? -3.789 -9.305 -16.153 1.00 51.22 712 ASP A CA 1
ATOM 5830 C C . ASP A 1 712 ? -3.261 -8.482 -14.958 1.00 51.22 712 ASP A C 1
ATOM 5832 O O . ASP A 1 712 ? -2.162 -7.925 -15.036 1.00 51.22 712 ASP A O 1
ATOM 5836 N N . ALA A 1 713 ? -4.046 -8.338 -13.883 1.00 45.44 713 ALA A N 1
ATOM 5837 C CA . ALA A 1 713 ? -3.666 -7.626 -12.658 1.00 45.44 713 ALA A CA 1
ATOM 5838 C C . ALA A 1 713 ? -2.976 -8.545 -11.634 1.00 45.44 713 ALA A C 1
ATOM 5840 O O . ALA A 1 713 ? -2.656 -8.116 -10.528 1.00 45.44 713 ALA A O 1
ATOM 5841 N N . THR A 1 714 ? -2.798 -9.830 -11.962 1.00 43.34 714 THR A N 1
ATOM 5842 C CA . THR A 1 714 ? -2.349 -10.846 -11.014 1.00 43.34 714 THR A CA 1
ATOM 5843 C C . THR A 1 714 ? -1.503 -11.903 -11.738 1.00 43.34 714 THR A C 1
ATOM 5845 O O . THR A 1 714 ? -2.037 -12.736 -12.466 1.00 43.34 714 THR A O 1
ATOM 5848 N N . GLY A 1 715 ? -0.177 -11.865 -11.574 1.00 47.56 715 GLY A N 1
ATOM 5849 C CA . GLY A 1 715 ? 0.708 -12.913 -12.091 1.00 47.56 715 GLY A CA 1
ATOM 5850 C C . GLY A 1 715 ? 2.156 -12.777 -11.600 1.00 47.56 715 GLY A C 1
ATOM 5851 O O . GLY A 1 715 ? 2.600 -11.650 -11.368 1.00 47.56 715 GLY A O 1
ATOM 5852 N N . PRO A 1 716 ? 2.906 -13.888 -11.434 1.00 43.03 716 PRO A N 1
ATOM 5853 C CA . PRO A 1 716 ? 4.349 -13.844 -11.221 1.00 43.03 716 PRO A CA 1
ATOM 5854 C C . PRO A 1 716 ? 5.022 -13.249 -12.459 1.00 43.03 716 PRO A C 1
ATOM 5856 O O . PRO A 1 716 ? 4.852 -13.752 -13.567 1.00 43.03 716 PRO A O 1
ATOM 5859 N N . GLU A 1 717 ? 5.740 -12.154 -12.240 1.00 59.56 717 GLU A N 1
ATOM 5860 C CA . GLU A 1 717 ? 6.352 -11.275 -13.232 1.00 59.56 717 GLU A CA 1
ATOM 5861 C C . GLU A 1 717 ? 7.237 -12.033 -14.244 1.00 59.56 717 GLU A C 1
ATOM 5863 O O . GLU A 1 717 ? 7.987 -12.936 -13.876 1.00 59.56 717 GLU A O 1
ATOM 5868 N N . PHE A 1 718 ? 7.225 -11.615 -15.512 1.00 52.41 718 PHE A N 1
ATOM 5869 C CA . PHE A 1 718 ? 8.179 -12.027 -16.554 1.00 52.41 718 PHE A CA 1
ATOM 5870 C C . PHE A 1 718 ? 9.641 -12.061 -16.046 1.00 52.41 718 PHE A C 1
ATOM 5872 O O . PHE A 1 718 ? 10.398 -12.975 -16.374 1.00 52.41 718 PHE A O 1
ATOM 5879 N N . ASN A 1 719 ? 10.016 -11.124 -15.164 1.00 50.75 719 ASN A N 1
ATOM 5880 C CA . ASN A 1 719 ? 11.312 -11.086 -14.475 1.00 50.75 719 ASN A CA 1
ATOM 5881 C C . ASN A 1 719 ? 11.590 -12.294 -13.595 1.00 50.75 719 ASN A C 1
ATOM 5883 O O . ASN A 1 719 ? 12.711 -12.790 -13.579 1.00 50.75 719 ASN A O 1
ATOM 5887 N N . PHE A 1 720 ? 10.584 -12.756 -12.857 1.00 51.28 720 PHE A N 1
ATOM 5888 C CA . PHE A 1 720 ? 10.707 -13.899 -11.967 1.00 51.28 720 PHE A CA 1
ATOM 5889 C C . PHE A 1 720 ? 11.005 -15.170 -12.769 1.00 51.28 720 PHE A C 1
ATOM 5891 O O . PHE A 1 720 ? 11.935 -15.911 -12.452 1.00 51.28 720 PHE A O 1
ATOM 5898 N N . ARG A 1 721 ? 10.288 -15.378 -13.881 1.00 54.41 721 ARG A N 1
ATOM 5899 C CA . ARG A 1 721 ? 10.528 -16.520 -14.779 1.00 54.41 721 ARG A CA 1
ATOM 5900 C C . ARG A 1 721 ? 11.855 -16.413 -15.528 1.00 54.41 721 ARG A C 1
ATOM 5902 O O . ARG A 1 721 ? 12.548 -17.417 -15.682 1.00 54.41 721 ARG A O 1
ATOM 5909 N N . LEU A 1 722 ? 12.236 -15.203 -15.940 1.00 54.41 722 LEU A N 1
ATOM 5910 C CA . LEU A 1 722 ? 13.542 -14.909 -16.533 1.00 54.41 722 LEU A CA 1
ATOM 5911 C C . LEU A 1 722 ? 14.683 -15.199 -15.544 1.00 54.41 722 LEU A C 1
ATOM 5913 O O . LEU A 1 722 ? 15.676 -15.814 -15.919 1.00 54.41 722 LEU A O 1
ATOM 5917 N N . GLN A 1 723 ? 14.535 -14.817 -14.275 1.00 52.88 723 GLN A N 1
ATOM 5918 C CA . GLN A 1 723 ? 15.546 -15.029 -13.241 1.00 52.88 723 GLN A CA 1
ATOM 5919 C C . GLN A 1 723 ? 15.698 -16.510 -12.863 1.00 52.88 723 GLN A C 1
ATOM 5921 O O . GLN A 1 723 ? 16.829 -16.969 -12.710 1.00 52.88 723 GLN A O 1
ATOM 5926 N N . MET A 1 724 ? 14.602 -17.276 -12.800 1.00 50.94 724 MET A N 1
ATOM 5927 C CA . MET A 1 724 ? 14.661 -18.734 -12.628 1.00 50.94 724 MET A CA 1
ATOM 5928 C C . MET A 1 724 ? 15.387 -19.426 -13.788 1.00 50.94 724 MET A C 1
ATOM 5930 O O . MET A 1 724 ? 16.282 -20.232 -13.553 1.00 50.94 724 MET A O 1
ATOM 5934 N N . TYR A 1 725 ? 15.070 -19.066 -15.035 1.00 55.06 725 TYR A N 1
ATOM 5935 C CA . TYR A 1 725 ? 15.765 -19.613 -16.205 1.00 55.06 725 TYR A CA 1
ATOM 5936 C C . TYR A 1 725 ? 17.266 -19.310 -16.170 1.00 55.06 725 TYR A C 1
ATOM 5938 O O . TYR A 1 725 ? 18.090 -20.194 -16.385 1.00 55.06 725 TYR A O 1
ATOM 5946 N N . LEU A 1 726 ? 17.637 -18.065 -15.869 1.00 56.06 726 LEU A N 1
ATOM 5947 C CA . LEU A 1 726 ? 19.037 -17.645 -15.814 1.00 56.06 726 LEU A CA 1
ATOM 5948 C C . LEU A 1 726 ? 19.835 -18.415 -14.753 1.00 56.06 726 LEU A C 1
ATOM 5950 O O . LEU A 1 726 ? 20.988 -18.771 -15.000 1.00 56.06 726 LEU A O 1
ATOM 5954 N N . GLN A 1 727 ? 19.205 -18.752 -13.625 1.00 54.50 727 GLN A N 1
ATOM 5955 C CA . GLN A 1 727 ? 19.780 -19.648 -12.621 1.00 54.50 727 GLN A CA 1
ATOM 5956 C C . GLN A 1 727 ? 19.909 -21.092 -13.131 1.00 54.50 727 GLN A C 1
ATOM 5958 O O . GLN A 1 727 ? 20.955 -21.708 -12.926 1.00 54.50 727 GLN A O 1
ATOM 5963 N N . GLU A 1 728 ? 18.907 -21.620 -13.842 1.00 47.22 728 GLU A N 1
ATOM 5964 C CA . GLU A 1 728 ? 18.947 -22.963 -14.447 1.00 47.22 728 GLU A CA 1
ATOM 5965 C C . GLU A 1 728 ? 20.058 -23.112 -15.501 1.00 47.22 728 GLU A C 1
ATOM 5967 O O . GLU A 1 728 ? 20.691 -24.165 -15.579 1.00 47.22 728 GLU A O 1
ATOM 5972 N N . VAL A 1 729 ? 20.346 -22.062 -16.280 1.00 47.19 729 VAL A N 1
ATOM 5973 C CA . VAL A 1 729 ? 21.420 -22.070 -17.296 1.00 47.19 729 VAL A CA 1
ATOM 5974 C C . VAL A 1 729 ? 22.769 -21.549 -16.784 1.00 47.19 729 VAL A C 1
ATOM 5976 O O . VAL A 1 729 ? 23.705 -21.380 -17.569 1.00 47.19 729 VAL A O 1
ATOM 5979 N N . GLY A 1 730 ? 22.896 -21.291 -15.478 1.00 41.34 730 GLY A N 1
ATOM 5980 C CA . GLY A 1 730 ? 24.153 -20.884 -14.842 1.00 41.34 730 GLY A CA 1
ATOM 5981 C C . GLY A 1 730 ? 24.660 -19.497 -15.257 1.00 41.34 730 GLY A C 1
ATOM 5982 O O . GLY A 1 730 ? 25.871 -19.266 -15.273 1.00 41.34 730 GLY A O 1
ATOM 5983 N N . ARG A 1 731 ? 23.761 -18.573 -15.617 1.00 53.28 731 ARG A N 1
ATOM 5984 C CA . ARG A 1 731 ? 24.095 -17.187 -15.970 1.00 53.28 731 ARG A CA 1
ATOM 5985 C C . ARG A 1 731 ? 23.588 -16.219 -14.904 1.00 53.28 731 ARG A C 1
ATOM 5987 O O . ARG A 1 731 ? 22.393 -15.990 -14.786 1.00 53.28 731 ARG A O 1
ATOM 5994 N N . ASP A 1 732 ? 24.501 -15.560 -14.199 1.00 51.53 732 ASP A N 1
ATOM 5995 C CA . ASP A 1 732 ? 24.151 -14.443 -13.318 1.00 51.53 732 ASP A CA 1
ATOM 5996 C C . ASP A 1 732 ? 24.045 -13.135 -14.116 1.00 51.53 732 ASP A C 1
ATOM 5998 O O . ASP A 1 732 ? 25.029 -12.656 -14.687 1.00 51.53 732 ASP A O 1
ATOM 6002 N N . MET A 1 733 ? 22.861 -12.516 -14.126 1.00 56.12 733 MET A N 1
ATOM 6003 C CA . MET A 1 733 ? 22.672 -11.151 -14.633 1.00 56.12 733 MET A CA 1
ATOM 6004 C C . MET A 1 733 ? 22.487 -10.160 -13.489 1.00 56.12 733 MET A C 1
ATOM 6006 O O . MET A 1 733 ? 21.878 -10.458 -12.462 1.00 56.12 733 MET A O 1
ATOM 6010 N N . SER A 1 734 ? 22.984 -8.935 -13.673 1.00 50.59 734 SER A N 1
ATOM 6011 C CA . SER A 1 734 ? 22.749 -7.879 -12.691 1.00 50.59 734 SER A CA 1
ATOM 6012 C C . SER A 1 734 ? 21.265 -7.462 -12.687 1.00 50.59 734 SER A C 1
ATOM 6014 O O . SER A 1 734 ? 20.636 -7.459 -13.749 1.00 50.59 734 SER A O 1
ATOM 6016 N N . PRO A 1 735 ? 20.702 -7.035 -11.540 1.00 48.28 735 PRO A N 1
ATOM 6017 C CA . PRO A 1 735 ? 19.329 -6.524 -11.464 1.00 48.28 735 PRO A CA 1
ATOM 6018 C C . PRO A 1 735 ? 19.039 -5.381 -12.446 1.00 48.28 735 PRO A C 1
ATOM 6020 O O . PRO A 1 735 ? 17.938 -5.265 -12.970 1.00 48.28 735 PRO A O 1
ATOM 6023 N N . GLU A 1 736 ? 20.039 -4.546 -12.740 1.00 44.94 736 GLU A N 1
ATOM 6024 C CA . GLU A 1 736 ? 19.920 -3.470 -13.727 1.00 44.94 736 GLU A CA 1
ATOM 6025 C C . GLU A 1 736 ? 19.754 -4.005 -15.160 1.00 44.94 736 GLU A C 1
ATOM 6027 O O . GLU A 1 736 ? 19.043 -3.402 -15.960 1.00 44.94 736 GLU A O 1
ATOM 6032 N N . THR A 1 737 ? 20.383 -5.142 -15.471 1.00 50.22 737 THR A N 1
ATOM 6033 C CA . THR A 1 737 ? 20.275 -5.811 -16.776 1.00 50.22 737 THR A CA 1
ATOM 6034 C C . THR A 1 737 ? 18.921 -6.504 -16.912 1.00 50.22 737 THR A C 1
ATOM 6036 O O . THR A 1 737 ? 18.262 -6.341 -17.932 1.00 50.22 737 THR A O 1
ATOM 6039 N N . LEU A 1 738 ? 18.458 -7.187 -15.860 1.00 55.34 738 LEU A N 1
ATOM 6040 C CA . LEU A 1 738 ? 17.116 -7.784 -15.793 1.00 55.34 738 LEU A CA 1
ATOM 6041 C C . LEU A 1 738 ? 16.014 -6.741 -16.032 1.00 55.34 738 LEU A C 1
ATOM 6043 O O . LEU A 1 738 ? 15.189 -6.906 -16.925 1.00 55.34 738 LEU A O 1
ATOM 6047 N N . ASN A 1 739 ? 16.062 -5.616 -15.315 1.00 50.44 739 ASN A N 1
ATOM 6048 C CA . ASN A 1 739 ? 15.085 -4.535 -15.466 1.00 50.44 739 ASN A CA 1
ATOM 6049 C C . ASN A 1 739 ? 15.126 -3.885 -16.863 1.00 50.44 739 ASN A C 1
ATOM 6051 O O . ASN A 1 739 ? 14.099 -3.446 -17.381 1.00 50.44 739 ASN A O 1
ATOM 6055 N N . LEU A 1 740 ? 16.306 -3.803 -17.490 1.00 53.38 740 LEU A N 1
ATOM 6056 C CA . LEU A 1 740 ? 16.440 -3.321 -18.867 1.00 53.38 740 LEU A CA 1
ATOM 6057 C C . LEU A 1 740 ? 15.739 -4.266 -19.853 1.00 53.38 740 LEU A C 1
ATOM 6059 O O . LEU A 1 740 ? 15.007 -3.797 -20.722 1.00 53.38 740 LEU A O 1
ATOM 6063 N N . TRP A 1 741 ? 15.939 -5.576 -19.695 1.00 58.41 741 TRP A N 1
ATOM 6064 C CA . TRP A 1 741 ? 15.313 -6.602 -20.532 1.00 58.41 741 TRP A CA 1
ATOM 6065 C C . TRP A 1 741 ? 13.794 -6.613 -20.358 1.00 58.41 741 TRP A C 1
ATOM 6067 O O . TRP A 1 741 ? 13.074 -6.671 -21.348 1.00 58.41 741 TRP A O 1
ATOM 6077 N N . GLU A 1 742 ? 13.299 -6.450 -19.131 1.00 57.59 742 GLU A N 1
ATOM 6078 C CA . GLU A 1 742 ? 11.868 -6.295 -18.857 1.00 57.59 742 GLU A CA 1
ATOM 6079 C C . GLU A 1 742 ? 11.269 -5.064 -19.538 1.00 57.59 742 GLU A C 1
ATOM 6081 O O . GLU A 1 742 ? 10.258 -5.145 -20.238 1.00 57.59 742 GLU A O 1
ATOM 6086 N N . THR A 1 743 ? 11.912 -3.909 -19.344 1.00 56.66 743 THR A N 1
ATOM 6087 C CA . THR A 1 743 ? 11.470 -2.639 -19.927 1.00 56.66 743 THR A CA 1
ATOM 6088 C C . THR A 1 743 ? 11.412 -2.764 -21.447 1.00 56.66 743 THR A C 1
ATOM 6090 O O . THR A 1 743 ? 10.454 -2.318 -22.081 1.00 56.66 743 THR A O 1
ATOM 6093 N N . PHE A 1 744 ? 12.413 -3.421 -22.038 1.00 61.84 744 PHE A N 1
ATOM 6094 C CA . PHE A 1 744 ? 12.461 -3.659 -23.469 1.00 61.84 744 PHE A CA 1
ATOM 6095 C C . PHE A 1 744 ? 11.355 -4.623 -23.917 1.00 61.84 744 PHE A C 1
ATOM 6097 O O . PHE A 1 744 ? 10.590 -4.268 -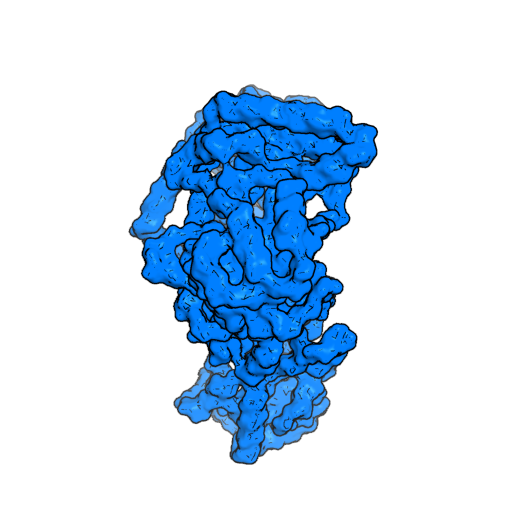24.814 1.00 61.84 744 PHE A O 1
ATOM 6104 N N . ALA A 1 745 ? 11.186 -5.771 -23.253 1.00 62.31 745 ALA A N 1
ATOM 6105 C CA . ALA A 1 745 ? 10.131 -6.742 -23.546 1.00 62.31 745 ALA A CA 1
ATOM 6106 C C . ALA A 1 745 ? 8.733 -6.097 -23.513 1.00 62.31 745 ALA A C 1
ATOM 6108 O O . ALA A 1 745 ? 7.970 -6.239 -24.471 1.00 62.31 745 ALA A O 1
ATOM 6109 N N . ARG A 1 746 ? 8.427 -5.283 -22.494 1.00 59.38 746 ARG A N 1
ATOM 6110 C CA . ARG A 1 746 ? 7.171 -4.511 -22.413 1.00 59.38 746 ARG A CA 1
ATOM 6111 C C . ARG A 1 746 ? 7.018 -3.529 -23.571 1.00 59.38 746 ARG A C 1
ATOM 6113 O O . ARG A 1 746 ? 5.973 -3.497 -24.221 1.00 59.38 746 ARG A O 1
ATOM 6120 N N . SER A 1 747 ? 8.079 -2.781 -23.883 1.00 67.75 747 SER A N 1
ATOM 6121 C CA . SER A 1 747 ? 8.058 -1.810 -24.981 1.00 67.75 747 SER A CA 1
ATOM 6122 C C . SER A 1 747 ? 7.776 -2.459 -26.344 1.00 67.75 747 SER A C 1
ATOM 6124 O O . SER A 1 747 ? 7.154 -1.831 -27.202 1.00 67.75 747 SER A O 1
ATOM 6126 N N . THR A 1 748 ? 8.173 -3.724 -26.554 1.00 77.56 748 THR A N 1
ATOM 6127 C CA . THR A 1 748 ? 7.948 -4.414 -27.836 1.00 77.56 748 THR A CA 1
ATOM 6128 C C . THR A 1 748 ? 6.473 -4.711 -28.115 1.00 77.56 748 THR A C 1
ATOM 6130 O O . THR A 1 748 ? 6.055 -4.599 -29.266 1.00 77.56 748 THR A O 1
ATOM 6133 N N . ILE A 1 749 ? 5.653 -4.997 -27.095 1.00 79.38 749 ILE A N 1
ATOM 6134 C CA . ILE A 1 749 ? 4.202 -5.222 -27.263 1.00 79.38 749 ILE A CA 1
ATOM 6135 C C . ILE A 1 749 ? 3.496 -3.914 -27.646 1.00 79.38 749 ILE A C 1
ATOM 6137 O O . ILE A 1 749 ? 2.654 -3.885 -28.548 1.00 79.38 749 ILE A O 1
ATOM 6141 N N . GLU A 1 750 ? 3.862 -2.805 -27.000 1.00 76.44 750 GLU A N 1
ATOM 6142 C CA . GLU A 1 750 ? 3.326 -1.481 -27.331 1.00 76.44 750 GLU A CA 1
ATOM 6143 C C . GLU A 1 750 ? 3.751 -1.024 -28.730 1.00 76.44 750 GLU A C 1
ATOM 6145 O O . GLU A 1 750 ? 2.934 -0.500 -29.494 1.00 76.44 750 GLU A O 1
ATOM 6150 N N . ARG A 1 751 ? 5.024 -1.238 -29.097 1.00 81.81 751 ARG A N 1
ATOM 6151 C CA . ARG A 1 751 ? 5.521 -1.014 -30.464 1.00 81.81 751 ARG A CA 1
ATOM 6152 C C . ARG A 1 751 ? 4.712 -1.834 -31.467 1.00 81.81 751 ARG A C 1
ATOM 6154 O O . ARG A 1 751 ? 4.153 -1.239 -32.385 1.00 81.81 751 ARG A O 1
ATOM 6161 N N . GLY A 1 752 ? 4.554 -3.137 -31.233 1.00 87.69 752 GLY A N 1
ATOM 6162 C CA . GLY A 1 752 ? 3.756 -4.023 -32.082 1.00 87.69 752 GLY A CA 1
ATOM 6163 C C . GLY A 1 752 ? 2.311 -3.549 -32.230 1.00 87.69 752 GLY A C 1
ATOM 6164 O O . GLY A 1 752 ? 1.794 -3.469 -33.341 1.00 87.69 752 GLY A O 1
ATOM 6165 N N . SER A 1 753 ? 1.678 -3.121 -31.135 1.00 86.31 753 SER A N 1
ATOM 6166 C CA . SER A 1 753 ? 0.306 -2.595 -31.142 1.00 86.31 753 SER A CA 1
ATOM 6167 C C . SER A 1 753 ? 0.168 -1.305 -31.954 1.00 86.31 753 SER A C 1
ATOM 6169 O O . SER A 1 753 ? -0.817 -1.132 -32.679 1.00 86.31 753 SER A O 1
ATOM 6171 N N . ARG A 1 754 ? 1.152 -0.396 -31.870 1.00 84.62 754 ARG A N 1
ATOM 6172 C CA . ARG A 1 754 ? 1.197 0.824 -32.696 1.00 84.62 754 ARG A CA 1
ATOM 6173 C C . ARG A 1 754 ? 1.401 0.493 -34.168 1.00 84.62 754 ARG A C 1
ATOM 6175 O O . ARG A 1 754 ? 0.707 1.067 -35.006 1.00 84.62 754 ARG A O 1
ATOM 6182 N N . THR A 1 755 ? 2.292 -0.443 -34.480 1.00 89.69 755 THR A N 1
ATOM 6183 C CA . THR A 1 755 ? 2.513 -0.916 -35.851 1.00 89.69 755 THR A CA 1
ATOM 6184 C C . THR A 1 755 ? 1.248 -1.547 -36.421 1.00 89.69 755 THR A C 1
ATOM 6186 O O . THR A 1 755 ? 0.809 -1.150 -37.496 1.00 89.69 755 THR A O 1
ATOM 6189 N N . ALA A 1 756 ? 0.575 -2.426 -35.675 1.00 90.56 756 ALA A N 1
ATOM 6190 C CA . ALA A 1 756 ? -0.709 -2.986 -36.084 1.00 90.56 756 ALA A CA 1
ATOM 6191 C C . ALA A 1 756 ? -1.755 -1.883 -36.334 1.00 90.56 756 ALA A C 1
ATOM 6193 O O . ALA A 1 756 ? -2.464 -1.912 -37.333 1.00 90.56 756 ALA A O 1
ATOM 6194 N N . SER A 1 757 ? -1.833 -0.850 -35.489 1.00 89.44 757 SER A N 1
ATOM 6195 C CA . SER A 1 757 ? -2.721 0.296 -35.750 1.00 89.44 757 SER A CA 1
ATOM 6196 C C . SER A 1 757 ? -2.358 1.070 -37.024 1.00 89.44 757 SER A C 1
ATOM 6198 O O . SER A 1 757 ? -3.260 1.486 -37.745 1.00 89.44 757 SER A O 1
ATOM 6200 N N . ARG A 1 758 ? -1.066 1.238 -37.335 1.00 88.44 758 ARG A N 1
ATOM 6201 C CA . ARG A 1 758 ? -0.604 1.881 -38.581 1.00 88.44 758 ARG A CA 1
ATOM 6202 C C . ARG A 1 758 ? -0.920 1.058 -39.828 1.00 88.44 758 ARG A C 1
ATOM 6204 O O . ARG A 1 758 ? -1.162 1.636 -40.884 1.00 88.44 758 ARG A O 1
ATOM 6211 N N . LEU A 1 759 ? -0.906 -0.270 -39.712 1.00 93.00 759 LEU A N 1
ATOM 6212 C CA . LEU A 1 759 ? -1.188 -1.186 -40.818 1.00 93.00 759 LEU A CA 1
ATOM 6213 C C . LEU A 1 759 ? -2.688 -1.449 -41.023 1.00 93.00 759 LEU A C 1
ATOM 6215 O O . LEU A 1 759 ? -3.082 -1.807 -42.130 1.00 93.00 759 LEU A O 1
ATOM 6219 N N . ALA A 1 760 ? -3.531 -1.220 -40.012 1.00 91.56 760 ALA A N 1
ATOM 6220 C CA . ALA A 1 760 ? -4.970 -1.494 -40.075 1.00 91.56 760 ALA A CA 1
ATOM 6221 C C . ALA A 1 760 ? -5.713 -0.823 -41.256 1.00 91.56 760 ALA A C 1
ATOM 6223 O O . ALA A 1 760 ? -6.614 -1.452 -41.809 1.00 91.56 760 ALA A O 1
ATOM 6224 N N . PRO A 1 761 ? -5.353 0.399 -41.713 1.00 92.38 761 PRO A N 1
ATOM 6225 C CA . PRO A 1 761 ? -5.952 0.996 -42.912 1.00 92.38 761 PRO A CA 1
ATOM 6226 C C . PRO A 1 761 ? -5.634 0.261 -44.224 1.00 92.38 761 PRO A C 1
ATOM 6228 O O . PRO A 1 761 ? -6.303 0.494 -45.226 1.00 92.38 761 PRO A O 1
ATOM 6231 N N . TRP A 1 762 ? -4.601 -0.582 -44.240 1.00 91.62 762 TRP A N 1
ATOM 6232 C CA . TRP A 1 762 ? -4.086 -1.243 -45.442 1.00 91.62 762 TRP A CA 1
ATOM 6233 C C . TRP A 1 762 ? -4.525 -2.700 -45.546 1.00 91.62 762 TRP A C 1
ATOM 6235 O O . TRP A 1 762 ? -4.647 -3.225 -46.650 1.00 91.62 762 TRP A O 1
ATOM 6245 N N . MET A 1 763 ? -4.750 -3.360 -44.410 1.00 93.06 763 MET A N 1
ATOM 6246 C CA . MET A 1 763 ? -5.161 -4.756 -44.362 1.00 93.06 763 MET A CA 1
ATOM 6247 C C . MET A 1 763 ? -5.965 -5.043 -43.094 1.00 93.06 763 MET A C 1
ATOM 6249 O O . MET A 1 763 ? -5.574 -4.657 -41.995 1.00 93.06 763 MET A O 1
ATOM 6253 N N . ASN A 1 764 ? -7.069 -5.776 -43.251 1.00 93.12 764 ASN A N 1
ATOM 6254 C CA . ASN A 1 764 ? -7.760 -6.397 -42.127 1.00 93.12 764 ASN A CA 1
ATOM 6255 C C . ASN A 1 764 ? -6.976 -7.637 -41.679 1.00 93.12 764 ASN A C 1
ATOM 6257 O O . ASN A 1 764 ? -6.686 -8.505 -42.500 1.00 93.12 764 ASN A O 1
ATOM 6261 N N . PHE A 1 765 ? -6.660 -7.713 -40.389 1.00 94.94 765 PHE A N 1
ATOM 6262 C CA . PHE A 1 765 ? -5.832 -8.764 -39.799 1.00 94.94 765 PHE A CA 1
ATOM 6263 C C . PHE A 1 765 ? -6.581 -10.064 -39.510 1.00 94.94 765 PHE A C 1
ATOM 6265 O O . PHE A 1 765 ? -5.939 -11.087 -39.286 1.00 94.94 765 PHE A O 1
ATOM 6272 N N . HIS A 1 766 ? -7.917 -10.046 -39.514 1.00 93.38 766 HIS A N 1
ATOM 6273 C CA . HIS A 1 766 ? -8.697 -11.238 -39.202 1.00 93.38 766 HIS A CA 1
ATOM 6274 C C . HIS A 1 766 ? -8.355 -12.390 -40.165 1.00 93.38 766 HIS A C 1
ATOM 6276 O O . HIS A 1 766 ? -8.435 -12.239 -41.383 1.00 93.38 766 HIS A O 1
ATOM 6282 N N . GLU A 1 767 ? -7.968 -13.535 -39.594 1.00 91.12 767 GLU A N 1
ATOM 6283 C CA . GLU A 1 767 ? -7.557 -14.760 -40.306 1.00 91.12 767 GLU A CA 1
ATOM 6284 C C . GLU A 1 767 ? -6.301 -14.631 -41.182 1.00 91.12 767 GLU A C 1
ATOM 6286 O O . GLU A 1 767 ? -6.041 -15.495 -42.019 1.00 91.12 767 GLU A O 1
ATOM 6291 N N . LYS A 1 768 ? -5.499 -13.582 -40.979 1.00 97.50 768 LYS A N 1
ATOM 6292 C CA . LYS A 1 768 ? -4.232 -13.389 -41.693 1.00 97.50 768 LYS A CA 1
ATOM 6293 C C . LYS A 1 768 ? -3.065 -14.092 -41.020 1.00 97.50 768 LYS A C 1
ATOM 6295 O O . LYS A 1 768 ? -3.066 -14.309 -39.805 1.00 97.50 768 LYS A O 1
ATOM 6300 N N . SER A 1 769 ? -2.055 -14.415 -41.823 1.00 98.12 769 SER A N 1
ATOM 6301 C CA . SER A 1 769 ? -0.774 -14.929 -41.345 1.00 98.12 769 SER A CA 1
ATOM 6302 C C . SER A 1 769 ? 0.258 -13.808 -41.199 1.00 98.12 769 SER A C 1
ATOM 6304 O O . SER A 1 769 ? 0.429 -12.964 -42.080 1.00 98.12 769 SER A O 1
ATOM 6306 N N . PHE A 1 770 ? 0.957 -13.806 -40.068 1.00 98.50 770 PHE A N 1
ATOM 6307 C CA . PHE A 1 770 ? 1.935 -12.791 -39.691 1.00 98.50 770 PHE A CA 1
ATOM 6308 C C . PHE A 1 770 ? 3.285 -13.431 -39.347 1.00 98.50 770 PHE A C 1
ATOM 6310 O O . PHE A 1 770 ? 3.322 -14.422 -38.617 1.00 98.50 770 PHE A O 1
ATOM 6317 N N . LEU A 1 771 ? 4.376 -12.850 -39.846 1.00 98.44 771 LEU A N 1
ATOM 6318 C CA . LEU A 1 771 ? 5.751 -13.234 -39.531 1.00 98.44 771 LEU A CA 1
ATOM 6319 C C . LEU A 1 771 ? 6.542 -12.028 -39.019 1.00 98.44 771 LEU A C 1
ATOM 6321 O O . LEU A 1 771 ? 6.586 -10.997 -39.684 1.00 98.44 771 LEU A O 1
ATOM 6325 N N . ASP A 1 772 ? 7.236 -12.189 -37.896 1.00 98.00 772 ASP A N 1
ATOM 6326 C CA . ASP A 1 772 ? 8.203 -11.209 -37.396 1.00 98.00 772 ASP A CA 1
ATOM 6327 C C . ASP A 1 772 ? 9.638 -11.732 -37.546 1.00 98.00 772 ASP A C 1
ATOM 6329 O O . ASP A 1 772 ? 10.017 -12.750 -36.957 1.00 98.00 772 ASP A O 1
ATOM 6333 N N . VAL A 1 773 ? 10.435 -11.050 -38.366 1.00 97.06 773 VAL A N 1
ATOM 6334 C CA . VAL A 1 773 ? 11.851 -11.350 -38.597 1.00 97.06 773 VAL A CA 1
ATOM 6335 C C . VAL A 1 773 ? 12.678 -10.584 -37.571 1.00 97.06 773 VAL A C 1
ATOM 6337 O O . VAL A 1 773 ? 12.692 -9.357 -37.603 1.00 97.06 773 VAL A O 1
ATOM 6340 N N . GLY A 1 774 ? 13.360 -11.313 -36.680 1.00 93.69 774 GLY A N 1
ATOM 6341 C CA . GLY A 1 774 ? 14.015 -10.767 -35.486 1.00 93.69 774 GLY A CA 1
ATOM 6342 C C . GLY A 1 774 ? 13.021 -10.515 -34.355 1.00 93.69 774 GLY A C 1
ATOM 6343 O O . GLY A 1 774 ? 12.929 -9.408 -33.830 1.00 93.69 774 GLY A O 1
ATOM 6344 N N . CYS A 1 775 ? 12.238 -11.538 -34.003 1.00 93.38 775 CYS A N 1
ATOM 6345 C CA . CYS A 1 775 ? 11.093 -11.382 -33.110 1.00 93.38 775 CYS A CA 1
ATOM 6346 C C . CYS A 1 775 ? 11.454 -11.093 -31.647 1.00 93.38 775 CYS A C 1
ATOM 6348 O O . CYS A 1 775 ? 10.560 -10.784 -30.850 1.00 93.38 775 CYS A O 1
ATOM 6350 N N . ALA A 1 776 ? 12.733 -11.211 -31.271 1.00 89.62 776 ALA A N 1
ATOM 6351 C CA . ALA A 1 776 ? 13.242 -10.970 -29.929 1.00 89.62 776 ALA A CA 1
ATOM 6352 C C . ALA A 1 776 ? 12.359 -11.630 -28.848 1.00 89.62 776 ALA A C 1
ATOM 6354 O O . ALA A 1 776 ? 12.292 -12.850 -28.773 1.00 89.62 776 ALA A O 1
ATOM 6355 N N . TYR A 1 777 ? 11.646 -10.833 -28.044 1.00 85.94 777 TYR A N 1
ATOM 6356 C CA . TYR A 1 777 ? 10.790 -11.269 -26.928 1.00 85.94 777 TYR A CA 1
ATOM 6357 C C . TYR A 1 777 ? 9.336 -11.594 -27.332 1.00 85.94 777 TYR A C 1
ATOM 6359 O O . TYR A 1 777 ? 8.465 -11.707 -26.467 1.00 85.94 777 TYR A O 1
ATOM 6367 N N . GLY A 1 778 ? 9.028 -11.680 -28.630 1.00 91.44 778 GLY A N 1
ATOM 6368 C CA . GLY A 1 778 ? 7.710 -12.071 -29.148 1.00 91.44 778 GLY A CA 1
ATOM 6369 C C . GLY A 1 778 ? 6.620 -10.995 -29.061 1.00 91.44 778 GLY A C 1
ATOM 6370 O O . GLY A 1 778 ? 5.442 -11.297 -29.252 1.00 91.44 778 GLY A O 1
ATOM 6371 N N . GLY A 1 779 ? 6.969 -9.736 -28.774 1.00 89.88 779 GLY A N 1
ATOM 6372 C CA . GLY A 1 779 ? 5.980 -8.682 -28.520 1.00 89.88 779 GLY A CA 1
ATOM 6373 C C . GLY A 1 779 ? 5.068 -8.364 -29.710 1.00 89.88 779 GLY A C 1
ATOM 6374 O O . GLY A 1 779 ? 3.869 -8.141 -29.528 1.00 89.88 779 GLY A O 1
ATOM 6375 N N . PHE A 1 780 ? 5.600 -8.391 -30.935 1.00 94.56 780 PHE A N 1
ATOM 6376 C CA . PHE A 1 780 ? 4.803 -8.172 -32.145 1.00 94.56 780 PHE A CA 1
ATOM 6377 C C . PHE A 1 780 ? 3.878 -9.359 -32.434 1.00 94.56 780 PHE A C 1
ATOM 6379 O O . PHE A 1 780 ? 2.720 -9.140 -32.777 1.00 94.56 780 PHE A O 1
ATOM 6386 N N . LEU A 1 781 ? 4.328 -10.599 -32.207 1.00 96.31 781 LEU A N 1
ATOM 6387 C CA . LEU A 1 781 ? 3.482 -11.791 -32.346 1.00 96.31 781 LEU A CA 1
ATOM 6388 C C . LEU A 1 781 ? 2.244 -11.683 -31.448 1.00 96.31 781 LEU A C 1
ATOM 6390 O O . LEU A 1 781 ? 1.129 -11.910 -31.911 1.00 96.31 781 LEU A O 1
ATOM 6394 N N . ILE A 1 782 ? 2.431 -11.274 -30.186 1.00 92.94 782 ILE A N 1
ATOM 6395 C CA . ILE A 1 782 ? 1.332 -11.046 -29.237 1.00 92.94 782 ILE A CA 1
ATOM 6396 C C . ILE A 1 782 ? 0.373 -9.980 -29.775 1.00 92.94 782 ILE A C 1
ATOM 6398 O O . ILE A 1 782 ? -0.835 -10.212 -29.839 1.00 92.94 782 ILE A O 1
ATOM 6402 N N . ALA A 1 783 ? 0.905 -8.829 -30.196 1.00 91.69 783 ALA A N 1
ATOM 6403 C CA . ALA A 1 783 ? 0.094 -7.714 -30.672 1.00 91.69 783 ALA A CA 1
ATOM 6404 C C . ALA A 1 783 ? -0.739 -8.074 -31.915 1.00 91.69 783 ALA A C 1
ATOM 6406 O O . ALA A 1 783 ? -1.921 -7.741 -31.979 1.00 91.69 783 ALA A O 1
ATOM 6407 N N . PHE A 1 784 ? -0.155 -8.769 -32.894 1.00 95.38 784 PHE A N 1
ATOM 6408 C CA . PHE A 1 784 ? -0.860 -9.162 -34.117 1.00 95.38 784 PHE A CA 1
ATOM 6409 C C . PHE A 1 784 ? -1.842 -10.319 -33.886 1.00 95.38 784 PHE A C 1
ATOM 6411 O O . PHE A 1 784 ? -2.943 -10.292 -34.438 1.00 95.38 784 PHE A O 1
ATOM 6418 N N . ALA A 1 785 ? -1.525 -11.277 -33.008 1.00 94.69 785 ALA A N 1
ATOM 6419 C CA . ALA A 1 785 ? -2.473 -12.320 -32.609 1.00 94.69 785 ALA A CA 1
ATOM 6420 C C . ALA A 1 785 ? -3.717 -11.725 -31.929 1.00 94.69 785 ALA A C 1
ATOM 6422 O O . ALA A 1 785 ? -4.846 -12.043 -32.300 1.00 94.69 785 ALA A O 1
ATOM 6423 N N . GLN A 1 786 ? -3.530 -10.787 -30.994 1.00 91.19 786 GLN A N 1
ATOM 6424 C CA . GLN A 1 786 ? -4.630 -10.086 -30.313 1.00 91.19 786 GLN A CA 1
ATOM 6425 C C . GLN A 1 786 ? -5.485 -9.231 -31.261 1.00 91.19 786 GLN A C 1
ATOM 6427 O O . GLN A 1 786 ? -6.627 -8.902 -30.945 1.00 91.19 786 GLN A O 1
ATOM 6432 N N . ARG A 1 787 ? -4.947 -8.873 -32.431 1.00 90.06 787 ARG A N 1
ATOM 6433 C CA . ARG A 1 787 ? -5.650 -8.136 -33.488 1.00 90.06 787 ARG A CA 1
ATOM 6434 C C . ARG A 1 787 ? -6.349 -9.041 -34.508 1.00 90.06 787 ARG A C 1
ATOM 6436 O O . ARG A 1 787 ? -6.964 -8.515 -35.432 1.00 90.06 787 ARG A O 1
ATOM 6443 N N . GLY A 1 788 ? -6.304 -10.361 -34.326 1.00 91.00 788 GLY A N 1
ATOM 6444 C CA . GLY A 1 788 ? -7.092 -11.322 -35.101 1.00 91.00 788 GLY A CA 1
ATOM 6445 C C . GLY A 1 788 ? -6.318 -12.136 -36.141 1.00 91.00 788 GLY A C 1
ATOM 6446 O O . GLY A 1 788 ? -6.957 -12.890 -36.880 1.00 91.00 788 GLY A O 1
ATOM 6447 N N . CYS A 1 789 ? -4.984 -12.033 -36.207 1.00 96.38 789 CYS A N 1
ATOM 6448 C CA . CYS A 1 789 ? -4.186 -12.935 -37.044 1.00 96.38 789 CYS A CA 1
ATOM 6449 C C . CYS A 1 789 ? -4.362 -14.389 -36.572 1.00 96.38 789 CYS A C 1
ATOM 6451 O O . CYS A 1 789 ? -4.204 -14.684 -35.387 1.00 96.38 789 CYS A O 1
ATOM 6453 N N . SER A 1 790 ? -4.678 -15.301 -37.495 1.00 93.62 790 SER A N 1
ATOM 6454 C CA . SER A 1 790 ? -4.909 -16.727 -37.198 1.00 93.62 790 SER A CA 1
ATOM 6455 C C . SER A 1 790 ? -3.613 -17.518 -37.046 1.00 93.62 790 SER A C 1
ATOM 6457 O O . SER A 1 790 ? -3.590 -18.535 -36.353 1.00 93.62 790 SER A O 1
ATOM 6459 N N . ARG A 1 791 ? -2.535 -17.048 -37.682 1.00 97.25 791 ARG A N 1
ATOM 6460 C CA . ARG A 1 791 ? -1.195 -17.628 -37.597 1.00 97.25 791 ARG A CA 1
ATOM 6461 C C . ARG A 1 791 ? -0.188 -16.520 -37.332 1.00 97.25 791 ARG A C 1
ATOM 6463 O O . ARG A 1 791 ? -0.099 -15.576 -38.113 1.00 97.25 791 ARG A O 1
ATOM 6470 N N . VAL A 1 792 ? 0.585 -16.652 -36.259 1.00 98.12 792 VAL A N 1
ATOM 6471 C CA . VAL A 1 792 ? 1.715 -15.765 -35.967 1.00 98.12 792 VAL A CA 1
ATOM 6472 C C . VAL A 1 792 ? 2.983 -16.597 -35.820 1.00 98.12 792 VAL A C 1
ATOM 6474 O O . VAL A 1 792 ? 2.992 -17.587 -35.089 1.00 98.12 792 VAL A O 1
ATOM 6477 N N . ALA A 1 793 ? 4.037 -16.201 -36.522 1.00 98.00 793 ALA A N 1
ATOM 6478 C CA . ALA A 1 793 ? 5.348 -16.829 -36.469 1.00 98.00 793 ALA A CA 1
ATOM 6479 C C . ALA A 1 793 ? 6.432 -15.780 -36.199 1.00 98.00 793 ALA A C 1
ATOM 6481 O O . ALA A 1 793 ? 6.293 -14.614 -36.571 1.00 98.00 793 ALA A O 1
ATOM 6482 N N . GLY A 1 794 ? 7.515 -16.189 -35.552 1.00 97.50 794 GLY A N 1
ATOM 6483 C CA . GLY A 1 794 ? 8.669 -15.346 -35.273 1.00 97.50 794 GLY A CA 1
ATOM 6484 C C . GLY A 1 794 ? 9.967 -16.114 -35.452 1.00 97.50 794 GLY A C 1
ATOM 6485 O O . GLY A 1 794 ? 10.054 -17.287 -35.080 1.00 97.50 794 GLY A O 1
ATOM 6486 N N . ILE A 1 795 ? 10.974 -15.450 -36.017 1.00 97.56 795 ILE A N 1
ATOM 6487 C CA . ILE A 1 795 ? 12.333 -15.992 -36.101 1.00 97.56 795 ILE A CA 1
ATOM 6488 C C . ILE A 1 795 ? 13.329 -15.097 -35.379 1.00 97.56 795 ILE A C 1
ATOM 6490 O O . ILE A 1 795 ? 13.205 -13.874 -35.411 1.00 97.56 795 ILE A O 1
ATOM 6494 N N . ASP A 1 796 ? 14.342 -15.700 -34.771 1.00 95.62 796 ASP A N 1
ATOM 6495 C CA . ASP A 1 796 ? 15.498 -14.989 -34.229 1.00 95.62 796 ASP A CA 1
ATOM 6496 C C . ASP A 1 796 ? 16.720 -15.919 -34.245 1.00 95.62 796 ASP A C 1
ATOM 6498 O O . ASP A 1 796 ? 16.582 -17.141 -34.179 1.00 95.62 796 ASP A O 1
ATOM 6502 N N . VAL A 1 797 ? 17.925 -15.356 -34.326 1.00 91.25 797 VAL A N 1
ATOM 6503 C CA . VAL A 1 797 ? 19.181 -16.126 -34.256 1.00 91.25 797 VAL A CA 1
ATOM 6504 C C . VAL A 1 797 ? 19.648 -16.336 -32.815 1.00 91.25 797 VAL A C 1
ATOM 6506 O O . VAL A 1 797 ? 20.546 -17.140 -32.564 1.00 91.25 797 VAL A O 1
ATOM 6509 N N . ASN A 1 798 ? 19.056 -15.617 -31.859 1.00 84.25 798 ASN A N 1
ATOM 6510 C CA . ASN A 1 798 ? 19.390 -15.704 -30.451 1.00 84.25 798 ASN A CA 1
ATOM 6511 C C . ASN A 1 798 ? 18.415 -16.633 -29.713 1.00 84.25 798 ASN A C 1
ATOM 6513 O O . ASN A 1 798 ? 17.264 -16.285 -29.442 1.00 84.25 798 ASN A O 1
ATOM 6517 N N . SER A 1 799 ? 18.908 -17.809 -29.325 1.00 83.44 799 SER A N 1
ATOM 6518 C CA . SER A 1 799 ? 18.119 -18.811 -28.603 1.00 83.44 799 SER A CA 1
ATOM 6519 C C . SER A 1 799 ? 17.602 -18.320 -27.250 1.00 83.44 799 SER A C 1
ATOM 6521 O O . SER A 1 799 ? 16.520 -18.730 -26.835 1.00 83.44 799 SER A O 1
ATOM 6523 N N . ASP A 1 800 ? 18.347 -17.439 -26.572 1.00 74.38 800 ASP A N 1
ATOM 6524 C CA . ASP A 1 800 ? 17.917 -16.881 -25.289 1.00 74.38 800 ASP A CA 1
ATOM 6525 C C . ASP A 1 800 ? 16.694 -15.976 -25.485 1.00 74.38 800 ASP A C 1
ATOM 6527 O O . ASP A 1 800 ? 15.741 -16.063 -24.715 1.00 74.38 800 ASP A O 1
ATOM 6531 N N . LEU A 1 801 ? 16.666 -15.161 -26.547 1.00 81.56 801 LEU A N 1
ATOM 6532 C CA . LEU A 1 801 ? 15.522 -14.290 -26.841 1.00 81.56 801 LEU A CA 1
ATOM 6533 C C . LEU A 1 801 ? 14.272 -15.095 -27.211 1.00 81.56 801 LEU A C 1
ATOM 6535 O O . LEU A 1 801 ? 13.201 -14.830 -26.669 1.00 81.56 801 LEU A O 1
ATOM 6539 N N . LEU A 1 802 ? 14.408 -16.135 -28.039 1.00 86.25 802 LEU A N 1
ATOM 6540 C CA . LEU A 1 802 ? 13.275 -16.994 -28.404 1.00 86.25 802 LEU A CA 1
ATOM 6541 C C . LEU A 1 802 ? 12.673 -17.722 -27.210 1.00 86.25 802 LEU A C 1
ATOM 6543 O O . LEU A 1 802 ? 11.453 -17.848 -27.113 1.00 86.25 802 LEU A O 1
ATOM 6547 N N . ARG A 1 803 ? 13.504 -18.166 -26.266 1.00 77.12 803 ARG A N 1
ATOM 6548 C CA . ARG A 1 803 ? 12.996 -18.789 -25.045 1.00 77.12 803 ARG A CA 1
ATOM 6549 C C . ARG A 1 803 ? 12.179 -17.801 -24.207 1.00 77.12 803 ARG A C 1
ATOM 6551 O O . ARG A 1 803 ? 11.173 -18.185 -23.613 1.00 77.12 803 ARG A O 1
ATOM 6558 N N . LEU A 1 804 ? 12.556 -16.522 -24.200 1.00 74.81 804 LEU A N 1
ATOM 6559 C CA . LEU A 1 804 ? 11.771 -15.468 -23.552 1.00 74.81 804 LEU A CA 1
ATOM 6560 C C . LEU A 1 804 ? 10.498 -15.125 -24.318 1.00 74.81 804 LEU A C 1
ATOM 6562 O O . LEU A 1 804 ? 9.468 -14.896 -23.686 1.00 74.81 804 LEU A O 1
ATOM 6566 N N . ALA A 1 805 ? 10.535 -15.145 -25.650 1.00 86.69 805 ALA A N 1
ATOM 6567 C CA . ALA A 1 805 ? 9.331 -15.033 -26.464 1.00 86.69 805 ALA A CA 1
ATOM 6568 C C . ALA A 1 805 ? 8.331 -16.150 -26.149 1.00 86.69 805 ALA A C 1
ATOM 6570 O O . ALA A 1 805 ? 7.143 -15.875 -26.009 1.00 86.69 805 ALA A O 1
ATOM 6571 N N . GLU A 1 806 ? 8.799 -17.387 -25.962 1.00 85.38 806 GLU A N 1
ATOM 6572 C CA . GLU A 1 806 ? 7.948 -18.523 -25.595 1.00 85.38 806 GLU A CA 1
ATOM 6573 C C . GLU A 1 806 ? 7.247 -18.297 -24.247 1.00 85.38 806 GLU A C 1
ATOM 6575 O O . GLU A 1 806 ? 6.037 -18.506 -24.125 1.00 85.38 806 GLU A O 1
ATOM 6580 N N . ILE A 1 807 ? 7.987 -17.814 -23.242 1.00 74.81 807 ILE A N 1
ATOM 6581 C CA . ILE A 1 807 ? 7.431 -17.466 -21.927 1.00 74.81 807 ILE A CA 1
ATOM 6582 C C . ILE A 1 807 ? 6.378 -16.361 -22.069 1.00 74.81 807 ILE A C 1
ATOM 6584 O O . ILE A 1 807 ? 5.270 -16.504 -21.550 1.00 74.81 807 ILE A O 1
ATOM 6588 N N . ASN A 1 808 ? 6.697 -15.303 -22.812 1.00 77.88 808 ASN A N 1
ATOM 6589 C CA . ASN A 1 808 ? 5.836 -14.135 -22.990 1.00 77.88 808 ASN A CA 1
ATOM 6590 C C . ASN A 1 808 ? 4.534 -14.485 -23.741 1.00 77.88 808 ASN A C 1
ATOM 6592 O O . ASN A 1 808 ? 3.439 -14.098 -23.329 1.00 77.88 808 ASN A O 1
ATOM 6596 N N . LEU A 1 809 ? 4.624 -15.295 -24.804 1.00 83.00 809 LEU A N 1
ATOM 6597 C CA . LEU A 1 809 ? 3.464 -15.813 -25.540 1.00 83.00 809 LEU A CA 1
ATOM 6598 C C . LEU A 1 809 ? 2.563 -16.658 -24.633 1.00 83.00 809 LEU A C 1
ATOM 6600 O O . LEU A 1 809 ? 1.345 -16.464 -24.617 1.00 83.00 809 LEU A O 1
ATOM 6604 N N . LYS A 1 810 ? 3.158 -17.554 -23.832 1.00 78.50 810 LYS A N 1
ATOM 6605 C CA . LYS A 1 810 ? 2.428 -18.410 -22.889 1.00 78.50 810 LYS A CA 1
ATOM 6606 C C . LYS A 1 810 ? 1.709 -17.597 -21.812 1.00 78.50 810 LYS A C 1
ATOM 6608 O O . LYS A 1 810 ? 0.558 -17.899 -21.506 1.00 78.50 810 LYS A O 1
ATOM 6613 N N . GLU A 1 811 ? 2.353 -16.571 -21.258 1.00 68.06 811 GLU A N 1
ATOM 6614 C CA . GLU A 1 811 ? 1.741 -15.657 -20.282 1.00 68.06 811 GLU A CA 1
ATOM 6615 C C . GLU A 1 811 ? 0.548 -14.896 -20.859 1.00 68.06 811 GLU A C 1
ATOM 6617 O O . GLU A 1 811 ? -0.444 -14.685 -20.166 1.00 68.06 811 GLU A O 1
ATOM 6622 N N . LYS A 1 812 ? 0.612 -14.522 -22.140 1.00 76.62 812 LYS A N 1
ATOM 6623 C CA . LYS A 1 812 ? -0.477 -13.824 -22.833 1.00 76.62 812 LYS A CA 1
ATOM 6624 C C . LYS A 1 812 ? -1.495 -14.747 -23.495 1.00 76.62 812 LYS A C 1
ATOM 6626 O O . LYS A 1 812 ? -2.393 -14.259 -24.178 1.00 76.62 812 LYS A O 1
ATOM 6631 N N . GLY A 1 813 ? -1.387 -16.061 -23.281 1.00 80.75 813 GLY A N 1
ATOM 6632 C CA . GLY A 1 813 ? -2.301 -17.050 -23.854 1.00 80.75 813 GLY A CA 1
ATOM 6633 C C . GLY A 1 813 ? -2.278 -17.087 -25.386 1.00 80.75 813 GLY A C 1
ATOM 6634 O O . GLY A 1 813 ? -3.248 -17.526 -26.002 1.00 80.75 813 GLY A O 1
ATOM 6635 N N . VAL A 1 814 ? -1.193 -16.619 -26.006 1.00 89.56 814 VAL A N 1
ATOM 6636 C CA . VAL A 1 814 ? -1.036 -16.564 -27.460 1.00 89.56 814 VAL A CA 1
ATOM 6637 C C . VAL A 1 814 ? -0.328 -17.824 -27.940 1.00 89.56 814 VAL A C 1
ATOM 6639 O O . VAL A 1 814 ? 0.721 -18.206 -27.425 1.00 89.56 814 VAL A O 1
ATOM 6642 N N . LYS A 1 815 ? -0.893 -18.470 -28.961 1.00 90.12 815 LYS A N 1
ATOM 6643 C CA . LYS A 1 815 ? -0.235 -19.562 -29.683 1.00 90.12 815 LYS A CA 1
ATOM 6644 C C . LYS A 1 815 ? 0.537 -18.964 -30.857 1.00 90.12 815 LYS A C 1
ATOM 6646 O O . LYS A 1 815 ? -0.084 -18.406 -31.755 1.00 90.12 815 LYS A O 1
ATOM 6651 N N . GLY A 1 816 ? 1.862 -19.069 -30.831 1.00 93.00 816 GLY A N 1
ATOM 6652 C CA . GLY A 1 816 ? 2.738 -18.591 -31.898 1.00 93.00 816 GLY A CA 1
ATOM 6653 C C . GLY A 1 816 ? 3.856 -19.582 -32.198 1.00 93.00 816 GLY A C 1
ATOM 6654 O O . GLY A 1 816 ? 4.280 -20.326 -31.314 1.00 93.00 816 GLY A O 1
ATOM 6655 N N . GLU A 1 817 ? 4.303 -19.598 -33.448 1.00 96.62 817 GLU A N 1
ATOM 6656 C CA . GLU A 1 817 ? 5.425 -20.411 -33.917 1.00 96.62 817 GLU A CA 1
ATOM 6657 C C . GLU A 1 817 ? 6.737 -19.638 -33.699 1.00 96.62 817 GLU A C 1
ATOM 6659 O O . GLU A 1 817 ? 6.834 -18.467 -34.064 1.00 96.62 817 GLU A O 1
ATOM 6664 N N . LEU A 1 818 ? 7.743 -20.261 -33.084 1.00 97.19 818 LEU A N 1
ATOM 6665 C CA . LEU A 1 818 ? 9.050 -19.648 -32.827 1.00 97.19 818 LEU A CA 1
ATOM 6666 C C . LEU A 1 818 ? 10.154 -20.518 -33.423 1.00 97.19 818 LEU A C 1
ATOM 6668 O O . LEU A 1 818 ? 10.212 -21.714 -33.134 1.00 97.19 818 LEU A O 1
ATOM 6672 N N . HIS A 1 819 ? 11.045 -19.920 -34.216 1.00 96.31 819 HIS A N 1
ATOM 6673 C CA . HIS A 1 819 ? 12.116 -20.650 -34.897 1.00 96.31 819 HIS A CA 1
ATOM 6674 C C . HIS A 1 819 ? 13.482 -20.007 -34.654 1.00 96.31 819 HIS A C 1
ATOM 6676 O O . HIS A 1 819 ? 13.692 -18.834 -34.961 1.00 96.31 819 HIS A O 1
ATOM 6682 N N . LEU A 1 820 ? 14.426 -20.804 -34.141 1.00 95.69 820 LEU A N 1
ATOM 6683 C CA . LEU A 1 820 ? 15.840 -20.434 -34.054 1.00 95.69 820 LEU A CA 1
ATOM 6684 C C . LEU A 1 820 ? 16.456 -20.522 -35.446 1.00 95.69 820 LEU A C 1
ATOM 6686 O O . LEU A 1 820 ? 16.873 -21.597 -35.875 1.00 95.69 820 LEU A O 1
ATOM 6690 N N . LEU A 1 821 ? 16.433 -19.409 -36.174 1.00 93.25 821 LEU A N 1
ATOM 6691 C CA . LEU A 1 821 ? 16.701 -19.400 -37.605 1.00 93.25 821 LEU A CA 1
ATOM 6692 C C . LEU A 1 821 ? 17.181 -18.026 -38.074 1.00 93.25 821 LEU A C 1
ATOM 6694 O O . LEU A 1 821 ? 16.651 -16.993 -37.670 1.00 93.25 821 LEU A O 1
ATOM 6698 N N . SER A 1 822 ? 18.167 -18.020 -38.971 1.00 93.94 822 SER A N 1
ATOM 6699 C CA . SER A 1 822 ? 18.536 -16.816 -39.719 1.00 93.94 822 SER A CA 1
ATOM 6700 C C . SER A 1 822 ? 17.630 -16.666 -40.937 1.00 93.94 822 SER A C 1
ATOM 6702 O O . SER A 1 822 ? 17.390 -17.636 -41.651 1.00 93.94 822 SER A O 1
ATOM 6704 N N . VAL A 1 823 ? 17.202 -15.439 -41.235 1.00 94.12 823 VAL A N 1
ATOM 6705 C CA . VAL A 1 823 ? 16.474 -15.106 -42.475 1.00 94.12 823 VAL A CA 1
ATOM 6706 C C . VAL A 1 823 ? 17.272 -15.442 -43.746 1.00 94.12 823 VAL A C 1
ATOM 6708 O O . VAL A 1 823 ? 16.700 -15.640 -44.814 1.00 94.12 823 VAL A O 1
ATOM 6711 N N . GLU A 1 824 ? 18.599 -15.533 -43.644 1.00 93.00 824 GLU A N 1
ATOM 6712 C CA . GLU A 1 824 ? 19.489 -15.874 -44.760 1.00 93.00 824 GLU A CA 1
ATOM 6713 C C . GLU A 1 824 ? 19.626 -17.389 -44.982 1.00 93.00 824 GLU A C 1
ATOM 6715 O O . GLU A 1 824 ? 20.185 -17.811 -45.997 1.00 93.00 824 GLU A O 1
ATOM 6720 N N . ALA A 1 825 ? 19.132 -18.207 -44.047 1.00 93.06 825 ALA A N 1
ATOM 6721 C CA . ALA A 1 825 ? 19.212 -19.658 -44.121 1.00 93.06 825 ALA A CA 1
ATOM 6722 C C . ALA A 1 825 ? 18.206 -20.217 -45.151 1.00 93.06 825 ALA A C 1
ATOM 6724 O O . ALA A 1 825 ? 17.089 -19.705 -45.247 1.00 93.06 825 ALA A O 1
ATOM 6725 N N . PRO A 1 826 ? 18.551 -21.263 -45.927 1.00 90.94 826 PRO A N 1
ATOM 6726 C CA . PRO A 1 826 ? 17.621 -21.886 -46.873 1.00 90.94 826 PRO A CA 1
ATOM 6727 C C . PRO A 1 826 ? 16.307 -22.354 -46.230 1.00 90.94 826 PRO A C 1
ATOM 6729 O O . PRO A 1 826 ? 15.246 -22.181 -46.826 1.00 90.94 826 PRO A O 1
ATOM 6732 N N . GLU A 1 827 ? 16.380 -22.869 -45.001 1.00 94.56 827 GLU A N 1
ATOM 6733 C CA . GLU A 1 827 ? 15.257 -23.389 -44.214 1.00 94.56 827 GLU A CA 1
ATOM 6734 C C . GLU A 1 827 ? 14.237 -22.295 -43.850 1.00 94.56 827 GLU A C 1
ATOM 6736 O O . GLU A 1 827 ? 13.104 -22.592 -43.480 1.00 94.56 827 GLU A O 1
ATOM 6741 N N . PHE A 1 828 ? 14.591 -21.010 -43.993 1.00 95.50 828 PHE A N 1
ATOM 6742 C CA . PHE A 1 828 ? 13.648 -19.898 -43.828 1.00 95.50 828 PHE A CA 1
ATOM 6743 C C . PHE A 1 828 ? 12.460 -19.995 -44.790 1.00 95.50 828 PHE A C 1
ATOM 6745 O O . PHE A 1 828 ? 11.341 -19.620 -44.441 1.00 95.50 828 PHE A O 1
ATOM 6752 N N . LEU A 1 829 ? 12.682 -20.540 -45.988 1.00 94.69 829 LEU A N 1
ATOM 6753 C CA . LEU A 1 829 ? 11.625 -20.725 -46.980 1.00 94.69 829 LEU A CA 1
ATOM 6754 C C . LEU A 1 829 ? 10.640 -21.840 -46.605 1.00 94.69 829 LEU A C 1
ATOM 6756 O O . LEU A 1 829 ? 9.505 -21.828 -47.085 1.00 94.69 829 LEU A O 1
ATOM 6760 N N . ASP A 1 830 ? 11.029 -22.754 -45.715 1.00 95.88 830 ASP A N 1
ATOM 6761 C CA . ASP A 1 830 ? 10.176 -23.857 -45.267 1.00 95.88 830 ASP A CA 1
ATOM 6762 C C . ASP A 1 830 ? 9.063 -23.382 -44.315 1.00 95.88 830 ASP A C 1
ATOM 6764 O O . ASP A 1 830 ? 8.091 -24.101 -44.082 1.00 95.88 830 ASP A O 1
ATOM 6768 N N . LEU A 1 831 ? 9.145 -22.141 -43.813 1.00 94.75 831 LEU A N 1
ATOM 6769 C CA . LEU A 1 831 ? 8.104 -21.509 -42.989 1.00 94.75 831 LEU A CA 1
ATOM 6770 C C . LEU A 1 831 ? 6.805 -21.219 -43.762 1.00 94.75 831 LEU A C 1
ATOM 6772 O O . LEU A 1 831 ? 5.771 -20.899 -43.155 1.00 94.75 831 LEU A O 1
ATOM 6776 N N . GLY A 1 832 ? 6.851 -21.329 -45.092 1.00 95.38 832 GLY A N 1
ATOM 6777 C CA . GLY A 1 832 ? 5.751 -21.013 -45.992 1.00 95.38 832 GLY A CA 1
ATOM 6778 C C . GLY A 1 832 ? 5.608 -19.512 -46.228 1.00 95.38 832 GLY A C 1
ATOM 6779 O O . GLY A 1 832 ? 6.566 -18.749 -46.103 1.00 95.38 832 GLY A O 1
ATOM 6780 N N . THR A 1 833 ? 4.402 -19.086 -46.605 1.00 97.50 833 THR A N 1
ATOM 6781 C CA . THR A 1 833 ? 4.123 -17.689 -46.948 1.00 97.50 833 THR A CA 1
ATOM 6782 C C . THR A 1 833 ? 3.209 -16.985 -45.945 1.00 97.50 833 THR A C 1
ATOM 6784 O O . THR A 1 833 ? 2.408 -17.611 -45.243 1.00 97.50 833 THR A O 1
ATOM 6787 N N . PHE A 1 834 ? 3.335 -15.659 -45.881 1.00 98.31 834 PHE A N 1
ATOM 6788 C CA . PHE A 1 834 ? 2.687 -14.789 -44.906 1.00 98.31 834 PHE A CA 1
ATOM 6789 C C . PHE A 1 834 ? 2.020 -13.585 -45.572 1.00 98.31 834 PHE A C 1
ATOM 6791 O O . PHE A 1 834 ? 2.529 -13.041 -46.554 1.00 98.31 834 PHE A O 1
ATOM 6798 N N . ASP A 1 835 ? 0.885 -13.147 -45.032 1.00 98.31 835 ASP A N 1
ATOM 6799 C CA . ASP A 1 835 ? 0.192 -11.940 -45.496 1.00 98.31 835 ASP A CA 1
ATOM 6800 C C . ASP A 1 835 ? 0.884 -10.663 -45.016 1.00 98.31 835 ASP 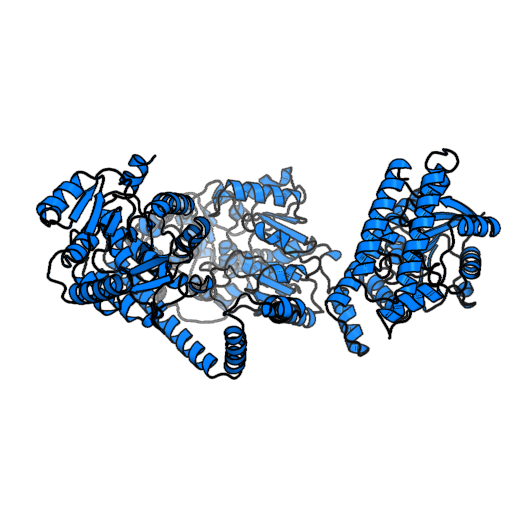A C 1
ATOM 6802 O O . ASP A 1 835 ? 0.839 -9.634 -45.694 1.00 98.31 835 ASP A O 1
ATOM 6806 N N . ILE A 1 836 ? 1.515 -10.726 -43.842 1.00 98.38 836 ILE A N 1
ATOM 6807 C CA . ILE A 1 836 ? 2.177 -9.597 -43.196 1.00 98.38 836 ILE A CA 1
ATOM 6808 C C . ILE A 1 836 ? 3.541 -10.055 -42.692 1.00 98.38 836 ILE A C 1
ATOM 6810 O O . ILE A 1 836 ? 3.633 -11.040 -41.961 1.00 98.38 836 ILE A O 1
ATOM 6814 N N . VAL A 1 837 ? 4.593 -9.324 -43.050 1.00 98.31 837 VAL A N 1
ATOM 6815 C CA . VAL A 1 837 ? 5.950 -9.549 -42.548 1.00 98.31 837 VAL A CA 1
ATOM 6816 C C . VAL A 1 837 ? 6.477 -8.265 -41.915 1.00 98.31 837 VAL A C 1
ATOM 6818 O O . VAL A 1 837 ? 6.394 -7.192 -42.518 1.00 98.31 837 VAL A O 1
ATOM 6821 N N . THR A 1 838 ? 7.037 -8.359 -40.713 1.00 97.75 838 THR A N 1
ATOM 6822 C CA . THR A 1 838 ? 7.804 -7.277 -40.083 1.00 97.75 838 THR A CA 1
ATOM 6823 C C . THR A 1 838 ? 9.289 -7.615 -40.025 1.00 97.75 838 THR A C 1
ATOM 6825 O O . THR A 1 838 ? 9.662 -8.771 -39.864 1.00 97.75 838 THR A O 1
ATOM 6828 N N . CYS A 1 839 ? 10.143 -6.605 -40.193 1.00 95.50 839 CYS A N 1
ATOM 6829 C CA . CYS A 1 839 ? 11.593 -6.711 -40.012 1.00 95.50 839 CYS A CA 1
ATOM 6830 C C . CYS A 1 839 ? 12.092 -5.371 -39.458 1.00 95.50 839 CYS A C 1
ATOM 6832 O O . CYS A 1 839 ? 12.274 -4.410 -40.208 1.00 95.50 839 CYS A O 1
ATOM 6834 N N . ASN A 1 840 ? 12.197 -5.284 -38.130 1.00 92.19 840 ASN A N 1
ATOM 6835 C CA . ASN A 1 840 ? 12.435 -4.035 -37.402 1.00 92.19 840 ASN A CA 1
ATOM 6836 C C . ASN A 1 840 ? 13.747 -4.125 -36.625 1.00 92.19 840 ASN A C 1
ATOM 6838 O O . ASN A 1 840 ? 13.899 -5.055 -35.843 1.00 92.19 840 ASN A O 1
ATOM 6842 N N . ASP A 1 841 ? 14.648 -3.155 -36.796 1.00 86.88 841 ASP A N 1
ATOM 6843 C CA . ASP A 1 841 ? 15.954 -3.106 -36.115 1.00 86.88 841 ASP A CA 1
ATOM 6844 C C . ASP A 1 841 ? 16.811 -4.376 -36.351 1.00 86.88 841 ASP A C 1
ATOM 6846 O O . ASP A 1 841 ? 17.474 -4.874 -35.444 1.00 86.88 841 ASP A O 1
ATOM 6850 N N . VAL A 1 842 ? 16.748 -4.960 -37.557 1.00 89.31 842 VAL A N 1
ATOM 6851 C CA . VAL A 1 842 ? 17.397 -6.246 -37.904 1.00 89.31 842 VAL A CA 1
ATOM 6852 C C . VAL A 1 842 ? 18.309 -6.134 -39.118 1.00 89.31 842 VAL A C 1
ATOM 6854 O O . VAL A 1 842 ? 19.392 -6.721 -39.138 1.00 89.31 842 VAL A O 1
ATOM 6857 N N . ILE A 1 843 ? 17.893 -5.404 -40.154 1.00 89.94 843 ILE A N 1
ATOM 6858 C CA . ILE A 1 843 ? 18.585 -5.402 -41.449 1.00 89.94 843 ILE A CA 1
ATOM 6859 C C . ILE A 1 843 ? 19.982 -4.757 -41.388 1.00 89.94 843 ILE A C 1
ATOM 6861 O O . ILE A 1 843 ? 20.837 -5.052 -42.215 1.00 89.94 843 ILE A O 1
ATOM 6865 N N . GLU A 1 844 ? 20.249 -3.916 -40.392 1.00 83.56 844 GLU A N 1
ATOM 6866 C CA . GLU A 1 844 ? 21.567 -3.339 -40.100 1.00 83.56 844 GLU A CA 1
ATOM 6867 C C . GLU A 1 844 ? 22.548 -4.330 -39.435 1.00 83.56 844 GLU A C 1
ATOM 6869 O O . GLU A 1 844 ? 23.761 -4.088 -39.397 1.00 83.56 844 GLU A O 1
ATOM 6874 N N . HIS A 1 845 ? 22.036 -5.452 -38.919 1.00 84.31 845 HIS A N 1
ATOM 6875 C CA . HIS A 1 845 ? 22.810 -6.484 -38.224 1.00 84.31 845 HIS A CA 1
ATOM 6876 C C . HIS A 1 845 ? 23.096 -7.714 -39.092 1.00 84.31 845 HIS A C 1
ATOM 6878 O O . HIS A 1 845 ? 23.974 -8.510 -38.750 1.00 84.31 845 HIS A O 1
ATOM 6884 N N . VAL A 1 846 ? 22.391 -7.891 -40.213 1.00 87.94 846 VAL A N 1
ATOM 6885 C CA . VAL A 1 846 ? 22.599 -9.056 -41.085 1.00 87.94 846 VAL A CA 1
ATOM 6886 C C . VAL A 1 846 ? 23.880 -8.921 -41.923 1.00 87.94 846 VAL A C 1
ATOM 6888 O O . VAL A 1 846 ? 24.284 -7.807 -42.267 1.00 87.94 846 VAL A O 1
ATOM 6891 N N . PRO A 1 847 ? 24.555 -10.033 -42.257 1.00 85.69 847 PRO A N 1
ATOM 6892 C CA . PRO A 1 847 ? 25.703 -10.029 -43.166 1.00 85.69 847 PRO A CA 1
ATOM 6893 C C . PRO A 1 847 ? 25.367 -9.612 -44.606 1.00 85.69 847 PRO A C 1
ATOM 6895 O O . PRO A 1 847 ? 26.189 -8.982 -45.270 1.00 85.69 847 PRO A O 1
ATOM 6898 N N . ASN A 1 848 ? 24.189 -9.986 -45.111 1.00 90.31 848 ASN A N 1
ATOM 6899 C CA . ASN A 1 848 ? 23.761 -9.782 -46.490 1.00 90.31 848 ASN A CA 1
ATOM 6900 C C . ASN A 1 848 ? 22.318 -9.216 -46.537 1.00 90.31 848 ASN A C 1
ATOM 6902 O O . ASN A 1 848 ? 21.341 -9.953 -46.733 1.00 90.31 848 ASN A O 1
ATOM 6906 N N . PRO A 1 849 ? 22.155 -7.882 -46.402 1.00 91.50 849 PRO A N 1
ATOM 6907 C CA . PRO A 1 849 ? 20.837 -7.232 -46.383 1.00 91.50 849 PRO A CA 1
ATOM 6908 C C . PRO A 1 849 ? 20.060 -7.429 -47.690 1.00 91.50 849 PRO A C 1
ATOM 6910 O O . PRO A 1 849 ? 18.833 -7.498 -47.699 1.00 91.50 849 PRO A O 1
ATOM 6913 N N . GLU A 1 850 ? 20.778 -7.580 -48.800 1.00 92.00 850 GLU A N 1
ATOM 6914 C CA . GLU A 1 850 ? 20.223 -7.885 -50.111 1.00 92.00 850 GLU A CA 1
ATOM 6915 C C . GLU A 1 850 ? 19.531 -9.258 -50.140 1.00 92.00 850 GLU A C 1
ATOM 6917 O O . GLU A 1 850 ? 18.366 -9.367 -50.528 1.00 92.00 850 GLU A O 1
ATOM 6922 N N . LEU A 1 851 ? 20.226 -10.307 -49.692 1.00 94.06 851 LEU A N 1
ATOM 6923 C CA . LEU A 1 851 ? 19.653 -11.649 -49.586 1.00 94.06 851 LEU A CA 1
ATOM 6924 C C . LEU A 1 851 ? 18.473 -11.670 -48.608 1.00 94.06 851 LEU A C 1
ATOM 6926 O O . LEU A 1 851 ? 17.443 -12.270 -48.909 1.00 94.06 851 LEU A O 1
ATOM 6930 N N . THR A 1 852 ? 18.596 -10.969 -47.480 1.00 94.94 852 THR A N 1
ATOM 6931 C CA . THR A 1 852 ? 17.521 -10.828 -46.489 1.00 94.94 852 THR A CA 1
ATOM 6932 C C . THR A 1 852 ? 16.240 -10.269 -47.121 1.00 94.94 852 THR A C 1
ATOM 6934 O O . THR A 1 852 ? 15.170 -10.860 -46.971 1.00 94.94 852 THR A O 1
ATOM 6937 N N . LEU A 1 853 ? 16.333 -9.187 -47.906 1.00 95.81 853 LEU A N 1
ATOM 6938 C CA . LEU A 1 853 ? 15.178 -8.634 -48.627 1.00 95.81 853 LEU A CA 1
ATOM 6939 C C . LEU A 1 853 ? 14.603 -9.624 -49.650 1.00 95.81 853 LEU A C 1
ATOM 6941 O O . LEU A 1 853 ? 13.384 -9.756 -49.752 1.00 95.81 853 LEU A O 1
ATOM 6945 N N . GLN A 1 854 ? 15.450 -10.345 -50.391 1.00 96.06 854 GLN A N 1
ATOM 6946 C CA . GLN A 1 854 ? 14.995 -11.360 -51.351 1.00 96.06 854 GLN A CA 1
ATOM 6947 C C . GLN A 1 854 ? 14.204 -12.482 -50.676 1.00 96.06 854 GLN A C 1
ATOM 6949 O O . GLN A 1 854 ? 13.164 -12.893 -51.192 1.00 96.06 854 GLN A O 1
ATOM 6954 N N . GLN A 1 855 ? 14.681 -12.966 -49.531 1.00 96.94 855 GLN A N 1
ATOM 6955 C CA . GLN A 1 855 ? 14.029 -14.026 -48.766 1.00 96.94 855 GLN A CA 1
ATOM 6956 C C . GLN A 1 855 ? 12.694 -13.552 -48.183 1.00 96.94 855 GLN A C 1
ATOM 6958 O O . GLN A 1 855 ? 11.676 -14.215 -48.381 1.00 96.94 855 GLN A O 1
ATOM 6963 N N . ILE A 1 856 ? 12.657 -12.358 -47.582 1.00 97.44 856 ILE A N 1
ATOM 6964 C CA . ILE A 1 856 ? 11.417 -11.732 -47.092 1.00 97.44 856 ILE A CA 1
ATOM 6965 C C . ILE A 1 856 ? 10.380 -11.609 -48.216 1.00 97.44 856 ILE A C 1
ATOM 6967 O O . ILE A 1 856 ? 9.216 -11.964 -48.039 1.00 97.44 856 ILE A O 1
ATOM 6971 N N . VAL A 1 857 ? 10.790 -11.160 -49.407 1.00 97.31 857 VAL A N 1
ATOM 6972 C CA . VAL A 1 857 ? 9.884 -11.043 -50.559 1.00 97.31 857 VAL A CA 1
ATOM 6973 C C . VAL A 1 857 ? 9.365 -12.407 -51.014 1.00 97.31 857 VAL A C 1
ATOM 6975 O O . VAL A 1 857 ? 8.214 -12.499 -51.444 1.00 97.31 857 VAL A O 1
ATOM 6978 N N . ARG A 1 858 ? 10.166 -13.476 -50.930 1.00 96.50 858 ARG A N 1
ATOM 6979 C CA . ARG A 1 858 ? 9.738 -14.837 -51.300 1.00 96.50 858 ARG A CA 1
ATOM 6980 C C . ARG A 1 858 ? 8.663 -15.384 -50.366 1.00 96.50 858 ARG A C 1
ATOM 6982 O O . ARG A 1 858 ? 7.707 -15.965 -50.870 1.00 96.50 858 ARG A O 1
ATOM 6989 N N . VAL A 1 859 ? 8.781 -15.142 -49.061 1.00 97.31 859 VAL A N 1
ATOM 6990 C CA . VAL A 1 859 ? 7.787 -15.582 -48.065 1.00 97.31 859 VAL A CA 1
ATOM 6991 C C . VAL A 1 859 ? 6.572 -14.656 -47.972 1.00 97.31 859 VAL A C 1
ATOM 6993 O O . VAL A 1 859 ? 5.598 -14.987 -47.312 1.00 97.31 859 VAL A O 1
ATOM 6996 N N . LEU A 1 860 ? 6.570 -13.503 -48.637 1.00 97.81 860 LEU A N 1
ATOM 6997 C CA . LEU A 1 860 ? 5.413 -12.609 -48.654 1.00 97.81 860 LEU A CA 1
ATOM 6998 C C . LEU A 1 860 ? 4.381 -13.056 -49.709 1.00 97.81 860 LEU A C 1
ATOM 7000 O O . LEU A 1 860 ? 4.729 -13.283 -50.873 1.00 97.81 860 LEU A O 1
ATOM 7004 N N . ASN A 1 861 ? 3.104 -13.151 -49.336 1.00 97.56 861 ASN A N 1
ATOM 7005 C CA . ASN A 1 861 ? 2.007 -13.433 -50.270 1.00 97.56 861 ASN A CA 1
ATOM 7006 C C . ASN A 1 861 ? 1.847 -12.310 -51.317 1.00 97.56 861 ASN A C 1
ATOM 7008 O O . ASN A 1 861 ? 2.161 -11.152 -51.024 1.00 97.56 861 ASN A O 1
ATOM 7012 N N . PRO A 1 862 ? 1.331 -12.597 -52.531 1.00 95.31 862 PRO A N 1
ATOM 7013 C CA . PRO A 1 862 ? 0.877 -11.551 -53.452 1.00 95.31 862 PRO A CA 1
ATOM 7014 C C . PRO A 1 862 ? -0.130 -10.615 -52.762 1.00 95.31 862 PRO A C 1
ATOM 7016 O O . PRO A 1 862 ? -1.052 -11.083 -52.096 1.00 95.31 862 PRO A O 1
ATOM 7019 N N . GLY A 1 863 ? 0.063 -9.297 -52.870 1.00 94.81 863 GLY A N 1
ATOM 7020 C CA . GLY A 1 863 ? -0.725 -8.298 -52.134 1.00 94.81 863 GLY A CA 1
ATOM 7021 C C . GLY A 1 863 ? -0.390 -8.157 -50.640 1.00 94.81 863 GLY A C 1
ATOM 7022 O O . GLY A 1 863 ? -0.957 -7.279 -49.983 1.00 94.81 863 GLY A O 1
ATOM 7023 N N . GLY A 1 864 ? 0.528 -8.974 -50.112 1.00 97.12 864 GLY A N 1
ATOM 7024 C CA . GLY A 1 864 ? 0.989 -8.944 -48.725 1.00 97.12 864 GLY A CA 1
ATOM 7025 C C . GLY A 1 864 ? 1.789 -7.687 -48.376 1.00 97.12 864 GLY A C 1
ATOM 7026 O O . GLY A 1 864 ? 2.337 -7.016 -49.257 1.00 97.12 864 GLY A O 1
ATOM 7027 N N . LEU A 1 865 ? 1.854 -7.372 -47.081 1.00 97.94 865 LEU A N 1
ATOM 7028 C CA . LEU A 1 865 ? 2.505 -6.178 -46.541 1.00 97.94 865 LEU A CA 1
ATOM 7029 C C . LEU A 1 865 ? 3.831 -6.509 -45.851 1.00 97.94 865 LEU A C 1
ATOM 7031 O O . LEU A 1 865 ? 3.889 -7.358 -44.969 1.00 97.94 865 LEU A O 1
ATOM 7035 N N . LEU A 1 866 ? 4.875 -5.766 -46.197 1.00 97.75 866 LEU A N 1
ATOM 7036 C CA . LEU A 1 866 ? 6.136 -5.690 -45.472 1.00 97.75 866 LEU A CA 1
ATOM 7037 C C . LEU A 1 866 ? 6.200 -4.358 -44.720 1.00 97.75 866 LEU A C 1
ATOM 7039 O O . LEU A 1 866 ? 6.091 -3.295 -45.335 1.00 97.75 866 LEU A O 1
ATOM 7043 N N . TYR A 1 867 ? 6.415 -4.410 -43.409 1.00 96.56 867 TYR A N 1
ATOM 7044 C CA . TYR A 1 867 ? 6.702 -3.237 -42.587 1.00 96.56 867 TYR A CA 1
ATOM 7045 C C . TYR A 1 867 ? 8.113 -3.328 -42.010 1.00 96.56 867 TYR A C 1
ATOM 7047 O O . TYR A 1 867 ? 8.476 -4.336 -41.404 1.00 96.56 867 TYR A O 1
ATOM 7055 N N . MET A 1 868 ? 8.902 -2.272 -42.187 1.00 94.31 868 MET A N 1
ATOM 7056 C CA . MET A 1 868 ? 10.263 -2.204 -41.665 1.00 94.31 868 MET A CA 1
ATOM 7057 C C . MET A 1 868 ? 10.519 -0.889 -40.945 1.00 94.31 868 MET A C 1
ATOM 7059 O O . MET A 1 868 ? 10.285 0.191 -41.492 1.00 94.31 868 MET A O 1
ATOM 7063 N N . GLU A 1 869 ? 11.060 -0.999 -39.739 1.00 90.75 869 GLU A N 1
ATOM 7064 C CA . GLU A 1 869 ? 11.730 0.080 -39.022 1.00 90.75 869 GLU A CA 1
ATOM 7065 C C . GLU A 1 869 ? 13.237 -0.129 -39.145 1.00 90.75 869 GLU A C 1
ATOM 7067 O O . GLU A 1 869 ? 13.768 -1.133 -38.681 1.00 90.75 869 GLU A O 1
ATOM 7072 N N . ILE A 1 870 ? 13.913 0.808 -39.806 1.00 88.81 870 ILE A N 1
ATOM 7073 C CA . ILE A 1 870 ? 15.367 0.776 -39.992 1.00 88.81 870 ILE A CA 1
ATOM 7074 C C . ILE A 1 870 ? 15.953 1.964 -39.243 1.00 88.81 870 ILE A C 1
ATOM 7076 O O . ILE A 1 870 ? 15.522 3.104 -39.468 1.00 88.81 870 ILE A O 1
ATOM 7080 N N . LEU A 1 871 ? 16.937 1.730 -38.373 1.00 83.56 871 LEU A N 1
ATOM 7081 C CA . LEU A 1 871 ? 17.627 2.823 -37.702 1.00 83.56 871 LEU A CA 1
ATOM 7082 C C . LEU A 1 871 ? 18.297 3.729 -38.742 1.00 83.56 871 LEU A C 1
ATOM 7084 O O . LEU A 1 871 ? 19.058 3.267 -39.591 1.00 83.56 871 LEU A O 1
ATOM 7088 N N . ASN A 1 872 ? 18.046 5.038 -38.667 1.00 85.50 872 ASN A N 1
ATOM 7089 C CA . ASN A 1 872 ? 18.712 5.992 -39.544 1.00 85.50 872 ASN A CA 1
ATOM 7090 C C . ASN A 1 872 ? 20.044 6.436 -38.914 1.00 85.50 872 ASN A C 1
ATOM 7092 O O . ASN A 1 872 ? 20.035 7.331 -38.063 1.00 85.50 872 ASN A O 1
ATOM 7096 N N . PRO A 1 873 ? 21.207 5.914 -39.349 1.00 79.19 873 PRO A N 1
ATOM 7097 C CA . PRO A 1 873 ? 22.504 6.261 -38.753 1.00 79.19 873 PRO A CA 1
ATOM 7098 C C . PRO A 1 873 ? 22.905 7.725 -38.988 1.00 79.19 873 PRO A C 1
ATOM 7100 O O . PRO A 1 873 ? 23.806 8.240 -38.319 1.00 79.19 873 PRO A O 1
ATOM 7103 N N . PHE A 1 874 ? 22.261 8.386 -39.954 1.00 80.56 874 PHE A N 1
ATOM 7104 C CA . PHE A 1 874 ? 22.537 9.756 -40.359 1.00 80.56 874 PHE A CA 1
ATOM 7105 C C . PHE A 1 874 ? 21.624 10.759 -39.661 1.00 80.56 874 PHE A C 1
ATOM 7107 O O . PHE A 1 874 ? 21.805 11.959 -39.845 1.00 80.56 874 PHE A O 1
ATOM 7114 N N . TRP A 1 875 ? 20.679 10.321 -38.827 1.00 85.94 875 TRP A N 1
ATOM 7115 C CA . TRP A 1 875 ? 19.883 11.249 -38.036 1.00 85.94 875 TRP A CA 1
ATOM 7116 C C . TRP A 1 875 ? 20.784 12.171 -37.210 1.00 85.94 875 TRP A C 1
ATOM 7118 O O . TRP A 1 875 ? 21.696 11.710 -36.517 1.00 85.94 875 TRP A O 1
ATOM 7128 N N . TYR A 1 876 ? 20.527 13.482 -37.259 1.00 84.38 876 TYR A N 1
ATOM 7129 C CA . TYR A 1 876 ? 21.402 14.471 -36.621 1.00 84.38 876 TYR A CA 1
ATOM 7130 C C . TYR A 1 876 ? 21.624 14.188 -35.129 1.00 84.38 876 TYR A C 1
ATOM 7132 O O . TYR A 1 876 ? 22.723 14.408 -34.625 1.00 84.38 876 TYR A O 1
ATOM 7140 N N . GLY A 1 877 ? 20.618 13.651 -34.428 1.00 84.31 877 GLY A N 1
ATOM 7141 C CA . GLY A 1 877 ? 20.717 13.314 -33.009 1.00 84.31 877 GLY A CA 1
ATOM 7142 C C . GLY A 1 877 ? 21.752 12.226 -32.711 1.00 84.31 877 GLY A C 1
ATOM 7143 O O . GLY A 1 877 ? 22.453 12.319 -31.701 1.00 84.31 877 GLY A O 1
ATOM 7144 N N . PHE A 1 878 ? 21.935 11.261 -33.618 1.00 85.50 878 PHE A N 1
ATOM 7145 C CA . PHE A 1 878 ? 22.909 10.179 -33.444 1.00 85.50 878 PHE A CA 1
ATOM 7146 C C . PHE A 1 878 ? 24.360 10.601 -33.659 1.00 85.50 878 PHE A C 1
ATOM 7148 O O . PHE A 1 878 ? 25.271 9.882 -33.255 1.00 85.50 878 PHE A O 1
ATOM 7155 N N . LEU A 1 879 ? 24.599 11.808 -34.185 1.00 86.94 879 LEU A N 1
ATOM 7156 C CA . LEU A 1 879 ? 25.935 12.402 -34.156 1.00 86.94 879 LEU A CA 1
ATOM 7157 C C . LEU A 1 879 ? 26.399 12.592 -32.711 1.00 86.94 879 LEU A C 1
ATOM 7159 O O . LEU A 1 879 ? 27.548 12.302 -32.391 1.00 86.94 879 LEU A O 1
ATOM 7163 N N . ALA A 1 880 ? 25.507 13.055 -31.830 1.00 86.88 880 ALA A N 1
ATOM 7164 C CA . ALA A 1 880 ? 25.840 13.298 -30.434 1.00 86.88 880 ALA A CA 1
ATOM 7165 C C . ALA A 1 880 ? 26.063 11.992 -29.668 1.00 86.88 880 ALA A C 1
ATOM 7167 O O . ALA A 1 880 ? 27.043 11.903 -28.930 1.00 86.88 880 ALA A O 1
ATOM 7168 N N . LYS A 1 881 ? 25.163 11.014 -29.835 1.00 83.81 881 LYS A N 1
ATOM 7169 C CA . LYS A 1 881 ? 25.247 9.666 -29.257 1.00 83.81 881 LYS A CA 1
ATOM 7170 C C . LYS A 1 881 ? 24.444 8.688 -30.112 1.00 83.81 881 LYS A C 1
ATOM 7172 O O . LYS A 1 881 ? 23.267 8.948 -30.341 1.00 83.81 881 LYS A O 1
ATOM 7177 N N . ASP A 1 882 ? 25.050 7.598 -30.574 1.00 83.06 882 ASP A N 1
ATOM 7178 C CA . ASP A 1 882 ? 24.367 6.637 -31.447 1.00 83.06 882 ASP A CA 1
ATOM 7179 C C . ASP A 1 882 ? 23.255 5.842 -30.741 1.00 83.06 882 ASP A C 1
ATOM 7181 O O . ASP A 1 882 ? 23.245 5.709 -29.516 1.00 83.06 882 ASP A O 1
ATOM 7185 N N . GLY A 1 883 ? 22.330 5.296 -31.535 1.00 68.19 883 GLY A N 1
ATOM 7186 C CA . GLY A 1 883 ? 21.158 4.565 -31.048 1.00 68.19 883 GLY A CA 1
ATOM 7187 C C . GLY A 1 883 ? 21.438 3.193 -30.423 1.00 68.19 883 GLY A C 1
ATOM 7188 O O . GLY A 1 883 ? 20.553 2.677 -29.750 1.00 68.19 883 GLY A O 1
ATOM 7189 N N . HIS A 1 884 ? 22.638 2.621 -30.594 1.00 75.94 884 HIS A N 1
ATOM 7190 C CA . HIS A 1 884 ? 22.974 1.287 -30.084 1.00 75.94 884 HIS A CA 1
ATOM 7191 C C . HIS A 1 884 ? 23.809 1.347 -28.804 1.00 75.94 884 HIS A C 1
ATOM 7193 O O . HIS A 1 884 ? 23.474 0.718 -27.801 1.00 75.94 884 HIS A O 1
ATOM 7199 N N . TYR A 1 885 ? 24.906 2.109 -28.832 1.00 78.06 885 TYR A N 1
ATOM 7200 C CA . TYR A 1 885 ? 25.923 2.092 -27.775 1.00 78.06 885 TYR A CA 1
ATOM 7201 C C . TYR A 1 885 ? 26.102 3.440 -27.073 1.00 78.06 885 TYR A C 1
ATOM 7203 O O . TYR A 1 885 ? 26.900 3.548 -26.138 1.00 78.06 885 TYR A O 1
ATOM 7211 N N . ASN A 1 886 ? 25.335 4.461 -27.473 1.00 83.81 886 ASN A N 1
ATOM 7212 C CA . ASN A 1 886 ? 25.360 5.802 -26.893 1.00 83.81 886 ASN A CA 1
ATOM 7213 C C . ASN A 1 886 ? 26.737 6.496 -27.018 1.00 83.81 886 ASN A C 1
ATOM 7215 O O . ASN A 1 886 ? 27.112 7.325 -26.181 1.00 83.81 886 ASN A O 1
ATOM 7219 N N . LEU A 1 887 ? 27.498 6.139 -28.054 1.00 87.62 887 LEU A N 1
ATOM 7220 C CA . LEU A 1 887 ? 28.845 6.608 -28.350 1.00 87.62 887 LEU A CA 1
ATOM 7221 C C . LEU A 1 887 ? 28.814 7.807 -29.313 1.00 87.62 887 LEU A C 1
ATOM 7223 O O . LEU A 1 887 ? 28.089 7.794 -30.312 1.00 87.62 887 LEU A O 1
ATOM 7227 N N . PRO A 1 888 ? 29.605 8.862 -29.047 1.00 91.50 888 PRO A N 1
ATOM 7228 C CA . PRO A 1 888 ? 29.607 10.064 -29.870 1.00 91.50 888 PRO A CA 1
ATOM 7229 C C . PRO A 1 888 ? 30.255 9.834 -31.239 1.00 91.50 888 PRO A C 1
ATOM 7231 O O . PRO A 1 888 ? 31.429 9.484 -31.350 1.00 91.50 888 PRO A O 1
ATOM 7234 N N . GLY A 1 889 ? 29.495 10.101 -32.302 1.00 90.00 889 GLY A N 1
ATOM 7235 C CA . GLY A 1 889 ? 29.989 10.155 -33.678 1.00 90.00 889 GLY A CA 1
ATOM 7236 C C . GLY A 1 889 ? 30.454 8.825 -34.280 1.00 90.00 889 GLY A C 1
ATOM 7237 O O . GLY A 1 889 ? 31.070 8.840 -35.346 1.00 90.00 889 GLY A O 1
ATOM 7238 N N . ILE A 1 890 ? 30.162 7.683 -33.646 1.00 90.06 890 ILE A N 1
ATOM 7239 C CA . ILE A 1 890 ? 30.545 6.358 -34.164 1.00 90.06 890 ILE A CA 1
ATOM 7240 C C . ILE A 1 890 ? 29.855 6.033 -35.501 1.00 90.06 890 ILE A C 1
ATOM 7242 O O . ILE A 1 890 ? 30.477 5.422 -36.365 1.00 90.06 890 ILE A O 1
ATOM 7246 N N . THR A 1 891 ? 28.636 6.536 -35.745 1.00 87.88 891 THR A N 1
ATOM 7247 C CA . THR A 1 891 ? 27.913 6.357 -37.024 1.00 87.88 891 THR A CA 1
ATOM 7248 C C . THR A 1 891 ? 28.578 7.068 -38.206 1.00 87.88 891 THR A C 1
ATOM 7250 O O . THR A 1 891 ? 28.278 6.780 -39.361 1.00 87.88 891 THR A O 1
ATOM 7253 N N . LEU A 1 892 ? 29.521 7.982 -37.944 1.00 88.81 892 LEU A N 1
ATOM 7254 C CA . LEU A 1 892 ? 30.311 8.634 -38.985 1.00 88.81 892 LEU A CA 1
ATOM 7255 C C . LEU A 1 892 ? 31.499 7.790 -39.444 1.00 88.81 892 LEU A C 1
ATOM 7257 O O . LEU A 1 892 ? 32.227 8.233 -40.332 1.00 88.81 892 LEU A O 1
ATOM 7261 N N . LEU A 1 893 ? 31.766 6.632 -38.848 1.00 89.00 893 LEU A N 1
ATOM 7262 C CA . LEU A 1 893 ? 32.926 5.799 -39.152 1.00 89.00 893 LEU A CA 1
ATOM 7263 C C . LEU A 1 893 ? 32.609 4.698 -40.173 1.00 89.00 893 LEU A C 1
ATOM 7265 O O . LEU A 1 893 ? 31.458 4.385 -40.438 1.00 89.00 893 LEU A O 1
ATOM 7269 N N . THR A 1 894 ? 33.648 4.159 -40.821 1.00 87.56 894 THR A N 1
ATOM 7270 C CA . THR A 1 894 ? 33.482 2.916 -41.601 1.00 87.56 894 THR A CA 1
ATOM 7271 C C . THR A 1 894 ? 33.326 1.736 -40.638 1.00 87.56 894 THR A C 1
ATOM 7273 O O . THR A 1 894 ? 33.806 1.866 -39.511 1.00 87.56 894 THR A O 1
ATOM 7276 N N . PRO A 1 895 ? 32.764 0.584 -41.046 1.00 85.19 895 PRO A N 1
ATOM 7277 C CA . PRO A 1 895 ? 32.590 -0.565 -40.149 1.00 85.19 895 PRO A CA 1
ATOM 7278 C C . PRO A 1 895 ? 33.883 -0.956 -39.417 1.00 85.19 895 PRO A C 1
ATOM 7280 O O . PRO A 1 895 ? 33.909 -1.064 -38.195 1.00 85.19 895 PRO A O 1
ATOM 7283 N N . LYS A 1 896 ? 35.008 -1.004 -40.142 1.00 87.88 896 LYS A N 1
ATOM 7284 C CA . LYS A 1 896 ? 36.339 -1.281 -39.577 1.00 87.88 896 LYS A CA 1
ATOM 7285 C C . LYS A 1 896 ? 36.794 -0.238 -38.547 1.00 87.88 896 LYS A C 1
ATOM 7287 O O . LYS A 1 896 ? 37.405 -0.579 -37.538 1.00 87.88 896 LYS A O 1
ATOM 7292 N N . ASP A 1 897 ? 36.545 1.045 -38.808 1.00 91.44 897 ASP A N 1
ATOM 7293 C CA . ASP A 1 897 ? 36.907 2.114 -37.870 1.00 91.44 897 ASP A CA 1
ATOM 7294 C C . ASP A 1 897 ? 35.965 2.149 -36.655 1.00 91.44 897 ASP A C 1
ATOM 7296 O O . ASP A 1 897 ? 36.411 2.468 -35.556 1.00 91.44 897 ASP A O 1
ATOM 7300 N N . ALA A 1 898 ? 34.676 1.856 -36.850 1.00 89.62 898 ALA A N 1
ATOM 7301 C CA . ALA A 1 898 ? 33.673 1.782 -35.794 1.00 89.62 898 ALA A CA 1
ATOM 7302 C C . ALA A 1 898 ? 33.961 0.601 -34.861 1.00 89.62 898 ALA A C 1
ATOM 7304 O O . ALA A 1 898 ? 33.936 0.766 -33.646 1.00 89.62 898 ALA A O 1
ATOM 7305 N N . GLU A 1 899 ? 34.364 -0.546 -35.412 1.00 89.88 899 GLU A N 1
ATOM 7306 C CA . GLU A 1 899 ? 34.853 -1.685 -34.638 1.00 89.88 899 GLU A CA 1
ATOM 7307 C C . GLU A 1 899 ? 36.118 -1.319 -33.844 1.00 89.88 899 GLU A C 1
ATOM 7309 O O . GLU A 1 899 ? 36.215 -1.629 -32.657 1.00 89.88 899 GLU A O 1
ATOM 7314 N N . ALA A 1 900 ? 37.071 -0.607 -34.457 1.00 89.38 900 ALA A N 1
ATOM 7315 C CA . ALA A 1 900 ? 38.276 -0.141 -33.767 1.00 89.38 900 ALA A CA 1
ATOM 7316 C C . ALA A 1 900 ? 37.967 0.876 -32.652 1.00 89.38 900 ALA A C 1
ATOM 7318 O O . ALA A 1 900 ? 38.566 0.802 -31.578 1.00 89.38 900 ALA A O 1
ATOM 7319 N N . TYR A 1 901 ? 37.021 1.797 -32.879 1.00 92.25 901 TYR A N 1
ATOM 7320 C CA . TYR A 1 901 ? 36.486 2.681 -31.841 1.00 92.25 901 TYR A CA 1
ATOM 7321 C C . TYR A 1 901 ? 35.914 1.827 -30.711 1.00 92.25 901 TYR A C 1
ATOM 7323 O O . TYR A 1 901 ? 36.321 1.974 -29.558 1.00 92.25 901 TYR A O 1
ATOM 7331 N N . PHE A 1 902 ? 34.965 0.947 -31.027 1.00 89.56 902 PHE A N 1
ATOM 7332 C CA . PHE A 1 902 ? 34.222 0.175 -30.043 1.00 89.56 902 PHE A CA 1
ATOM 7333 C C . PHE A 1 902 ? 35.152 -0.692 -29.190 1.00 89.56 902 PHE A C 1
ATOM 7335 O O . PHE A 1 902 ? 35.085 -0.623 -27.966 1.00 89.56 902 PHE A O 1
ATOM 7342 N N . LYS A 1 903 ? 36.104 -1.403 -29.809 1.00 88.12 903 LYS A N 1
ATOM 7343 C CA . LYS A 1 903 ? 37.117 -2.211 -29.107 1.00 88.12 903 LYS A CA 1
ATOM 7344 C C . LYS A 1 903 ? 38.039 -1.391 -28.208 1.00 88.12 903 LYS A C 1
ATOM 7346 O O . LYS A 1 903 ? 38.495 -1.910 -27.194 1.00 88.12 903 LYS A O 1
ATOM 7351 N N . ALA A 1 904 ? 38.310 -0.125 -28.536 1.00 86.75 904 ALA A N 1
ATOM 7352 C CA . ALA A 1 904 ? 39.102 0.739 -27.659 1.00 86.75 904 ALA A CA 1
ATOM 7353 C C . ALA A 1 904 ? 38.401 1.001 -26.313 1.00 86.75 904 ALA A C 1
ATOM 7355 O O . ALA A 1 904 ? 39.074 1.184 -25.302 1.00 86.75 904 ALA A O 1
ATOM 7356 N N . LEU A 1 905 ? 37.063 0.988 -26.290 1.00 85.25 905 LEU A N 1
ATOM 7357 C CA . LEU A 1 905 ? 36.266 1.153 -25.071 1.00 85.25 905 LEU A CA 1
ATOM 7358 C C . LEU A 1 905 ? 35.829 -0.182 -24.451 1.00 85.25 905 LEU A C 1
ATOM 7360 O O . LEU A 1 905 ? 35.725 -0.283 -23.230 1.00 85.25 905 LEU A O 1
ATOM 7364 N N . TYR A 1 906 ? 35.605 -1.201 -25.282 1.00 84.31 906 TYR A N 1
ATOM 7365 C CA . TYR A 1 906 ? 35.085 -2.515 -24.901 1.00 84.31 906 TYR A CA 1
ATOM 7366 C C . TYR A 1 906 ? 35.944 -3.639 -25.519 1.00 84.31 906 TYR A C 1
ATOM 7368 O O . TYR A 1 906 ? 35.520 -4.290 -26.475 1.00 84.31 906 TYR A O 1
ATOM 7376 N N . PRO A 1 907 ? 37.156 -3.906 -24.992 1.00 78.12 907 PRO A N 1
ATOM 7377 C CA . PRO A 1 907 ? 38.140 -4.782 -25.646 1.00 78.12 907 PRO A CA 1
ATOM 7378 C C . PRO A 1 907 ? 37.684 -6.231 -25.862 1.00 78.12 907 PRO A C 1
ATOM 7380 O O . PRO A 1 907 ? 38.170 -6.899 -26.770 1.00 78.12 907 PRO A O 1
ATOM 7383 N N . ASN A 1 908 ? 36.750 -6.708 -25.034 1.00 73.44 908 ASN A N 1
ATOM 7384 C CA . ASN A 1 908 ? 36.286 -8.097 -25.014 1.00 73.44 908 ASN A CA 1
ATOM 7385 C C . ASN A 1 908 ? 34.896 -8.278 -25.645 1.00 73.44 908 ASN A C 1
ATOM 7387 O O . ASN A 1 908 ? 34.273 -9.321 -25.461 1.00 73.44 908 ASN A O 1
ATOM 7391 N N . THR A 1 909 ? 34.376 -7.267 -26.342 1.00 72.38 909 THR A N 1
ATOM 7392 C CA . THR A 1 909 ? 33.026 -7.294 -26.914 1.00 72.38 909 THR A CA 1
ATOM 7393 C C . THR A 1 909 ? 33.096 -7.046 -28.417 1.00 72.38 909 THR A C 1
ATOM 7395 O O . THR A 1 909 ? 33.799 -6.145 -28.876 1.00 72.38 909 THR A O 1
ATOM 7398 N N . ALA A 1 910 ? 32.376 -7.857 -29.194 1.00 74.94 910 ALA A N 1
ATOM 7399 C CA . ALA A 1 910 ? 32.253 -7.653 -30.632 1.00 74.94 910 ALA A CA 1
ATOM 7400 C C . ALA A 1 910 ? 31.332 -6.460 -30.922 1.00 74.94 910 ALA A C 1
ATOM 7402 O O . ALA A 1 910 ? 30.322 -6.265 -30.246 1.00 74.94 910 ALA A O 1
ATOM 7403 N N . TYR A 1 911 ? 31.684 -5.667 -31.932 1.00 78.38 911 TYR A N 1
ATOM 7404 C CA . TYR A 1 911 ? 30.803 -4.622 -32.438 1.00 78.38 911 TYR A CA 1
ATOM 7405 C C . TYR A 1 911 ? 29.718 -5.271 -33.304 1.00 78.38 911 TYR A C 1
ATOM 7407 O O . TYR A 1 911 ? 30.044 -6.015 -34.223 1.00 78.38 911 TYR A O 1
ATOM 7415 N N . GLY A 1 912 ? 28.446 -5.039 -32.977 1.00 71.94 912 GLY A N 1
ATOM 7416 C CA . GLY A 1 912 ? 27.317 -5.784 -33.548 1.00 71.94 912 GLY A CA 1
ATOM 7417 C C . GLY A 1 912 ? 26.654 -5.143 -34.767 1.00 71.94 912 GLY A C 1
ATOM 7418 O O . GLY A 1 912 ? 25.623 -5.634 -35.207 1.00 71.94 912 GLY A O 1
ATOM 7419 N N . VAL A 1 913 ? 27.186 -4.038 -35.289 1.00 78.12 913 VAL A N 1
ATOM 7420 C CA . VAL A 1 913 ? 26.608 -3.312 -36.430 1.00 78.12 913 VAL A CA 1
ATOM 7421 C C . VAL A 1 913 ? 27.497 -3.525 -37.652 1.00 78.12 913 VAL A C 1
ATOM 7423 O O . VAL A 1 913 ? 28.688 -3.212 -37.594 1.00 78.12 913 VAL A O 1
ATOM 7426 N N . ASN A 1 914 ? 26.923 -4.027 -38.750 1.00 75.00 914 ASN A N 1
ATOM 7427 C CA . ASN A 1 914 ? 27.673 -4.334 -39.969 1.00 75.00 914 ASN A CA 1
ATOM 7428 C C . ASN A 1 914 ? 27.781 -3.114 -40.884 1.00 75.00 914 ASN A C 1
ATOM 7430 O O . ASN A 1 914 ? 28.783 -2.401 -40.866 1.00 75.00 914 ASN A O 1
ATOM 7434 N N . GLU A 1 915 ? 26.757 -2.870 -41.698 1.00 71.25 915 GLU A N 1
ATOM 7435 C CA . GLU A 1 915 ? 26.756 -1.816 -42.704 1.00 71.25 915 GLU A CA 1
ATOM 7436 C C . GLU A 1 915 ? 25.413 -1.094 -42.706 1.00 71.25 915 GLU A C 1
ATOM 7438 O O . GLU A 1 915 ? 24.354 -1.702 -42.580 1.00 71.25 915 GLU A O 1
ATOM 7443 N N . TYR A 1 916 ? 25.467 0.227 -42.866 1.00 73.94 916 TYR A N 1
ATOM 7444 C CA . TYR A 1 916 ? 24.272 1.020 -43.086 1.00 73.94 916 TYR A CA 1
ATOM 7445 C C . TYR A 1 916 ? 24.195 1.482 -44.536 1.00 73.94 916 TYR A C 1
ATOM 7447 O O . TYR A 1 916 ? 25.132 2.094 -45.055 1.00 73.94 916 TYR A O 1
ATOM 7455 N N . HIS A 1 917 ? 23.032 1.294 -45.151 1.00 83.31 917 HIS A N 1
ATOM 7456 C CA . HIS A 1 917 ? 22.710 1.876 -46.449 1.00 83.31 917 HIS A CA 1
ATOM 7457 C C . HIS A 1 917 ? 21.858 3.143 -46.304 1.00 83.31 917 HIS A C 1
ATOM 7459 O O . HIS A 1 917 ? 21.187 3.357 -45.296 1.00 83.31 917 HIS A O 1
ATOM 7465 N N . LEU A 1 918 ? 21.882 4.000 -47.328 1.00 84.12 918 LEU A N 1
ATOM 7466 C CA . LEU A 1 918 ? 20.940 5.115 -47.440 1.00 84.12 918 LEU A CA 1
ATOM 7467 C C . LEU A 1 918 ? 19.543 4.595 -47.786 1.00 84.12 918 LEU A C 1
ATOM 7469 O O . LEU A 1 918 ? 19.406 3.570 -48.453 1.00 84.12 918 LEU A O 1
ATOM 7473 N N . ILE A 1 919 ? 18.509 5.347 -47.409 1.00 85.94 919 ILE A N 1
ATOM 7474 C CA . ILE A 1 919 ? 17.113 4.971 -47.658 1.00 85.94 919 ILE A CA 1
ATOM 7475 C C . ILE A 1 919 ? 16.810 4.672 -49.137 1.00 85.94 919 ILE A C 1
ATOM 7477 O O . ILE A 1 919 ? 16.068 3.738 -49.440 1.00 85.94 919 ILE A O 1
ATOM 7481 N N . ASP A 1 920 ? 17.452 5.395 -50.061 1.00 86.12 920 ASP A N 1
ATOM 7482 C CA . ASP A 1 920 ? 17.296 5.199 -51.507 1.00 86.12 920 ASP A CA 1
ATOM 7483 C C . ASP A 1 920 ? 17.711 3.794 -51.958 1.00 86.12 920 ASP A C 1
ATOM 7485 O O . ASP A 1 920 ? 17.089 3.231 -52.856 1.00 86.12 920 ASP A O 1
ATOM 7489 N N . TRP A 1 921 ? 18.725 3.206 -51.317 1.00 90.75 921 TRP A N 1
ATOM 7490 C CA . TRP A 1 921 ? 19.173 1.849 -51.621 1.00 90.75 921 TRP A CA 1
ATOM 7491 C C . TRP A 1 921 ? 18.074 0.831 -51.296 1.00 90.75 921 TRP A C 1
ATOM 7493 O O . TRP A 1 921 ? 17.714 0.022 -52.153 1.00 90.75 921 TRP A O 1
ATOM 7503 N N . TYR A 1 922 ? 17.471 0.932 -50.105 1.00 90.75 922 TYR A N 1
ATOM 7504 C CA . TYR A 1 922 ? 16.373 0.054 -49.691 1.00 90.75 922 TYR A CA 1
ATOM 7505 C C . TYR A 1 922 ? 15.161 0.204 -50.617 1.00 90.75 922 TYR A C 1
ATOM 7507 O O . TYR A 1 922 ? 14.622 -0.793 -51.094 1.00 90.75 922 TYR A O 1
ATOM 7515 N N . ILE A 1 923 ? 14.769 1.443 -50.940 1.00 90.75 923 ILE A N 1
ATOM 7516 C CA . ILE A 1 923 ? 13.631 1.722 -51.829 1.00 90.75 923 ILE A CA 1
ATOM 7517 C C . ILE A 1 923 ? 13.875 1.159 -53.231 1.00 90.75 923 ILE A C 1
ATOM 7519 O O . ILE A 1 923 ? 13.008 0.478 -53.782 1.00 90.75 923 ILE A O 1
ATOM 7523 N N . GLN A 1 924 ? 15.037 1.434 -53.831 1.00 92.25 924 GLN A N 1
ATOM 7524 C CA . GLN A 1 924 ? 15.371 0.927 -55.164 1.00 92.25 924 GLN A CA 1
ATOM 7525 C C . GLN A 1 924 ? 15.370 -0.596 -55.181 1.00 92.25 924 GLN A C 1
ATOM 7527 O O . GLN A 1 924 ? 14.837 -1.195 -56.120 1.00 92.25 924 GLN A O 1
ATOM 7532 N N . ARG A 1 925 ? 15.910 -1.230 -54.134 1.00 94.12 925 ARG A N 1
ATOM 7533 C CA . ARG A 1 925 ? 15.999 -2.682 -54.114 1.00 94.12 925 ARG A CA 1
ATOM 7534 C C . ARG A 1 925 ? 14.662 -3.366 -53.895 1.00 94.12 925 ARG A C 1
ATOM 7536 O O . ARG A 1 925 ? 14.329 -4.283 -54.638 1.00 94.12 925 ARG A O 1
ATOM 7543 N N . MET A 1 926 ? 13.849 -2.870 -52.971 1.00 94.81 926 MET A N 1
ATOM 7544 C CA . MET A 1 926 ? 12.481 -3.355 -52.783 1.00 94.81 926 MET A CA 1
ATOM 7545 C C . MET A 1 926 ? 11.633 -3.186 -54.054 1.00 94.81 926 MET A C 1
ATOM 7547 O O . MET A 1 926 ? 10.915 -4.110 -54.432 1.00 94.81 926 MET A O 1
ATOM 7551 N N . ASN A 1 927 ? 11.765 -2.060 -54.768 1.00 93.88 927 ASN A N 1
ATOM 7552 C CA . ASN A 1 927 ? 11.093 -1.859 -56.058 1.00 93.88 927 ASN A CA 1
ATOM 7553 C C . ASN A 1 927 ? 11.562 -2.860 -57.125 1.00 93.88 927 ASN A C 1
ATOM 7555 O O . ASN A 1 927 ? 10.733 -3.412 -57.849 1.00 93.88 927 ASN A O 1
ATOM 7559 N N . TYR A 1 928 ? 12.873 -3.114 -57.216 1.00 94.75 928 TYR A N 1
ATOM 7560 C CA . TYR A 1 928 ? 13.439 -4.117 -58.125 1.00 94.75 928 TYR A CA 1
ATOM 7561 C C . TYR A 1 928 ? 12.913 -5.529 -57.826 1.00 94.75 928 TYR A C 1
ATOM 7563 O O . TYR A 1 928 ? 12.637 -6.294 -58.745 1.00 94.75 928 TYR A O 1
ATOM 7571 N N . LEU A 1 929 ? 12.702 -5.848 -56.547 1.00 95.56 929 LEU A N 1
ATOM 7572 C CA . LEU A 1 929 ? 12.123 -7.114 -56.092 1.00 95.56 929 LEU A CA 1
ATOM 7573 C C . LEU A 1 929 ? 10.591 -7.188 -56.251 1.00 95.56 929 LEU A C 1
ATOM 7575 O O . LEU A 1 929 ? 9.976 -8.163 -55.826 1.00 95.56 929 LEU A O 1
ATOM 7579 N N . GLY A 1 930 ? 9.965 -6.189 -56.880 1.00 94.62 930 GLY A N 1
ATOM 7580 C CA . GLY A 1 930 ? 8.534 -6.199 -57.182 1.00 94.62 930 GLY A CA 1
ATOM 7581 C C . GLY A 1 930 ? 7.638 -5.718 -56.040 1.00 94.62 930 GLY A C 1
ATOM 7582 O O . GLY A 1 930 ? 6.441 -5.998 -56.058 1.00 94.62 930 GLY A O 1
ATOM 7583 N N . LEU A 1 931 ? 8.173 -4.983 -55.063 1.00 96.44 931 LEU A N 1
ATOM 7584 C CA . LEU A 1 931 ? 7.367 -4.318 -54.040 1.00 96.44 931 LEU A CA 1
ATOM 7585 C C . LEU A 1 931 ? 6.969 -2.897 -54.473 1.00 96.44 931 LEU A C 1
ATOM 7587 O O . LEU A 1 931 ? 7.695 -2.212 -55.189 1.00 96.44 931 LEU A O 1
ATOM 7591 N N . ASN A 1 932 ? 5.806 -2.435 -54.026 1.00 95.06 932 ASN A N 1
ATOM 7592 C CA . ASN A 1 932 ? 5.380 -1.041 -54.085 1.00 95.06 932 ASN A CA 1
ATOM 7593 C C . ASN A 1 932 ? 5.671 -0.379 -52.734 1.00 95.06 932 ASN A C 1
ATOM 7595 O O . ASN A 1 932 ? 5.038 -0.726 -51.740 1.00 95.06 932 ASN A O 1
ATOM 7599 N N . VAL A 1 933 ? 6.641 0.534 -52.698 1.00 94.50 933 VAL A N 1
ATOM 7600 C CA . VAL A 1 933 ? 7.227 1.066 -51.460 1.00 94.50 933 VAL A CA 1
ATOM 7601 C C . VAL A 1 933 ? 6.681 2.455 -51.126 1.00 94.50 933 VAL A C 1
ATOM 7603 O O . VAL A 1 933 ? 6.627 3.336 -51.984 1.00 94.50 933 VAL A O 1
ATOM 7606 N N . ARG A 1 934 ? 6.341 2.681 -49.854 1.00 90.62 934 ARG A N 1
ATOM 7607 C CA . ARG A 1 934 ? 5.955 3.977 -49.283 1.00 90.62 934 ARG A CA 1
ATOM 7608 C C . ARG A 1 934 ? 6.709 4.236 -47.980 1.00 90.62 934 ARG A C 1
ATOM 7610 O O . ARG A 1 934 ? 6.863 3.346 -47.150 1.00 90.62 934 ARG A O 1
ATOM 7617 N N . LEU A 1 935 ? 7.129 5.481 -47.779 1.00 87.62 935 LEU A N 1
ATOM 7618 C CA . LEU A 1 935 ? 7.675 5.951 -46.505 1.00 87.62 935 LEU A CA 1
ATOM 7619 C C . LEU A 1 935 ? 6.552 6.536 -45.643 1.00 87.62 935 LEU A C 1
ATOM 7621 O O . LEU A 1 935 ? 5.786 7.367 -46.127 1.00 87.62 935 LEU A O 1
ATOM 7625 N N . LEU A 1 936 ? 6.473 6.124 -44.376 1.00 83.12 936 LEU A N 1
ATOM 7626 C CA . LEU A 1 936 ? 5.419 6.530 -43.432 1.00 83.12 936 LEU A CA 1
ATOM 7627 C C . LEU A 1 936 ? 5.881 7.553 -42.377 1.00 83.12 936 LEU A C 1
ATOM 7629 O O . LEU A 1 936 ? 5.194 7.774 -41.385 1.00 83.12 936 LEU A O 1
ATOM 7633 N N . ASN A 1 937 ? 7.047 8.178 -42.537 1.00 73.81 937 ASN A N 1
ATOM 7634 C CA . ASN A 1 937 ? 7.543 9.181 -41.591 1.00 73.81 937 ASN A CA 1
ATOM 7635 C C . ASN A 1 937 ? 6.638 10.438 -41.570 1.00 73.81 937 ASN A C 1
ATOM 7637 O O . ASN A 1 937 ? 6.632 11.223 -42.514 1.00 73.81 937 ASN A O 1
ATOM 7641 N N . GLU A 1 938 ? 5.887 10.639 -40.479 1.00 55.34 938 GLU A N 1
ATOM 7642 C CA . GLU A 1 938 ? 4.812 11.650 -40.372 1.00 55.34 938 GLU A CA 1
ATOM 7643 C C . GLU A 1 938 ? 5.287 13.096 -40.120 1.00 55.34 938 GLU A C 1
ATOM 7645 O O . GLU A 1 938 ? 4.484 14.026 -40.216 1.00 55.34 938 GLU A O 1
ATOM 7650 N N . ARG A 1 939 ? 6.566 13.335 -39.790 1.00 55.19 939 ARG A N 1
ATOM 7651 C CA . ARG A 1 939 ? 7.089 14.691 -39.532 1.00 55.19 939 ARG A CA 1
ATOM 7652 C C . ARG A 1 939 ? 8.518 14.871 -40.026 1.00 55.19 939 ARG A C 1
ATOM 7654 O O . ARG A 1 939 ? 9.436 14.204 -39.556 1.00 55.19 939 ARG A O 1
ATOM 7661 N N . TRP A 1 940 ? 8.693 15.839 -40.918 1.00 64.44 940 TRP A N 1
ATOM 7662 C CA . TRP A 1 940 ? 9.992 16.315 -41.380 1.00 64.44 940 TRP A CA 1
ATOM 7663 C C . TRP A 1 940 ? 10.345 17.621 -40.665 1.00 64.44 940 TRP A C 1
ATOM 7665 O O . TRP A 1 940 ? 9.500 18.498 -40.503 1.00 64.44 940 TRP A O 1
ATOM 7675 N N . VAL A 1 941 ? 11.593 17.745 -40.220 1.00 65.19 941 VAL A N 1
ATOM 7676 C CA . VAL A 1 941 ? 12.117 18.970 -39.599 1.00 65.19 941 VAL A CA 1
ATOM 7677 C C . VAL A 1 941 ? 12.341 20.028 -40.688 1.00 65.19 941 VAL A C 1
ATOM 7679 O O . VAL A 1 941 ? 12.861 19.698 -41.753 1.00 65.19 941 VAL A O 1
ATOM 7682 N N . GLU A 1 942 ? 11.965 21.291 -40.458 1.00 67.62 942 GLU A N 1
ATOM 7683 C CA . GLU A 1 942 ? 12.259 22.388 -41.400 1.00 67.62 942 GLU A CA 1
ATOM 7684 C C . GLU A 1 942 ? 13.779 22.548 -41.620 1.00 67.62 942 GLU A C 1
ATOM 7686 O O . GLU A 1 942 ? 14.541 22.348 -40.672 1.00 67.62 942 GLU A O 1
ATOM 7691 N N . PRO A 1 943 ? 14.266 22.957 -42.812 1.00 66.25 943 PRO A N 1
ATOM 7692 C CA . PRO A 1 943 ? 15.705 22.987 -43.110 1.00 66.25 943 PRO A CA 1
ATOM 7693 C C . PRO A 1 943 ? 16.502 23.875 -42.147 1.00 66.25 943 PRO A C 1
ATOM 7695 O O . PRO A 1 943 ? 17.607 23.524 -41.733 1.00 66.25 943 PRO A O 1
ATOM 7698 N N . ALA A 1 944 ? 15.924 25.018 -41.768 1.00 68.31 944 ALA A N 1
ATOM 7699 C CA . ALA A 1 944 ? 16.529 25.955 -40.827 1.00 68.31 944 ALA A CA 1
ATOM 7700 C C . ALA A 1 944 ? 16.655 25.353 -39.416 1.00 68.31 944 ALA A C 1
ATOM 7702 O O . ALA A 1 944 ? 17.655 25.572 -38.731 1.00 68.31 944 ALA A O 1
ATOM 7703 N N . ILE A 1 945 ? 15.668 24.552 -39.002 1.00 78.50 945 ILE A N 1
ATOM 7704 C CA . ILE A 1 945 ? 15.687 23.834 -37.725 1.00 78.50 945 ILE A CA 1
ATOM 7705 C C . ILE A 1 945 ? 16.689 22.675 -37.801 1.00 78.50 945 ILE A C 1
ATOM 7707 O O . ILE A 1 945 ? 17.513 22.532 -36.904 1.00 78.50 945 ILE A O 1
ATOM 7711 N N . LEU A 1 946 ? 16.696 21.908 -38.897 1.00 81.88 946 LEU A N 1
ATOM 7712 C CA . LEU A 1 946 ? 17.622 20.796 -39.120 1.00 81.88 946 LEU A CA 1
ATOM 7713 C C . LEU A 1 946 ? 19.082 21.253 -39.038 1.00 81.88 946 LEU A C 1
ATOM 7715 O O . LEU A 1 946 ? 19.891 20.607 -38.375 1.00 81.88 946 LEU A O 1
ATOM 7719 N N . LEU A 1 947 ? 19.417 22.382 -39.671 1.00 84.00 947 LEU A N 1
ATOM 7720 C CA . LEU A 1 947 ? 20.768 22.933 -39.625 1.00 84.00 947 LEU A CA 1
ATOM 7721 C C . LEU A 1 947 ? 21.184 23.289 -38.190 1.00 84.00 947 LEU A C 1
ATOM 7723 O O . LEU A 1 947 ? 22.262 22.894 -37.747 1.00 84.00 947 LEU A O 1
ATOM 7727 N N . LYS A 1 948 ? 20.312 23.978 -37.446 1.00 86.19 948 LYS A N 1
ATOM 7728 C CA . LYS A 1 948 ? 20.564 24.364 -36.052 1.00 86.19 948 LYS A CA 1
ATOM 7729 C C . LYS A 1 948 ? 20.721 23.145 -35.137 1.00 86.19 948 LYS A C 1
ATOM 7731 O O . LYS A 1 948 ? 21.626 23.105 -34.303 1.00 86.19 948 LYS A O 1
ATOM 7736 N N . GLU A 1 949 ? 19.870 22.138 -35.308 1.00 87.88 949 GLU A N 1
ATOM 7737 C CA . GLU A 1 949 ? 19.937 20.889 -34.548 1.00 87.88 949 GLU A CA 1
ATOM 7738 C C . GLU A 1 949 ? 21.202 20.082 -34.875 1.00 87.88 949 GLU A C 1
ATOM 7740 O O . GLU A 1 949 ? 21.833 19.528 -33.975 1.00 87.88 949 GLU A O 1
ATOM 7745 N N . MET A 1 950 ? 21.639 20.070 -36.138 1.00 88.50 950 MET A N 1
ATOM 7746 C CA . MET A 1 950 ? 22.910 19.459 -36.536 1.00 88.50 950 MET A CA 1
ATOM 7747 C C . MET A 1 950 ? 24.116 20.169 -35.926 1.00 88.50 950 MET A C 1
ATOM 7749 O O . MET A 1 950 ? 25.027 19.502 -35.434 1.00 88.50 950 MET A O 1
ATOM 7753 N N . GLU A 1 951 ? 24.139 21.502 -35.924 1.00 90.25 951 GLU A N 1
ATOM 7754 C CA . GLU A 1 951 ? 25.206 22.274 -35.277 1.00 90.25 951 GLU A CA 1
ATOM 7755 C C . GLU A 1 951 ? 25.285 21.955 -33.781 1.00 90.25 951 GLU A C 1
ATOM 7757 O O . GLU A 1 951 ? 26.367 21.663 -33.262 1.00 90.25 951 GLU A O 1
ATOM 7762 N N . LEU A 1 952 ? 24.134 21.913 -33.104 1.00 91.25 952 LEU A N 1
ATOM 7763 C CA . LEU A 1 952 ? 24.045 21.545 -31.694 1.00 91.25 952 LEU A CA 1
ATOM 7764 C C . LEU A 1 952 ? 24.488 20.096 -31.443 1.00 91.25 952 LEU A C 1
ATOM 7766 O O . LEU A 1 952 ? 25.217 19.823 -30.485 1.00 91.25 952 LEU A O 1
ATOM 7770 N N . ALA A 1 953 ? 24.081 19.154 -32.292 1.00 90.31 953 ALA A N 1
ATOM 7771 C CA . ALA A 1 953 ? 24.475 17.757 -32.167 1.00 90.31 953 ALA A CA 1
ATOM 7772 C C . ALA A 1 953 ? 25.985 17.571 -32.363 1.00 90.31 953 ALA A C 1
ATOM 7774 O O . ALA A 1 953 ? 26.609 16.826 -31.611 1.00 90.31 953 ALA A O 1
ATOM 7775 N N . ILE A 1 954 ? 26.601 18.303 -33.296 1.00 93.19 954 ILE A N 1
ATOM 7776 C CA . ILE A 1 954 ? 28.056 18.296 -33.507 1.00 93.19 954 ILE A CA 1
ATOM 7777 C C . ILE A 1 954 ? 28.792 18.907 -32.307 1.00 93.19 954 ILE A C 1
ATOM 7779 O O . ILE A 1 954 ? 29.843 18.397 -31.914 1.00 93.19 954 ILE A O 1
ATOM 7783 N N . GLN A 1 955 ? 28.255 19.961 -31.684 1.00 92.00 955 GLN A N 1
ATOM 7784 C CA . GLN A 1 955 ? 28.813 20.506 -30.439 1.00 92.00 955 GLN A CA 1
ATOM 7785 C C . GLN A 1 955 ? 28.783 19.465 -29.311 1.00 92.00 955 GLN A C 1
ATOM 7787 O O . GLN A 1 955 ? 29.808 19.226 -28.669 1.00 92.00 955 GLN A O 1
ATOM 7792 N N . LYS A 1 956 ? 27.643 18.790 -29.117 1.00 92.44 956 LYS A N 1
ATOM 7793 C CA . LYS A 1 956 ? 27.487 17.714 -28.124 1.00 92.44 956 LYS A CA 1
ATOM 7794 C C . LYS A 1 956 ? 28.398 16.521 -28.416 1.00 92.44 956 LYS A C 1
ATOM 7796 O O . LYS A 1 956 ? 29.041 16.015 -27.502 1.00 92.44 956 LYS A O 1
ATOM 7801 N N . MET A 1 957 ? 28.509 16.117 -29.681 1.00 94.69 957 MET A N 1
ATOM 7802 C CA . MET A 1 957 ? 29.435 15.077 -30.134 1.00 94.69 957 MET A CA 1
ATOM 7803 C C . MET A 1 957 ? 30.878 15.439 -29.777 1.00 94.69 957 MET A C 1
ATOM 7805 O O . MET A 1 957 ? 31.593 14.617 -29.220 1.00 94.69 957 MET A O 1
ATOM 7809 N N . ASN A 1 958 ? 31.314 16.671 -30.059 1.00 92.88 958 ASN A N 1
ATOM 7810 C CA . ASN A 1 958 ? 32.670 17.119 -29.739 1.00 92.88 958 ASN A CA 1
ATOM 7811 C C . ASN A 1 958 ? 32.948 17.101 -28.233 1.00 92.88 958 ASN A C 1
ATOM 7813 O O . ASN A 1 958 ? 34.043 16.703 -27.838 1.00 92.88 958 ASN A O 1
ATOM 7817 N N . ALA A 1 959 ? 31.973 17.504 -27.412 1.00 90.12 959 ALA A N 1
ATOM 7818 C CA . ALA A 1 959 ? 32.073 17.403 -25.959 1.00 90.12 959 ALA A CA 1
ATOM 7819 C C . ALA A 1 959 ? 32.205 15.936 -25.516 1.00 90.12 959 ALA A C 1
ATOM 7821 O O . ALA A 1 959 ? 33.152 15.603 -24.812 1.00 90.12 959 ALA A O 1
ATOM 7822 N N . GLY A 1 960 ? 31.343 15.045 -26.019 1.00 89.06 960 GLY A N 1
ATOM 7823 C CA . GLY A 1 960 ? 31.405 13.612 -25.719 1.00 89.06 960 GLY A CA 1
ATOM 7824 C C . GLY A 1 960 ? 32.714 12.953 -26.167 1.00 89.06 960 GLY A C 1
ATOM 7825 O O . GLY A 1 960 ? 33.287 12.158 -25.428 1.00 89.06 960 GLY A O 1
ATOM 7826 N N . LEU A 1 961 ? 33.244 13.324 -27.338 1.00 90.69 961 LEU A N 1
ATOM 7827 C CA . LEU A 1 961 ? 34.541 12.844 -27.836 1.00 90.69 961 LEU A CA 1
ATOM 7828 C C . LEU A 1 961 ? 35.715 13.237 -26.928 1.00 90.69 961 LEU A C 1
ATOM 7830 O O . LEU A 1 961 ? 36.737 12.561 -26.951 1.00 90.69 961 LEU A O 1
ATOM 7834 N N . ASN A 1 962 ? 35.593 14.319 -26.152 1.00 88.19 962 ASN A N 1
ATOM 7835 C CA . ASN A 1 962 ? 36.613 14.717 -25.180 1.00 88.19 962 ASN A CA 1
ATOM 7836 C C . ASN A 1 962 ? 36.514 13.924 -23.865 1.00 88.19 962 ASN A C 1
ATOM 7838 O O . ASN A 1 962 ? 37.462 13.920 -23.083 1.00 88.19 962 ASN A O 1
ATOM 7842 N N . GLU A 1 963 ? 35.377 13.273 -23.609 1.00 86.50 963 GLU A N 1
ATOM 7843 C CA . GLU A 1 963 ? 35.136 12.466 -22.407 1.00 86.50 963 GLU A CA 1
ATOM 7844 C C . GLU A 1 963 ? 35.519 10.990 -22.610 1.00 86.50 963 GLU A C 1
ATOM 7846 O O . GLU A 1 963 ? 35.942 10.315 -21.667 1.00 86.50 963 GLU A O 1
ATOM 7851 N N . VAL A 1 964 ? 35.416 10.479 -23.841 1.00 84.75 964 VAL A N 1
ATOM 7852 C CA . VAL A 1 964 ? 35.748 9.087 -24.187 1.00 84.75 964 VAL A CA 1
ATOM 7853 C C . VAL A 1 964 ? 37.226 8.919 -24.548 1.00 84.75 964 VAL A C 1
ATOM 7855 O O . VAL A 1 964 ? 37.818 9.725 -25.261 1.00 84.75 964 VAL A O 1
ATOM 7858 N N . HIS A 1 965 ? 37.840 7.840 -24.061 1.00 85.81 965 HIS A N 1
ATOM 7859 C CA . HIS A 1 965 ? 39.261 7.559 -24.279 1.00 85.81 965 HIS A CA 1
ATOM 7860 C C . HIS A 1 965 ? 39.443 6.680 -25.525 1.00 85.81 965 HIS A C 1
ATOM 7862 O O . HIS A 1 965 ? 39.484 5.458 -25.428 1.00 85.81 965 HIS A O 1
ATOM 7868 N N . ILE A 1 966 ? 39.539 7.309 -26.700 1.00 90.12 966 ILE A N 1
ATOM 7869 C CA . ILE A 1 966 ? 39.739 6.637 -27.997 1.00 90.12 966 ILE A CA 1
ATOM 7870 C C . ILE A 1 966 ? 41.000 7.154 -28.713 1.00 90.12 966 ILE A C 1
ATOM 7872 O O . ILE A 1 966 ? 41.466 8.255 -28.407 1.00 90.12 966 ILE A O 1
ATOM 7876 N N . PRO A 1 967 ? 41.559 6.415 -29.695 1.00 91.00 967 PRO A N 1
ATOM 7877 C CA . PRO A 1 967 ? 42.683 6.891 -30.498 1.00 91.00 967 PRO A CA 1
ATOM 7878 C C . PRO A 1 967 ? 42.422 8.266 -31.129 1.00 91.00 967 PRO A C 1
ATOM 7880 O O . PRO A 1 967 ? 41.407 8.475 -31.797 1.00 91.00 967 PRO A O 1
ATOM 7883 N N . VAL A 1 968 ? 43.382 9.187 -30.982 1.00 89.12 968 VAL A N 1
ATOM 7884 C CA . VAL A 1 968 ? 43.284 10.580 -31.472 1.00 89.12 968 VAL A CA 1
ATOM 7885 C C . VAL A 1 968 ? 42.921 10.638 -32.960 1.00 89.12 968 VAL A C 1
ATOM 7887 O O . VAL A 1 968 ? 42.078 11.435 -33.366 1.00 89.12 968 VAL A O 1
ATOM 7890 N N . GLN A 1 969 ? 43.484 9.731 -33.760 1.00 92.56 969 GLN A N 1
ATOM 7891 C CA . GLN A 1 969 ? 43.226 9.622 -35.198 1.00 92.56 969 GLN A CA 1
ATOM 7892 C C . GLN A 1 969 ? 41.745 9.343 -35.514 1.00 92.56 969 GLN A C 1
ATOM 7894 O O . GLN A 1 969 ? 41.204 9.902 -36.469 1.00 92.56 969 GLN A O 1
ATOM 7899 N N . LEU A 1 970 ? 41.066 8.516 -34.707 1.00 92.56 970 LEU A N 1
ATOM 7900 C CA . LEU A 1 970 ? 39.637 8.226 -34.874 1.00 92.56 970 LEU A CA 1
ATOM 7901 C C . LEU A 1 970 ? 38.787 9.435 -34.475 1.00 92.56 970 LEU A C 1
ATOM 7903 O O . LEU A 1 970 ? 37.901 9.830 -35.233 1.00 92.56 970 LEU A O 1
ATOM 7907 N N . ALA A 1 971 ? 39.108 10.085 -33.352 1.00 92.25 971 ALA A N 1
ATOM 7908 C CA . ALA A 1 971 ? 38.423 11.305 -32.926 1.00 92.25 971 ALA A CA 1
ATOM 7909 C C . ALA A 1 971 ? 38.537 12.423 -33.983 1.00 92.25 971 ALA A C 1
ATOM 7911 O O . ALA A 1 971 ? 37.546 13.065 -34.335 1.00 92.25 971 ALA A O 1
ATOM 7912 N N . GLU A 1 972 ? 39.722 12.638 -34.559 1.00 93.25 972 GLU A N 1
ATOM 7913 C CA . GLU A 1 972 ? 39.922 13.607 -35.644 1.00 93.25 972 GLU A CA 1
ATOM 7914 C C . GLU A 1 972 ? 39.161 13.239 -36.922 1.00 93.25 972 GLU A C 1
ATOM 7916 O O . GLU A 1 972 ? 38.581 14.119 -37.572 1.00 93.25 972 GLU A O 1
ATOM 7921 N N . LYS A 1 973 ? 39.108 11.946 -37.267 1.00 94.94 973 LYS A N 1
ATOM 7922 C CA . LYS A 1 973 ? 38.348 11.435 -38.416 1.00 94.94 973 LYS A CA 1
ATOM 7923 C C . LYS A 1 973 ? 36.855 11.727 -38.268 1.00 94.94 973 LYS A C 1
ATOM 7925 O O . LYS A 1 973 ? 36.252 12.234 -39.218 1.00 94.94 973 LYS A O 1
ATOM 7930 N N . ILE A 1 974 ? 36.290 11.513 -37.078 1.00 94.31 974 ILE A N 1
ATOM 7931 C CA . ILE A 1 974 ? 34.897 11.852 -36.746 1.00 94.31 974 ILE A CA 1
ATOM 7932 C C . ILE A 1 974 ? 34.669 13.360 -36.890 1.00 94.31 974 ILE A C 1
ATOM 7934 O O . ILE A 1 974 ? 33.802 13.787 -37.655 1.00 94.31 974 ILE A O 1
ATOM 7938 N N . ARG A 1 975 ? 35.506 14.193 -36.253 1.00 94.44 975 ARG A N 1
ATOM 7939 C CA . ARG A 1 975 ? 35.403 15.664 -36.342 1.00 94.44 975 ARG A CA 1
ATOM 7940 C C . ARG A 1 975 ? 35.514 16.181 -37.776 1.00 94.44 975 ARG A C 1
ATOM 7942 O O . ARG A 1 975 ? 34.891 17.181 -38.137 1.00 94.44 975 ARG A O 1
ATOM 7949 N N . ARG A 1 976 ? 36.335 15.545 -38.615 1.00 94.44 976 ARG A N 1
ATOM 7950 C CA . ARG A 1 976 ? 36.454 15.884 -40.040 1.00 94.44 976 ARG A CA 1
ATOM 7951 C C . ARG A 1 976 ? 35.178 15.523 -40.801 1.00 94.44 976 ARG A C 1
ATOM 7953 O O . ARG A 1 976 ? 34.685 16.367 -41.546 1.00 94.44 976 ARG A O 1
ATOM 7960 N N . ARG A 1 977 ? 34.641 14.314 -40.614 1.00 92.75 977 ARG A N 1
ATOM 7961 C CA . ARG A 1 977 ? 33.420 13.853 -41.295 1.00 92.75 977 ARG A CA 1
ATOM 7962 C C . ARG A 1 977 ? 32.187 14.655 -40.875 1.00 92.75 977 ARG A C 1
ATOM 7964 O O . ARG A 1 977 ? 31.452 15.096 -41.749 1.00 92.75 977 ARG A O 1
ATOM 7971 N N . ALA A 1 978 ? 32.049 14.985 -39.592 1.00 91.94 978 ALA A N 1
ATOM 7972 C CA . ALA A 1 978 ? 30.992 15.868 -39.096 1.00 91.94 978 ALA A CA 1
ATOM 7973 C C . ALA A 1 978 ? 31.035 17.263 -39.748 1.00 91.94 978 ALA A C 1
ATOM 7975 O O . ALA A 1 978 ? 30.011 17.782 -40.185 1.00 91.94 978 ALA A O 1
ATOM 7976 N N . ARG A 1 979 ? 32.230 17.856 -39.902 1.00 91.06 979 ARG A N 1
ATOM 7977 C CA . ARG A 1 979 ? 32.403 19.147 -40.600 1.00 91.06 979 ARG A CA 1
ATOM 7978 C C . ARG A 1 979 ? 32.062 19.084 -42.088 1.00 91.06 979 ARG A C 1
ATOM 7980 O O . ARG A 1 979 ? 31.656 20.096 -42.655 1.00 91.06 979 ARG A O 1
ATOM 7987 N N . LEU A 1 980 ? 32.297 17.947 -42.741 1.00 90.50 980 LEU A N 1
ATOM 7988 C CA . LEU A 1 980 ? 31.906 17.745 -44.139 1.00 90.50 980 LEU A CA 1
ATOM 7989 C C . LEU A 1 980 ? 30.388 17.598 -44.259 1.00 90.50 980 LEU A C 1
ATOM 7991 O O . LEU A 1 980 ? 29.795 18.227 -45.129 1.00 90.50 980 LEU A O 1
ATOM 7995 N N . LEU A 1 981 ? 29.776 16.843 -43.345 1.00 87.25 981 LEU A N 1
ATOM 7996 C CA . LEU A 1 981 ? 28.332 16.656 -43.271 1.00 87.25 981 LEU A CA 1
ATOM 7997 C C . LEU A 1 981 ? 27.599 17.982 -43.038 1.00 87.25 981 LEU A C 1
ATOM 7999 O O . LEU A 1 981 ? 26.680 18.318 -43.777 1.00 87.25 981 LEU A O 1
ATOM 8003 N N . LEU A 1 982 ? 28.066 18.787 -42.080 1.00 89.25 982 LEU A N 1
ATOM 8004 C CA . LEU A 1 982 ? 27.502 20.108 -41.814 1.00 89.25 982 LEU A CA 1
ATOM 8005 C C . LEU A 1 982 ? 27.596 21.021 -43.043 1.00 89.25 982 LEU A C 1
ATOM 8007 O O . LEU A 1 982 ? 26.610 21.642 -43.422 1.00 89.25 982 LEU A O 1
ATOM 8011 N N . ARG A 1 983 ? 28.751 21.045 -43.724 1.00 88.69 983 ARG A N 1
ATOM 8012 C CA . ARG A 1 983 ? 28.924 21.817 -44.966 1.00 88.69 983 ARG A CA 1
ATOM 8013 C C . ARG A 1 983 ? 28.002 21.346 -46.089 1.00 88.69 983 ARG A C 1
ATOM 8015 O O . ARG A 1 983 ? 27.540 22.170 -46.874 1.00 88.69 983 ARG A O 1
ATOM 8022 N N . TYR A 1 984 ? 27.761 20.041 -46.188 1.00 86.56 984 TYR A N 1
ATOM 8023 C CA . TYR A 1 984 ? 26.833 19.473 -47.160 1.00 86.56 984 TYR A CA 1
ATOM 8024 C C . TYR A 1 984 ? 25.402 19.967 -46.914 1.00 86.56 984 TYR A C 1
ATOM 8026 O O . TYR A 1 984 ? 24.765 20.455 -47.847 1.00 86.56 984 TYR A O 1
ATOM 8034 N N . VAL A 1 985 ? 24.938 19.935 -45.661 1.00 85.25 985 VAL A N 1
ATOM 8035 C CA . VAL A 1 985 ? 23.598 20.420 -45.296 1.00 85.25 985 VAL A CA 1
ATOM 8036 C C . VAL A 1 985 ? 23.489 21.937 -45.453 1.00 85.25 985 VAL A C 1
ATOM 8038 O O . VAL A 1 985 ? 22.548 22.404 -46.085 1.00 85.25 985 VAL A O 1
ATOM 8041 N N . GLN A 1 986 ? 24.486 22.712 -45.014 1.00 86.56 986 GLN A N 1
ATOM 8042 C CA . GLN A 1 986 ? 24.522 24.174 -45.183 1.00 86.56 986 GLN A CA 1
ATOM 8043 C C . GLN A 1 986 ? 24.390 24.611 -46.649 1.00 86.56 986 GLN A C 1
ATOM 8045 O O . GLN A 1 986 ? 23.662 25.552 -46.946 1.00 86.56 986 GLN A O 1
ATOM 8050 N N . ARG A 1 987 ? 25.062 23.921 -47.582 1.00 85.19 987 ARG A N 1
ATOM 8051 C CA . ARG A 1 987 ? 25.001 24.249 -49.019 1.00 85.19 987 ARG A CA 1
ATOM 8052 C C . ARG A 1 987 ? 23.646 23.962 -49.659 1.00 85.19 987 ARG A C 1
ATOM 8054 O O . ARG A 1 987 ? 23.354 24.537 -50.700 1.00 85.19 987 ARG A O 1
ATOM 8061 N N . ARG A 1 988 ? 22.861 23.050 -49.084 1.00 80.81 988 ARG A N 1
ATOM 8062 C CA . ARG A 1 988 ? 21.598 22.562 -49.656 1.00 80.81 988 ARG A CA 1
ATOM 8063 C C . ARG A 1 988 ? 20.358 22.995 -48.871 1.00 80.81 988 ARG A C 1
ATOM 8065 O O . ARG A 1 988 ? 19.258 22.840 -49.376 1.00 80.81 988 ARG A O 1
ATOM 8072 N N . ALA A 1 989 ? 20.519 23.590 -47.688 1.00 72.19 989 ALA A N 1
ATOM 8073 C CA . ALA A 1 989 ? 19.414 24.049 -46.842 1.00 72.19 989 ALA A CA 1
ATOM 8074 C C . ALA A 1 989 ? 18.532 25.135 -47.495 1.00 72.19 989 ALA A C 1
ATOM 8076 O O . ALA A 1 989 ? 17.387 25.300 -47.085 1.00 72.19 989 ALA A O 1
ATOM 8077 N N . GLY A 1 990 ? 19.050 25.857 -48.497 1.00 68.69 990 GLY A N 1
ATOM 8078 C CA . GLY A 1 990 ? 18.305 26.855 -49.278 1.00 68.69 990 GLY A CA 1
ATOM 8079 C C . GLY A 1 990 ? 17.720 26.346 -50.602 1.00 68.69 990 GLY A C 1
ATOM 8080 O O . GLY A 1 990 ? 17.078 27.120 -51.302 1.00 68.69 990 GLY A O 1
ATOM 8081 N N . ASP A 1 991 ? 17.948 25.080 -50.964 1.00 77.75 991 ASP A N 1
ATOM 8082 C CA . ASP A 1 991 ? 17.428 24.470 -52.192 1.00 77.75 991 ASP A CA 1
ATOM 8083 C C . ASP A 1 991 ? 16.158 23.667 -51.873 1.00 77.75 991 ASP A C 1
ATOM 8085 O O . ASP A 1 991 ? 16.208 22.619 -51.223 1.00 77.75 991 ASP A O 1
ATOM 8089 N N . SER A 1 992 ? 15.007 24.157 -52.339 1.00 66.69 992 SER A N 1
ATOM 8090 C CA . SER A 1 992 ? 13.705 23.517 -52.124 1.00 66.69 992 SER A CA 1
ATOM 8091 C C . SER A 1 992 ? 13.615 22.118 -52.741 1.00 66.69 992 SER A C 1
ATOM 8093 O O . SER A 1 992 ? 12.892 21.279 -52.208 1.00 66.69 992 SER A O 1
ATOM 8095 N N . ASN A 1 993 ? 14.385 21.822 -53.795 1.00 66.50 993 ASN A N 1
ATOM 8096 C CA . ASN A 1 993 ? 14.430 20.489 -54.404 1.00 66.50 993 ASN A CA 1
ATOM 8097 C C . ASN A 1 993 ? 15.290 19.510 -53.590 1.00 66.50 993 ASN A C 1
ATOM 8099 O O . ASN A 1 993 ? 15.069 18.300 -53.639 1.00 66.50 993 ASN A O 1
ATOM 8103 N N . ALA A 1 994 ? 16.249 20.012 -52.805 1.00 73.12 994 ALA A N 1
ATOM 8104 C CA . ALA A 1 994 ? 17.070 19.197 -51.911 1.00 73.12 994 ALA A CA 1
ATOM 8105 C C . ALA A 1 994 ? 16.407 18.946 -50.543 1.00 73.12 994 ALA A C 1
ATOM 8107 O O . ALA A 1 994 ? 16.863 18.073 -49.799 1.00 73.12 994 ALA A O 1
ATOM 8108 N N . TYR A 1 995 ? 15.337 19.681 -50.216 1.00 72.19 995 TYR A N 1
ATOM 8109 C CA . TYR A 1 995 ? 14.647 19.633 -48.925 1.00 72.19 995 TYR A CA 1
ATOM 8110 C C . TYR A 1 995 ? 14.217 18.218 -48.531 1.00 72.19 995 TYR A C 1
ATOM 8112 O O . TYR A 1 995 ? 14.616 17.716 -47.481 1.00 72.19 995 TYR A O 1
ATOM 8120 N N . THR A 1 996 ? 13.453 17.552 -49.397 1.00 71.94 996 THR A N 1
ATOM 8121 C CA . THR A 1 996 ? 12.914 16.215 -49.126 1.00 71.94 996 THR A CA 1
ATOM 8122 C C . THR A 1 996 ? 14.032 15.210 -48.865 1.00 71.94 996 THR A C 1
ATOM 8124 O O . THR A 1 996 ? 13.966 14.465 -47.891 1.00 71.94 996 THR A O 1
ATOM 8127 N N . HIS A 1 997 ? 15.102 15.253 -49.662 1.00 77.69 997 HIS A N 1
ATOM 8128 C CA . HIS A 1 997 ? 16.250 14.365 -49.504 1.00 77.69 997 HIS A CA 1
ATOM 8129 C C . HIS A 1 997 ? 17.033 14.640 -48.207 1.00 77.69 997 HIS A C 1
ATOM 8131 O O . HIS A 1 997 ? 17.442 13.704 -47.518 1.00 77.69 997 HIS A O 1
ATOM 8137 N N . LEU A 1 998 ? 17.220 15.910 -47.827 1.00 78.56 998 LEU A N 1
ATOM 8138 C CA . LEU A 1 998 ? 17.874 16.275 -46.566 1.00 78.56 998 LEU A CA 1
ATOM 8139 C C . LEU A 1 998 ? 17.061 15.823 -45.351 1.00 78.56 998 LEU A C 1
ATOM 8141 O O . LEU A 1 998 ? 17.617 15.248 -44.418 1.00 78.56 998 LEU A O 1
ATOM 8145 N N . CYS A 1 999 ? 15.749 16.041 -45.362 1.00 75.69 999 CYS A N 1
ATOM 8146 C CA . CYS A 1 999 ? 14.883 15.627 -44.265 1.00 75.69 999 CYS A CA 1
ATOM 8147 C C . CYS A 1 999 ? 14.778 14.103 -44.165 1.00 75.69 999 CYS A C 1
ATOM 8149 O O . CYS A 1 999 ? 14.859 13.575 -43.059 1.00 75.69 999 CYS A O 1
ATOM 8151 N N . GLN A 1 1000 ? 14.695 13.397 -45.296 1.00 76.06 1000 GLN A N 1
ATOM 8152 C CA . GLN A 1 1000 ? 14.750 11.932 -45.348 1.00 76.06 1000 GLN A CA 1
ATOM 8153 C C . GLN A 1 1000 ? 16.054 11.387 -44.783 1.00 76.06 1000 GLN A C 1
ATOM 8155 O O . GLN A 1 1000 ? 16.036 10.459 -43.979 1.00 76.06 1000 GLN A O 1
ATOM 8160 N N . THR A 1 1001 ? 17.180 11.992 -45.148 1.00 79.69 1001 THR A N 1
ATOM 8161 C CA . THR A 1 1001 ? 18.494 11.489 -44.743 1.00 79.69 1001 THR A CA 1
ATOM 8162 C C . THR A 1 1001 ? 18.830 11.848 -43.297 1.00 79.69 1001 THR A C 1
ATOM 8164 O O . THR A 1 1001 ? 19.352 11.010 -42.577 1.00 79.69 1001 THR A O 1
ATOM 8167 N N . PHE A 1 1002 ? 18.521 13.061 -42.832 1.00 83.12 1002 PHE A N 1
ATOM 8168 C CA . PHE A 1 1002 ? 19.009 13.559 -41.536 1.00 83.12 1002 PHE A CA 1
ATOM 8169 C C . PHE A 1 1002 ? 17.908 13.829 -40.509 1.00 83.12 1002 PHE A C 1
ATOM 8171 O O . PHE A 1 1002 ? 18.223 13.983 -39.334 1.00 83.12 1002 PHE A O 1
ATOM 8178 N N . GLY A 1 1003 ? 16.641 13.925 -40.914 1.00 73.62 1003 GLY A N 1
ATOM 8179 C CA . GLY A 1 1003 ? 15.559 14.496 -40.102 1.00 73.62 1003 GLY A CA 1
ATOM 8180 C C . GLY A 1 1003 ? 14.768 13.511 -39.239 1.00 73.62 1003 GLY A C 1
ATOM 8181 O O . GLY A 1 1003 ? 14.122 13.950 -38.292 1.00 73.62 1003 GLY A O 1
ATOM 8182 N N . ALA A 1 1004 ? 14.832 12.209 -39.518 1.00 78.56 1004 ALA A N 1
ATOM 8183 C CA . ALA A 1 1004 ? 14.120 11.175 -38.762 1.00 78.56 1004 ALA A CA 1
ATOM 8184 C C . ALA A 1 1004 ? 15.095 10.161 -38.158 1.00 78.56 1004 ALA A C 1
ATOM 8186 O O . ALA A 1 1004 ? 16.039 9.763 -38.829 1.00 78.56 1004 ALA A O 1
ATOM 8187 N N . ASN A 1 1005 ? 14.862 9.733 -36.916 1.00 79.69 1005 ASN A N 1
ATOM 8188 C CA . ASN A 1 1005 ? 15.698 8.754 -36.210 1.00 79.69 1005 ASN A CA 1
ATOM 8189 C C . ASN A 1 1005 ? 15.518 7.309 -36.710 1.00 79.69 1005 ASN A C 1
ATOM 8191 O O . ASN A 1 1005 ? 16.457 6.524 -36.634 1.00 79.69 1005 ASN A O 1
ATOM 8195 N N . PHE A 1 1006 ? 14.350 6.984 -37.263 1.00 85.44 1006 PHE A N 1
ATOM 8196 C CA . PHE A 1 1006 ? 14.070 5.723 -37.952 1.00 85.44 1006 PHE A CA 1
ATOM 8197 C C . PHE A 1 1006 ? 13.456 6.005 -39.317 1.00 85.44 1006 PHE A C 1
ATOM 8199 O O . PHE A 1 1006 ? 12.662 6.941 -39.460 1.00 85.44 1006 PHE A O 1
ATOM 8206 N N . TRP A 1 1007 ? 13.767 5.174 -40.302 1.00 88.25 1007 TRP A N 1
ATOM 8207 C CA . TRP A 1 1007 ? 13.001 5.097 -41.538 1.00 88.25 1007 TRP A CA 1
ATOM 8208 C C . TRP A 1 1007 ? 11.905 4.056 -41.377 1.00 88.25 1007 TRP A C 1
ATOM 8210 O O . TRP A 1 1007 ? 12.186 2.905 -41.050 1.00 88.25 1007 TRP A O 1
ATOM 8220 N N . ILE A 1 1008 ? 10.660 4.479 -41.595 1.00 90.50 1008 ILE A N 1
ATOM 8221 C CA . ILE A 1 1008 ? 9.494 3.602 -41.508 1.00 90.50 1008 ILE A CA 1
ATOM 8222 C C . ILE A 1 1008 ? 9.035 3.315 -42.928 1.00 90.50 1008 ILE A C 1
ATOM 8224 O O . ILE A 1 1008 ? 8.484 4.191 -43.603 1.00 90.50 1008 ILE A O 1
ATOM 8228 N N . ILE A 1 1009 ? 9.279 2.091 -43.378 1.00 92.75 1009 ILE A N 1
ATOM 8229 C CA . ILE A 1 1009 ? 8.950 1.636 -44.720 1.00 92.75 1009 ILE A CA 1
ATOM 8230 C C . ILE A 1 1009 ? 7.734 0.721 -44.645 1.00 92.75 1009 ILE A C 1
ATOM 8232 O O . ILE A 1 1009 ? 7.728 -0.266 -43.914 1.00 92.75 1009 ILE A O 1
ATOM 8236 N N . LEU A 1 1010 ? 6.726 1.032 -45.453 1.00 95.25 1010 LEU A N 1
ATOM 8237 C CA . LEU A 1 1010 ? 5.640 0.124 -45.787 1.00 95.25 1010 LEU A CA 1
ATOM 8238 C C . LEU A 1 1010 ? 5.766 -0.258 -47.256 1.00 95.25 1010 LEU A C 1
ATOM 8240 O O . LEU A 1 1010 ? 5.760 0.611 -48.127 1.00 95.25 1010 LEU A O 1
ATOM 8244 N N . ALA A 1 1011 ? 5.849 -1.547 -47.541 1.00 96.19 1011 ALA A N 1
ATOM 8245 C CA . ALA A 1 1011 ? 5.937 -2.056 -48.894 1.00 96.19 1011 ALA A CA 1
ATOM 8246 C C . ALA A 1 1011 ? 4.870 -3.128 -49.136 1.00 96.19 1011 ALA A C 1
ATOM 8248 O O . ALA A 1 1011 ? 4.611 -3.952 -48.269 1.00 96.19 1011 ALA A O 1
ATOM 8249 N N . GLN A 1 1012 ? 4.242 -3.121 -50.309 1.00 96.75 1012 GLN A N 1
ATOM 8250 C CA . GLN A 1 1012 ? 3.231 -4.111 -50.686 1.00 96.75 1012 GLN A CA 1
ATOM 8251 C C . GLN A 1 1012 ? 3.711 -4.924 -51.886 1.00 96.75 1012 GLN A C 1
ATOM 8253 O O . GLN A 1 1012 ? 4.170 -4.342 -52.870 1.00 96.75 1012 GLN A O 1
ATOM 8258 N N . LYS A 1 1013 ? 3.608 -6.254 -51.833 1.00 96.94 1013 LYS A N 1
ATOM 8259 C CA . LYS A 1 1013 ? 3.985 -7.110 -52.968 1.00 96.94 1013 LYS A CA 1
ATOM 8260 C C . LYS A 1 1013 ? 2.979 -6.975 -54.108 1.00 96.94 1013 LYS A C 1
ATOM 8262 O O . LYS A 1 1013 ? 1.776 -7.038 -53.858 1.00 96.94 1013 LYS A O 1
ATOM 8267 N N . ARG A 1 1014 ? 3.487 -6.756 -55.326 1.00 89.81 1014 ARG A N 1
ATOM 8268 C CA . ARG A 1 1014 ? 2.671 -6.646 -56.545 1.00 89.81 1014 ARG A CA 1
ATOM 8269 C C . ARG A 1 1014 ? 1.942 -7.935 -56.892 1.00 89.81 1014 ARG A C 1
ATOM 8271 O O . ARG A 1 1014 ? 2.470 -9.023 -56.563 1.00 89.81 1014 ARG A O 1
#

Sequence (1014 aa):
MQEEWLNRLNTVSFLKLFLKKEIPETAEFERELFSFIRKILPEGGRILLAGSGAEWLGRILAQDPRFHLGVLCASPIHQQQLAKEGLFQQPHVRLFVEIPTDSWDMVCVPDGLIFLSEEEQTEALKALKPLASRYLAIGAPNSGNYWYWIWYIWTSLYSHEALPKAIQEKDLISALQRAGLESAIQVFLGQKLTHAYVHWLYGMQESLRQIIYQAHRSGLIPQEEGAAYRLIVAPVNESSLLPDAGKTWQTVSSQWADAGLISKNALADAIVLAARYQAQSAQQIQTLQEEVQYLTRKNQQLLDEMTRFRNSPAWLGYRLFEKVRQAILPSGGRAVRYLNRLGWVRKVRRFIFRNYYAELMDILHAHGDVKGVIVFPPSIEWKATLYQRPQHLALAFAREGYLVFYCQPEYVRSSPGYHEIAPRLYLTKVEMKYFKNISRPVVMFYPYNREYLPYFNEPYVIYDYIDELEVFSRPLPELQENHRFFLRNAQLVIATADSLLEQVREIRPDALLVPNGVDYGHFQQVWQKQEPPPHDLAPMVQSKRPIVGYYGALARWFDYDLLRQVAALRPDVNFVLIGPDYDGTIRQAHLDQVSNIFWLGKKDYQELPKYLRYFDACMIPFVVNDITHSTSPLKLFEYMAAHKPVVITPMRESMKTEGVLVADTPQKFSQMVDEALKLGGNPAYHQLADRVALHNTWQVRAQQMIARISPDATGPEFNFRLQMYLQEVGRDMSPETLNLWETFARSTIERGSRTASRLAPWMNFHEKSFLDVGCAYGGFLIAFAQRGCSRVAGIDVNSDLLRLAEINLKEKGVKGELHLLSVEAPEFLDLGTFDIVTCNDVIEHVPNPELTLQQIVRVLNPGGLLYMEILNPFWYGFLAKDGHYNLPGITLLTPKDAEAYFKALYPNTAYGVNEYHLIDWYIQRMNYLGLNVRLLNERWVEPAILLKEMELAIQKMNAGLNEVHIPVQLAEKIRRRARLLLRYVQRRAGDSNAYTHLCQTFGANFWIILAQKR

Secondary structure (DSSP, 8-state):
-HHHHHHHT----THHHHTSTT-TTHHHHHHHHHHHHHHHS-TT-EEEEESTTHHHHHHHHHT-TTSEEEEE---HHHHHHHHHTTGGGSTTEEEESS--SS-EEEEEESSSGGGS-HHHHHHHHHHHGGGEEEEEEEEEE-TT-HHHHHHHHHHHHHH-PPPPP---HHHHHHHHHHTT---EEEEE--TTHHHHHHHH-TT--HHHHHHHHHHHHTTSS-GGGTTPEEEEEEESSTT-PPP--GGG-EE--GGGGSSSHHHHHHHHHHHHHHHHGGGS-THHHHHHHHHHHHHHHHHHHHHHHHHHHHTSHHHHHHHHHHHHHHTT-S--STHHHHHHTTT-HHHHHHHHHHHHHHHHHHHHHHTTTSS-EEEE-S-S-TT-SS--HHHHHHHHHHHTT-EEEEEPPTTS---SSEEEEETTEEEE-S-GGGGGGSBS-EEEE-TT-GGGGGGSBS-EEEEEE-S-GGGSSS-HHHHHHHHHHHHHH-SEEEESSHHHHHHHHTT-TT-EE----B-HHHHHHHHH---PPPTTTHHHHHTTS-EEEEES-BSTTB-HHHHHHHHHH-TTSEEEEES-BSSSHHHHTTGGGSTTEEE-----TTTHHHHHTT-SEEEE-BPPSHHHHT---HHHHHHHHTT--EEE---HHHHTSTT-EE-SSHHHHHHHHHHHHHHTT-HHHHHHHHHHHHHTBHHHHHHHHHTTS-GGGS---HHHHHHHHHHHTT----HHHHHHHHHHHHHHHHHHHHHHHHHTTT---TT-EEEEET-TTSHHHHHHHHTT-SEEEEEES-HHHHHHHHHHHHHTT---EEEE--TTSGGGGGG--EEEEEE-S-TTTSS-HHHHHHHHHHHEEEEEEEEEEEE-TT-HHHHHS-TTT--TTGGGS-HHHHHHHHHHH-TTS---------HHHHHHHHHHTTEEEEE----PPPHHHHHHHHHHHHHHHHHHHHHS---HHHHHHHHHHHHHHHHHHHHHTT-TTTHHHHHHHHS-SEEEEEEEE-